Protein AF-A0A8H5LMV8-F1 (afdb_monomer_lite)

Sequence (1214 aa):
MAIDIPPGILYLIRFSPQILTPPLAVYGFNCLSALNIPSFLANVPILSEWASLGPLRQPYLALAMTASLGFALTMKVLWENIKIRIEAMRLGAVLPPRVPDWTPGGLGILVRTAKIVKNGYIAEALDDFYEKLGSYTINNRVLFENRIITADPENIKIILAQQFEHFEKGPETRWLFNPLLGTGVFAADGELWKFHRSMTRPFFSRDRISHFDIFDRHAEEALNKLAERLREGVAVDIQDLVGRFTLDSATEFLFGHDVRSLSGSLPYPDNHPSRIAVSTSDVENFSTRFAEAFSEAQRITAHRSRYGVHWPLMEFWKDQIKEPMRIVKELIEPIVEEAVKKKQLRAAAGAGFEKRDEEEGTLLENLVNETDDLEILRDEIMSLLVAGRDTTASTLTFVIYMLAEHPEVLKRLREEVIEKIGPNRRPEYDDLKEMKYLRAVINETLRLYPVVPFNIRQSKNATLWPAKEPGGKPMYIPANTRTPYTVFVMHRRKDLWGPDALEFDPDRFLDSRLHKYLTPNPFIFLPFNAGPRICLGQQFAYNEASFFLVRLLQRFDSVKVEVDAFKESARVPEAWREDTKNIRKQREKIRPKTHLTMYVQDGVWVSMKEVSRTLTNLWTTGGGTAGLTLAARLTEDTKISVLVLEAGEENLNDPLINHVGMFGHTLGKKEYDWCIATVPQVNANGTETPWSRGRVLGGSSALNFMTWNKPSREDVDAWEKLGNEGWNWDRFDKYMQRATTYTPPILSEVEHTRRGTPDAIRELWKRPIGNGPVQVSHTPTRIDADIKAHHTFQNMGIPVAPAPLNGNPNGIVIGPMTVDPKTISRSFASNAYWAPNSARPNFNVLTGAVAHRLVSTQVDGELVITGVEFSHSAAGKEVQIVRASKEVILSTGALKTPQLLELSGIGRPDVLARVGVPLKLALEGVGENVQEHINTITVFELKPDAPDATFDILRDPGVAEKHRELFAQGQGLFTTGISSFVFAHLGSLSDKADEIISDARKKIEAGIAAGKYSPLFAEQYKVVFDNLEKKVPSCEVIGFPGALGGSNPPEPGKKYYTIACVLNGSFSRGTIHATTSDPTVHAAMDPHYLEQEIDLKMLREIMKFVRKAARTAPLKDHLNETSPELSPGPECLTDEDLADYIKNNVGTTFHTIGSASMLPREKGGVVDTKLKVYGTKNLRVADLSIVPLHVGCHTQCIAYGIGEIAADIIKGIA

Radius of gyration: 45.01 Å; chains: 1; bounding box: 91×63×162 Å

Organism: NCBI:txid201217

pLDDT: mean 87.71, std 11.06, range [32.41, 98.75]

InterPro domains:
  IPR000172 Glucose-methanol-choline oxidoreductase, N-terminal [PF00732] (624-934)
  IPR000172 Glucose-methanol-choline oxidoreductase, N-terminal [PS00623] (694-717)
  IPR000172 Glucose-methanol-choline oxidoreductase, N-terminal [PS00624] (893-907)
  IPR001128 Cytochrome P450 [PF00067] (124-558)
  IPR001128 Cytochrome P450 [PR00385] (387-404)
  IPR001128 Cytochrome P450 [PR00385] (440-451)
  IPR001128 Cytochrome P450 [PR00385] (526-535)
  IPR001128 Cytochrome P450 [PR00385] (535-546)
  IPR002401 Cytochrome P450, E-class, group I [PR00463] (376-393)
  IPR002401 Cytochrome P450, E-class, group I [PR00463] (396-422)
  IPR002401 Cytochrome P450, E-class, group I [PR00463] (439-457)
  IPR002401 Cytochrome P450, E-class, group I [PR00463] (525-535)
  IPR002401 Cytochrome P450, E-class, group I [PR00463] (535-558)
  IPR007867 Glucose-methanol-choline oxidoreductase, C-terminal [PF05199] (1067-1203)
  IPR017972 Cytochrome P450, conserved site [PS00086] (528-537)
  IPR036188 FAD/NAD(P)-binding domain superfamily [G3DSA:3.50.50.60] (622-1211)
  IPR036188 FAD/NAD(P)-binding domain superfamily [SSF51905] (622-1211)
  IPR036396 Cytochrome P450 superfamily [G3DSA:1.10.630.10] (103-593)
  IPR036396 Cytochrome P450 superfamily [SSF48264] (120-562)
  IPR047146 Cytochrome P450, E-class, CYP52, fungi [PTHR24287] (64-610)

Structure (mmCIF, N/CA/C/O backbone):
data_AF-A0A8H5LMV8-F1
#
_entry.id   AF-A0A8H5LMV8-F1
#
loop_
_atom_site.group_PDB
_atom_site.id
_atom_site.type_symbol
_atom_site.label_atom_id
_atom_site.label_alt_id
_atom_site.label_comp_id
_atom_site.label_asym_id
_atom_site.label_entity_id
_atom_site.label_seq_id
_atom_site.pdbx_PDB_ins_code
_atom_site.Cartn_x
_atom_site.Cartn_y
_atom_site.Cartn_z
_atom_site.occupancy
_atom_site.B_iso_or_equiv
_atom_site.auth_seq_id
_atom_site.auth_comp_id
_atom_site.auth_asym_id
_atom_site.auth_atom_id
_atom_site.pdbx_PDB_model_num
ATOM 1 N N . MET A 1 1 ? 13.996 -10.824 59.893 1.00 32.41 1 MET A N 1
ATOM 2 C CA . MET A 1 1 ? 13.106 -11.959 59.569 1.00 32.41 1 MET A CA 1
ATOM 3 C C . MET A 1 1 ? 11.838 -11.819 60.390 1.00 32.41 1 MET A C 1
ATOM 5 O O . MET A 1 1 ? 11.876 -12.057 61.590 1.00 32.41 1 MET A O 1
ATOM 9 N N . ALA A 1 2 ? 10.751 -11.348 59.780 1.00 42.75 2 ALA A N 1
ATOM 10 C CA . ALA A 1 2 ? 9.438 -11.401 60.414 1.00 42.75 2 ALA A CA 1
ATOM 11 C C . ALA A 1 2 ? 8.987 -12.868 60.448 1.00 42.75 2 ALA A C 1
ATOM 13 O O . ALA A 1 2 ? 9.100 -13.564 59.441 1.00 42.75 2 ALA A O 1
ATOM 14 N N . ILE A 1 3 ? 8.538 -13.352 61.604 1.00 56.81 3 ILE A N 1
ATOM 15 C CA . ILE A 1 3 ? 7.966 -14.696 61.734 1.00 56.81 3 ILE A CA 1
ATOM 16 C C . ILE A 1 3 ? 6.691 -14.723 60.886 1.00 56.81 3 ILE A C 1
ATOM 18 O O . ILE A 1 3 ? 5.767 -13.953 61.147 1.00 56.81 3 ILE A O 1
ATOM 22 N N . ASP A 1 4 ? 6.651 -15.570 59.858 1.00 72.50 4 ASP A N 1
ATOM 23 C CA . ASP A 1 4 ? 5.471 -15.712 59.010 1.00 72.50 4 ASP A CA 1
ATOM 24 C C . ASP A 1 4 ? 4.410 -16.560 59.729 1.00 72.50 4 ASP A C 1
ATOM 26 O O . ASP A 1 4 ? 4.487 -17.788 59.755 1.00 72.50 4 ASP A O 1
ATOM 30 N N . ILE A 1 5 ? 3.455 -15.899 60.387 1.00 81.62 5 ILE A N 1
ATOM 31 C CA . ILE A 1 5 ? 2.382 -16.561 61.135 1.00 81.62 5 ILE A CA 1
ATOM 32 C C . ILE A 1 5 ? 1.225 -16.894 60.174 1.00 81.62 5 ILE A C 1
ATOM 34 O O . ILE A 1 5 ? 0.650 -15.974 59.585 1.00 81.62 5 ILE A O 1
ATOM 38 N N . PRO A 1 6 ? 0.808 -18.172 60.060 1.00 87.25 6 PRO A N 1
ATOM 39 C CA . PRO A 1 6 ? -0.348 -18.573 59.264 1.00 87.25 6 PRO A CA 1
ATOM 40 C C . PRO A 1 6 ? -1.633 -17.782 59.587 1.00 87.25 6 PRO A C 1
ATOM 42 O O . PRO A 1 6 ? -1.918 -17.533 60.768 1.00 87.25 6 PRO A O 1
ATOM 45 N N . PRO A 1 7 ? -2.470 -17.450 58.581 1.00 86.31 7 PRO A N 1
ATOM 46 C CA . PRO A 1 7 ? -3.695 -16.670 58.781 1.00 86.31 7 PRO A CA 1
ATOM 47 C C . PRO A 1 7 ? -4.649 -17.272 59.820 1.00 86.31 7 PRO A C 1
ATOM 49 O O . PRO A 1 7 ? -5.263 -16.541 60.602 1.00 86.31 7 PRO A O 1
ATOM 52 N N . GLY A 1 8 ? -4.757 -18.603 59.866 1.00 86.50 8 GLY A N 1
ATOM 53 C CA . GLY A 1 8 ? -5.597 -19.308 60.832 1.00 86.50 8 GLY A CA 1
ATOM 54 C C . GLY A 1 8 ? -5.162 -19.085 62.281 1.00 86.50 8 GLY A C 1
ATOM 55 O O . GLY A 1 8 ? -6.004 -18.885 63.157 1.00 86.50 8 GLY A O 1
ATOM 56 N N . ILE A 1 9 ? -3.853 -19.029 62.537 1.00 85.88 9 ILE A N 1
ATOM 57 C CA . ILE A 1 9 ? -3.302 -18.773 63.874 1.00 85.88 9 ILE A CA 1
ATOM 58 C C . ILE A 1 9 ? -3.557 -17.319 64.282 1.00 85.88 9 ILE A C 1
ATOM 60 O O . ILE A 1 9 ? -4.028 -17.075 65.392 1.00 85.88 9 ILE A O 1
ATOM 64 N N . LEU A 1 10 ? -3.340 -16.356 63.378 1.00 83.81 10 LEU A N 1
ATOM 65 C CA . LEU A 1 10 ? -3.666 -14.944 63.624 1.00 83.81 10 LEU A CA 1
ATOM 66 C C . LEU A 1 10 ? -5.154 -14.744 63.933 1.00 83.81 10 LEU A C 1
ATOM 68 O O . LEU A 1 10 ? -5.508 -13.978 64.831 1.00 83.81 10 LEU A O 1
ATOM 72 N N . TYR A 1 11 ? -6.028 -15.461 63.224 1.00 85.56 11 TYR A N 1
ATOM 73 C CA . TYR A 1 11 ? -7.459 -15.469 63.504 1.00 85.56 11 TYR A CA 1
ATOM 74 C C . TYR A 1 11 ? -7.749 -16.001 64.913 1.00 85.56 11 TYR A C 1
ATOM 76 O O . TYR A 1 11 ? -8.446 -15.338 65.683 1.00 85.56 11 TYR A O 1
ATOM 84 N N . LEU A 1 12 ? -7.177 -17.148 65.292 1.00 83.56 12 LEU A N 1
ATOM 85 C CA . LEU A 1 12 ? -7.349 -17.700 66.637 1.00 83.56 12 LEU A CA 1
ATOM 86 C C . LEU A 1 12 ? -6.829 -16.751 67.719 1.00 83.56 12 LEU A C 1
ATOM 88 O O . LEU A 1 12 ? -7.521 -16.568 68.712 1.00 83.56 12 LEU A O 1
ATOM 92 N N . ILE A 1 13 ? -5.684 -16.090 67.520 1.00 84.62 13 ILE A N 1
ATOM 93 C CA . ILE A 1 13 ? -5.147 -15.088 68.456 1.00 84.62 13 ILE A CA 1
ATOM 94 C C . ILE A 1 13 ? -6.115 -13.907 68.597 1.00 84.62 13 ILE A C 1
ATOM 96 O O . ILE A 1 13 ? -6.488 -13.553 69.716 1.00 84.62 13 ILE A O 1
ATOM 100 N N . ARG A 1 14 ? -6.579 -13.330 67.480 1.00 82.88 14 ARG A N 1
ATOM 101 C CA . ARG A 1 14 ? -7.492 -12.173 67.469 1.00 82.88 14 ARG A CA 1
ATOM 102 C C . ARG A 1 14 ? -8.818 -12.462 68.172 1.00 82.88 14 ARG A C 1
ATOM 104 O O . ARG A 1 14 ? -9.342 -11.600 68.874 1.00 82.88 14 ARG A O 1
ATOM 111 N N . PHE A 1 15 ? -9.360 -13.663 67.985 1.00 80.44 15 PHE A N 1
ATOM 112 C CA . PHE A 1 15 ? -10.623 -14.083 68.595 1.00 80.44 15 PHE A CA 1
ATOM 113 C C . PHE A 1 15 ? -10.437 -14.861 69.906 1.00 80.44 15 PHE A C 1
ATOM 115 O O . PHE A 1 15 ? -11.429 -15.192 70.557 1.00 80.44 15 PHE A O 1
ATOM 122 N N . SER A 1 16 ? -9.196 -15.091 70.351 1.00 80.25 16 SER A N 1
ATOM 123 C CA . SER A 1 16 ? -8.887 -15.842 71.572 1.00 80.25 16 SER A CA 1
ATOM 124 C C . SER A 1 16 ? -9.582 -15.296 72.820 1.00 80.25 16 SER A C 1
ATOM 126 O O . SER A 1 16 ? -10.101 -16.119 73.571 1.00 80.25 16 SER A O 1
ATOM 128 N N . PRO A 1 17 ? -9.756 -13.972 73.039 1.00 80.94 17 PRO A N 1
ATOM 129 C CA . PRO A 1 17 ? -10.496 -13.500 74.206 1.00 80.94 17 PRO A CA 1
ATOM 130 C C . PRO A 1 17 ? -11.972 -13.909 74.149 1.00 80.94 17 PRO A C 1
ATOM 132 O O . PRO A 1 17 ? -12.589 -14.154 75.174 1.00 80.94 17 PRO A O 1
ATOM 135 N N . GLN A 1 18 ? -12.564 -14.032 72.964 1.00 76.94 18 GLN A N 1
ATOM 136 C CA . GLN A 1 18 ? -13.973 -14.413 72.816 1.00 76.94 18 GLN A CA 1
ATOM 137 C C . GLN A 1 18 ? -14.159 -15.932 72.905 1.00 76.94 18 GLN A C 1
ATOM 139 O O . GLN A 1 18 ? -15.182 -16.398 73.399 1.00 76.94 18 GLN A O 1
ATOM 144 N N . ILE A 1 19 ? -13.158 -16.690 72.449 1.00 78.56 19 ILE A N 1
ATOM 145 C CA . ILE A 1 19 ? -13.167 -18.156 72.417 1.00 78.56 19 ILE A CA 1
ATOM 146 C C . ILE A 1 19 ? -12.767 -18.747 73.775 1.00 78.56 19 ILE A C 1
ATOM 148 O O . ILE A 1 19 ? -13.383 -19.705 74.228 1.00 78.56 19 ILE A O 1
ATOM 152 N N . LEU A 1 20 ? -11.752 -18.182 74.433 1.00 81.44 20 LEU A N 1
ATOM 153 C CA . LEU A 1 20 ? -11.162 -18.731 75.655 1.00 81.44 20 LEU A CA 1
ATOM 154 C C . LEU A 1 20 ? -11.802 -18.186 76.932 1.00 81.44 20 LEU A C 1
ATOM 156 O O . LEU A 1 20 ? -11.850 -18.916 77.913 1.00 81.44 20 LEU A O 1
ATOM 160 N N . THR A 1 21 ? -12.329 -16.955 76.951 1.00 83.50 21 THR A N 1
ATOM 161 C CA . THR A 1 21 ? -12.884 -16.371 78.190 1.00 83.50 21 THR A CA 1
ATOM 162 C C . THR A 1 21 ? -14.058 -17.170 78.767 1.00 83.50 21 THR A C 1
ATOM 164 O O . THR A 1 21 ? -14.030 -17.414 79.970 1.00 83.50 21 THR A O 1
ATOM 167 N N . PRO A 1 22 ? -15.067 -17.634 77.997 1.00 84.38 22 PRO A N 1
ATOM 168 C CA . PRO A 1 22 ? -16.157 -18.423 78.581 1.00 84.38 22 PRO A CA 1
ATOM 169 C C . PRO A 1 22 ? -15.689 -19.775 79.159 1.00 84.38 22 PRO A C 1
ATOM 171 O O . PRO A 1 22 ? -16.036 -20.074 80.305 1.00 84.38 22 PRO A O 1
ATOM 174 N N . PRO A 1 23 ? -14.856 -20.573 78.457 1.00 83.56 23 PRO A N 1
ATOM 175 C CA . PRO A 1 23 ? -14.236 -21.763 79.039 1.00 83.56 23 PRO A CA 1
ATOM 176 C C . PRO A 1 23 ? -13.357 -21.460 80.259 1.00 83.56 23 PRO A C 1
ATOM 178 O O . PRO A 1 23 ? -13.451 -22.162 81.262 1.00 83.56 23 PRO A O 1
ATOM 181 N N . LEU A 1 24 ? -12.533 -20.406 80.209 1.00 84.06 24 LEU A N 1
ATOM 182 C CA . LEU A 1 24 ? -11.643 -20.010 81.306 1.00 84.06 24 LEU A CA 1
ATOM 183 C C . LEU A 1 24 ? -12.406 -19.471 82.518 1.00 84.06 24 LEU A C 1
ATOM 185 O O . LEU A 1 24 ? -11.961 -19.682 83.639 1.00 84.06 24 LEU A O 1
ATOM 189 N N . ALA A 1 25 ? -13.556 -18.825 82.329 1.00 82.06 25 ALA A N 1
ATOM 190 C CA . ALA A 1 25 ? -14.428 -18.398 83.420 1.00 82.06 25 ALA A CA 1
ATOM 191 C C . ALA A 1 25 ? -15.062 -19.605 84.127 1.00 82.06 25 ALA A C 1
ATOM 193 O O . ALA A 1 25 ? -15.084 -19.649 85.355 1.00 82.06 25 ALA A O 1
ATOM 194 N N . VAL A 1 26 ? -15.507 -20.617 83.370 1.00 81.94 26 VAL A N 1
ATOM 195 C CA . VAL A 1 26 ? -15.988 -21.894 83.931 1.00 81.94 26 VAL A CA 1
ATOM 196 C C . VAL A 1 26 ? -14.862 -22.636 84.650 1.00 81.94 26 VAL A C 1
ATOM 198 O O . VAL A 1 26 ? -15.057 -23.122 85.762 1.00 81.94 26 VAL A O 1
ATOM 201 N N . TYR A 1 27 ? -13.669 -22.677 84.055 1.00 81.12 27 TYR A N 1
ATOM 202 C CA . TYR A 1 27 ? -12.487 -23.278 84.666 1.00 81.12 27 TYR A CA 1
ATOM 203 C C . TYR A 1 27 ? -12.057 -22.538 85.941 1.00 81.12 27 TYR A C 1
ATOM 205 O O . TYR A 1 27 ? -11.811 -23.168 86.964 1.00 81.12 27 TYR A O 1
ATOM 213 N N . GLY A 1 28 ? -12.041 -21.204 85.916 1.00 79.50 28 GLY A N 1
ATOM 214 C CA . GLY A 1 28 ? -11.741 -20.352 87.064 1.00 79.50 28 GLY A CA 1
ATOM 215 C C . GLY A 1 28 ? -12.760 -20.518 88.189 1.00 79.50 28 GLY A C 1
ATOM 216 O O . GLY A 1 28 ? -12.363 -20.665 89.341 1.00 79.50 28 GLY A O 1
ATOM 217 N N . PHE A 1 29 ? -14.057 -20.600 87.870 1.00 73.75 29 PHE A N 1
ATOM 218 C CA . PHE A 1 29 ? -15.109 -20.918 88.841 1.00 73.75 29 PHE A CA 1
ATOM 219 C C . PHE A 1 29 ? -14.916 -22.315 89.454 1.00 73.75 29 PHE A C 1
ATOM 221 O O . PHE A 1 29 ? -15.030 -22.484 90.664 1.00 73.75 29 PHE A O 1
ATOM 228 N N . ASN A 1 30 ? -14.530 -23.300 88.639 1.00 74.06 30 ASN A N 1
ATOM 229 C CA . ASN A 1 30 ? -14.178 -24.650 89.079 1.00 74.06 30 ASN A CA 1
ATOM 230 C C . ASN A 1 30 ? -12.913 -24.693 89.967 1.00 74.06 30 ASN A C 1
ATOM 232 O O . ASN A 1 30 ? -12.843 -25.494 90.898 1.00 74.06 30 ASN A O 1
ATOM 236 N N . CYS A 1 31 ? -11.914 -23.847 89.704 1.00 70.81 31 CYS A N 1
ATOM 237 C CA . CYS A 1 31 ? -10.730 -23.707 90.555 1.00 70.81 31 CYS A CA 1
ATOM 238 C C . CYS A 1 31 ? -11.063 -23.001 91.877 1.00 70.81 31 CYS A C 1
ATOM 240 O O . CYS A 1 31 ? -10.599 -23.430 92.930 1.00 70.81 31 CYS A O 1
ATOM 242 N N . LEU A 1 32 ? -11.914 -21.970 91.843 1.00 66.81 32 LEU A N 1
ATOM 243 C CA . LEU A 1 32 ? -12.418 -21.288 93.038 1.00 66.81 32 LEU A CA 1
ATOM 244 C C . LEU A 1 32 ? -13.268 -22.215 93.913 1.00 66.81 32 LEU A C 1
ATOM 246 O O . LEU A 1 32 ? -13.174 -22.137 95.131 1.00 66.81 32 LEU A O 1
ATOM 250 N N . SER A 1 33 ? -14.036 -23.131 93.317 1.00 62.94 33 SER A N 1
ATOM 251 C CA . SER A 1 33 ? -14.792 -24.143 94.063 1.00 62.94 33 SER A CA 1
ATOM 252 C C . SER A 1 33 ? -13.923 -25.283 94.620 1.00 62.94 33 SER A C 1
ATOM 254 O O . SER A 1 33 ? -14.418 -26.092 95.399 1.00 62.94 33 SER A O 1
ATOM 256 N N . ALA A 1 34 ? -12.654 -25.388 94.202 1.00 61.75 34 ALA A N 1
ATOM 257 C CA . ALA A 1 34 ? -11.685 -26.380 94.684 1.00 61.75 34 ALA A CA 1
ATOM 258 C C . ALA A 1 34 ? -10.725 -25.829 95.758 1.00 61.75 34 ALA A C 1
ATOM 260 O O . ALA A 1 34 ? -10.113 -26.607 96.487 1.00 61.75 34 ALA A O 1
ATOM 261 N N . LEU A 1 35 ? -10.590 -24.505 95.867 1.00 60.16 35 LEU A N 1
ATOM 262 C CA . LEU A 1 35 ? -9.924 -23.842 96.987 1.00 60.16 35 LEU A CA 1
ATOM 263 C C . LEU A 1 35 ? -10.870 -23.877 98.194 1.00 60.16 35 LEU A C 1
ATOM 265 O O . LEU A 1 35 ? -12.045 -23.565 98.036 1.00 60.16 35 LEU A O 1
ATOM 269 N N . ASN A 1 36 ? -10.376 -24.265 99.377 1.00 59.75 36 ASN A N 1
ATOM 270 C CA . ASN A 1 36 ? -11.158 -24.336 100.621 1.00 59.75 36 ASN A CA 1
ATOM 271 C C . ASN A 1 36 ? -12.012 -23.072 100.810 1.00 59.75 36 ASN A C 1
ATOM 273 O O . ASN A 1 36 ? -11.514 -22.006 101.174 1.00 59.75 36 ASN A O 1
ATOM 277 N N . ILE A 1 37 ? -13.303 -23.209 100.522 1.00 54.75 37 ILE A N 1
ATOM 278 C CA . ILE A 1 37 ? -14.259 -22.114 100.534 1.00 54.75 37 ILE A CA 1
ATOM 279 C C . ILE A 1 37 ? -14.516 -21.729 102.002 1.00 54.75 37 ILE A C 1
ATOM 281 O O . ILE A 1 37 ? -14.678 -22.626 102.834 1.00 54.75 37 ILE A O 1
ATOM 285 N N . PRO A 1 38 ? -14.584 -20.431 102.360 1.00 57.75 38 PRO A N 1
ATOM 286 C CA . PRO A 1 38 ? -15.051 -20.014 103.678 1.00 57.75 38 PRO A CA 1
ATOM 287 C C . PRO A 1 38 ? -16.396 -20.680 103.999 1.00 57.75 38 PRO A C 1
ATOM 289 O O . PRO A 1 38 ? -17.282 -20.747 103.145 1.00 57.75 38 PRO A O 1
ATOM 292 N N . SER A 1 39 ? -16.557 -21.148 105.235 1.00 55.38 39 SER A N 1
ATOM 293 C CA . SER A 1 39 ? -17.660 -21.976 105.758 1.00 55.38 39 SER A CA 1
ATOM 294 C C . SER A 1 39 ? -19.096 -21.495 105.469 1.00 55.38 39 SER A C 1
ATOM 296 O O . SER A 1 39 ? -20.040 -22.255 105.660 1.00 55.38 39 SER A O 1
ATOM 298 N N . PHE A 1 40 ? -19.289 -20.277 104.962 1.00 58.50 40 PHE A N 1
ATOM 299 C CA . PHE A 1 40 ? -20.590 -19.712 104.590 1.00 58.50 40 PHE A CA 1
ATOM 300 C C . PHE A 1 40 ? -21.180 -20.277 103.274 1.00 58.50 40 PHE A C 1
ATOM 302 O O . PHE A 1 40 ? -22.400 -20.315 103.131 1.00 58.50 40 PHE A O 1
ATOM 309 N N . LEU A 1 41 ? -20.362 -20.772 102.335 1.00 52.91 41 LEU A N 1
ATOM 310 C CA . LEU A 1 41 ? -20.838 -21.325 101.046 1.00 52.91 41 LEU A CA 1
ATOM 311 C C . LEU A 1 41 ? -21.063 -22.852 101.059 1.00 52.91 41 LEU A C 1
ATOM 313 O O . LEU A 1 41 ? -21.571 -23.404 100.084 1.00 52.91 41 LEU A O 1
ATOM 317 N N . ALA A 1 42 ? -20.742 -23.538 102.162 1.00 53.75 42 ALA A N 1
ATOM 318 C CA . ALA A 1 42 ? -20.884 -24.993 102.308 1.00 53.75 42 ALA A CA 1
ATOM 319 C C . ALA A 1 42 ? -22.348 -25.492 102.342 1.00 53.75 42 ALA A C 1
ATOM 321 O O . ALA A 1 42 ? -22.591 -26.689 102.227 1.00 53.75 42 ALA A O 1
ATOM 322 N N . ASN A 1 43 ? -23.324 -24.583 102.451 1.00 56.25 43 ASN A N 1
ATOM 323 C CA . ASN A 1 43 ? -24.755 -24.903 102.491 1.00 56.25 43 ASN A CA 1
ATOM 324 C C . ASN A 1 43 ? -25.449 -24.849 101.117 1.00 56.25 43 ASN A C 1
ATOM 326 O O . ASN A 1 43 ? -26.675 -24.909 101.056 1.00 56.25 43 ASN A O 1
ATOM 330 N N . VAL A 1 44 ? -24.702 -24.722 100.012 1.00 61.31 44 VAL A N 1
ATOM 331 C CA . VAL A 1 44 ? -25.258 -24.783 98.650 1.00 61.31 44 VAL A CA 1
ATOM 332 C C . VAL A 1 44 ? -25.195 -26.239 98.148 1.00 61.31 44 VAL A C 1
ATOM 334 O O . VAL A 1 44 ? -24.101 -26.698 97.810 1.00 61.31 44 VAL A O 1
ATOM 337 N N . PRO A 1 45 ? -26.325 -26.975 98.050 1.00 61.25 45 PRO A N 1
ATOM 338 C CA . PRO A 1 45 ? -26.339 -28.426 97.789 1.00 61.25 45 PRO A CA 1
ATOM 339 C C . PRO A 1 45 ? -25.651 -28.836 96.480 1.00 61.25 45 PRO A C 1
ATOM 341 O O . PRO A 1 45 ? -25.012 -29.877 96.392 1.00 61.25 45 PRO A O 1
ATOM 344 N N . ILE A 1 46 ? -25.727 -27.970 95.468 1.00 61.81 46 ILE A N 1
ATOM 345 C CA . ILE A 1 46 ? -25.133 -28.207 94.149 1.00 61.81 46 ILE A CA 1
ATOM 346 C C . ILE A 1 46 ? -23.600 -28.246 94.214 1.00 61.81 46 ILE A C 1
ATOM 348 O O . ILE A 1 46 ? -22.981 -28.996 93.470 1.00 61.81 46 ILE A O 1
ATOM 352 N N . LEU A 1 47 ? -22.961 -27.463 95.090 1.00 58.31 47 LEU A N 1
ATOM 353 C CA . LEU A 1 47 ? -21.495 -27.397 95.159 1.00 58.31 47 LEU A CA 1
ATOM 354 C C . LEU A 1 47 ? -20.893 -28.582 95.929 1.00 58.31 47 LEU A C 1
ATOM 356 O O . LEU A 1 47 ? -19.789 -29.015 95.599 1.00 58.31 47 LEU A O 1
ATOM 360 N N . SER A 1 48 ? -21.615 -29.136 96.910 1.00 59.31 48 SER A N 1
ATOM 361 C CA . SER A 1 48 ? -21.169 -30.309 97.673 1.00 59.31 48 SER A CA 1
ATOM 362 C C . SER A 1 48 ? -21.300 -31.612 96.875 1.00 59.31 48 SER A C 1
ATOM 364 O O . SER A 1 48 ? -20.374 -32.423 96.893 1.00 59.31 48 SER A O 1
ATOM 366 N N . GLU A 1 49 ? -22.379 -31.786 96.101 1.00 61.75 49 GLU A N 1
ATOM 367 C CA . GLU A 1 49 ? -22.530 -32.909 95.159 1.00 61.75 49 GLU A CA 1
ATOM 368 C C . GLU A 1 49 ? -21.515 -32.847 94.012 1.00 61.75 49 GLU A C 1
ATOM 370 O O . GLU A 1 49 ? -21.010 -33.866 93.551 1.00 61.75 49 GLU A O 1
ATOM 375 N N . TRP A 1 50 ? -21.156 -31.647 93.557 1.00 63.25 50 TRP A N 1
ATOM 376 C CA . TRP A 1 50 ? -20.191 -31.494 92.469 1.00 63.25 50 TRP A CA 1
ATOM 377 C C . TRP A 1 50 ? -18.743 -31.774 92.908 1.00 63.25 50 TRP A C 1
ATOM 379 O O . TRP A 1 50 ? -17.924 -32.250 92.117 1.00 63.25 50 TRP A O 1
ATOM 389 N N . ALA A 1 51 ? -18.426 -31.535 94.185 1.00 61.09 51 ALA A N 1
ATOM 390 C CA . ALA A 1 51 ? -17.138 -31.879 94.786 1.00 61.09 51 ALA A CA 1
ATOM 391 C C . ALA A 1 51 ? -16.969 -33.394 95.033 1.00 61.09 51 ALA A C 1
ATOM 393 O O . ALA A 1 51 ? -15.840 -33.888 94.984 1.00 61.09 51 ALA A O 1
ATOM 394 N N . SER A 1 52 ? -18.059 -34.144 95.245 1.00 61.16 52 SER A N 1
ATOM 395 C CA . SER A 1 52 ? -18.024 -35.591 95.529 1.00 61.16 52 SER A CA 1
ATOM 396 C C . SER A 1 52 ? -17.821 -36.481 94.289 1.00 61.16 52 SER A C 1
ATOM 398 O O . SER A 1 52 ? -17.529 -37.667 94.430 1.00 61.16 52 SER A O 1
ATOM 400 N N . LEU A 1 53 ? -17.887 -35.917 93.074 1.00 63.75 53 LEU A N 1
ATOM 401 C CA . LEU A 1 53 ? -17.730 -36.636 91.796 1.00 63.75 53 LEU A CA 1
ATOM 402 C C . LEU A 1 53 ? -16.297 -37.124 91.488 1.00 63.75 53 LEU A C 1
ATOM 404 O O . LEU A 1 53 ? -16.103 -37.891 90.542 1.00 63.75 53 LEU A O 1
ATOM 408 N N . GLY A 1 54 ? -15.280 -36.700 92.247 1.00 68.12 54 GLY A N 1
ATOM 409 C CA . GLY A 1 54 ? -13.909 -37.212 92.116 1.00 68.12 54 GLY A CA 1
ATOM 410 C C . GLY A 1 54 ? -13.357 -37.167 90.670 1.00 68.12 54 GLY A C 1
ATOM 411 O O . GLY A 1 54 ? -13.467 -36.129 90.010 1.00 68.12 54 GLY A O 1
ATOM 412 N N . PRO A 1 55 ? -12.776 -38.263 90.131 1.00 62.25 55 PRO A N 1
ATOM 413 C CA . PRO A 1 55 ? -12.223 -38.313 88.768 1.00 62.25 55 PRO A CA 1
ATOM 414 C C . PRO A 1 55 ? -13.257 -38.090 87.651 1.00 62.25 55 PRO A C 1
ATOM 416 O O . PRO A 1 55 ? -12.900 -37.640 86.562 1.00 62.25 55 PRO A O 1
ATOM 419 N N . LEU A 1 56 ? -14.543 -38.360 87.915 1.00 64.44 56 LEU A N 1
ATOM 420 C CA . LEU A 1 56 ? -15.628 -38.186 86.942 1.00 64.44 56 LEU A CA 1
ATOM 421 C C . LEU A 1 56 ? -15.958 -36.707 86.688 1.00 64.44 56 LEU A C 1
ATOM 423 O O . LEU A 1 56 ? -16.638 -36.398 85.718 1.00 64.44 56 LEU A O 1
ATOM 427 N N . ARG A 1 57 ? -15.433 -35.775 87.494 1.00 71.19 57 ARG A N 1
ATOM 428 C CA . ARG A 1 57 ? -15.600 -34.319 87.321 1.00 71.19 57 ARG A CA 1
ATOM 429 C C . ARG A 1 57 ? -14.972 -33.783 86.030 1.00 71.19 57 ARG A C 1
ATOM 431 O O . ARG A 1 57 ? -15.477 -32.818 85.464 1.00 71.19 57 ARG A O 1
ATOM 438 N N . GLN A 1 58 ? -13.894 -34.402 85.547 1.00 72.31 58 GLN A N 1
ATOM 439 C CA . GLN A 1 58 ? -13.145 -33.931 84.374 1.00 72.31 58 GLN A CA 1
ATOM 440 C C . GLN A 1 58 ? -13.955 -33.952 83.062 1.00 72.31 58 GLN A C 1
ATOM 442 O O . GLN A 1 58 ? -13.986 -32.923 82.384 1.00 72.31 58 GLN A O 1
ATOM 447 N N . PRO A 1 59 ? -14.667 -35.037 82.693 1.00 77.44 59 PRO A N 1
ATOM 448 C CA . PRO A 1 59 ? -15.516 -35.027 81.500 1.00 77.44 59 PRO A CA 1
ATOM 449 C C . PRO A 1 59 ? -16.692 -34.040 81.599 1.00 77.44 59 PRO A C 1
ATOM 451 O O . PRO A 1 59 ? -17.006 -33.383 80.608 1.00 77.44 59 PRO A O 1
ATOM 454 N N . TYR A 1 60 ? -17.299 -33.852 82.779 1.00 78.19 60 TYR A N 1
ATOM 455 C CA . TYR A 1 60 ? -18.351 -32.839 82.968 1.00 78.19 60 TYR A CA 1
ATOM 456 C C . TYR A 1 60 ? -17.813 -31.408 82.891 1.00 78.19 60 TYR A C 1
ATOM 458 O O . TYR A 1 60 ? -18.481 -30.540 82.336 1.00 78.19 60 TYR A O 1
ATOM 466 N N . LEU A 1 61 ? -16.604 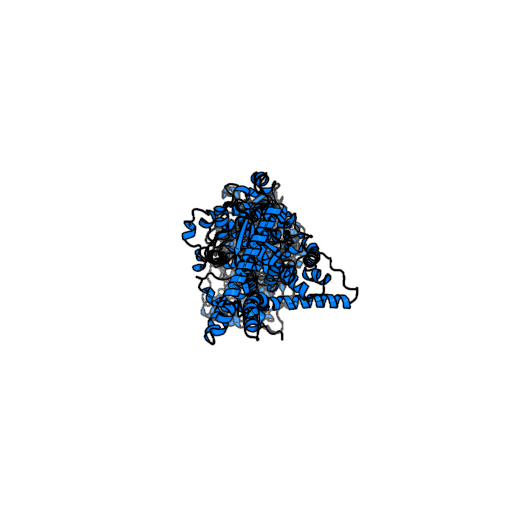-31.152 83.397 1.00 79.06 61 LEU A N 1
ATOM 467 C CA . LEU A 1 61 ? -15.934 -29.861 83.263 1.00 79.06 61 LEU A CA 1
ATOM 468 C C . LEU A 1 61 ? -15.586 -29.568 81.800 1.00 79.06 61 LEU A C 1
ATOM 470 O O . LEU A 1 61 ? -15.862 -28.472 81.324 1.00 79.06 61 LEU A O 1
ATOM 474 N N . ALA A 1 62 ? -15.053 -30.547 81.066 1.00 79.12 62 ALA A N 1
ATOM 475 C CA . ALA A 1 62 ? -14.796 -30.410 79.634 1.00 79.12 62 ALA A CA 1
ATOM 476 C C . ALA A 1 62 ? -16.093 -30.135 78.847 1.00 79.12 62 ALA A C 1
ATOM 478 O O . ALA A 1 62 ? -16.128 -29.257 77.980 1.00 79.12 62 ALA A O 1
ATOM 479 N N . LEU A 1 63 ? -17.190 -30.820 79.193 1.00 82.94 63 LEU A N 1
ATOM 480 C CA . LEU A 1 63 ? -18.511 -30.563 78.617 1.00 82.94 63 LEU A CA 1
ATOM 481 C C . LEU A 1 63 ? -19.043 -29.168 78.989 1.00 82.94 63 LEU A C 1
ATOM 483 O O . LEU A 1 63 ? -19.563 -28.462 78.133 1.00 82.94 63 LEU A O 1
ATOM 487 N N . ALA A 1 64 ? -18.878 -28.724 80.235 1.00 81.81 64 ALA A N 1
ATOM 488 C CA . ALA A 1 64 ? -19.305 -27.399 80.681 1.00 81.81 64 ALA A CA 1
ATOM 489 C C . ALA A 1 64 ? -18.483 -26.273 80.035 1.00 81.81 64 ALA A C 1
ATOM 491 O O . ALA A 1 64 ? -19.040 -25.250 79.647 1.00 81.81 64 ALA A O 1
ATOM 492 N N . MET A 1 65 ? -17.172 -26.465 79.869 1.00 81.06 65 MET A N 1
ATOM 493 C CA . MET A 1 65 ? -16.279 -25.530 79.178 1.00 81.06 65 MET A CA 1
ATOM 494 C C . MET A 1 65 ? -16.607 -25.422 77.685 1.00 81.06 65 MET A C 1
ATOM 496 O O . MET A 1 65 ? -16.569 -24.333 77.121 1.00 81.06 65 MET A O 1
ATOM 500 N N . THR A 1 66 ? -16.961 -26.530 77.031 1.00 81.12 66 THR A N 1
ATOM 501 C CA . THR A 1 66 ? -17.386 -26.510 75.621 1.00 81.12 66 THR A CA 1
ATOM 502 C C . THR A 1 66 ? -18.791 -25.923 75.458 1.00 81.12 66 THR A C 1
ATOM 504 O O . THR A 1 66 ? -19.015 -25.090 74.576 1.00 81.12 66 THR A O 1
ATOM 507 N N . ALA A 1 67 ? -19.726 -26.269 76.345 1.00 84.50 67 ALA A N 1
ATOM 508 C CA . ALA A 1 67 ? -21.080 -25.721 76.350 1.00 84.50 67 ALA A CA 1
ATOM 509 C C . ALA A 1 67 ? -21.117 -24.221 76.691 1.00 84.50 67 ALA A C 1
ATOM 511 O O . ALA A 1 67 ? -21.939 -23.494 76.131 1.00 84.50 67 ALA A O 1
ATOM 512 N N . SER A 1 68 ? -20.223 -23.726 77.557 1.00 85.50 68 SER A N 1
ATOM 513 C CA . SER A 1 68 ? -20.194 -22.311 77.956 1.00 85.50 68 SER A CA 1
ATOM 514 C C . SER A 1 68 ? -19.834 -21.380 76.808 1.00 85.50 68 SER A C 1
ATOM 516 O O . SER A 1 68 ? -20.379 -20.279 76.729 1.00 85.50 68 SER A O 1
ATOM 518 N N . LEU A 1 69 ? -18.992 -21.829 75.874 1.00 83.25 69 LEU A N 1
ATOM 519 C CA . LEU A 1 69 ? -18.709 -21.093 74.647 1.00 83.25 69 LEU A CA 1
ATOM 520 C C . LEU A 1 69 ? -19.967 -20.971 73.771 1.00 83.25 69 LEU A C 1
ATOM 522 O O . LEU A 1 69 ? -20.318 -19.869 73.345 1.00 83.25 69 LEU A O 1
ATOM 526 N N . GLY A 1 70 ? -20.678 -22.083 73.549 1.00 80.88 70 GLY A N 1
ATOM 527 C CA . GLY A 1 70 ? -21.930 -22.095 72.785 1.00 80.88 70 GLY A CA 1
ATOM 528 C C . GLY A 1 70 ? -23.026 -21.240 73.432 1.00 80.88 70 GLY A C 1
ATOM 529 O O . GLY A 1 70 ? -23.712 -20.473 72.747 1.00 80.88 70 GLY A O 1
ATOM 530 N N . PHE A 1 71 ? -23.147 -21.305 74.759 1.00 84.31 71 PHE A N 1
ATOM 531 C CA . PHE A 1 71 ? -24.088 -20.498 75.531 1.00 84.31 71 PHE A CA 1
ATOM 532 C C . PHE A 1 71 ? -23.743 -19.005 75.481 1.00 84.31 71 PHE A C 1
ATOM 534 O O . PHE A 1 71 ? -24.606 -18.193 75.152 1.00 84.31 71 PHE A O 1
ATOM 541 N N . ALA A 1 72 ? -22.485 -18.627 75.731 1.00 83.75 72 ALA A N 1
ATOM 542 C CA . ALA A 1 72 ? -22.044 -17.233 75.698 1.00 83.75 72 ALA A CA 1
ATOM 543 C C . ALA A 1 72 ? -22.241 -16.601 74.312 1.00 83.75 72 ALA A C 1
ATOM 545 O O . ALA A 1 72 ? -22.727 -15.472 74.212 1.00 83.75 72 ALA A O 1
ATOM 546 N N . LEU A 1 73 ? -21.936 -17.340 73.239 1.00 80.69 73 LEU A N 1
ATOM 547 C CA . LEU A 1 73 ? -22.177 -16.890 71.867 1.00 80.69 73 LEU A CA 1
ATOM 548 C C . LEU A 1 73 ? -23.676 -16.680 71.600 1.00 80.69 73 LEU A C 1
ATOM 550 O O . LEU A 1 73 ? -24.067 -15.653 71.044 1.00 80.69 73 LEU A O 1
ATOM 554 N N . THR A 1 74 ? -24.518 -17.618 72.042 1.00 82.75 74 THR A N 1
ATOM 555 C CA . THR A 1 74 ? -25.980 -17.532 71.895 1.00 82.75 74 THR A CA 1
ATOM 556 C C . THR A 1 74 ? -26.547 -16.336 72.658 1.00 82.75 74 THR A C 1
ATOM 558 O O . THR A 1 74 ? -27.308 -15.551 72.094 1.00 82.75 74 THR A O 1
ATOM 561 N N . MET A 1 75 ? -26.130 -16.141 73.911 1.00 84.81 75 MET A N 1
ATOM 562 C CA . MET A 1 75 ? -26.565 -15.015 74.738 1.00 84.81 75 MET A CA 1
ATOM 563 C C . MET A 1 75 ? -26.117 -13.673 74.165 1.00 84.81 75 MET A C 1
ATOM 565 O O . MET A 1 75 ? -26.925 -12.749 74.098 1.00 84.81 75 MET A O 1
ATOM 569 N N . LYS A 1 76 ? -24.874 -13.570 73.675 1.00 84.12 76 LYS A N 1
ATOM 570 C CA . LYS A 1 76 ? -24.381 -12.372 72.981 1.00 84.12 76 LYS A CA 1
ATOM 571 C C . LYS A 1 76 ? -25.251 -12.041 71.766 1.00 84.12 76 LYS A C 1
ATOM 573 O O . LYS A 1 76 ? -25.696 -10.908 71.615 1.00 84.12 76 LYS A O 1
ATOM 578 N N . VAL A 1 77 ? -25.545 -13.040 70.936 1.00 83.75 77 VAL A N 1
ATOM 579 C CA . VAL A 1 77 ? -26.388 -12.892 69.742 1.00 83.75 77 VAL A CA 1
ATOM 580 C C . VAL A 1 77 ? -27.813 -12.460 70.094 1.00 83.75 77 VAL A C 1
ATOM 582 O O . VAL A 1 77 ? -28.369 -11.580 69.432 1.00 83.75 77 VAL A O 1
ATOM 585 N N . LEU A 1 78 ? -28.422 -13.073 71.111 1.00 85.06 78 LEU A N 1
ATOM 586 C CA . LEU A 1 78 ? -29.759 -12.706 71.582 1.00 85.06 78 LEU A CA 1
ATOM 587 C C . LEU A 1 78 ? -29.777 -11.278 72.131 1.00 85.06 78 LEU A C 1
ATOM 589 O O . LEU A 1 78 ? -30.651 -10.499 71.752 1.00 85.06 78 LEU A O 1
ATOM 593 N N . TRP A 1 79 ? -28.786 -10.917 72.947 1.00 87.38 79 TRP A N 1
ATOM 594 C CA . TRP A 1 79 ? -28.629 -9.576 73.499 1.00 87.38 79 TRP A CA 1
ATOM 595 C C . TRP A 1 79 ? -28.490 -8.511 72.407 1.00 87.38 79 TRP A C 1
ATOM 597 O O . TRP A 1 79 ? -29.212 -7.515 72.421 1.00 87.38 79 TRP A O 1
ATOM 607 N N . GLU A 1 80 ? -27.629 -8.740 71.413 1.00 86.00 80 GLU A N 1
ATOM 608 C CA . GLU A 1 80 ? -27.471 -7.838 70.267 1.00 86.00 80 GLU A CA 1
ATOM 609 C C . GLU A 1 80 ? -28.782 -7.681 69.482 1.00 86.00 80 GLU A C 1
ATOM 611 O O . GLU A 1 80 ? -29.172 -6.561 69.149 1.00 86.00 80 GLU A O 1
ATOM 616 N N . ASN A 1 81 ? -29.512 -8.776 69.236 1.00 85.75 81 ASN A N 1
ATOM 617 C CA . ASN A 1 81 ? -30.804 -8.718 68.547 1.00 85.75 81 ASN A CA 1
ATOM 618 C C . ASN A 1 81 ? -31.849 -7.916 69.339 1.00 85.75 81 ASN A C 1
ATOM 620 O O . ASN A 1 81 ? -32.616 -7.157 68.743 1.00 85.75 81 ASN A O 1
ATOM 624 N N . ILE A 1 82 ? -31.905 -8.095 70.663 1.00 89.00 82 ILE A N 1
ATOM 625 C CA . ILE A 1 82 ? -32.824 -7.362 71.544 1.00 89.00 82 ILE A CA 1
ATOM 626 C C . ILE A 1 82 ? -32.470 -5.875 71.531 1.00 89.00 82 ILE A C 1
ATOM 628 O O . ILE A 1 82 ? -33.347 -5.050 71.285 1.00 89.00 82 ILE A O 1
ATOM 632 N N . LYS A 1 83 ? -31.188 -5.533 71.703 1.00 90.81 83 LYS A N 1
ATOM 633 C CA . LYS A 1 83 ? -30.699 -4.149 71.675 1.00 90.81 83 LYS A CA 1
ATOM 634 C C . LYS A 1 83 ? -31.078 -3.440 70.372 1.00 90.81 83 LYS A C 1
ATOM 636 O O . LYS A 1 83 ? -31.604 -2.334 70.409 1.00 90.81 83 LYS A O 1
ATOM 641 N N . ILE A 1 84 ? -30.868 -4.099 69.231 1.00 90.81 84 ILE A N 1
ATOM 642 C CA . ILE A 1 84 ? -31.222 -3.563 67.909 1.00 90.81 84 ILE A CA 1
ATOM 643 C C . ILE A 1 84 ? -32.736 -3.332 67.785 1.00 90.81 84 ILE A C 1
ATOM 645 O O . ILE A 1 84 ? -33.156 -2.300 67.268 1.00 90.81 84 ILE A O 1
ATOM 649 N N . ARG A 1 85 ? -33.570 -4.263 68.269 1.00 90.31 85 ARG A N 1
ATOM 650 C CA . ARG A 1 85 ? -35.036 -4.117 68.235 1.00 90.31 85 ARG A CA 1
ATOM 651 C C . ARG A 1 85 ? -35.529 -2.981 69.126 1.00 90.31 85 ARG A C 1
ATOM 653 O O . ARG A 1 85 ? -36.411 -2.242 68.702 1.00 90.31 85 ARG A O 1
ATOM 660 N N . ILE A 1 86 ? -34.976 -2.847 70.332 1.00 91.31 86 ILE A N 1
ATOM 661 C CA . ILE A 1 86 ? -35.323 -1.763 71.260 1.00 91.31 86 ILE A CA 1
ATOM 662 C C . ILE A 1 86 ? -34.995 -0.411 70.629 1.00 91.31 86 ILE A C 1
ATOM 664 O O . ILE A 1 86 ? -35.850 0.471 70.608 1.00 91.31 86 ILE A O 1
ATOM 668 N N . GLU A 1 87 ? -33.800 -0.265 70.056 1.00 91.81 87 GLU A N 1
ATOM 669 C CA . GLU A 1 87 ? -33.384 1.003 69.455 1.00 91.81 87 GLU A CA 1
ATOM 670 C C . GLU A 1 87 ? -34.197 1.340 68.194 1.00 91.81 87 GLU A C 1
ATOM 672 O O . GLU A 1 87 ? -34.611 2.483 68.015 1.00 91.81 87 GLU A O 1
ATOM 677 N N . ALA A 1 88 ? -34.525 0.341 67.364 1.00 91.50 88 ALA A N 1
ATOM 678 C CA . ALA A 1 88 ? -35.427 0.532 66.229 1.00 91.50 88 ALA A CA 1
ATOM 679 C C . ALA A 1 88 ? -36.820 1.009 66.679 1.00 91.50 88 ALA A C 1
ATOM 681 O O . ALA A 1 88 ? -37.343 1.977 66.130 1.00 91.50 88 ALA A O 1
ATOM 682 N N . MET A 1 89 ? -37.396 0.388 67.718 1.00 90.81 89 MET A N 1
ATOM 683 C CA . MET A 1 89 ? -38.688 0.805 68.280 1.00 90.81 89 MET A CA 1
ATOM 684 C C . MET A 1 89 ? -38.633 2.219 68.865 1.00 90.81 89 MET A C 1
ATOM 686 O O . MET A 1 89 ? -39.549 3.005 68.627 1.00 90.81 89 MET A O 1
ATOM 690 N N . ARG A 1 90 ? -37.549 2.565 69.572 1.00 91.62 90 ARG A N 1
ATOM 691 C CA . ARG A 1 90 ? -37.324 3.904 70.138 1.00 91.62 90 ARG A CA 1
ATOM 692 C C . ARG A 1 90 ? -37.332 4.994 69.066 1.00 91.62 90 ARG A C 1
ATOM 694 O O . ARG A 1 90 ? -37.840 6.082 69.311 1.00 91.62 90 ARG A O 1
ATOM 701 N N . LEU A 1 91 ? -36.788 4.697 67.889 1.00 90.81 91 LEU A N 1
ATOM 702 C CA . LEU A 1 91 ? -36.717 5.619 66.753 1.00 90.81 91 LEU A CA 1
ATOM 703 C C . LEU A 1 91 ? -37.941 5.540 65.824 1.00 90.81 91 LEU A C 1
ATOM 705 O O . LEU A 1 91 ? -37.930 6.135 64.749 1.00 90.81 91 LEU A O 1
ATOM 709 N N . GLY A 1 92 ? -38.990 4.796 66.200 1.00 89.81 92 GLY A N 1
ATOM 710 C CA . GLY A 1 92 ? -40.192 4.625 65.374 1.00 89.81 92 GLY A CA 1
ATOM 711 C C . GLY A 1 92 ? -39.949 3.860 64.066 1.00 89.81 92 GLY A C 1
ATOM 712 O O . GLY A 1 92 ? -40.753 3.950 63.138 1.00 89.81 92 GLY A O 1
ATOM 713 N N . ALA A 1 93 ? -38.854 3.106 63.986 1.00 92.50 93 ALA A N 1
ATOM 714 C CA . ALA A 1 93 ? -38.353 2.452 62.788 1.00 92.50 93 ALA A CA 1
ATOM 715 C C . ALA A 1 93 ? -38.616 0.935 62.788 1.00 92.50 93 ALA A C 1
ATOM 717 O O . ALA A 1 93 ? -38.881 0.314 63.820 1.00 92.50 93 ALA A O 1
ATOM 718 N N . VAL A 1 94 ? -38.530 0.319 61.610 1.00 92.62 94 VAL A N 1
ATOM 719 C CA . VAL A 1 94 ? -38.637 -1.135 61.406 1.00 92.62 94 VAL A CA 1
ATOM 720 C C . VAL A 1 94 ? -37.286 -1.731 61.021 1.00 92.62 94 VAL A C 1
ATOM 722 O O . VAL A 1 94 ? -36.406 -1.040 60.518 1.00 92.62 94 VAL A O 1
ATOM 725 N N . LEU A 1 95 ? -37.091 -3.027 61.263 1.00 91.69 95 LEU A N 1
ATOM 726 C CA . LEU A 1 95 ? -35.882 -3.720 60.811 1.00 91.69 95 LEU A CA 1
ATOM 727 C C . LEU A 1 95 ? -36.057 -4.215 59.369 1.00 91.69 95 LEU A C 1
ATOM 729 O O . LEU A 1 95 ? -37.158 -4.655 59.028 1.00 91.69 95 LEU A O 1
ATOM 733 N N . PRO A 1 96 ? -34.991 -4.222 58.546 1.00 91.56 96 PRO A N 1
ATOM 734 C CA . PRO A 1 96 ? -35.047 -4.825 57.220 1.00 91.56 96 PRO A CA 1
ATOM 735 C C . PRO A 1 96 ? -35.477 -6.303 57.282 1.00 91.56 96 PRO A C 1
ATOM 737 O O . PRO A 1 96 ? -35.040 -7.019 58.196 1.00 91.56 96 PRO A O 1
ATOM 740 N N . PRO A 1 97 ? -36.277 -6.791 56.313 1.00 92.12 97 PRO A N 1
ATOM 741 C CA . PRO A 1 97 ? -36.676 -8.193 56.226 1.00 92.12 97 PRO A CA 1
ATOM 742 C C . PRO A 1 97 ? -35.462 -9.119 56.269 1.00 92.12 97 PRO A C 1
ATOM 744 O O . PRO A 1 97 ? -34.522 -8.975 55.487 1.00 92.12 97 PRO A O 1
ATOM 747 N N . ARG A 1 98 ? -35.455 -10.063 57.212 1.00 90.94 98 ARG A N 1
ATOM 748 C CA . ARG A 1 98 ? -34.338 -10.992 57.393 1.00 90.94 98 ARG A CA 1
ATOM 749 C C . ARG A 1 98 ? -34.508 -12.211 56.496 1.00 90.94 98 ARG A C 1
ATOM 751 O O . ARG A 1 98 ? -35.567 -12.832 56.504 1.00 90.94 98 ARG A O 1
ATOM 758 N N . VAL A 1 99 ? -33.436 -12.594 55.803 1.00 90.12 99 VAL A N 1
ATOM 759 C CA . VAL A 1 99 ? -33.397 -13.842 55.031 1.00 90.12 99 VAL A CA 1
ATOM 760 C C . VAL A 1 99 ? -33.558 -15.036 55.986 1.00 90.12 99 VAL A C 1
ATOM 762 O O . VAL A 1 99 ? -32.779 -15.148 56.942 1.00 90.12 99 VAL A O 1
ATOM 765 N N . PRO A 1 100 ? -34.560 -15.909 55.779 1.00 85.94 100 PRO A N 1
ATOM 766 C CA . PRO A 1 100 ? -34.773 -17.064 56.639 1.00 85.94 100 PRO A CA 1
ATOM 767 C C . PRO A 1 100 ? -33.682 -18.120 56.410 1.00 85.94 100 PRO A C 1
ATOM 769 O O . PRO A 1 100 ? -33.395 -18.493 55.273 1.00 85.94 100 PRO A O 1
ATOM 772 N N . ASP A 1 101 ? -33.100 -18.622 57.499 1.00 84.69 101 ASP A N 1
ATOM 773 C CA . ASP A 1 101 ? -32.177 -19.761 57.510 1.00 84.69 101 ASP A CA 1
ATOM 774 C C . ASP A 1 101 ? -32.395 -20.558 58.800 1.00 84.69 101 ASP A C 1
ATOM 776 O O . ASP A 1 101 ? -32.458 -19.977 59.886 1.00 84.69 101 ASP A O 1
ATOM 780 N N . TRP A 1 102 ? -32.547 -21.876 58.667 1.00 80.94 102 TRP A N 1
ATOM 781 C CA . TRP A 1 102 ? -32.763 -22.797 59.785 1.00 80.94 102 TRP A CA 1
ATOM 782 C C . TRP A 1 102 ? -31.447 -23.229 60.443 1.00 80.94 102 TRP A C 1
ATOM 784 O O . TRP A 1 102 ? -31.451 -23.728 61.567 1.00 80.94 102 TRP A O 1
ATOM 794 N N . THR A 1 103 ? -30.315 -23.035 59.764 1.00 84.12 103 THR A N 1
ATOM 795 C CA . THR A 1 103 ? -29.002 -23.421 60.283 1.00 84.12 103 THR A CA 1
ATOM 796 C C . THR A 1 103 ? -28.451 -22.388 61.280 1.00 84.12 103 THR A C 1
ATOM 798 O O . THR A 1 103 ? -28.680 -21.179 61.130 1.00 84.12 103 THR A O 1
ATOM 801 N N . PRO A 1 104 ? -27.672 -22.817 62.293 1.00 78.88 104 PRO A N 1
ATOM 802 C CA . PRO A 1 104 ? -27.032 -21.899 63.228 1.00 78.88 104 PRO A CA 1
ATOM 803 C C . PRO A 1 104 ? -26.160 -20.866 62.509 1.00 78.88 104 PRO A C 1
ATOM 805 O O . PRO A 1 104 ? -25.327 -21.198 61.668 1.00 78.88 104 PRO A O 1
ATOM 808 N N . GLY A 1 105 ? -26.357 -19.591 62.845 1.00 75.25 105 GLY A N 1
ATOM 809 C CA . GLY A 1 105 ? -25.515 -18.498 62.364 1.00 75.25 105 GLY A CA 1
ATOM 810 C C . GLY A 1 105 ? -25.647 -18.140 60.883 1.00 75.25 105 GLY A C 1
ATOM 811 O O . GLY A 1 105 ? -24.988 -17.192 60.479 1.00 75.25 105 GLY A O 1
ATOM 812 N N . GLY A 1 106 ? -26.492 -18.799 60.085 1.00 81.94 106 GLY A N 1
ATOM 813 C CA . GLY A 1 106 ? -26.629 -18.497 58.652 1.00 81.94 106 GLY A CA 1
ATOM 814 C C . GLY A 1 106 ? -25.718 -19.329 57.732 1.00 81.94 106 GLY A C 1
ATOM 815 O O . GLY A 1 106 ? -25.290 -18.850 56.678 1.00 81.94 106 GLY A O 1
ATOM 816 N N . LEU A 1 107 ? -25.335 -20.542 58.152 1.00 82.00 107 LEU A N 1
ATOM 817 C CA . LEU A 1 107 ? -24.448 -21.434 57.390 1.00 82.00 107 LEU A CA 1
ATOM 818 C C . LEU A 1 107 ? -25.096 -21.961 56.100 1.00 82.00 107 LEU A C 1
ATOM 820 O O . LEU A 1 107 ? -24.413 -22.147 55.095 1.00 82.00 107 LEU A O 1
ATOM 824 N N . GLY A 1 108 ? -26.409 -22.164 56.097 1.00 85.56 108 GLY A N 1
ATOM 825 C CA . GLY A 1 108 ? -27.184 -22.614 54.947 1.00 85.56 108 GLY A CA 1
ATOM 826 C C . GLY A 1 108 ? -27.175 -21.574 53.833 1.00 85.56 108 GLY A C 1
ATOM 827 O O . GLY A 1 108 ? -26.951 -21.915 52.670 1.00 85.56 108 GLY A O 1
ATOM 828 N N . ILE A 1 109 ? -27.314 -20.293 54.188 1.00 84.19 109 ILE A N 1
ATOM 829 C CA . ILE A 1 109 ? -27.134 -19.174 53.256 1.00 84.19 109 ILE A CA 1
ATOM 830 C C . ILE A 1 109 ? -25.716 -19.175 52.677 1.00 84.19 109 ILE A C 1
ATOM 832 O O . ILE A 1 109 ? -25.560 -19.013 51.464 1.00 84.19 109 ILE A O 1
ATOM 836 N N . LEU A 1 110 ? -24.684 -19.371 53.507 1.00 82.00 110 LEU A N 1
ATOM 837 C CA . LEU A 1 110 ? -23.289 -19.392 53.055 1.00 82.00 110 LEU A CA 1
ATOM 838 C C . LEU A 1 110 ? -23.040 -20.525 52.047 1.00 82.00 110 LEU A C 1
ATOM 840 O O . LEU A 1 110 ? -22.510 -20.274 50.965 1.00 82.00 110 LEU A O 1
ATOM 844 N N . VAL A 1 111 ? -23.484 -21.747 52.358 1.00 83.06 111 VAL A N 1
ATOM 845 C CA . VAL A 1 111 ? -23.356 -22.921 51.476 1.00 83.06 111 VAL A CA 1
ATOM 846 C C . VAL A 1 111 ? -24.136 -22.723 50.176 1.00 83.06 111 VAL A C 1
ATOM 848 O O . VAL A 1 111 ? -23.608 -22.979 49.090 1.00 83.06 111 VAL A O 1
ATOM 851 N N . ARG A 1 112 ? -25.373 -22.214 50.254 1.00 84.06 112 ARG A N 1
ATOM 852 C CA . ARG A 1 112 ? -26.192 -21.911 49.071 1.00 84.06 112 ARG A CA 1
ATOM 853 C C . ARG A 1 112 ? -25.514 -20.871 48.182 1.00 84.06 112 ARG A C 1
ATOM 855 O O . ARG A 1 112 ? -25.421 -21.071 46.972 1.00 84.06 112 ARG A O 1
ATOM 862 N N . THR A 1 113 ? -24.999 -19.802 48.782 1.00 80.50 113 THR A N 1
ATOM 863 C CA . THR A 1 113 ? -24.274 -18.744 48.069 1.00 80.50 113 THR A CA 1
ATOM 864 C C . THR A 1 113 ? -23.015 -19.304 47.410 1.00 80.50 113 THR A C 1
ATOM 866 O O . THR A 1 113 ? -22.803 -19.068 46.226 1.00 80.50 113 THR A O 1
ATOM 869 N N . ALA A 1 114 ? -22.216 -20.110 48.116 1.00 79.56 114 ALA A N 1
ATOM 870 C CA . ALA A 1 114 ? -21.019 -20.741 47.558 1.00 79.56 114 ALA A CA 1
ATOM 871 C C . ALA A 1 114 ? -21.339 -21.657 46.358 1.00 79.56 114 ALA A C 1
ATOM 873 O O . ALA A 1 114 ? -20.641 -21.613 45.342 1.00 79.56 114 ALA A O 1
ATOM 874 N N . LYS A 1 115 ? -22.430 -22.434 46.426 1.00 83.06 115 LYS A N 1
ATOM 875 C CA . LYS A 1 115 ? -22.885 -23.302 45.326 1.00 83.06 115 LYS A CA 1
ATOM 876 C C . LYS A 1 115 ? -23.318 -22.500 44.091 1.00 83.06 115 LYS A C 1
ATOM 878 O O . LYS A 1 115 ? -22.911 -22.839 42.980 1.00 83.06 115 LYS A O 1
ATOM 883 N N . ILE A 1 116 ? -24.102 -21.434 44.279 1.00 82.69 116 ILE A N 1
ATOM 884 C CA . ILE A 1 116 ? -24.566 -20.553 43.189 1.00 82.69 116 ILE A CA 1
ATOM 885 C C . ILE A 1 116 ? -23.392 -19.796 42.570 1.00 82.69 116 ILE A C 1
ATOM 887 O O . ILE A 1 116 ? -23.285 -19.706 41.358 1.00 82.69 116 ILE A O 1
ATOM 891 N N . VAL A 1 117 ? -22.441 -19.329 43.371 1.00 78.62 117 VAL A N 1
ATOM 892 C CA . VAL A 1 117 ? -21.226 -18.684 42.856 1.00 78.62 117 VAL A CA 1
ATOM 893 C C . VAL A 1 117 ? -20.438 -19.616 41.934 1.00 78.62 117 VAL A C 1
ATOM 895 O O . VAL A 1 117 ? -19.968 -19.194 40.873 1.00 78.62 117 VAL A O 1
ATOM 898 N N . LYS A 1 118 ? -20.314 -20.891 42.318 1.00 78.06 118 LYS A N 1
ATOM 899 C CA . LYS A 1 118 ? -19.613 -21.893 41.515 1.00 78.06 118 LYS A CA 1
ATOM 900 C C . LYS A 1 118 ? -20.367 -22.184 40.213 1.00 78.06 118 LYS A C 1
ATOM 902 O O . LYS A 1 118 ? -19.784 -22.079 39.137 1.00 78.06 118 LYS A O 1
ATOM 907 N N . ASN A 1 119 ? -21.671 -22.461 40.290 1.00 79.00 119 ASN A N 1
ATOM 908 C CA . ASN A 1 119 ? -22.404 -23.069 39.172 1.00 79.00 119 ASN A CA 1
ATOM 909 C C . ASN A 1 119 ? -23.506 -22.202 38.533 1.00 79.00 119 ASN A C 1
ATOM 911 O O . ASN A 1 119 ? -23.835 -22.431 37.372 1.00 79.00 119 ASN A O 1
ATOM 915 N N . GLY A 1 120 ? -24.056 -21.228 39.252 1.00 82.94 120 GLY A N 1
ATOM 916 C CA . GLY A 1 120 ? -25.183 -20.385 38.837 1.00 82.94 120 GLY A CA 1
ATOM 917 C C . GLY A 1 120 ? -24.793 -19.070 38.157 1.00 82.94 120 GLY A C 1
ATOM 918 O O . GLY A 1 120 ? -23.619 -18.838 37.835 1.00 82.94 120 GLY A O 1
ATOM 919 N N . TYR A 1 121 ? -25.812 -18.237 37.935 1.00 87.75 121 TYR A N 1
ATOM 920 C CA . TYR A 1 121 ? -25.725 -16.907 37.328 1.00 87.75 121 TYR A CA 1
ATOM 921 C C . TYR A 1 121 ? -25.431 -15.826 38.385 1.00 87.75 121 TYR A C 1
ATOM 923 O O . TYR A 1 121 ? -25.637 -16.021 39.588 1.00 87.75 121 TYR A O 1
ATOM 931 N N . ILE A 1 122 ? -24.921 -14.666 37.960 1.00 87.62 122 ILE A N 1
ATOM 932 C CA . ILE A 1 122 ? -24.594 -13.565 38.880 1.00 87.62 122 ILE A CA 1
ATOM 933 C C . ILE A 1 122 ? -25.871 -13.060 39.563 1.00 87.62 122 ILE A C 1
ATOM 935 O O . ILE A 1 122 ? -26.898 -12.891 38.919 1.00 87.62 122 ILE A O 1
ATOM 939 N N . ALA A 1 123 ? -25.780 -12.799 40.871 1.00 87.25 123 ALA A N 1
ATOM 940 C CA . ALA A 1 123 ? -26.866 -12.294 41.720 1.00 87.25 123 ALA A CA 1
ATOM 941 C C . ALA A 1 123 ? -28.110 -13.198 41.856 1.00 87.25 123 ALA A C 1
ATOM 943 O O . ALA A 1 123 ? -29.010 -12.837 42.603 1.00 87.25 123 ALA A O 1
ATOM 944 N N . GLU A 1 124 ? -28.126 -14.401 41.273 1.00 87.12 124 GLU A N 1
ATOM 945 C CA . GLU A 1 124 ? -29.288 -15.310 41.278 1.00 87.12 124 GLU A CA 1
ATOM 946 C C . GLU A 1 124 ? -29.824 -15.598 42.693 1.00 87.12 124 GLU A C 1
ATOM 948 O O . GLU A 1 124 ? -31.026 -15.567 42.942 1.00 87.12 124 GLU A O 1
ATOM 953 N N . ALA A 1 125 ? -28.926 -15.785 43.666 1.00 84.69 125 ALA A N 1
ATOM 954 C CA . ALA A 1 125 ? -29.315 -15.971 45.064 1.00 84.69 125 ALA A CA 1
ATOM 955 C C . ALA A 1 125 ? -30.047 -14.751 45.651 1.00 84.69 125 ALA A C 1
ATOM 957 O O . ALA A 1 125 ? -30.944 -14.918 46.473 1.00 84.69 125 ALA A O 1
ATOM 958 N N . LEU A 1 126 ? -29.629 -13.538 45.275 1.00 87.69 126 LEU A N 1
ATOM 959 C CA . LEU A 1 126 ? -30.203 -12.290 45.775 1.00 87.69 126 LEU A CA 1
ATOM 960 C C . LEU A 1 126 ? -31.561 -12.017 45.141 1.00 87.69 126 LEU A C 1
ATOM 962 O O . LEU A 1 126 ? -32.475 -11.666 45.877 1.00 87.69 126 LEU A O 1
ATOM 966 N N . ASP A 1 127 ? -31.707 -12.238 43.834 1.00 86.94 127 ASP A N 1
ATOM 967 C CA . ASP A 1 127 ? -32.990 -12.082 43.138 1.00 86.94 127 ASP A CA 1
ATOM 968 C C . ASP A 1 127 ? -34.064 -12.981 43.765 1.00 86.94 127 ASP A C 1
ATOM 970 O O . ASP A 1 127 ? -35.141 -12.503 44.124 1.00 86.94 127 ASP A O 1
ATOM 974 N N . ASP A 1 128 ? -33.722 -14.245 44.043 1.00 86.00 128 ASP A N 1
ATOM 975 C CA . ASP A 1 128 ? -34.590 -15.176 44.771 1.00 86.00 128 ASP A CA 1
ATOM 976 C C . ASP A 1 128 ? -34.994 -14.657 46.162 1.00 86.00 128 ASP A C 1
ATOM 978 O O . ASP A 1 128 ? -36.109 -14.902 46.629 1.00 86.00 128 ASP A O 1
ATOM 982 N N . PHE A 1 129 ? -34.074 -14.006 46.882 1.00 89.69 129 PHE A N 1
ATOM 983 C CA . PHE A 1 129 ? -34.360 -13.462 48.211 1.00 89.69 129 PHE A CA 1
ATOM 984 C C . PHE A 1 129 ? -35.214 -12.197 48.140 1.00 89.69 129 PHE A C 1
ATOM 986 O O . PHE A 1 129 ? -36.123 -12.047 48.956 1.00 89.69 129 PHE A O 1
ATOM 993 N N . TYR A 1 130 ? -34.953 -11.318 47.174 1.00 91.31 130 TYR A N 1
ATOM 994 C CA . TYR A 1 130 ? -35.731 -10.105 46.949 1.00 91.31 130 TYR A CA 1
ATOM 995 C C . TYR A 1 130 ? -37.168 -10.426 46.540 1.00 91.31 130 TYR A C 1
ATOM 997 O O . TYR A 1 130 ? -38.095 -9.850 47.109 1.00 91.31 130 TYR A O 1
ATOM 1005 N N . GLU A 1 131 ? -37.360 -11.397 45.641 1.00 87.56 131 GLU A N 1
ATOM 1006 C CA . GLU A 1 131 ? -38.683 -11.879 45.228 1.00 87.56 131 GLU A CA 1
ATOM 1007 C C . GLU A 1 131 ? -39.452 -12.455 46.427 1.00 87.56 131 GLU A C 1
ATOM 1009 O O . GLU A 1 131 ? -40.567 -12.025 46.720 1.00 87.56 131 GLU A O 1
ATOM 1014 N N . LYS A 1 132 ? -38.835 -13.371 47.190 1.00 88.44 132 LYS A N 1
ATOM 1015 C CA . LYS A 1 132 ? -39.483 -14.026 48.344 1.00 88.44 132 LYS A CA 1
ATOM 1016 C C . LYS A 1 132 ? -39.844 -13.073 49.480 1.00 88.44 132 LYS A C 1
ATOM 1018 O O . LYS A 1 132 ? -40.812 -13.326 50.191 1.00 88.44 132 LYS A O 1
ATOM 1023 N N . LEU A 1 133 ? -39.039 -12.034 49.705 1.00 90.38 133 LEU A N 1
ATOM 1024 C CA . LEU A 1 133 ? -39.234 -11.084 50.804 1.00 90.38 133 LEU A CA 1
ATOM 1025 C C . LEU A 1 133 ? -40.007 -9.826 50.385 1.00 90.38 133 LEU A C 1
ATOM 1027 O O . LEU A 1 133 ? -40.349 -9.026 51.253 1.00 90.38 133 LEU A O 1
ATOM 1031 N N . GLY A 1 134 ? -40.259 -9.624 49.087 1.00 88.06 134 GLY A N 1
ATOM 1032 C CA . GLY A 1 134 ? -40.956 -8.445 48.562 1.00 88.06 134 GLY A CA 1
ATOM 1033 C C . GLY A 1 134 ? -40.211 -7.120 48.779 1.00 88.06 134 GLY A C 1
ATOM 1034 O O . GLY A 1 134 ? -40.824 -6.054 48.753 1.00 88.06 134 GLY A O 1
ATOM 1035 N N . SER A 1 135 ? -38.897 -7.160 49.019 1.00 90.56 135 SER A N 1
ATOM 1036 C CA . SER A 1 135 ? -38.073 -5.987 49.331 1.00 90.56 135 SER A CA 1
ATOM 1037 C C . SER A 1 135 ? -36.703 -6.105 48.679 1.00 90.56 135 SER A C 1
ATOM 1039 O O . SER A 1 135 ? -36.059 -7.139 48.807 1.00 90.56 135 SER A O 1
ATOM 1041 N N . TYR A 1 136 ? -36.223 -5.022 48.062 1.00 93.00 136 TYR A N 1
ATOM 1042 C CA . TYR A 1 136 ? -34.857 -4.914 47.534 1.00 93.00 136 TYR A CA 1
ATOM 1043 C C . TYR A 1 136 ? -33.830 -4.510 48.599 1.00 93.00 136 TYR A C 1
ATOM 1045 O O . TYR A 1 136 ? -32.636 -4.432 48.312 1.00 93.00 136 TYR A O 1
ATOM 1053 N N . THR A 1 137 ? -34.280 -4.295 49.837 1.00 94.19 137 THR A N 1
ATOM 1054 C CA . THR A 1 137 ? -33.442 -4.072 51.015 1.00 94.19 137 THR A CA 1
ATOM 1055 C C . THR A 1 137 ? -33.695 -5.185 52.031 1.00 94.19 137 THR A C 1
ATOM 1057 O O . THR A 1 137 ? -34.802 -5.303 52.558 1.00 94.19 137 THR A O 1
ATOM 1060 N N . ILE A 1 138 ? -32.687 -6.016 52.304 1.00 94.31 138 ILE A N 1
ATOM 1061 C CA . ILE A 1 138 ? -32.813 -7.225 53.137 1.00 94.31 138 ILE A CA 1
ATOM 1062 C C . ILE A 1 138 ? -31.661 -7.342 54.137 1.00 94.31 138 ILE A C 1
ATOM 1064 O O . ILE A 1 138 ? -30.541 -6.911 53.872 1.00 94.31 138 ILE A O 1
ATOM 1068 N N . ASN A 1 139 ? -31.908 -7.979 55.280 1.00 92.44 139 ASN A N 1
ATOM 1069 C CA . ASN A 1 139 ? -30.862 -8.382 56.215 1.00 92.44 139 ASN A CA 1
ATOM 1070 C C . ASN A 1 139 ? -30.425 -9.822 55.922 1.00 92.44 139 ASN A C 1
ATOM 1072 O O . ASN A 1 139 ? -31.119 -10.789 56.256 1.00 92.44 139 ASN A O 1
ATOM 1076 N N . ASN A 1 140 ? -29.250 -9.950 55.315 1.00 88.56 140 ASN A N 1
ATOM 1077 C CA . ASN A 1 140 ? -28.597 -11.215 55.047 1.00 88.56 140 ASN A CA 1
ATOM 1078 C C . ASN A 1 140 ? -27.626 -11.558 56.188 1.00 88.56 140 ASN A C 1
ATOM 1080 O O . ASN A 1 140 ? -26.501 -11.056 56.238 1.00 88.56 140 ASN A O 1
ATOM 1084 N N . ARG A 1 141 ? -28.066 -12.395 57.133 1.00 86.00 141 ARG A N 1
ATOM 1085 C CA . ARG A 1 141 ? -27.265 -12.744 58.311 1.00 86.00 141 ARG A CA 1
ATOM 1086 C C . ARG A 1 141 ? -26.403 -13.972 58.045 1.00 86.00 141 ARG A C 1
ATOM 1088 O O . ARG A 1 141 ? -26.938 -15.065 57.896 1.00 86.00 141 ARG A O 1
ATOM 1095 N N . VAL A 1 142 ? -25.085 -13.791 58.055 1.00 81.56 142 VAL A N 1
ATOM 1096 C CA . VAL A 1 142 ? -24.098 -14.844 57.770 1.00 81.56 142 VAL A CA 1
ATOM 1097 C C . VAL A 1 142 ? -23.054 -14.868 58.880 1.00 81.56 142 VAL A C 1
ATOM 1099 O O . VAL A 1 142 ? -22.521 -13.827 59.243 1.00 81.56 142 VAL A O 1
ATOM 1102 N N . LEU A 1 143 ? -22.771 -16.052 59.426 1.00 78.44 143 LEU A N 1
ATOM 1103 C CA . LEU A 1 143 ? -21.892 -16.266 60.584 1.00 78.44 143 LEU A CA 1
ATOM 1104 C C . LEU A 1 143 ? -22.211 -15.323 61.760 1.00 78.44 143 LEU A C 1
ATOM 1106 O O . LEU A 1 143 ? -21.337 -14.700 62.349 1.00 78.44 143 LEU A O 1
ATOM 1110 N N . PHE A 1 144 ? -23.501 -15.220 62.095 1.00 79.19 144 PHE A N 1
ATOM 1111 C CA . PHE A 1 144 ? -24.067 -14.354 63.142 1.00 79.19 144 PHE A CA 1
ATOM 1112 C C . PHE A 1 144 ? -23.955 -12.836 62.908 1.00 79.19 144 PHE A C 1
ATOM 1114 O O . PHE A 1 144 ? -24.614 -12.092 63.639 1.00 79.19 144 PHE A O 1
ATOM 1121 N N . GLU A 1 145 ? -23.259 -12.386 61.865 1.00 81.44 145 GLU A N 1
ATOM 1122 C CA . GLU A 1 145 ? -23.100 -10.985 61.458 1.00 81.44 145 GLU A CA 1
ATOM 1123 C C . GLU A 1 145 ? -24.300 -10.513 60.616 1.00 81.44 145 GLU A C 1
ATOM 1125 O O . GLU A 1 145 ? -24.675 -11.166 59.640 1.00 81.44 145 GLU A O 1
ATOM 1130 N N . ASN A 1 146 ? -24.908 -9.372 60.964 1.00 86.25 146 ASN A N 1
ATOM 1131 C CA . ASN A 1 146 ? -25.943 -8.746 60.131 1.00 86.25 146 ASN A CA 1
ATOM 1132 C C . ASN A 1 146 ? -25.293 -8.020 58.943 1.00 86.25 146 ASN A C 1
ATOM 1134 O O . ASN A 1 146 ? -24.412 -7.181 59.138 1.00 86.25 146 ASN A O 1
ATOM 1138 N N . ARG A 1 147 ? -25.754 -8.299 57.719 1.00 89.19 147 ARG A N 1
ATOM 1139 C CA . ARG A 1 147 ? -25.345 -7.580 56.502 1.00 89.19 147 ARG A CA 1
ATOM 1140 C C . ARG A 1 147 ? -26.596 -7.061 55.807 1.00 89.19 147 ARG A C 1
ATOM 1142 O O . ARG A 1 147 ? -27.397 -7.853 55.315 1.00 89.19 147 ARG A O 1
ATOM 1149 N N . ILE A 1 148 ? -26.787 -5.746 55.786 1.00 93.69 148 ILE A N 1
ATOM 1150 C CA . ILE A 1 148 ? -27.996 -5.137 55.219 1.00 93.69 148 ILE A CA 1
ATOM 1151 C C . ILE A 1 148 ? -27.733 -4.809 53.752 1.00 93.69 148 ILE A C 1
ATOM 1153 O O . ILE A 1 148 ? -27.061 -3.833 53.440 1.00 93.69 148 ILE A O 1
ATOM 1157 N N . ILE A 1 149 ? -28.225 -5.662 52.856 1.00 93.75 149 ILE A N 1
ATOM 1158 C CA . ILE A 1 149 ? -27.981 -5.571 51.415 1.00 93.75 149 ILE A CA 1
ATOM 1159 C C . ILE A 1 149 ? -29.115 -4.793 50.754 1.00 93.75 149 ILE A C 1
ATOM 1161 O O . ILE A 1 149 ? -30.277 -5.129 50.978 1.00 93.75 149 ILE A O 1
ATOM 1165 N N . THR A 1 150 ? -28.794 -3.809 49.912 1.00 94.69 150 THR A N 1
ATOM 1166 C CA . THR A 1 150 ? -29.790 -3.004 49.183 1.00 94.69 150 THR A CA 1
ATOM 1167 C C . THR A 1 150 ? -29.547 -2.943 47.670 1.00 94.69 150 THR A C 1
ATOM 1169 O O . THR A 1 150 ? -28.410 -2.838 47.209 1.00 94.69 150 THR A O 1
ATOM 1172 N N . ALA A 1 151 ? -30.626 -2.984 46.891 1.00 95.12 151 ALA A N 1
ATOM 1173 C CA . ALA A 1 151 ? -30.662 -2.628 45.470 1.00 95.12 151 ALA A CA 1
ATOM 1174 C C . ALA A 1 151 ? -31.562 -1.401 45.208 1.00 95.12 151 ALA A C 1
ATOM 1176 O O . ALA A 1 151 ? -31.973 -1.169 44.070 1.00 95.12 151 ALA A O 1
ATOM 1177 N N . ASP A 1 152 ? -31.924 -0.650 46.258 1.00 93.75 152 ASP A N 1
ATOM 1178 C CA . ASP A 1 152 ? -32.763 0.549 46.169 1.00 93.75 152 ASP A CA 1
ATOM 1179 C C . ASP A 1 152 ? -31.920 1.819 45.953 1.00 93.75 152 ASP A C 1
ATOM 1181 O O . ASP A 1 152 ? -31.039 2.107 46.774 1.00 93.75 152 ASP A O 1
ATOM 1185 N N . PRO A 1 153 ? -32.203 2.619 44.903 1.00 94.38 153 PRO A N 1
ATOM 1186 C CA . PRO A 1 153 ? -31.387 3.779 44.539 1.00 94.38 153 PRO A CA 1
ATOM 1187 C C . PRO A 1 153 ? -31.349 4.857 45.631 1.00 94.38 153 PRO A C 1
ATOM 1189 O O . PRO A 1 153 ? -30.294 5.440 45.862 1.00 94.38 153 PRO A O 1
ATOM 1192 N N . GLU A 1 154 ? -32.443 5.077 46.368 1.00 92.88 154 GLU A N 1
ATOM 1193 C CA . GLU A 1 154 ? -32.478 6.053 47.472 1.00 92.88 154 GLU A CA 1
ATOM 1194 C C . GLU A 1 154 ? -31.581 5.640 48.648 1.00 92.88 154 GLU A C 1
ATOM 1196 O O . GLU A 1 154 ? -30.837 6.455 49.191 1.00 92.88 154 GLU A O 1
ATOM 1201 N N . ASN A 1 155 ? -31.561 4.349 48.995 1.00 94.50 155 ASN A N 1
ATOM 1202 C CA . ASN A 1 155 ? -30.672 3.835 50.041 1.00 94.50 155 ASN A CA 1
ATOM 1203 C C . ASN A 1 155 ? -29.206 3.935 49.600 1.00 94.50 155 ASN A C 1
ATOM 1205 O O . ASN A 1 155 ? -28.334 4.314 50.381 1.00 94.50 155 ASN A O 1
ATOM 1209 N N . ILE A 1 156 ? -28.932 3.659 48.323 1.00 95.12 156 ILE A N 1
ATOM 1210 C CA . ILE A 1 156 ? -27.599 3.810 47.732 1.00 95.12 156 ILE A CA 1
ATOM 1211 C C . ILE A 1 156 ? -27.167 5.286 47.725 1.00 95.12 156 ILE A C 1
ATOM 1213 O O . ILE A 1 156 ? -26.022 5.591 48.057 1.00 95.12 156 ILE A O 1
ATOM 1217 N N . LYS A 1 157 ? -28.081 6.217 47.438 1.00 94.69 157 LYS A N 1
ATOM 1218 C CA . LYS A 1 157 ? -27.856 7.669 47.504 1.00 94.69 157 LYS A CA 1
ATOM 1219 C C . LYS A 1 157 ? -27.534 8.155 48.913 1.00 94.69 157 LYS A C 1
ATOM 1221 O O . LYS A 1 157 ? -26.664 9.014 49.069 1.00 94.69 157 LYS A O 1
ATOM 1226 N N . ILE A 1 158 ? -28.157 7.573 49.936 1.00 94.25 158 ILE A N 1
ATOM 1227 C CA . ILE A 1 158 ? -27.811 7.839 51.337 1.00 94.25 158 ILE A CA 1
ATOM 1228 C C . ILE A 1 158 ? -26.380 7.400 51.637 1.00 94.25 158 ILE A C 1
ATOM 1230 O O . ILE A 1 158 ? -25.600 8.196 52.160 1.00 94.25 158 ILE A O 1
ATOM 1234 N N . ILE A 1 159 ? -26.033 6.165 51.262 1.00 94.12 159 ILE A N 1
ATOM 1235 C CA . ILE A 1 159 ? -24.707 5.580 51.503 1.00 94.12 159 ILE A CA 1
ATOM 1236 C C . ILE A 1 159 ? -23.608 6.378 50.791 1.00 94.12 159 ILE A C 1
ATOM 1238 O O . ILE A 1 159 ? -22.530 6.582 51.345 1.00 94.12 159 ILE A O 1
ATOM 1242 N N . LEU A 1 160 ? -23.855 6.792 49.548 1.00 94.25 160 LEU A N 1
ATOM 1243 C CA . LEU A 1 160 ? -22.820 7.350 48.679 1.00 94.25 160 LEU A CA 1
ATOM 1244 C C . LEU A 1 160 ? -22.716 8.868 48.704 1.00 94.25 160 LEU A C 1
ATOM 1246 O O . LEU A 1 160 ? -21.629 9.380 48.454 1.00 94.25 160 LEU A O 1
ATOM 1250 N N . ALA A 1 161 ? -23.810 9.585 48.964 1.00 93.12 161 ALA A N 1
ATOM 1251 C CA . ALA A 1 161 ? -23.849 11.037 48.816 1.00 93.12 161 ALA A CA 1
ATOM 1252 C C . ALA A 1 161 ? -24.431 11.759 50.038 1.00 93.12 161 ALA A C 1
ATOM 1254 O O . ALA A 1 161 ? -23.758 12.623 50.589 1.00 93.12 161 ALA A O 1
ATOM 1255 N N . GLN A 1 162 ? -25.648 11.430 50.484 1.00 93.06 162 GLN A N 1
ATOM 1256 C CA . GLN A 1 162 ? -26.335 12.252 51.498 1.00 93.06 162 GLN A CA 1
ATOM 1257 C C . GLN A 1 162 ? -25.726 12.125 52.900 1.00 93.06 162 GLN A C 1
ATOM 1259 O O . GLN A 1 162 ? -25.658 13.113 53.622 1.00 93.06 162 GLN A O 1
ATOM 1264 N N . GLN A 1 163 ? -25.287 10.925 53.294 1.00 92.94 163 GLN A N 1
ATOM 1265 C CA . GLN A 1 163 ? -24.674 10.665 54.603 1.00 92.94 163 GLN A CA 1
ATOM 1266 C C . GLN A 1 163 ? -23.260 10.094 54.458 1.00 92.94 163 GLN A C 1
ATOM 1268 O O . GLN A 1 163 ? -22.864 9.204 55.207 1.00 92.94 163 GLN A O 1
ATOM 1273 N N . PHE A 1 164 ? -22.493 10.595 53.490 1.00 90.00 164 PHE A N 1
ATOM 1274 C CA . PHE A 1 164 ? -21.175 10.064 53.136 1.00 90.00 164 PHE A CA 1
ATOM 1275 C C . PHE A 1 164 ? -20.235 9.866 54.344 1.00 90.00 164 PHE A C 1
ATOM 1277 O O . PHE A 1 164 ? -19.670 8.790 54.508 1.00 90.00 164 PHE A O 1
ATOM 1284 N N . GLU A 1 165 ? -20.138 10.847 55.246 1.00 89.94 165 GLU A N 1
ATOM 1285 C CA . GLU A 1 165 ? -19.275 10.789 56.444 1.00 89.94 165 GLU A CA 1
ATOM 1286 C C . GLU A 1 165 ? -19.695 9.712 57.468 1.00 89.94 165 GLU A C 1
ATOM 1288 O O . GLU A 1 165 ? -18.934 9.361 58.373 1.00 89.94 165 GLU A O 1
ATOM 1293 N N . HIS A 1 166 ? -20.915 9.175 57.355 1.00 91.81 166 HIS A N 1
ATOM 1294 C CA . HIS A 1 166 ? -21.419 8.101 58.214 1.00 91.81 166 HIS A CA 1
ATOM 1295 C C . HIS A 1 166 ? -21.150 6.704 57.642 1.00 91.81 166 HIS A C 1
ATOM 1297 O O . HIS A 1 166 ? -21.444 5.720 58.324 1.00 91.81 166 HIS A O 1
ATOM 1303 N N . PHE A 1 167 ? -20.611 6.597 56.424 1.00 93.00 167 PHE A N 1
ATOM 1304 C CA . PHE A 1 167 ? -20.352 5.328 55.751 1.00 93.00 167 PHE A CA 1
ATOM 1305 C C . PHE A 1 167 ? -18.898 5.225 55.279 1.00 93.00 167 PHE A C 1
ATOM 1307 O O . PHE A 1 167 ? -18.462 5.912 54.359 1.00 93.00 167 PHE A O 1
ATOM 1314 N N . GLU A 1 168 ? -18.159 4.283 55.854 1.00 92.00 168 GLU A N 1
ATOM 1315 C CA . GLU A 1 168 ? -16.749 4.023 55.538 1.00 92.00 168 GLU A CA 1
ATOM 1316 C C . GLU A 1 168 ? -16.556 2.623 54.933 1.00 92.00 168 GLU A C 1
ATOM 1318 O O . GLU A 1 168 ? -17.516 1.861 54.782 1.00 92.00 168 GLU A O 1
ATOM 1323 N N . LYS A 1 169 ? -15.339 2.255 54.520 1.00 88.62 169 LYS A N 1
ATOM 1324 C CA . LYS A 1 169 ? -15.030 0.853 54.181 1.00 88.62 169 LYS A CA 1
ATOM 1325 C C . LYS A 1 169 ? -14.979 -0.008 55.442 1.00 88.62 169 LYS A C 1
ATOM 1327 O O . LYS A 1 169 ? -15.452 -1.149 55.406 1.00 88.62 169 LYS A O 1
ATOM 1332 N N . GLY A 1 170 ? -14.446 0.549 56.526 1.00 88.06 170 GLY A N 1
ATOM 1333 C CA . GLY A 1 170 ? -14.370 -0.084 57.838 1.00 88.06 170 GLY A CA 1
ATOM 1334 C C . GLY A 1 170 ? -13.121 -0.961 58.014 1.00 88.06 170 GLY A C 1
ATOM 1335 O O . GLY A 1 170 ? -12.524 -1.417 57.030 1.00 88.06 170 GLY A O 1
ATOM 1336 N N . PRO A 1 171 ? -12.684 -1.202 59.263 1.00 85.25 171 PRO A N 1
ATOM 1337 C CA . PRO A 1 171 ? -11.397 -1.838 59.562 1.00 85.25 171 PRO A CA 1
ATOM 1338 C C . PRO A 1 171 ? -11.270 -3.270 59.023 1.00 85.25 171 PRO A C 1
ATOM 1340 O O . PRO A 1 171 ? -10.194 -3.703 58.616 1.00 85.25 171 PRO A O 1
ATOM 1343 N N . GLU A 1 172 ? -12.367 -4.009 58.967 1.00 82.00 172 GLU A N 1
ATOM 1344 C CA . GLU A 1 172 ? -12.409 -5.393 58.512 1.00 82.00 172 GLU A CA 1
ATOM 1345 C C . GLU A 1 172 ? -12.259 -5.497 56.997 1.00 82.00 172 GLU A C 1
ATOM 1347 O O . GLU A 1 172 ? -11.578 -6.394 56.501 1.00 82.00 172 GLU A O 1
ATOM 1352 N N . THR A 1 173 ? -12.895 -4.581 56.263 1.00 82.88 173 THR A N 1
ATOM 1353 C CA . THR A 1 173 ? -12.728 -4.483 54.813 1.00 82.88 173 THR A CA 1
ATOM 1354 C C . THR A 1 173 ? -11.293 -4.067 54.505 1.00 82.88 173 THR A C 1
ATOM 1356 O O . THR A 1 173 ? -10.648 -4.697 53.678 1.00 82.88 173 THR A O 1
ATOM 1359 N N . ARG A 1 174 ? -10.737 -3.086 55.228 1.00 86.00 174 ARG A N 1
ATOM 1360 C CA . ARG A 1 174 ? -9.332 -2.683 55.055 1.00 86.00 174 ARG A CA 1
ATOM 1361 C C . ARG A 1 174 ? -8.366 -3.843 55.261 1.00 86.00 174 ARG A C 1
ATOM 1363 O O . ARG A 1 174 ? -7.517 -4.069 54.411 1.00 86.00 174 ARG A O 1
ATOM 1370 N N . TRP A 1 175 ? -8.549 -4.637 56.314 1.00 84.75 175 TRP A N 1
ATOM 1371 C CA . TRP A 1 175 ? -7.723 -5.823 56.561 1.00 84.75 175 TRP A CA 1
ATOM 1372 C C . TRP A 1 175 ? -7.763 -6.842 55.413 1.00 84.75 175 TRP A C 1
ATOM 1374 O O . TRP A 1 175 ? -6.745 -7.434 55.070 1.00 84.75 175 TRP A O 1
ATOM 1384 N N . LEU A 1 176 ? -8.929 -7.026 54.797 1.00 83.31 176 LEU A N 1
ATOM 1385 C CA . LEU A 1 176 ? -9.115 -7.960 53.691 1.00 83.31 176 LEU A CA 1
ATOM 1386 C C . LEU A 1 176 ? -8.437 -7.504 52.394 1.00 83.31 176 LEU A C 1
ATOM 1388 O O . LEU A 1 176 ? -7.906 -8.328 51.654 1.00 83.31 176 LEU A O 1
ATOM 1392 N N . PHE A 1 177 ? -8.492 -6.203 52.120 1.00 84.75 177 PHE A N 1
ATOM 1393 C CA . PHE A 1 177 ? -7.970 -5.599 50.897 1.00 84.75 177 PHE A CA 1
ATOM 1394 C C . PHE A 1 177 ? -6.490 -5.212 50.992 1.00 84.75 177 PHE A C 1
ATOM 1396 O O . PHE A 1 177 ? -5.844 -5.083 49.955 1.00 84.75 177 PHE A O 1
ATOM 1403 N N . ASN A 1 178 ? -5.948 -5.062 52.205 1.00 86.88 178 ASN A N 1
ATOM 1404 C CA . ASN A 1 178 ? -4.589 -4.583 52.450 1.00 86.88 178 ASN A CA 1
ATOM 1405 C C . ASN A 1 178 ? -3.489 -5.348 51.683 1.00 86.88 178 ASN A C 1
ATOM 1407 O O . ASN A 1 178 ? -2.623 -4.682 51.131 1.00 86.88 178 ASN A O 1
ATOM 1411 N N . PRO A 1 179 ? -3.519 -6.687 51.529 1.00 85.88 179 PRO A N 1
ATOM 1412 C CA . PRO A 1 179 ? -2.465 -7.370 50.777 1.00 85.88 179 PRO A CA 1
ATOM 1413 C C . PRO A 1 179 ? -2.381 -6.994 49.288 1.00 85.88 179 PRO A C 1
ATOM 1415 O O . PRO A 1 179 ? -1.318 -7.157 48.701 1.00 85.88 179 PRO A O 1
ATOM 1418 N N . LEU A 1 180 ? -3.480 -6.522 48.683 1.00 86.25 180 LEU A N 1
ATOM 1419 C CA . LEU A 1 180 ? -3.554 -6.157 47.262 1.00 86.25 180 LEU A CA 1
ATOM 1420 C C . LEU A 1 180 ? -3.551 -4.636 47.039 1.00 86.25 180 LEU A C 1
ATOM 1422 O O . LEU A 1 180 ? -2.852 -4.151 46.161 1.00 86.25 180 LEU A O 1
ATOM 1426 N N . LEU A 1 181 ? -4.360 -3.898 47.805 1.00 86.19 181 LEU A N 1
ATOM 1427 C CA . LEU A 1 181 ? -4.577 -2.453 47.634 1.00 86.19 181 LEU A CA 1
ATOM 1428 C C . LEU A 1 181 ? -3.886 -1.607 48.713 1.00 86.19 181 LEU A C 1
ATOM 1430 O O . LEU A 1 181 ? -3.954 -0.381 48.664 1.00 86.19 181 LEU A O 1
ATOM 1434 N N . GLY A 1 182 ? -3.280 -2.250 49.714 1.00 87.25 182 GLY A N 1
ATOM 1435 C CA . GLY A 1 182 ? -2.561 -1.575 50.787 1.00 87.25 182 GLY A CA 1
ATOM 1436 C C . GLY A 1 182 ? -3.399 -0.507 51.483 1.00 87.25 182 GLY A C 1
ATOM 1437 O O . GLY A 1 182 ? -4.510 -0.770 51.962 1.00 87.25 182 GLY A O 1
ATOM 1438 N N . THR A 1 183 ? -2.839 0.693 51.548 1.00 87.19 183 THR A N 1
ATOM 1439 C CA . THR A 1 183 ? -3.454 1.913 52.071 1.00 87.19 183 THR A CA 1
ATOM 1440 C C . THR A 1 183 ? -3.981 2.859 50.989 1.00 87.19 183 THR A C 1
ATOM 1442 O O . THR A 1 183 ? -4.522 3.900 51.344 1.00 87.19 183 THR A O 1
ATOM 1445 N N . GLY A 1 184 ? -3.916 2.485 49.706 1.00 86.25 184 GLY A N 1
ATOM 1446 C CA . GLY A 1 184 ? -4.275 3.346 48.576 1.00 86.25 184 GLY A CA 1
ATOM 1447 C C . GLY A 1 184 ? -5.747 3.777 48.524 1.00 86.25 184 GLY A C 1
ATOM 1448 O O . GLY A 1 184 ? -6.606 3.318 49.292 1.00 86.25 184 GLY A O 1
ATOM 1449 N N . VAL A 1 185 ? -6.072 4.653 47.568 1.00 87.69 185 VAL A N 1
ATOM 1450 C CA . VAL A 1 185 ? -7.351 5.390 47.465 1.00 87.69 185 VAL A CA 1
ATOM 1451 C C . VAL A 1 185 ? -8.629 4.539 47.563 1.00 87.69 185 VAL A C 1
ATOM 1453 O O . VAL A 1 185 ? -9.679 5.025 48.002 1.00 87.69 185 VAL A O 1
ATOM 1456 N N . PHE A 1 186 ? -8.586 3.258 47.190 1.00 84.31 186 PHE A N 1
ATOM 1457 C CA . PHE A 1 186 ? -9.741 2.353 47.262 1.00 84.31 186 PHE A CA 1
ATOM 1458 C C . PHE A 1 186 ? -9.949 1.682 48.621 1.00 84.31 186 PHE A C 1
ATOM 1460 O O . PHE A 1 186 ? -11.086 1.305 48.943 1.00 84.31 186 PHE A O 1
ATOM 1467 N N . ALA A 1 187 ? -8.880 1.535 49.404 1.00 85.38 187 ALA A N 1
ATOM 1468 C CA . ALA A 1 187 ? -8.897 0.937 50.733 1.00 85.38 187 ALA A CA 1
ATOM 1469 C C . ALA A 1 187 ? -8.941 1.996 51.848 1.00 85.38 187 ALA A C 1
ATOM 1471 O O . ALA A 1 187 ? -9.452 1.709 52.930 1.00 85.38 187 ALA A O 1
ATOM 1472 N N . ALA A 1 188 ? -8.468 3.217 51.594 1.00 88.94 188 ALA A N 1
ATOM 1473 C CA . ALA A 1 188 ? -8.441 4.293 52.579 1.00 88.94 188 ALA A CA 1
ATOM 1474 C C . ALA A 1 188 ? -9.838 4.790 53.016 1.00 88.94 188 ALA A C 1
ATOM 1476 O O . ALA A 1 188 ? -10.822 4.747 52.263 1.00 88.94 188 ALA A O 1
ATOM 1477 N N . ASP A 1 189 ? -9.887 5.338 54.235 1.00 89.50 189 ASP A N 1
ATOM 1478 C CA . ASP A 1 189 ? -11.026 6.031 54.849 1.00 89.50 189 ASP A CA 1
ATOM 1479 C C . ASP A 1 189 ? -10.569 7.368 55.471 1.00 89.50 189 ASP A C 1
ATOM 1481 O O . ASP A 1 189 ? -9.379 7.571 55.721 1.00 89.50 189 ASP A O 1
ATOM 1485 N N . GLY A 1 190 ? -11.511 8.284 55.723 1.00 89.12 190 GLY A N 1
ATOM 1486 C CA . GLY A 1 190 ? -11.254 9.551 56.420 1.00 89.12 190 GLY A CA 1
ATOM 1487 C C . GLY A 1 190 ? -10.217 10.451 55.736 1.00 89.12 190 GLY A C 1
ATOM 1488 O O . GLY A 1 190 ? -10.231 10.615 54.516 1.00 89.12 190 GLY A O 1
ATOM 1489 N N . GLU A 1 191 ? -9.320 11.037 56.532 1.00 89.69 191 GLU A N 1
ATOM 1490 C CA . GLU A 1 191 ? -8.290 11.972 56.054 1.00 89.69 191 GLU A CA 1
ATOM 1491 C C . GLU A 1 191 ? -7.276 11.317 55.110 1.00 89.69 191 GLU A C 1
ATOM 1493 O O . GLU A 1 191 ? -6.882 11.937 54.128 1.00 89.69 191 GLU A O 1
ATOM 1498 N N . LEU A 1 192 ? -6.929 10.042 55.324 1.00 87.94 192 LEU A N 1
ATOM 1499 C CA . LEU A 1 192 ? -6.027 9.320 54.422 1.00 87.94 192 LEU A CA 1
ATOM 1500 C C . LEU A 1 192 ? -6.640 9.195 53.019 1.00 87.94 192 LEU A C 1
ATOM 1502 O O . LEU A 1 192 ? -5.979 9.447 52.018 1.00 87.94 192 LEU A O 1
ATOM 1506 N N . TRP A 1 193 ? -7.939 8.893 52.930 1.00 91.31 193 TRP A N 1
ATOM 1507 C CA . TRP A 1 193 ? -8.638 8.866 51.643 1.00 91.31 193 TRP A CA 1
ATOM 1508 C C . TRP A 1 193 ? -8.666 10.242 50.965 1.00 91.31 193 TRP A C 1
ATOM 1510 O O . TRP A 1 193 ? -8.468 10.328 49.751 1.00 91.31 193 TRP A O 1
ATOM 1520 N N . LYS A 1 194 ? -8.897 11.316 51.736 1.00 90.38 194 LYS A N 1
ATOM 1521 C CA . LYS A 1 194 ? -8.857 12.688 51.210 1.00 90.38 194 LYS A CA 1
ATOM 1522 C C . LYS A 1 194 ? -7.471 13.028 50.667 1.00 90.38 194 LYS A C 1
ATOM 1524 O O . LYS A 1 194 ? -7.404 13.583 49.577 1.00 90.38 194 LYS A O 1
ATOM 1529 N N . PHE A 1 195 ? -6.413 12.629 51.374 1.00 89.00 195 PHE A N 1
ATOM 1530 C CA . PHE A 1 195 ? -5.021 12.797 50.959 1.00 89.00 195 PHE A CA 1
ATOM 1531 C C . PHE A 1 195 ? -4.716 12.079 49.633 1.00 89.00 195 PHE A C 1
ATOM 1533 O O . PHE A 1 195 ? -4.296 12.721 48.672 1.00 89.00 195 PHE A O 1
ATOM 1540 N N . HIS A 1 196 ? -5.031 10.783 49.515 1.00 88.56 196 HIS A N 1
ATOM 1541 C CA . HIS A 1 196 ? -4.847 10.053 48.250 1.00 88.56 196 HIS A CA 1
ATOM 1542 C C . HIS A 1 196 ? -5.624 10.698 47.091 1.00 88.56 196 HIS A C 1
ATOM 1544 O O . HIS A 1 196 ? -5.128 10.823 45.970 1.00 88.56 196 HIS A O 1
ATOM 1550 N N . ARG A 1 197 ? -6.849 11.165 47.363 1.00 88.69 197 ARG A N 1
ATOM 1551 C CA . ARG A 1 197 ? -7.703 11.794 46.352 1.00 88.69 197 ARG A CA 1
ATOM 1552 C C . ARG A 1 197 ? -7.228 13.193 45.957 1.00 88.69 197 ARG A C 1
ATOM 1554 O O . ARG A 1 197 ? -7.374 13.549 44.791 1.00 88.69 197 ARG A O 1
ATOM 1561 N N . SER A 1 198 ? -6.685 13.991 46.878 1.00 87.94 198 SER A N 1
ATOM 1562 C CA . SER A 1 198 ? -6.114 15.302 46.543 1.00 87.94 198 SER A CA 1
ATOM 1563 C C . SER A 1 198 ? -4.864 15.169 45.679 1.00 87.94 198 SER A C 1
ATOM 1565 O O . SER A 1 198 ? -4.699 15.970 44.766 1.00 87.94 198 SER A O 1
ATOM 1567 N N . MET A 1 199 ? -4.062 14.126 45.914 1.00 85.06 199 MET A N 1
ATOM 1568 C CA . MET A 1 199 ? -2.843 13.819 45.159 1.00 85.06 199 MET A CA 1
ATOM 1569 C C . MET A 1 199 ? -3.135 13.437 43.698 1.00 85.06 199 MET A C 1
ATOM 1571 O O . MET A 1 199 ? -2.490 13.907 42.765 1.00 85.06 199 MET A O 1
ATOM 1575 N N . THR A 1 200 ? -4.150 12.597 43.480 1.00 84.94 200 THR A N 1
ATOM 1576 C CA . THR A 1 200 ? -4.445 12.014 42.158 1.00 84.94 200 THR A CA 1
ATOM 1577 C C . THR A 1 200 ? -5.407 12.836 41.309 1.00 84.94 200 THR A C 1
ATOM 1579 O O . THR A 1 200 ? -5.294 12.846 40.083 1.00 84.94 200 THR A O 1
ATOM 1582 N N . ARG A 1 201 ? -6.367 13.544 41.922 1.00 84.44 201 ARG A N 1
ATOM 1583 C CA . ARG A 1 201 ? -7.434 14.257 41.195 1.00 84.44 201 ARG A CA 1
ATOM 1584 C C . ARG A 1 201 ? -6.930 15.235 40.120 1.00 84.44 201 ARG A C 1
ATOM 1586 O O . ARG A 1 201 ? -7.525 15.216 39.043 1.00 84.44 201 ARG A O 1
ATOM 1593 N N . PRO A 1 202 ? -5.894 16.070 40.350 1.00 80.75 202 PRO A N 1
ATOM 1594 C CA . PRO A 1 202 ? -5.414 17.008 39.333 1.00 80.75 202 PRO A CA 1
ATOM 1595 C C . PRO A 1 202 ? -5.030 16.310 38.026 1.00 80.75 202 PRO A C 1
ATOM 1597 O O . PRO A 1 202 ? -5.349 16.808 36.946 1.00 80.75 202 PRO A O 1
ATOM 1600 N N . PHE A 1 203 ? -4.445 15.113 38.122 1.00 78.56 203 PHE A N 1
ATOM 1601 C CA . PHE A 1 203 ? -3.953 14.373 36.967 1.00 78.56 203 PHE A CA 1
ATOM 1602 C C . PHE A 1 203 ? -5.073 13.868 36.046 1.00 78.56 203 PHE A C 1
ATOM 1604 O O . PHE A 1 203 ? -4.889 13.854 34.834 1.00 78.56 203 PHE A O 1
ATOM 1611 N N . PHE A 1 204 ? -6.237 13.527 36.614 1.00 79.69 204 PHE A N 1
ATOM 1612 C CA . PHE A 1 204 ? -7.417 13.028 35.889 1.00 79.69 204 PHE A CA 1
ATOM 1613 C C . PHE A 1 204 ? -8.433 14.118 35.510 1.00 79.69 204 PHE A C 1
ATOM 1615 O O . PHE A 1 204 ? -9.427 13.829 34.851 1.00 79.69 204 PHE A O 1
ATOM 1622 N N . SER A 1 205 ? -8.223 15.362 35.951 1.00 69.75 205 SER A N 1
ATOM 1623 C CA . SER A 1 205 ? -9.119 16.488 35.643 1.00 69.75 205 SER A CA 1
ATOM 1624 C C . SER A 1 205 ? -8.815 17.206 34.325 1.00 69.75 205 SER A C 1
ATOM 1626 O O . SER A 1 205 ? -9.641 18.000 33.880 1.00 69.75 205 SER A O 1
ATOM 1628 N N . ARG A 1 206 ? -7.650 16.947 33.714 1.00 66.12 206 ARG A N 1
ATOM 1629 C CA . ARG A 1 206 ? -7.235 17.525 32.429 1.00 66.12 206 ARG A CA 1
ATOM 1630 C C . ARG A 1 206 ? -7.327 16.472 31.328 1.00 66.12 206 ARG A C 1
ATOM 1632 O O . ARG A 1 206 ? -6.859 15.348 31.509 1.00 66.12 206 ARG A O 1
ATOM 1639 N N . ASP A 1 207 ? -7.879 16.858 30.185 1.00 63.88 207 ASP A N 1
ATOM 1640 C CA . ASP A 1 207 ? -7.816 16.058 28.966 1.00 63.88 207 ASP A CA 1
ATOM 1641 C C . ASP A 1 207 ? -6.415 16.214 28.364 1.00 63.88 207 ASP A C 1
ATOM 1643 O O . ASP A 1 207 ? -6.029 17.318 27.986 1.00 63.88 207 ASP A O 1
ATOM 1647 N N . ARG A 1 208 ? -5.624 15.134 28.323 1.00 67.69 208 ARG A N 1
ATOM 1648 C CA . ARG A 1 208 ? -4.257 15.162 27.780 1.00 67.69 208 ARG A CA 1
ATOM 1649 C C . ARG A 1 208 ? -4.209 14.502 26.411 1.00 67.69 208 ARG A C 1
ATOM 1651 O O . ARG A 1 208 ? -4.747 13.410 26.227 1.00 67.69 208 ARG A O 1
ATOM 1658 N N . ILE A 1 209 ? -3.496 15.137 25.484 1.00 60.03 209 ILE A N 1
ATOM 1659 C CA . ILE A 1 209 ? -3.252 14.610 24.132 1.00 60.03 209 ILE A CA 1
ATOM 1660 C C . ILE A 1 209 ? -2.488 13.278 24.203 1.00 60.03 209 ILE A C 1
ATOM 1662 O O . ILE A 1 209 ? -2.835 12.334 23.494 1.00 60.03 209 ILE A O 1
ATOM 1666 N N . SER A 1 210 ? -1.539 13.158 25.139 1.00 66.69 210 SER A N 1
ATOM 1667 C CA . SER A 1 210 ? -0.716 11.956 25.330 1.00 66.69 210 SER A CA 1
ATOM 1668 C C . SER A 1 210 ? -1.522 10.674 25.568 1.00 66.69 210 SER A C 1
ATOM 1670 O O . SER A 1 210 ? -1.063 9.597 25.198 1.00 66.69 210 SER A O 1
ATOM 1672 N N . HIS A 1 211 ? -2.742 10.758 26.118 1.00 79.00 211 HIS A N 1
ATOM 1673 C CA . HIS A 1 211 ? -3.603 9.582 26.296 1.00 79.00 211 HIS A CA 1
ATOM 1674 C C . HIS A 1 211 ? -3.936 8.923 24.953 1.00 79.00 211 HIS A C 1
ATOM 1676 O O . HIS A 1 211 ? -3.858 7.707 24.821 1.00 79.00 211 HIS A O 1
ATOM 1682 N N . PHE A 1 212 ? -4.288 9.731 23.950 1.00 86.38 212 PHE A N 1
ATOM 1683 C CA . PHE A 1 212 ? -4.721 9.238 22.644 1.00 86.38 212 PHE A CA 1
ATOM 1684 C C . PHE A 1 212 ? -3.552 8.646 21.851 1.00 86.38 212 PHE A C 1
ATOM 1686 O O . PHE A 1 212 ? -3.748 7.664 21.142 1.00 86.38 212 PHE A O 1
ATOM 1693 N N . ASP A 1 213 ? -2.333 9.169 22.021 1.00 85.56 213 ASP A N 1
ATOM 1694 C CA . ASP A 1 213 ? -1.127 8.590 21.413 1.00 85.56 213 ASP A CA 1
ATOM 1695 C C . ASP A 1 213 ? -0.743 7.237 22.044 1.00 85.56 213 ASP A C 1
ATOM 1697 O O . ASP A 1 213 ? -0.297 6.328 21.340 1.00 85.56 213 ASP A O 1
ATOM 1701 N N . ILE A 1 214 ? -0.934 7.081 23.362 1.00 89.38 214 ILE A N 1
ATOM 1702 C CA . ILE A 1 214 ? -0.771 5.794 24.062 1.00 89.38 214 ILE A CA 1
ATOM 1703 C C . ILE A 1 214 ? -1.833 4.798 23.575 1.00 89.38 214 ILE A C 1
ATOM 1705 O O . ILE A 1 214 ? -1.500 3.670 23.211 1.00 89.38 214 ILE A O 1
ATOM 1709 N N . PHE A 1 215 ? -3.104 5.212 23.509 1.00 92.75 215 PHE A N 1
ATOM 1710 C CA . PHE A 1 215 ? -4.190 4.345 23.044 1.00 92.75 215 PHE A CA 1
ATOM 1711 C C . PHE A 1 215 ? -3.990 3.887 21.600 1.00 92.75 215 PHE A C 1
ATOM 1713 O O . PHE A 1 215 ? -4.220 2.716 21.319 1.00 92.75 215 PHE A O 1
ATOM 1720 N N . ASP A 1 216 ? -3.545 4.767 20.698 1.00 91.69 216 ASP A N 1
ATOM 1721 C CA . ASP A 1 216 ? -3.359 4.429 19.283 1.00 91.69 216 ASP A CA 1
ATOM 1722 C C . ASP A 1 216 ? -2.296 3.352 19.081 1.00 91.69 216 ASP A C 1
ATOM 1724 O O . ASP A 1 216 ? -2.574 2.343 18.432 1.00 91.69 216 ASP A O 1
ATOM 1728 N N . ARG A 1 217 ? -1.117 3.508 19.703 1.00 90.12 217 ARG A N 1
ATOM 1729 C CA . ARG A 1 217 ? -0.027 2.525 19.596 1.00 90.12 217 ARG A CA 1
ATOM 1730 C C . ARG A 1 217 ? -0.448 1.145 20.094 1.00 90.12 217 ARG A C 1
ATOM 1732 O O . ARG A 1 217 ? -0.324 0.166 19.359 1.00 90.12 217 ARG A O 1
ATOM 1739 N N . HIS A 1 218 ? -0.988 1.072 21.312 1.00 93.75 218 HIS A N 1
ATOM 1740 C CA . HIS A 1 218 ? -1.366 -0.211 21.914 1.00 93.75 218 HIS A CA 1
ATOM 1741 C C . HIS A 1 218 ? -2.595 -0.825 21.239 1.00 93.75 218 HIS A C 1
ATOM 1743 O O . HIS A 1 218 ? -2.672 -2.046 21.094 1.00 93.75 218 HIS A O 1
ATOM 1749 N N . ALA A 1 219 ? -3.552 -0.010 20.777 1.00 94.88 219 ALA A N 1
ATOM 1750 C CA . ALA A 1 219 ? -4.692 -0.511 20.012 1.00 94.88 219 ALA A CA 1
ATOM 1751 C C . ALA A 1 219 ? -4.233 -1.062 18.658 1.00 94.88 219 ALA A C 1
ATOM 1753 O O . ALA A 1 219 ? -4.699 -2.120 18.245 1.00 94.88 219 ALA A O 1
ATOM 1754 N N . GLU A 1 220 ? -3.309 -0.394 17.966 1.00 91.44 220 GLU A N 1
ATOM 1755 C CA . GLU A 1 220 ? -2.766 -0.888 16.704 1.00 91.44 220 GLU A CA 1
ATOM 1756 C C . GLU A 1 220 ? -2.015 -2.214 16.880 1.00 91.44 220 GLU A C 1
ATOM 1758 O O . GLU A 1 220 ? -2.265 -3.151 16.115 1.00 91.44 220 GLU A O 1
ATOM 1763 N N . GLU A 1 221 ? -1.174 -2.342 17.910 1.00 91.56 221 GLU A N 1
ATOM 1764 C CA . GLU A 1 221 ? -0.479 -3.594 18.229 1.00 91.56 221 GLU A CA 1
ATOM 1765 C C . GLU A 1 221 ? -1.466 -4.733 18.538 1.00 91.56 221 GLU A C 1
ATOM 1767 O O . GLU A 1 221 ? -1.390 -5.808 17.931 1.00 91.56 221 GLU A O 1
ATOM 1772 N N . ALA A 1 222 ? -2.452 -4.483 19.404 1.00 94.56 222 ALA A N 1
ATOM 1773 C CA . ALA A 1 222 ? -3.483 -5.461 19.741 1.00 94.56 222 ALA A CA 1
ATOM 1774 C C . ALA A 1 222 ? -4.302 -5.885 18.509 1.00 94.56 222 ALA A C 1
ATOM 1776 O O . ALA A 1 222 ? -4.528 -7.074 18.276 1.00 94.56 222 ALA A O 1
ATOM 1777 N N . LEU A 1 223 ? -4.717 -4.929 17.673 1.00 95.19 223 LEU A N 1
ATOM 1778 C CA . LEU A 1 223 ? -5.491 -5.212 16.465 1.00 95.19 223 LEU A CA 1
ATOM 1779 C C . LEU A 1 223 ? -4.661 -5.935 15.396 1.00 95.19 223 LEU A C 1
ATOM 1781 O O . LEU A 1 223 ? -5.223 -6.711 14.625 1.00 95.19 223 LEU A O 1
ATOM 1785 N N . ASN A 1 224 ? -3.348 -5.693 15.321 1.00 91.25 224 ASN A N 1
ATOM 1786 C CA . ASN A 1 224 ? -2.450 -6.429 14.429 1.00 91.25 224 ASN A CA 1
ATOM 1787 C C . ASN A 1 224 ? -2.349 -7.899 14.843 1.00 91.25 224 ASN A C 1
ATOM 1789 O O . ASN A 1 224 ? -2.526 -8.765 13.987 1.00 91.25 224 ASN A O 1
ATOM 1793 N N . LYS A 1 225 ? -2.177 -8.174 16.142 1.00 90.06 225 LYS A N 1
ATOM 1794 C CA . LYS A 1 225 ? -2.158 -9.541 16.689 1.00 90.06 225 LYS A CA 1
ATOM 1795 C C . LYS A 1 225 ? -3.486 -10.266 16.502 1.00 90.06 225 LYS A C 1
ATOM 1797 O O . LYS A 1 225 ? -3.509 -11.434 16.123 1.00 90.06 225 LYS A O 1
ATOM 1802 N N . LEU A 1 226 ? -4.596 -9.557 16.706 1.00 94.25 226 LEU A N 1
ATOM 1803 C CA . LEU A 1 226 ? -5.932 -10.067 16.407 1.00 94.25 226 LEU A CA 1
ATOM 1804 C C . LEU A 1 226 ? -6.058 -10.466 14.931 1.00 94.25 226 LEU A C 1
ATOM 1806 O O . LEU A 1 226 ? -6.464 -11.584 14.631 1.00 94.25 226 LEU A O 1
ATOM 1810 N N . ALA A 1 227 ? -5.687 -9.576 14.008 1.00 88.94 227 ALA A N 1
ATOM 1811 C CA . ALA A 1 227 ? -5.792 -9.837 12.575 1.00 88.94 227 ALA A CA 1
ATOM 1812 C C . ALA A 1 227 ? -4.889 -10.989 12.112 1.00 88.94 227 ALA A C 1
ATOM 1814 O O . ALA A 1 227 ? -5.307 -11.799 11.291 1.00 88.94 227 ALA A O 1
ATOM 1815 N N . GLU A 1 228 ? -3.667 -11.080 12.641 1.00 88.25 228 GLU A N 1
ATOM 1816 C CA . GLU A 1 228 ? -2.743 -12.183 12.369 1.00 88.25 228 GLU A CA 1
ATOM 1817 C C . GLU A 1 228 ? -3.357 -13.532 12.757 1.00 88.25 228 GLU A C 1
ATOM 1819 O O . GLU A 1 228 ? -3.499 -14.403 11.899 1.00 88.25 228 GLU A O 1
ATOM 1824 N N . ARG A 1 229 ? -3.843 -13.664 13.998 1.00 88.38 229 ARG A N 1
ATOM 1825 C CA . ARG A 1 229 ? -4.463 -14.906 14.479 1.00 88.38 229 ARG A CA 1
ATOM 1826 C C . ARG A 1 229 ? -5.746 -15.267 13.724 1.00 88.38 229 ARG A C 1
ATOM 1828 O O . ARG A 1 229 ? -6.004 -16.439 13.462 1.00 88.38 229 ARG A O 1
ATOM 1835 N N . LEU A 1 230 ? -6.542 -14.274 13.334 1.00 89.38 230 LEU A N 1
ATOM 1836 C CA . LEU A 1 230 ? -7.749 -14.512 12.541 1.00 89.38 230 LEU A CA 1
ATOM 1837 C C . LEU A 1 230 ? -7.433 -14.976 11.112 1.00 89.38 230 LEU A C 1
ATOM 1839 O O . LEU A 1 230 ? -8.173 -15.801 10.577 1.00 89.38 230 LEU A O 1
ATOM 1843 N N . ARG A 1 231 ? -6.333 -14.509 10.502 1.00 85.06 231 ARG A N 1
ATOM 1844 C CA . ARG A 1 231 ? -5.878 -14.992 9.183 1.00 85.06 231 ARG A CA 1
ATOM 1845 C C . ARG A 1 231 ? -5.410 -16.446 9.210 1.00 85.06 231 ARG A C 1
ATOM 1847 O O . ARG A 1 231 ? -5.525 -17.124 8.195 1.00 85.06 231 ARG A O 1
ATOM 1854 N N . GLU A 1 232 ? -4.960 -16.943 10.361 1.00 85.94 232 GLU A N 1
ATOM 1855 C CA . GLU A 1 232 ? -4.681 -18.372 10.578 1.00 85.94 232 GLU A CA 1
ATOM 1856 C C . GLU A 1 232 ? -5.964 -19.225 10.656 1.00 85.94 232 GLU A C 1
ATOM 1858 O O . GLU A 1 232 ? -5.891 -20.452 10.679 1.00 85.94 232 GLU A O 1
ATOM 1863 N N . GLY A 1 233 ? -7.149 -18.601 10.704 1.00 86.62 233 GLY A N 1
ATOM 1864 C CA . GLY A 1 233 ? -8.430 -19.292 10.860 1.00 86.62 233 GLY A CA 1
ATOM 1865 C C . GLY A 1 233 ? -8.727 -19.729 12.299 1.00 86.62 233 GLY A C 1
ATOM 1866 O O . GLY A 1 233 ? -9.579 -20.592 12.512 1.00 86.62 233 GLY A O 1
ATOM 1867 N N . VAL A 1 234 ? -8.040 -19.152 13.290 1.00 90.88 234 VAL A N 1
ATOM 1868 C CA . VAL A 1 234 ? -8.165 -19.519 14.707 1.00 90.88 234 VAL A CA 1
ATOM 1869 C C . VAL A 1 234 ? -8.925 -18.433 15.475 1.00 90.88 234 VAL A C 1
ATOM 1871 O O . VAL A 1 234 ? -8.646 -17.242 15.343 1.00 90.88 234 VAL A O 1
ATOM 1874 N N . ALA A 1 235 ? -9.888 -18.844 16.306 1.00 92.94 235 ALA A N 1
ATOM 1875 C CA . ALA A 1 235 ? -10.635 -17.930 17.171 1.00 92.94 235 ALA A CA 1
ATOM 1876 C C . ALA A 1 235 ? -9.726 -17.272 18.223 1.00 92.94 235 ALA A C 1
ATOM 1878 O O . ALA A 1 235 ? -8.793 -17.895 18.734 1.00 92.94 235 ALA A O 1
ATOM 1879 N N . VAL A 1 236 ? -10.033 -16.027 18.585 1.00 94.56 236 VAL A N 1
ATOM 1880 C CA . VAL A 1 236 ? -9.248 -15.231 19.540 1.00 94.56 236 VAL A CA 1
ATOM 1881 C C . VAL A 1 236 ? -10.032 -15.008 20.822 1.00 94.56 236 VAL A C 1
ATOM 1883 O O . VAL A 1 236 ? -11.187 -14.598 20.757 1.00 94.56 236 VAL A O 1
ATOM 1886 N N . ASP A 1 237 ? -9.408 -15.222 21.983 1.00 94.69 237 ASP A N 1
ATOM 1887 C CA . ASP A 1 237 ? -9.962 -14.762 23.257 1.00 94.69 237 ASP A CA 1
ATOM 1888 C C . ASP A 1 237 ? -9.831 -13.238 23.357 1.00 94.69 237 ASP A C 1
ATOM 1890 O O . ASP A 1 237 ? -8.760 -12.696 23.647 1.00 94.69 237 ASP A O 1
ATOM 1894 N N . ILE A 1 238 ? -10.933 -12.530 23.107 1.00 95.19 238 ILE A N 1
ATOM 1895 C CA . ILE A 1 238 ? -10.935 -11.070 23.144 1.00 95.19 238 ILE A CA 1
ATOM 1896 C C . ILE A 1 238 ? -10.710 -10.538 24.562 1.00 95.19 238 ILE A C 1
ATOM 1898 O O . ILE A 1 238 ? -10.176 -9.443 24.697 1.00 95.19 238 ILE A O 1
ATOM 1902 N N . GLN A 1 239 ? -11.068 -11.300 25.606 1.00 93.50 239 GLN A N 1
ATOM 1903 C CA . GLN A 1 239 ? -10.869 -10.890 26.997 1.00 93.50 239 GLN A CA 1
ATOM 1904 C C . GLN A 1 239 ? -9.377 -10.812 27.339 1.00 93.50 239 GLN A C 1
ATOM 1906 O O . GLN A 1 239 ? -8.949 -9.844 27.969 1.00 93.50 239 GLN A O 1
ATOM 1911 N N . ASP A 1 240 ? -8.586 -11.797 26.903 1.00 90.50 240 ASP A N 1
ATOM 1912 C CA . ASP A 1 240 ? -7.127 -11.774 27.050 1.00 90.50 240 ASP A CA 1
ATOM 1913 C C . ASP A 1 240 ? -6.513 -10.612 26.255 1.00 90.50 240 ASP A C 1
ATOM 1915 O O . ASP A 1 240 ? -5.760 -9.814 26.814 1.00 90.50 240 ASP A O 1
ATOM 1919 N N . LEU A 1 241 ? -6.910 -10.443 24.986 1.00 93.44 241 LEU A N 1
ATOM 1920 C CA . LEU A 1 241 ? -6.387 -9.381 24.122 1.00 93.44 241 LEU A CA 1
ATOM 1921 C C . LEU A 1 241 ? -6.611 -7.981 24.714 1.00 93.44 241 LEU A C 1
ATOM 1923 O O . LEU A 1 241 ? -5.664 -7.201 24.834 1.00 93.44 241 LEU A O 1
ATOM 1927 N N . VAL A 1 242 ? -7.851 -7.648 25.097 1.00 94.88 242 VAL A N 1
ATOM 1928 C CA . VAL A 1 242 ? -8.156 -6.324 25.669 1.00 94.88 242 VAL A CA 1
ATOM 1929 C C . VAL A 1 242 ? -7.571 -6.167 27.075 1.00 94.88 242 VAL A C 1
ATOM 1931 O O . VAL A 1 242 ? -7.248 -5.054 27.488 1.00 94.88 242 VAL A O 1
ATOM 1934 N N . GLY A 1 243 ? -7.380 -7.272 27.802 1.00 91.00 243 GLY A N 1
ATOM 1935 C CA . GLY A 1 243 ? -6.681 -7.300 29.085 1.00 91.00 243 GLY A CA 1
ATOM 1936 C C . GLY A 1 243 ? -5.185 -6.990 28.978 1.00 91.00 243 GLY A C 1
ATOM 1937 O O . GLY A 1 243 ? -4.639 -6.384 29.899 1.00 91.00 243 GLY A O 1
ATOM 1938 N N . ARG A 1 244 ? -4.533 -7.369 27.869 1.00 90.12 244 ARG A N 1
ATOM 1939 C CA . ARG A 1 244 ? -3.145 -6.987 27.540 1.00 90.12 244 ARG A CA 1
ATOM 1940 C C . ARG A 1 244 ? -3.059 -5.545 27.047 1.00 90.12 244 ARG A C 1
ATOM 1942 O O . ARG A 1 244 ? -2.273 -4.773 27.580 1.00 90.12 244 ARG A O 1
ATOM 1949 N N . PHE A 1 245 ? -3.944 -5.152 26.126 1.00 94.31 245 PHE A N 1
ATOM 1950 C CA . PHE A 1 245 ? -4.056 -3.766 25.647 1.00 94.31 245 PHE A CA 1
ATOM 1951 C C . PHE A 1 245 ? -4.176 -2.762 26.801 1.00 94.31 245 PHE A C 1
ATOM 1953 O O . PHE A 1 245 ? -3.369 -1.845 26.900 1.00 94.31 245 PHE A O 1
ATOM 1960 N N . THR A 1 246 ? -5.140 -2.975 27.702 1.00 93.00 246 THR A N 1
ATOM 1961 C CA . THR A 1 246 ? -5.370 -2.084 28.853 1.00 93.00 246 THR A CA 1
ATOM 1962 C C . THR A 1 246 ? -4.271 -2.154 29.907 1.00 93.00 246 THR A C 1
ATOM 1964 O O . THR A 1 246 ? -4.103 -1.218 30.682 1.00 93.00 246 THR A O 1
ATOM 1967 N N . LEU A 1 247 ? -3.525 -3.259 29.981 1.00 89.06 247 LEU A N 1
ATOM 1968 C CA . LEU A 1 247 ? -2.383 -3.361 30.881 1.00 89.06 247 LEU A CA 1
ATOM 1969 C C . LEU A 1 247 ? -1.213 -2.524 30.356 1.00 89.06 247 LEU A C 1
ATOM 1971 O O . LEU A 1 247 ? -0.622 -1.763 31.120 1.00 89.06 247 LEU A O 1
ATOM 1975 N N . ASP A 1 248 ? -0.907 -2.631 29.066 1.00 89.81 248 ASP A N 1
ATOM 1976 C CA . ASP A 1 248 ? 0.193 -1.893 28.443 1.00 89.81 248 ASP A CA 1
ATOM 1977 C C . ASP A 1 248 ? -0.114 -0.388 28.397 1.00 89.81 248 ASP A C 1
ATOM 1979 O O . ASP A 1 248 ? 0.705 0.414 28.851 1.00 89.81 248 ASP A O 1
ATOM 1983 N N . SER A 1 249 ? -1.334 0.004 28.006 1.00 91.19 249 SER A N 1
ATOM 1984 C CA . SER A 1 249 ? -1.762 1.410 28.040 1.00 91.19 249 SER A CA 1
ATOM 1985 C C . SER A 1 249 ? -1.773 1.989 29.458 1.00 91.19 249 SER A C 1
ATOM 1987 O O . SER A 1 249 ? -1.286 3.103 29.666 1.00 91.19 249 SER A O 1
ATOM 1989 N N . ALA A 1 250 ? -2.282 1.253 30.456 1.00 87.25 250 ALA A N 1
ATOM 1990 C CA . ALA A 1 250 ? -2.327 1.732 31.836 1.00 87.25 250 ALA A CA 1
ATOM 1991 C C . ALA A 1 250 ? -0.929 1.831 32.453 1.00 87.25 250 ALA A C 1
ATOM 1993 O O . ALA A 1 250 ? -0.644 2.802 33.147 1.00 87.25 250 ALA A O 1
ATOM 1994 N N . THR A 1 251 ? -0.045 0.861 32.222 1.00 86.38 251 THR A N 1
ATOM 1995 C CA . THR A 1 251 ? 1.319 0.899 32.779 1.00 86.38 251 THR A CA 1
ATOM 1996 C C . THR A 1 251 ? 2.154 2.008 32.151 1.00 86.38 251 THR A C 1
ATOM 1998 O O . THR A 1 251 ? 2.812 2.745 32.885 1.00 86.38 251 THR A O 1
ATOM 2001 N N . GLU A 1 252 ? 2.034 2.243 30.843 1.00 87.38 252 GLU A N 1
ATOM 2002 C CA . GLU A 1 252 ? 2.686 3.388 30.209 1.00 87.38 252 GLU A CA 1
ATOM 2003 C C . GLU A 1 252 ? 2.126 4.721 30.712 1.00 87.38 252 GLU A C 1
ATOM 2005 O O . GLU A 1 252 ? 2.882 5.636 31.030 1.00 87.38 252 GLU A O 1
ATOM 2010 N N . PHE A 1 253 ? 0.808 4.819 30.870 1.00 84.94 253 PHE A N 1
ATOM 2011 C CA . PHE A 1 253 ? 0.171 6.011 31.421 1.00 84.94 253 PHE A CA 1
ATOM 2012 C C . PHE A 1 253 ? 0.594 6.296 32.874 1.00 84.94 253 PHE A C 1
ATOM 2014 O O . PHE A 1 253 ? 0.849 7.444 33.252 1.00 84.94 253 PHE A O 1
ATOM 2021 N N . LEU A 1 254 ? 0.675 5.256 33.707 1.00 82.62 254 LEU A N 1
ATOM 2022 C CA . LEU A 1 254 ? 1.002 5.384 35.124 1.00 82.62 254 LEU A CA 1
ATOM 2023 C C . LEU A 1 254 ? 2.504 5.608 35.354 1.00 82.62 254 LEU A C 1
ATOM 2025 O O . LEU A 1 254 ? 2.868 6.440 36.188 1.00 82.62 254 LEU A O 1
ATOM 2029 N N . PHE A 1 255 ? 3.362 4.876 34.635 1.00 81.94 255 PHE A N 1
ATOM 2030 C CA . PHE A 1 255 ? 4.801 4.756 34.916 1.00 81.94 255 PHE A CA 1
ATOM 2031 C C . PHE A 1 255 ? 5.706 5.359 33.839 1.00 81.94 255 PHE A C 1
ATOM 2033 O O . PHE A 1 255 ? 6.903 5.500 34.076 1.00 81.94 255 PHE A O 1
ATOM 2040 N N . GLY A 1 256 ? 5.174 5.686 32.659 1.00 77.25 256 GLY A N 1
ATOM 2041 C CA . GLY A 1 256 ? 5.964 6.056 31.477 1.00 77.25 256 GLY A CA 1
ATOM 2042 C C . GLY A 1 256 ? 6.623 4.869 30.770 1.00 77.25 256 GLY A C 1
ATOM 2043 O O . GLY A 1 256 ? 7.393 5.070 29.834 1.00 77.25 256 GLY A O 1
ATOM 2044 N N . HIS A 1 257 ? 6.341 3.642 31.215 1.00 76.38 257 HIS A N 1
ATOM 2045 C CA . HIS A 1 257 ? 6.869 2.402 30.656 1.00 76.38 257 HIS A CA 1
ATOM 2046 C C . HIS A 1 257 ? 5.755 1.355 30.586 1.00 76.38 257 HIS A C 1
ATOM 2048 O O . HIS A 1 257 ? 5.128 1.067 31.606 1.00 76.38 257 HIS A O 1
ATOM 2054 N N . ASP A 1 258 ? 5.517 0.785 29.403 1.00 78.69 258 ASP A N 1
ATOM 2055 C CA . ASP A 1 258 ? 4.643 -0.381 29.263 1.00 78.69 258 ASP A CA 1
ATOM 2056 C C . ASP A 1 258 ? 5.353 -1.672 29.716 1.00 78.69 258 ASP A C 1
ATOM 2058 O O . ASP A 1 258 ? 6.585 -1.760 29.772 1.00 78.69 258 ASP A O 1
ATOM 2062 N N . VAL A 1 259 ? 4.566 -2.694 30.051 1.00 77.69 259 VAL A N 1
ATOM 2063 C CA . VAL A 1 259 ? 5.073 -4.017 30.459 1.00 77.69 259 VAL A CA 1
ATOM 2064 C C . VAL A 1 259 ? 5.205 -4.996 29.291 1.00 77.69 259 VAL A C 1
ATOM 2066 O O . VAL A 1 259 ? 5.526 -6.165 29.515 1.00 77.69 259 VAL A O 1
ATOM 2069 N N . ARG A 1 260 ? 4.963 -4.544 28.052 1.00 82.88 260 ARG A N 1
ATOM 2070 C CA . ARG A 1 260 ? 4.973 -5.347 26.818 1.00 82.88 260 ARG A CA 1
ATOM 2071 C C . ARG A 1 260 ? 4.186 -6.649 26.937 1.00 82.88 260 ARG A C 1
ATOM 2073 O O . ARG A 1 260 ? 4.649 -7.701 26.481 1.00 82.88 260 ARG A O 1
ATOM 2080 N N . SER A 1 261 ? 3.015 -6.628 27.565 1.00 82.62 261 SER A N 1
ATOM 2081 C CA . SER A 1 261 ? 2.167 -7.819 27.674 1.00 82.62 261 SER A CA 1
ATOM 2082 C C . SER A 1 261 ? 1.609 -8.255 26.319 1.00 82.62 261 SER A C 1
ATOM 2084 O O . SER A 1 261 ? 1.428 -9.457 26.100 1.00 82.62 261 SER A O 1
ATOM 2086 N N . LEU A 1 262 ? 1.427 -7.322 25.378 1.00 85.12 262 LEU A N 1
ATOM 2087 C CA . LEU A 1 262 ? 1.066 -7.626 23.999 1.00 85.12 262 LEU A CA 1
ATOM 2088 C C . LEU A 1 262 ? 2.173 -8.370 23.252 1.00 85.12 262 LEU A C 1
ATOM 2090 O O . LEU A 1 262 ? 1.832 -9.191 22.413 1.00 85.12 262 LEU A O 1
ATOM 2094 N N . SER A 1 263 ? 3.458 -8.212 23.593 1.00 80.56 263 SER A N 1
ATOM 2095 C CA . SER A 1 263 ? 4.565 -8.865 22.867 1.00 80.56 263 SER A CA 1
ATOM 2096 C C . SER A 1 263 ? 4.484 -10.401 22.828 1.00 80.56 263 SER A C 1
ATOM 2098 O O . SER A 1 263 ? 4.897 -11.000 21.834 1.00 80.56 263 SER A O 1
ATOM 2100 N N . GLY A 1 264 ? 3.891 -11.033 23.849 1.00 73.94 264 GLY A N 1
ATOM 2101 C CA . GLY A 1 264 ? 3.656 -12.482 23.898 1.00 73.94 264 GLY A CA 1
ATOM 2102 C C . GLY A 1 264 ? 2.659 -12.982 22.843 1.00 73.94 264 GLY A C 1
ATOM 2103 O O . GLY A 1 264 ? 1.968 -12.195 22.185 1.00 73.94 264 GLY A O 1
ATOM 2104 N N . SER A 1 265 ? 2.571 -14.303 22.657 1.00 80.38 265 SER A N 1
ATOM 2105 C CA . SER A 1 265 ? 1.566 -14.876 21.759 1.00 80.38 265 SER A CA 1
ATOM 2106 C C . SER A 1 265 ? 0.179 -14.921 22.420 1.00 80.38 265 SER A C 1
ATOM 2108 O O . SER A 1 265 ? 0.049 -15.014 23.644 1.00 80.38 265 SER A O 1
ATOM 2110 N N . LEU A 1 266 ? -0.880 -14.828 21.607 1.00 85.94 266 LEU A N 1
ATOM 2111 C CA . LEU A 1 266 ? -2.258 -14.963 22.091 1.00 85.94 266 LEU A CA 1
ATOM 2112 C C . LEU A 1 266 ? -2.575 -16.435 22.404 1.00 85.94 266 LEU A C 1
ATOM 2114 O O . LEU A 1 266 ? -2.148 -17.314 21.641 1.00 85.94 266 LEU A O 1
ATOM 2118 N N . PRO A 1 267 ? -3.375 -16.729 23.446 1.00 84.69 267 PRO A N 1
ATOM 2119 C CA . PRO A 1 267 ? -3.719 -18.097 23.818 1.00 84.69 267 PRO A CA 1
ATOM 2120 C C . PRO A 1 267 ? -4.442 -18.831 22.682 1.00 84.69 267 PRO A C 1
ATOM 2122 O O . PRO A 1 267 ? -5.175 -18.235 21.891 1.00 84.69 267 PRO A O 1
ATOM 2125 N N . TYR A 1 268 ? -4.226 -20.144 22.601 1.00 86.19 268 TYR A N 1
ATOM 2126 C CA . TYR A 1 268 ? -4.933 -21.026 21.671 1.00 86.19 268 TYR A CA 1
ATOM 2127 C C . TYR A 1 268 ? -6.134 -21.701 22.355 1.00 86.19 268 TYR A C 1
ATOM 2129 O O . TYR A 1 268 ? -6.018 -22.079 23.531 1.00 86.19 268 TYR A O 1
ATOM 2137 N N . PRO A 1 269 ? -7.243 -21.930 21.621 1.00 86.19 269 PRO A N 1
ATOM 2138 C CA . PRO A 1 269 ? -8.366 -22.734 22.100 1.00 86.19 269 PRO A CA 1
ATOM 2139 C C . PRO A 1 269 ? -7.930 -24.117 22.608 1.00 86.19 269 PRO A C 1
ATOM 2141 O O . PRO A 1 269 ? -6.961 -24.698 22.113 1.00 86.19 269 PRO A O 1
ATOM 2144 N N . ASP A 1 270 ? -8.654 -24.676 23.583 1.00 75.38 270 ASP A N 1
ATOM 2145 C CA . ASP A 1 270 ? -8.322 -25.970 24.212 1.00 75.38 270 ASP A CA 1
ATOM 2146 C C . ASP A 1 270 ? -8.236 -27.139 23.219 1.00 75.38 270 ASP A C 1
ATOM 2148 O O . ASP A 1 270 ? -7.471 -28.077 23.430 1.00 75.38 270 ASP A O 1
ATOM 2152 N N . ASN A 1 271 ? -8.998 -27.071 22.131 1.00 72.81 271 ASN A N 1
ATOM 2153 C CA . ASN A 1 271 ? -9.056 -28.078 21.076 1.00 72.81 271 ASN A CA 1
ATOM 2154 C C . ASN A 1 271 ? -7.984 -27.903 19.979 1.00 72.81 271 ASN A C 1
ATOM 2156 O O . ASN A 1 271 ? -7.963 -28.695 19.037 1.00 72.81 271 ASN A O 1
ATOM 2160 N N . HIS A 1 272 ? -7.106 -26.897 20.069 1.00 79.50 272 HIS A N 1
ATOM 2161 C CA . HIS A 1 272 ? -6.129 -26.599 19.021 1.00 79.50 272 HIS A CA 1
ATOM 2162 C C . HIS A 1 272 ? -4.768 -27.298 19.257 1.00 79.50 272 HIS A C 1
ATOM 2164 O O . HIS A 1 272 ? -4.205 -27.175 20.351 1.00 79.50 272 HIS A O 1
ATOM 2170 N N . PRO A 1 273 ? -4.164 -27.961 18.243 1.00 71.56 273 PRO A N 1
ATOM 2171 C CA . PRO A 1 273 ? -2.905 -28.708 18.395 1.00 71.56 273 PRO A CA 1
ATOM 2172 C C . PRO A 1 273 ? -1.730 -27.867 18.921 1.00 71.56 273 PRO A C 1
ATOM 2174 O O . PRO A 1 273 ? -0.932 -28.338 19.732 1.00 71.56 273 PRO A O 1
ATOM 2177 N N . SER A 1 274 ? -1.642 -26.600 18.503 1.00 68.94 274 SER A N 1
ATOM 2178 C CA . SER A 1 274 ? -0.524 -25.703 18.842 1.00 68.94 274 SER A CA 1
ATOM 2179 C C . SER A 1 274 ? -0.492 -25.234 20.301 1.00 68.94 274 SER A C 1
ATOM 2181 O O . SER A 1 274 ? 0.504 -24.652 20.724 1.00 68.94 274 SER A O 1
ATOM 2183 N N . ARG A 1 275 ? -1.527 -25.514 21.108 1.00 67.19 275 ARG A N 1
ATOM 2184 C CA . ARG A 1 275 ? -1.549 -25.152 22.535 1.00 67.19 275 ARG A CA 1
ATOM 2185 C C . ARG A 1 275 ? -0.371 -25.755 23.313 1.00 67.19 275 ARG A C 1
ATOM 2187 O O . ARG A 1 275 ? 0.175 -25.107 24.202 1.00 67.19 275 ARG A O 1
ATOM 2194 N N . ILE A 1 276 ? 0.022 -26.986 22.975 1.00 57.34 276 ILE A N 1
ATOM 2195 C CA . ILE A 1 276 ? 1.076 -27.728 23.686 1.00 57.34 276 ILE A CA 1
ATOM 2196 C C . ILE A 1 276 ? 2.458 -27.110 23.425 1.00 57.34 276 ILE A C 1
ATOM 2198 O O . ILE A 1 276 ? 3.249 -26.988 24.354 1.00 57.34 276 ILE A O 1
ATOM 2202 N N . ALA A 1 277 ? 2.722 -26.672 22.189 1.00 53.12 277 ALA A N 1
ATOM 2203 C CA . ALA A 1 277 ? 4.017 -26.129 21.774 1.00 53.12 277 ALA A CA 1
ATOM 2204 C C . ALA A 1 277 ? 4.315 -24.730 22.347 1.00 53.12 277 ALA A C 1
ATOM 2206 O O . ALA A 1 277 ? 5.474 -24.387 22.554 1.00 53.12 277 ALA A O 1
ATOM 2207 N N . VAL A 1 278 ? 3.276 -23.936 22.625 1.00 52.41 278 VAL A N 1
ATOM 2208 C CA . VAL A 1 278 ? 3.403 -22.538 23.079 1.00 52.41 278 VAL A CA 1
ATOM 2209 C C . VAL A 1 278 ? 3.480 -22.418 24.606 1.00 52.41 278 VAL A C 1
ATOM 2211 O O . VAL A 1 278 ? 4.142 -21.520 25.124 1.00 52.41 278 VAL A O 1
ATOM 2214 N N . SER A 1 279 ? 2.857 -23.343 25.354 1.00 51.00 279 SER A N 1
ATOM 2215 C CA . SER A 1 279 ? 2.757 -23.227 26.822 1.00 51.00 279 SER A CA 1
ATOM 2216 C C . SER A 1 279 ? 4.099 -23.279 27.564 1.00 51.00 279 SER A C 1
ATOM 2218 O O . SER A 1 279 ? 4.172 -22.842 28.707 1.00 51.00 279 SER A O 1
ATOM 2220 N N . THR A 1 280 ? 5.168 -23.777 26.937 1.00 49.62 280 THR A N 1
ATOM 2221 C CA . THR A 1 280 ? 6.501 -23.842 27.554 1.00 49.62 280 THR A CA 1
ATOM 2222 C C . THR A 1 280 ? 7.363 -22.609 27.292 1.00 49.62 280 THR A C 1
ATOM 2224 O O . THR A 1 280 ? 8.156 -22.266 28.157 1.00 49.62 280 THR A O 1
ATOM 2227 N N . SER A 1 281 ? 7.218 -21.923 26.152 1.00 50.53 281 SER A N 1
ATOM 2228 C CA . SER A 1 281 ? 8.066 -20.768 25.805 1.00 50.53 281 SER A CA 1
ATOM 2229 C C . SER A 1 281 ? 7.525 -19.434 26.331 1.00 50.53 281 SER A C 1
ATOM 2231 O O . SER A 1 281 ? 8.301 -18.579 26.743 1.00 50.53 281 SER A O 1
ATOM 2233 N N . ASP A 1 282 ? 6.201 -19.247 26.356 1.00 52.53 282 ASP A N 1
ATOM 2234 C CA . ASP A 1 282 ? 5.593 -17.962 26.745 1.00 52.53 282 ASP A CA 1
ATOM 2235 C C . ASP A 1 282 ? 5.409 -17.793 28.257 1.00 52.53 282 ASP A C 1
ATOM 2237 O O . ASP A 1 282 ? 5.364 -16.664 28.747 1.00 52.53 282 ASP A O 1
ATOM 2241 N N . VAL A 1 283 ? 5.342 -18.896 29.012 1.00 51.69 283 VAL A N 1
ATOM 2242 C CA . VAL A 1 283 ? 5.314 -18.873 30.488 1.00 51.69 283 VAL A CA 1
ATOM 2243 C C . VAL A 1 283 ? 6.656 -18.394 31.056 1.00 51.69 283 VAL A C 1
ATOM 2245 O O . VAL A 1 283 ? 6.704 -17.863 32.165 1.00 51.69 283 VAL A O 1
ATOM 2248 N N . GLU A 1 284 ? 7.748 -18.511 30.295 1.00 54.56 284 GLU A N 1
ATOM 2249 C CA . GLU A 1 284 ? 9.044 -17.933 30.669 1.00 54.56 284 GLU A CA 1
ATOM 2250 C C . GLU A 1 284 ? 9.086 -16.406 30.480 1.00 54.56 284 GLU A C 1
ATOM 2252 O O . GLU A 1 284 ? 9.889 -15.733 31.134 1.00 54.56 284 GLU A O 1
ATOM 2257 N N . ASN A 1 285 ? 8.190 -15.830 29.664 1.00 68.69 285 ASN A N 1
ATOM 2258 C CA . ASN A 1 285 ? 8.115 -14.386 29.458 1.00 68.69 285 ASN A CA 1
ATOM 2259 C C . ASN A 1 285 ? 7.576 -13.683 30.718 1.00 68.69 285 ASN A C 1
ATOM 2261 O O . ASN A 1 285 ? 6.484 -13.964 31.223 1.00 68.69 285 ASN A O 1
ATOM 2265 N N . PHE A 1 286 ? 8.362 -12.739 31.233 1.00 72.81 286 PHE A N 1
ATOM 2266 C CA . PHE A 1 286 ? 8.072 -11.993 32.454 1.00 72.81 286 PHE A CA 1
ATOM 2267 C C . PHE A 1 286 ? 6.711 -11.275 32.416 1.00 72.81 286 PHE A C 1
ATOM 2269 O O . PHE A 1 286 ? 5.990 -11.283 33.416 1.00 72.81 286 PHE A O 1
ATOM 2276 N N . SER A 1 287 ? 6.329 -10.697 31.272 1.00 69.94 287 SER A N 1
ATOM 2277 C CA . SER A 1 287 ? 5.084 -9.928 31.138 1.00 69.94 287 SER A CA 1
ATOM 2278 C C . SER A 1 287 ? 3.833 -10.803 31.294 1.00 69.94 287 SER A C 1
ATOM 2280 O O . SER A 1 287 ? 2.886 -10.422 31.987 1.00 69.94 287 SER A O 1
ATOM 2282 N N . THR A 1 288 ? 3.862 -12.020 30.742 1.00 72.50 288 THR A N 1
ATOM 2283 C CA . THR A 1 288 ? 2.801 -13.026 30.900 1.00 72.50 288 THR A CA 1
ATOM 2284 C C . THR A 1 288 ? 2.666 -13.453 32.363 1.00 72.50 288 THR A C 1
ATOM 2286 O O . THR A 1 288 ? 1.566 -13.428 32.920 1.00 72.50 288 THR A O 1
ATOM 2289 N N . ARG A 1 289 ? 3.792 -13.747 33.033 1.00 79.12 289 ARG A N 1
ATOM 2290 C CA . ARG A 1 289 ? 3.812 -14.114 34.462 1.00 79.12 289 ARG A CA 1
ATOM 2291 C C . ARG A 1 289 ? 3.228 -13.020 35.353 1.00 79.12 289 ARG A C 1
ATOM 2293 O O . ARG A 1 289 ? 2.509 -13.324 36.306 1.00 79.12 289 ARG A O 1
ATOM 2300 N N . PHE A 1 290 ? 3.526 -11.755 35.055 1.00 81.25 290 PHE A N 1
ATOM 2301 C CA . PHE A 1 290 ? 2.968 -10.620 35.786 1.00 81.25 290 PHE A CA 1
ATOM 2302 C C . PHE A 1 290 ? 1.441 -10.546 35.635 1.00 81.25 290 PHE A C 1
ATOM 2304 O O . PHE A 1 290 ? 0.731 -10.466 36.640 1.00 81.25 290 PHE A O 1
ATOM 2311 N N . ALA A 1 291 ? 0.922 -10.622 34.404 1.00 76.38 291 ALA A N 1
ATOM 2312 C CA . ALA A 1 291 ? -0.514 -10.529 34.134 1.00 76.38 291 ALA A CA 1
ATOM 2313 C C . ALA A 1 291 ? -1.325 -11.652 34.814 1.00 76.38 291 ALA A C 1
ATOM 2315 O O . ALA A 1 291 ? -2.407 -11.400 35.364 1.00 76.38 291 ALA A O 1
ATOM 2316 N N . GLU A 1 292 ? -0.795 -12.877 34.828 1.00 78.88 292 GLU A N 1
ATOM 2317 C CA . GLU A 1 292 ? -1.396 -14.026 35.515 1.00 78.88 292 GLU A CA 1
ATOM 2318 C C . GLU A 1 292 ? -1.394 -13.849 37.038 1.00 78.88 292 GLU A C 1
ATOM 2320 O O . GLU A 1 292 ? -2.442 -13.971 37.682 1.00 78.88 292 GLU A O 1
ATOM 2325 N N . ALA A 1 293 ? -0.241 -13.500 37.621 1.00 84.38 293 ALA A N 1
ATOM 2326 C CA . ALA A 1 293 ? -0.104 -13.283 39.059 1.00 84.38 293 ALA A CA 1
ATOM 2327 C C . ALA A 1 293 ? -1.014 -12.148 39.555 1.00 84.38 293 ALA A C 1
ATOM 2329 O O . ALA A 1 293 ? -1.704 -12.283 40.569 1.00 84.38 293 ALA A O 1
ATOM 2330 N N . PHE A 1 294 ? -1.079 -11.044 38.812 1.00 82.56 294 PHE A N 1
ATOM 2331 C CA . PHE A 1 294 ? -1.940 -9.912 39.137 1.00 82.56 294 PHE A CA 1
ATOM 2332 C C . PHE A 1 294 ? -3.430 -10.293 39.124 1.00 82.56 294 PHE A C 1
ATOM 2334 O O . PHE A 1 294 ? -4.178 -9.938 40.040 1.00 82.56 294 PHE A O 1
ATOM 2341 N N . SER A 1 295 ? -3.863 -11.080 38.135 1.00 79.62 295 SER A N 1
ATOM 2342 C CA . SER A 1 295 ? -5.248 -11.564 38.036 1.00 79.62 295 SER A CA 1
ATOM 2343 C C . SER A 1 295 ? -5.593 -12.550 39.166 1.00 79.62 295 SER A C 1
ATOM 2345 O O . SER A 1 295 ? -6.674 -12.481 39.762 1.00 79.62 295 SER A O 1
ATOM 2347 N N . GLU A 1 296 ? -4.656 -13.429 39.535 1.00 84.25 296 GLU A N 1
ATOM 2348 C CA . GLU A 1 296 ? -4.832 -14.382 40.635 1.00 84.25 296 GLU A CA 1
ATOM 2349 C C . GLU A 1 296 ? -4.928 -13.685 42.002 1.00 84.25 296 GLU A C 1
ATOM 2351 O O . GLU A 1 296 ? -5.793 -14.027 42.816 1.00 84.25 296 GLU A O 1
ATOM 2356 N N . ALA A 1 297 ? -4.120 -12.647 42.244 1.00 87.06 297 ALA A N 1
ATOM 2357 C CA . ALA A 1 297 ? -4.196 -11.851 43.470 1.00 87.06 297 ALA A CA 1
ATOM 2358 C C . ALA A 1 297 ? -5.594 -11.230 43.664 1.00 87.06 297 ALA A C 1
ATOM 2360 O O . ALA A 1 297 ? -6.169 -11.272 44.759 1.00 87.06 297 ALA A O 1
ATOM 2361 N N . GLN A 1 298 ? -6.198 -10.720 42.587 1.00 84.56 298 GLN A N 1
ATOM 2362 C CA . GLN A 1 298 ? -7.568 -10.204 42.611 1.00 84.56 298 GLN A CA 1
ATOM 2363 C C . GLN A 1 298 ? -8.607 -11.293 42.871 1.00 84.56 298 GLN A C 1
ATOM 2365 O O . GLN A 1 298 ? -9.548 -11.076 43.644 1.00 84.56 298 GLN A O 1
ATOM 2370 N N . ARG A 1 299 ? -8.447 -12.472 42.257 1.00 82.56 299 ARG A N 1
ATOM 2371 C CA . ARG A 1 299 ? -9.339 -13.620 42.466 1.00 82.56 299 ARG A CA 1
ATOM 2372 C C . ARG A 1 299 ? -9.341 -14.056 43.932 1.00 82.56 299 ARG A C 1
ATOM 2374 O O . ARG A 1 299 ? -10.416 -14.280 44.497 1.00 82.56 299 ARG A O 1
ATOM 2381 N N . ILE A 1 300 ? -8.166 -14.124 44.559 1.00 86.88 300 ILE A N 1
ATOM 2382 C CA . ILE A 1 300 ? -8.009 -14.475 45.976 1.00 86.88 300 ILE A CA 1
ATOM 2383 C C . ILE A 1 300 ? -8.676 -13.421 46.868 1.00 86.88 300 ILE A C 1
ATOM 2385 O O . ILE A 1 300 ? -9.532 -13.775 47.684 1.00 86.88 300 ILE A O 1
ATOM 2389 N N . THR A 1 301 ? -8.391 -12.128 46.674 1.00 86.19 301 THR A N 1
ATOM 2390 C CA . THR A 1 301 ? -9.045 -11.044 47.436 1.00 86.19 301 THR A CA 1
ATOM 2391 C C . THR A 1 301 ? -10.568 -11.084 47.291 1.00 86.19 301 THR A C 1
ATOM 2393 O O . THR A 1 301 ? -11.306 -10.995 48.279 1.00 86.19 301 THR A O 1
ATOM 2396 N N . ALA A 1 302 ? -11.072 -11.301 46.074 1.00 80.88 302 ALA A N 1
ATOM 2397 C CA . ALA A 1 302 ? -12.504 -11.420 45.828 1.00 80.88 302 ALA A CA 1
ATOM 2398 C C . ALA A 1 302 ? -13.109 -12.647 46.533 1.00 80.88 302 ALA A C 1
ATOM 2400 O O . ALA A 1 302 ? -14.203 -12.559 47.095 1.00 80.88 302 ALA A O 1
ATOM 2401 N N . HIS A 1 303 ? -12.409 -13.784 46.561 1.00 79.19 303 HIS A N 1
ATOM 2402 C CA . HIS A 1 303 ? -12.845 -14.973 47.294 1.00 79.19 303 HIS A CA 1
ATOM 2403 C C . HIS A 1 303 ? -12.915 -14.705 48.802 1.00 79.19 303 HIS A C 1
ATOM 2405 O O . HIS A 1 303 ? -13.946 -14.992 49.416 1.00 79.19 303 HIS A O 1
ATOM 2411 N N . ARG A 1 304 ? -11.890 -14.065 49.382 1.00 84.88 304 ARG A N 1
ATOM 2412 C CA . ARG A 1 304 ? -11.877 -13.667 50.800 1.00 84.88 304 ARG A CA 1
ATOM 2413 C C . ARG A 1 304 ? -13.088 -12.812 51.155 1.00 84.88 304 ARG A C 1
ATOM 2415 O O . ARG A 1 304 ? -13.723 -13.052 52.184 1.00 84.88 304 ARG A O 1
ATOM 2422 N N . SER A 1 305 ? -13.457 -11.853 50.298 1.00 78.88 305 SER A N 1
ATOM 2423 C CA . SER A 1 305 ? -14.557 -10.912 50.578 1.00 78.88 305 SER A CA 1
ATOM 2424 C C . SER A 1 305 ? -15.903 -11.603 50.849 1.00 78.88 305 SER A C 1
ATOM 2426 O O . SER A 1 305 ? -16.712 -11.103 51.632 1.00 78.88 305 SER A O 1
ATOM 2428 N N . ARG A 1 306 ? -16.116 -12.802 50.287 1.00 74.81 306 ARG A N 1
ATOM 2429 C CA . ARG A 1 306 ? -17.335 -13.610 50.466 1.00 74.81 306 ARG A CA 1
ATOM 2430 C C . ARG A 1 306 ? -17.458 -14.160 51.892 1.00 74.81 306 ARG A C 1
ATOM 2432 O O . ARG A 1 306 ? -18.552 -14.154 52.460 1.00 74.81 306 ARG A O 1
ATOM 2439 N N . TYR A 1 307 ? -16.339 -14.569 52.491 1.00 75.62 307 TYR A N 1
ATOM 2440 C CA . TYR A 1 307 ? -16.279 -15.092 53.864 1.00 75.62 307 TYR A CA 1
ATOM 2441 C C . TYR A 1 307 ? -16.156 -13.981 54.920 1.00 75.62 307 TYR A C 1
ATOM 2443 O O . TYR A 1 307 ? -16.389 -14.220 56.106 1.00 75.62 307 TYR A O 1
ATOM 2451 N N . GLY A 1 308 ? -15.864 -12.744 54.507 1.00 77.62 308 GLY A N 1
ATOM 2452 C CA . GLY A 1 308 ? -15.771 -11.590 55.402 1.00 77.62 308 GLY A CA 1
ATOM 2453 C C . GLY A 1 308 ? -14.634 -11.747 56.411 1.00 77.62 308 GLY A C 1
ATOM 2454 O O . GLY A 1 308 ? -13.548 -12.191 56.059 1.00 77.62 308 GLY A O 1
ATOM 2455 N N . VAL A 1 309 ? -14.876 -11.422 57.685 1.00 77.69 309 VAL A N 1
ATOM 2456 C CA . VAL A 1 309 ? -13.852 -11.514 58.751 1.00 77.69 309 VAL A CA 1
ATOM 2457 C C . VAL A 1 309 ? -13.343 -12.934 59.018 1.00 77.69 309 VAL A C 1
ATOM 2459 O O . VAL A 1 309 ? -12.326 -13.108 59.683 1.00 77.69 309 VAL A O 1
ATOM 2462 N N . HIS A 1 310 ? -14.039 -13.945 58.501 1.00 82.00 310 HIS A N 1
ATOM 2463 C CA . HIS A 1 310 ? -13.748 -15.355 58.739 1.00 82.00 310 HIS A CA 1
ATOM 2464 C C . HIS A 1 310 ? -12.915 -16.003 57.627 1.00 82.00 310 HIS A C 1
ATOM 2466 O O . HIS A 1 310 ? -12.639 -17.197 57.699 1.00 82.00 310 HIS A O 1
ATOM 2472 N N . TRP A 1 311 ? -12.487 -15.239 56.613 1.00 84.19 311 TRP A N 1
ATOM 2473 C CA . TRP A 1 311 ? -11.676 -15.752 55.505 1.00 84.19 311 TRP A CA 1
ATOM 2474 C C . TRP A 1 311 ? -10.426 -16.556 55.922 1.00 84.19 311 TRP A C 1
ATOM 2476 O O . TRP A 1 311 ? -10.149 -17.539 55.232 1.00 84.19 311 TRP A O 1
ATOM 2486 N N . PRO A 1 312 ? -9.709 -16.262 57.036 1.00 88.25 312 PRO A N 1
ATOM 2487 C CA . PRO A 1 312 ? -8.517 -17.035 57.382 1.00 88.25 312 PRO A CA 1
ATOM 2488 C C . PRO A 1 312 ? -8.808 -18.489 57.742 1.00 88.25 312 PRO A C 1
ATOM 2490 O O . PRO A 1 312 ? -7.908 -19.317 57.691 1.00 88.25 312 PRO A O 1
ATOM 2493 N N . LEU A 1 313 ? -10.055 -18.828 58.084 1.00 83.38 313 LEU A N 1
ATOM 2494 C CA . LEU A 1 313 ? -10.451 -20.217 58.318 1.00 83.38 313 LEU A CA 1
ATOM 2495 C C . LEU A 1 313 ? -10.377 -21.057 57.035 1.00 83.38 313 LEU A C 1
ATOM 2497 O O . LEU A 1 313 ? -10.140 -22.258 57.109 1.00 83.38 313 LEU A O 1
ATOM 2501 N N . MET A 1 314 ? -10.541 -20.428 55.867 1.00 83.62 314 MET A N 1
ATOM 2502 C CA . MET A 1 314 ? -10.432 -21.089 54.562 1.00 83.62 314 MET A CA 1
ATOM 2503 C C . MET A 1 314 ? -8.978 -21.199 54.077 1.00 83.62 314 MET A C 1
ATOM 2505 O O . MET A 1 314 ? -8.683 -22.006 53.202 1.00 83.62 314 MET A O 1
ATOM 2509 N N . GLU A 1 315 ? -8.073 -20.405 54.653 1.00 87.94 315 GLU A N 1
ATOM 2510 C CA . GLU A 1 315 ? -6.641 -20.327 54.330 1.00 87.94 315 GLU A CA 1
ATOM 2511 C C . GLU A 1 315 ? -5.789 -20.568 55.590 1.00 87.94 315 GLU A C 1
ATOM 2513 O O . GLU A 1 315 ? -4.819 -19.863 55.865 1.00 87.94 315 GLU A O 1
ATOM 2518 N N . PHE A 1 316 ? -6.184 -21.557 56.399 1.00 88.00 316 PHE A N 1
ATOM 2519 C CA . PHE A 1 316 ? -5.698 -21.702 57.774 1.00 88.00 316 PHE A CA 1
ATOM 2520 C C . PHE A 1 316 ? -4.166 -21.787 57.879 1.00 88.00 316 PHE A C 1
ATOM 2522 O O . PHE A 1 316 ? -3.570 -21.111 58.719 1.00 88.00 316 PHE A O 1
ATOM 2529 N N . TRP A 1 317 ? -3.537 -22.592 57.015 1.00 88.62 317 TRP A N 1
ATOM 2530 C CA . TRP A 1 317 ? -2.102 -22.905 57.068 1.00 88.62 317 TRP A CA 1
ATOM 2531 C C . TRP A 1 317 ? -1.221 -22.043 56.163 1.00 88.62 317 TRP A C 1
ATOM 2533 O O . TRP A 1 317 ? -0.040 -21.881 56.453 1.00 88.62 317 TRP A O 1
ATOM 2543 N N . LYS A 1 318 ? -1.762 -21.515 55.060 1.00 88.75 318 LYS A N 1
ATOM 2544 C CA . LYS A 1 318 ? -0.987 -20.787 54.049 1.00 88.75 318 LYS A CA 1
ATOM 2545 C C . LYS A 1 318 ? -1.794 -19.618 53.510 1.00 88.75 318 LYS A C 1
ATOM 2547 O O . LYS A 1 318 ? -2.893 -19.817 53.000 1.00 88.75 318 LYS A O 1
ATOM 2552 N N . ASP A 1 319 ? -1.193 -18.435 53.578 1.00 88.38 319 ASP A N 1
ATOM 2553 C CA . ASP A 1 319 ? -1.697 -17.228 52.933 1.00 88.38 319 ASP A CA 1
ATOM 2554 C C . ASP A 1 319 ? -1.490 -17.333 51.414 1.00 88.38 319 ASP A C 1
ATOM 2556 O O . ASP A 1 319 ? -0.362 -17.259 50.919 1.00 88.38 319 ASP A O 1
ATOM 2560 N N . GLN A 1 320 ? -2.578 -17.554 50.675 1.00 89.75 320 GLN A N 1
ATOM 2561 C CA . GLN A 1 320 ? -2.517 -17.841 49.240 1.00 89.75 320 GLN A CA 1
ATOM 2562 C C . GLN A 1 320 ? -2.112 -16.616 48.411 1.00 89.75 320 GLN A C 1
ATOM 2564 O O . GLN A 1 320 ? -1.568 -16.778 47.322 1.00 89.75 320 GLN A O 1
ATOM 2569 N N . ILE A 1 321 ? -2.345 -15.392 48.906 1.00 90.25 321 ILE A N 1
ATOM 2570 C CA . ILE A 1 321 ? -2.112 -14.168 48.120 1.00 90.25 321 ILE A CA 1
ATOM 2571 C C . ILE A 1 321 ? -0.639 -13.756 48.065 1.00 90.25 321 ILE A C 1
ATOM 2573 O O . ILE A 1 321 ? -0.254 -12.965 47.207 1.00 90.25 321 ILE A O 1
ATOM 2577 N N . LYS A 1 322 ? 0.195 -14.282 48.969 1.00 89.12 322 LYS A N 1
ATOM 2578 C CA . LYS A 1 322 ? 1.596 -13.863 49.098 1.00 89.12 322 LYS A CA 1
ATOM 2579 C C . LYS A 1 322 ? 2.422 -14.133 47.851 1.00 89.12 322 LYS A C 1
ATOM 2581 O O . LYS A 1 322 ? 3.185 -13.263 47.449 1.00 89.12 322 LYS A O 1
ATOM 2586 N N . GLU A 1 323 ? 2.266 -15.310 47.251 1.00 89.12 323 GLU A N 1
ATOM 2587 C CA . GLU A 1 323 ? 3.065 -15.701 46.087 1.00 89.12 323 GLU A CA 1
ATOM 2588 C C . GLU A 1 323 ? 2.721 -14.860 44.844 1.00 89.12 323 GLU A C 1
ATOM 2590 O O . GLU A 1 323 ? 3.634 -14.254 44.286 1.00 89.12 323 GLU A O 1
ATOM 2595 N N . PRO A 1 324 ? 1.437 -14.693 44.459 1.00 89.69 324 PRO A N 1
ATOM 2596 C CA . PRO A 1 324 ? 1.077 -13.756 43.396 1.00 89.69 324 PRO A CA 1
ATOM 2597 C C . PRO A 1 324 ? 1.556 -12.322 43.665 1.00 89.69 324 PRO A C 1
ATOM 2599 O O . PRO A 1 324 ? 2.105 -11.672 42.778 1.00 89.69 324 PRO A O 1
ATOM 2602 N N . MET A 1 325 ? 1.423 -11.834 44.904 1.00 89.31 325 MET A N 1
ATOM 2603 C CA . MET A 1 325 ? 1.869 -10.482 45.257 1.00 89.31 325 MET A CA 1
ATOM 2604 C C . MET A 1 325 ? 3.391 -10.317 45.262 1.00 89.31 325 MET A C 1
ATOM 2606 O O . MET A 1 325 ? 3.858 -9.197 45.079 1.00 89.31 325 MET A O 1
ATOM 2610 N N . ARG A 1 326 ? 4.174 -11.389 45.444 1.00 89.50 326 ARG A N 1
ATOM 2611 C CA . ARG A 1 326 ? 5.636 -11.346 45.297 1.00 89.50 326 ARG A CA 1
ATOM 2612 C C . ARG A 1 326 ? 6.018 -10.980 43.862 1.00 89.50 326 ARG A C 1
ATOM 2614 O O . ARG A 1 326 ? 6.774 -10.038 43.671 1.00 89.50 326 ARG A O 1
ATOM 2621 N N . ILE A 1 327 ? 5.426 -11.661 42.878 1.00 87.12 327 ILE A N 1
ATOM 2622 C CA . ILE A 1 327 ? 5.663 -11.412 41.444 1.00 87.12 327 ILE A CA 1
ATOM 2623 C C . ILE A 1 327 ? 5.217 -9.997 41.056 1.00 87.12 327 ILE A C 1
ATOM 2625 O O . ILE A 1 327 ? 5.916 -9.294 40.336 1.00 87.12 327 ILE A O 1
ATOM 2629 N N . VAL A 1 328 ? 4.067 -9.551 41.566 1.00 85.62 328 VAL A N 1
ATOM 2630 C CA . VAL A 1 328 ? 3.573 -8.191 41.305 1.00 85.62 328 VAL A CA 1
ATOM 2631 C C . VAL A 1 328 ? 4.525 -7.128 41.871 1.00 85.62 328 VAL A C 1
ATOM 2633 O O . VAL A 1 328 ? 4.797 -6.128 41.209 1.00 85.62 328 VAL A O 1
ATOM 2636 N N . LYS A 1 329 ? 5.064 -7.344 43.077 1.00 85.69 329 LYS A N 1
ATOM 2637 C CA . LYS A 1 329 ? 6.013 -6.416 43.712 1.00 85.69 329 LYS A CA 1
ATOM 2638 C C . LYS A 1 329 ? 7.360 -6.357 42.997 1.00 85.69 329 LYS A C 1
ATOM 2640 O O . LYS A 1 329 ? 7.900 -5.264 42.884 1.00 85.69 329 LYS A O 1
ATOM 2645 N N . GLU A 1 330 ? 7.848 -7.474 42.453 1.00 85.62 330 GLU A N 1
ATOM 2646 C CA . GLU A 1 330 ? 9.099 -7.519 41.672 1.00 85.62 330 GLU A CA 1
ATOM 2647 C C . GLU A 1 330 ? 9.117 -6.529 40.499 1.00 85.62 330 GLU A C 1
ATOM 2649 O O . GLU A 1 330 ? 10.187 -6.055 40.127 1.00 85.62 330 GLU A O 1
ATOM 2654 N N . LEU A 1 331 ? 7.949 -6.186 39.945 1.00 78.88 331 LEU A N 1
ATOM 2655 C CA . LEU A 1 331 ? 7.831 -5.163 38.909 1.00 78.88 331 LEU A CA 1
ATOM 2656 C C . LEU A 1 331 ? 7.714 -3.743 39.476 1.00 78.88 331 LEU A C 1
ATOM 2658 O O . LEU A 1 331 ? 8.376 -2.826 39.000 1.00 78.88 331 LEU A O 1
ATOM 2662 N N . ILE A 1 332 ? 6.819 -3.541 40.445 1.00 82.50 332 ILE A N 1
ATOM 2663 C CA . ILE A 1 332 ? 6.431 -2.195 40.890 1.00 82.50 332 ILE A CA 1
ATOM 2664 C C . ILE A 1 332 ? 7.507 -1.558 41.772 1.00 82.50 332 ILE A C 1
ATOM 2666 O O . ILE A 1 332 ? 7.733 -0.354 41.690 1.00 82.50 332 ILE A O 1
ATOM 2670 N N . GLU A 1 333 ? 8.178 -2.347 42.610 1.00 85.25 333 GLU A N 1
ATOM 2671 C CA . GLU A 1 333 ? 9.119 -1.841 43.614 1.00 85.25 333 GLU A CA 1
ATOM 2672 C C . GLU A 1 333 ? 10.325 -1.117 42.976 1.00 85.25 333 GLU A C 1
ATOM 2674 O O . GLU A 1 333 ? 10.544 0.047 43.324 1.00 85.25 333 GLU A O 1
ATOM 2679 N N . PRO A 1 334 ? 11.006 -1.670 41.946 1.00 85.25 334 PRO A N 1
ATOM 2680 C CA . PRO A 1 334 ? 12.092 -0.961 41.262 1.00 85.25 334 PRO A CA 1
ATOM 2681 C C . PRO A 1 334 ? 11.652 0.345 40.583 1.00 85.25 334 PRO A C 1
ATOM 2683 O O . PRO A 1 334 ? 12.390 1.329 40.599 1.00 85.25 334 PRO A O 1
ATOM 2686 N N . ILE A 1 335 ? 10.444 0.373 40.005 1.00 82.50 335 ILE A N 1
ATOM 2687 C CA . ILE A 1 335 ? 9.905 1.544 39.294 1.00 82.50 335 ILE A CA 1
ATOM 2688 C C . ILE A 1 335 ? 9.693 2.710 40.269 1.00 82.50 335 ILE A C 1
ATOM 2690 O O . ILE A 1 335 ? 10.064 3.852 39.982 1.00 82.50 335 ILE A O 1
ATOM 2694 N N . VAL A 1 336 ? 9.120 2.426 41.442 1.00 84.06 336 VAL A N 1
ATOM 2695 C CA . VAL A 1 336 ? 8.878 3.436 42.482 1.00 84.06 336 VAL A CA 1
ATOM 2696 C C . VAL A 1 336 ? 10.193 3.942 43.070 1.00 84.06 336 VAL A C 1
ATOM 2698 O O . VAL A 1 336 ? 10.377 5.154 43.208 1.00 84.06 336 VAL A O 1
ATOM 2701 N N . GLU A 1 337 ? 11.129 3.039 43.369 1.00 86.94 337 GLU A N 1
ATOM 2702 C CA . GLU A 1 337 ? 12.452 3.398 43.890 1.00 86.94 337 GLU A CA 1
ATOM 2703 C C . GLU A 1 337 ? 13.230 4.292 42.915 1.00 86.94 337 GLU A C 1
ATOM 2705 O O . GLU A 1 337 ? 13.822 5.298 43.320 1.00 86.94 337 GLU A O 1
ATOM 2710 N N . GLU A 1 338 ? 13.199 3.974 41.618 1.00 83.94 338 GLU A N 1
ATOM 2711 C CA . GLU A 1 338 ? 13.851 4.780 40.588 1.00 83.94 338 GLU A CA 1
ATOM 2712 C C . GLU A 1 338 ? 13.224 6.176 40.474 1.00 83.94 338 GLU A C 1
ATOM 2714 O O . GLU A 1 338 ? 13.952 7.169 40.365 1.00 83.94 338 GLU A O 1
ATOM 2719 N N . ALA A 1 339 ? 11.894 6.281 40.536 1.00 81.38 339 ALA A N 1
ATOM 2720 C CA . ALA A 1 339 ? 11.194 7.561 40.456 1.00 81.38 339 ALA A CA 1
ATOM 2721 C C . ALA A 1 339 ? 11.547 8.488 41.633 1.00 81.38 339 ALA A C 1
ATOM 2723 O O . ALA A 1 339 ? 11.878 9.661 41.423 1.00 81.38 339 ALA A O 1
ATOM 2724 N N . VAL A 1 340 ? 11.581 7.957 42.860 1.00 84.38 340 VAL A N 1
ATOM 2725 C CA . VAL A 1 340 ? 12.009 8.716 44.048 1.00 84.38 340 VAL A CA 1
ATOM 2726 C C . VAL A 1 340 ? 13.486 9.107 43.944 1.00 84.38 340 VAL A C 1
ATOM 2728 O O . VAL A 1 340 ? 13.843 10.262 44.195 1.00 84.38 340 VAL A O 1
ATOM 2731 N N . LYS A 1 341 ? 14.357 8.199 43.482 1.00 84.25 341 LYS A N 1
ATOM 2732 C CA . LYS A 1 341 ? 15.780 8.501 43.259 1.00 84.25 341 LYS A CA 1
ATOM 2733 C C . LYS A 1 341 ? 15.972 9.610 42.221 1.00 84.25 341 LYS A C 1
ATOM 2735 O O . LYS A 1 341 ? 16.790 10.505 42.430 1.00 84.25 341 LYS A O 1
ATOM 2740 N N . LYS A 1 342 ? 15.201 9.609 41.126 1.00 80.94 342 LYS A N 1
ATOM 2741 C CA . LYS A 1 342 ? 15.211 10.680 40.113 1.00 80.94 342 LYS A CA 1
ATOM 2742 C C . LYS A 1 342 ? 14.810 12.029 40.710 1.00 80.94 342 LYS A C 1
ATOM 2744 O O . LYS A 1 342 ? 15.480 13.020 40.420 1.00 80.94 342 LYS A O 1
ATOM 2749 N N . LYS A 1 343 ? 13.787 12.086 41.573 1.00 81.81 343 LYS A N 1
ATOM 2750 C CA . LYS A 1 343 ? 13.413 13.318 42.298 1.00 81.81 343 LYS A CA 1
ATOM 2751 C C . LYS A 1 343 ? 14.560 13.818 43.178 1.00 81.81 343 LYS A C 1
ATOM 2753 O O . LYS A 1 343 ? 14.913 14.992 43.102 1.00 81.81 343 LYS A O 1
ATOM 2758 N N . GLN A 1 344 ? 15.177 12.933 43.960 1.00 81.12 344 GLN A N 1
ATOM 2759 C CA . GLN A 1 344 ? 16.302 13.284 44.835 1.00 81.12 344 GLN A CA 1
ATOM 2760 C C . GLN A 1 344 ? 17.507 13.813 44.040 1.00 81.12 344 GLN A C 1
ATOM 2762 O O . GLN A 1 344 ? 18.105 14.816 44.422 1.00 81.12 344 GLN A O 1
ATOM 2767 N N . LEU A 1 345 ? 17.824 13.195 42.897 1.00 79.38 345 LEU A N 1
ATOM 2768 C CA . LEU A 1 345 ? 18.882 13.659 41.994 1.00 79.38 345 LEU A CA 1
ATOM 2769 C C . LEU A 1 345 ? 18.550 15.019 41.357 1.00 79.38 345 LEU A C 1
ATOM 2771 O O . LEU A 1 345 ? 19.422 15.884 41.303 1.00 79.38 345 LEU A O 1
ATOM 2775 N N . ARG A 1 346 ? 17.297 15.244 40.927 1.00 74.06 346 ARG A N 1
ATOM 2776 C CA . ARG A 1 346 ? 16.829 16.551 40.420 1.00 74.06 346 ARG A CA 1
ATOM 2777 C C . ARG A 1 346 ? 16.938 17.639 41.496 1.00 74.06 346 ARG A C 1
ATOM 2779 O O . ARG A 1 346 ? 17.387 18.740 41.196 1.00 74.06 346 ARG A O 1
ATOM 2786 N N . ALA A 1 347 ? 16.590 17.325 42.745 1.00 69.81 347 ALA A N 1
ATOM 2787 C CA . ALA A 1 347 ? 16.728 18.246 43.873 1.00 69.81 347 ALA A CA 1
ATOM 2788 C C . ALA A 1 347 ? 18.201 18.562 44.203 1.00 69.81 347 ALA A C 1
ATOM 2790 O O . ALA A 1 347 ? 18.520 19.694 44.561 1.00 69.81 347 ALA A O 1
ATOM 2791 N N . ALA A 1 348 ? 19.106 17.590 44.038 1.00 71.75 348 ALA A N 1
ATOM 2792 C CA . ALA A 1 348 ? 20.540 17.765 44.269 1.00 71.75 348 ALA A CA 1
ATOM 2793 C C . ALA A 1 348 ? 21.266 18.551 43.155 1.00 71.75 348 ALA A C 1
ATOM 2795 O O . ALA A 1 348 ? 22.310 19.144 43.418 1.00 71.75 348 ALA A O 1
ATOM 2796 N N . ALA A 1 349 ? 20.734 18.575 41.927 1.00 66.06 349 ALA A N 1
ATOM 2797 C CA . ALA A 1 349 ? 21.392 19.172 40.758 1.00 66.06 349 ALA A CA 1
ATOM 2798 C C . ALA A 1 349 ? 21.267 20.710 40.639 1.00 66.06 349 ALA A C 1
ATOM 2800 O O . ALA A 1 349 ? 21.926 21.303 39.787 1.00 66.06 349 ALA A O 1
ATOM 2801 N N . GLY A 1 350 ? 20.477 21.376 41.491 1.00 46.50 350 GLY A N 1
ATOM 2802 C CA . GLY A 1 350 ? 20.278 22.832 41.444 1.00 46.50 350 GLY A CA 1
ATOM 2803 C C . GLY A 1 350 ? 19.455 23.314 40.235 1.00 46.50 350 GLY A C 1
ATOM 2804 O O . GLY A 1 350 ? 19.306 22.618 39.236 1.00 46.50 350 GLY A O 1
ATOM 2805 N N . ALA A 1 351 ? 18.874 24.513 40.348 1.00 47.56 351 ALA A N 1
ATOM 2806 C CA . ALA A 1 351 ? 17.820 25.078 39.491 1.00 47.56 351 ALA A CA 1
ATOM 2807 C C . ALA A 1 351 ? 18.241 25.445 38.042 1.00 47.56 351 ALA A C 1
ATOM 2809 O O . ALA A 1 351 ? 18.076 26.586 37.618 1.00 47.56 351 ALA A O 1
ATOM 2810 N N . GLY A 1 352 ? 18.788 24.487 37.286 1.00 43.16 352 GLY A N 1
ATOM 2811 C CA . GLY A 1 352 ? 19.179 24.637 35.878 1.00 43.16 352 GLY A CA 1
ATOM 2812 C C . GLY A 1 352 ? 18.536 23.638 34.908 1.00 43.16 352 GLY A C 1
ATOM 2813 O O . GLY A 1 352 ? 18.808 23.711 33.715 1.00 43.16 352 GLY A O 1
ATOM 2814 N N . PHE A 1 353 ? 17.690 22.714 35.377 1.00 43.22 353 PHE A N 1
ATOM 2815 C CA . PHE A 1 353 ? 16.908 21.853 34.484 1.00 43.22 353 PHE A CA 1
ATOM 2816 C C . PHE A 1 353 ? 15.622 22.571 34.073 1.00 43.22 353 PHE A C 1
ATOM 2818 O O . PHE A 1 353 ? 14.809 22.923 34.929 1.00 43.22 353 PHE A O 1
ATOM 2825 N N . GLU A 1 354 ? 15.468 22.800 32.767 1.00 40.81 354 GLU A N 1
ATOM 2826 C CA . GLU A 1 354 ? 14.261 23.342 32.145 1.00 40.81 354 GLU A CA 1
ATOM 2827 C C . GLU A 1 354 ? 13.008 22.680 32.733 1.00 40.81 354 GLU A C 1
ATOM 2829 O O . GLU A 1 354 ? 12.905 21.450 32.798 1.00 40.81 354 GLU A O 1
ATOM 2834 N N . LYS A 1 355 ? 12.048 23.503 33.173 1.00 40.97 355 LYS A N 1
ATOM 2835 C CA . LYS A 1 355 ? 10.685 23.043 33.444 1.00 40.97 355 LYS A CA 1
ATOM 2836 C C . LYS A 1 355 ? 10.160 22.433 32.144 1.00 40.97 355 LYS A C 1
ATOM 2838 O O . LYS A 1 355 ? 9.806 23.179 31.239 1.00 40.97 355 LYS A O 1
ATOM 2843 N N . ARG A 1 356 ? 10.115 21.102 32.047 1.00 44.50 356 ARG A N 1
ATOM 2844 C CA . ARG A 1 356 ? 9.231 20.454 31.071 1.00 44.50 356 ARG A CA 1
ATOM 2845 C C . ARG A 1 356 ? 7.806 20.884 31.386 1.00 44.50 356 ARG A C 1
ATOM 2847 O O . ARG A 1 356 ? 7.463 21.009 32.566 1.00 44.50 356 ARG A O 1
ATOM 2854 N N . ASP A 1 357 ? 7.018 21.127 30.347 1.00 41.41 357 ASP A N 1
ATOM 2855 C CA . ASP A 1 357 ? 5.611 21.473 30.486 1.00 41.41 357 ASP A CA 1
ATOM 2856 C C . ASP A 1 357 ? 4.910 20.475 31.420 1.00 41.41 357 ASP A C 1
ATOM 2858 O O . ASP A 1 357 ? 5.057 19.258 31.290 1.00 41.41 357 ASP A O 1
ATOM 2862 N N . GLU A 1 358 ? 4.131 20.990 32.379 1.00 45.28 358 GLU A N 1
ATOM 2863 C CA . GLU A 1 358 ? 3.354 20.196 33.352 1.00 45.28 358 GLU A CA 1
ATOM 2864 C C . GLU A 1 358 ? 2.369 19.209 32.679 1.00 45.28 358 GLU A C 1
ATOM 2866 O O . GLU A 1 358 ? 1.777 18.344 33.335 1.00 45.28 358 GLU A O 1
ATOM 2871 N N . GLU A 1 359 ? 2.175 19.333 31.365 1.00 48.19 359 GLU A N 1
ATOM 2872 C CA . GLU A 1 359 ? 1.286 18.507 30.555 1.00 48.19 359 GLU A CA 1
ATOM 2873 C C . GLU A 1 359 ? 1.889 17.140 30.166 1.00 48.19 359 GLU A C 1
ATOM 2875 O O . GLU A 1 359 ? 1.117 16.194 29.989 1.00 48.19 359 GLU A O 1
ATOM 2880 N N . GLU A 1 360 ? 3.223 16.975 30.156 1.00 52.00 360 GLU A N 1
ATOM 2881 C CA . GLU A 1 360 ? 3.915 15.762 29.658 1.00 52.00 360 GLU A CA 1
ATOM 2882 C C . GLU A 1 360 ? 4.401 14.760 30.734 1.00 52.00 360 GLU A C 1
ATOM 2884 O O . GLU A 1 360 ? 4.891 13.685 30.394 1.00 52.00 360 GLU A O 1
ATOM 2889 N N . GLY A 1 361 ? 4.291 15.072 32.031 1.00 64.25 361 GLY A N 1
ATOM 2890 C CA . GLY A 1 361 ? 4.762 14.181 33.110 1.00 64.25 361 GLY A CA 1
ATOM 2891 C C . GLY A 1 361 ? 3.875 12.947 33.351 1.00 64.25 361 GLY A C 1
ATOM 2892 O O . GLY A 1 361 ? 2.656 13.007 33.179 1.00 64.25 361 GLY A O 1
ATOM 2893 N N . THR A 1 362 ? 4.471 11.836 33.804 1.00 77.50 362 THR A N 1
ATOM 2894 C CA . THR A 1 362 ? 3.733 10.604 34.185 1.00 77.50 362 THR A CA 1
ATOM 2895 C C . THR A 1 362 ? 2.944 10.788 35.486 1.00 77.50 362 THR A C 1
ATOM 2897 O O . THR A 1 362 ? 3.235 11.687 36.284 1.00 77.50 362 THR A O 1
ATOM 2900 N N . LEU A 1 363 ? 1.960 9.916 35.759 1.00 78.25 363 LEU A N 1
ATOM 2901 C CA . LEU A 1 363 ? 1.235 9.988 37.033 1.00 78.25 363 LEU A CA 1
ATOM 2902 C C . LEU A 1 363 ? 2.166 9.731 38.220 1.00 78.25 363 LEU A C 1
ATOM 2904 O O . LEU A 1 363 ? 2.055 10.412 39.236 1.00 78.25 363 LEU A O 1
ATOM 2908 N N . LEU A 1 364 ? 3.102 8.790 38.085 1.00 82.00 364 LEU A N 1
ATOM 2909 C CA . LEU A 1 364 ? 4.087 8.500 39.120 1.00 82.00 364 LEU A CA 1
ATOM 2910 C C . LEU A 1 364 ? 4.963 9.713 39.450 1.00 82.00 364 LEU A C 1
ATOM 2912 O O . LEU A 1 364 ? 5.161 10.011 40.625 1.00 82.00 364 LEU A O 1
ATOM 2916 N N . GLU A 1 365 ? 5.440 10.451 38.447 1.00 78.81 365 GLU A N 1
ATOM 2917 C CA . GLU A 1 365 ? 6.195 11.689 38.684 1.00 78.81 365 GLU A CA 1
ATOM 2918 C C . GLU A 1 365 ? 5.367 12.720 39.461 1.00 78.81 365 GLU A C 1
ATOM 2920 O O . GLU A 1 365 ? 5.892 13.382 40.355 1.00 78.81 365 GLU A O 1
ATOM 2925 N N . ASN A 1 366 ? 4.065 12.817 39.176 1.00 80.62 366 ASN A N 1
ATOM 2926 C CA . ASN A 1 366 ? 3.167 13.698 39.916 1.00 80.62 366 ASN A CA 1
ATOM 2927 C C . ASN A 1 366 ? 2.961 13.236 41.372 1.00 80.62 366 ASN A C 1
ATOM 2929 O O . ASN A 1 366 ? 2.996 14.056 42.282 1.00 80.62 366 ASN A O 1
ATOM 2933 N N . LEU A 1 367 ? 2.800 11.930 41.613 1.00 83.25 367 LEU A N 1
ATOM 2934 C CA . LEU A 1 367 ? 2.668 11.370 42.967 1.00 83.25 367 LEU A CA 1
ATOM 2935 C C . LEU A 1 367 ? 3.942 11.580 43.799 1.00 83.25 367 LEU A C 1
ATOM 2937 O O . LEU A 1 367 ? 3.877 11.970 44.963 1.00 83.25 367 LEU A O 1
ATOM 2941 N N . VAL A 1 368 ? 5.107 11.368 43.184 1.00 85.06 368 VAL A N 1
ATOM 2942 C CA . VAL A 1 368 ? 6.423 11.529 43.817 1.00 85.06 368 VAL A CA 1
ATOM 2943 C C . VAL A 1 368 ? 6.692 12.988 44.202 1.00 85.06 368 VAL A C 1
ATOM 2945 O O . VAL A 1 368 ? 7.420 13.245 45.157 1.00 85.06 368 VAL A O 1
ATOM 2948 N N . ASN A 1 369 ? 6.080 13.970 43.536 1.00 82.19 369 ASN A N 1
ATOM 2949 C CA . ASN A 1 369 ? 6.174 15.371 43.959 1.00 82.19 369 ASN A CA 1
ATOM 2950 C C . ASN A 1 369 ? 5.439 15.649 45.283 1.00 82.19 369 ASN A C 1
ATOM 2952 O O . ASN A 1 369 ? 5.858 16.538 46.023 1.00 82.19 369 ASN A O 1
ATOM 2956 N N . GLU A 1 370 ? 4.410 14.866 45.608 1.00 83.75 370 GLU A N 1
ATOM 2957 C CA . GLU A 1 370 ? 3.549 15.063 46.780 1.00 83.75 370 GLU A CA 1
ATOM 2958 C C . GLU A 1 370 ? 4.020 14.271 48.014 1.00 83.75 370 GLU A C 1
ATOM 2960 O O . GLU A 1 370 ? 3.819 14.710 49.146 1.00 83.75 370 GLU A O 1
ATOM 2965 N N . THR A 1 371 ? 4.664 13.112 47.827 1.00 85.25 371 THR A N 1
ATOM 2966 C CA . THR A 1 371 ? 5.199 12.290 48.926 1.00 85.25 371 THR A CA 1
ATOM 2967 C C . THR A 1 371 ? 6.438 11.490 48.513 1.00 85.25 371 THR A C 1
ATOM 2969 O O . THR A 1 371 ? 6.545 11.046 47.374 1.00 85.25 371 THR A O 1
ATOM 2972 N N . ASP A 1 372 ? 7.358 11.281 49.461 1.00 83.75 372 ASP A N 1
ATOM 2973 C CA . ASP A 1 372 ? 8.543 10.414 49.315 1.00 83.75 372 ASP A CA 1
ATOM 2974 C C . ASP A 1 372 ? 8.368 9.054 50.027 1.00 83.75 372 ASP A C 1
ATOM 2976 O O . ASP A 1 372 ? 9.299 8.250 50.093 1.00 83.75 372 ASP A O 1
ATOM 2980 N N . ASP A 1 373 ? 7.183 8.793 50.589 1.00 87.69 373 ASP A N 1
ATOM 2981 C CA . ASP A 1 373 ? 6.868 7.531 51.259 1.00 87.69 373 ASP A CA 1
ATOM 2982 C C . ASP A 1 373 ? 6.630 6.416 50.226 1.00 87.69 373 ASP A C 1
ATOM 2984 O O . ASP A 1 373 ? 5.598 6.369 49.549 1.00 87.69 373 ASP A O 1
ATOM 2988 N N . LEU A 1 374 ? 7.600 5.504 50.122 1.00 85.94 374 LEU A N 1
ATOM 2989 C CA . LEU A 1 374 ? 7.582 4.378 49.184 1.00 85.94 374 LEU A CA 1
ATOM 2990 C C . LEU A 1 374 ? 6.371 3.455 49.376 1.00 85.94 374 LEU A C 1
ATOM 2992 O O . LEU A 1 374 ? 5.870 2.904 48.396 1.00 85.94 374 LEU A O 1
ATOM 2996 N N . GLU A 1 375 ? 5.884 3.279 50.608 1.00 86.19 375 GLU A N 1
ATOM 2997 C CA . GLU A 1 375 ? 4.733 2.418 50.881 1.00 86.19 375 GLU A CA 1
ATOM 2998 C C . GLU A 1 375 ? 3.442 3.063 50.370 1.00 86.19 375 GLU A C 1
ATOM 3000 O O . GLU A 1 375 ? 2.673 2.412 49.660 1.00 86.19 375 GLU A O 1
ATOM 3005 N N . ILE A 1 376 ? 3.253 4.360 50.631 1.00 87.56 376 ILE A N 1
ATOM 3006 C CA . ILE A 1 376 ? 2.107 5.126 50.119 1.00 87.56 376 ILE A CA 1
ATOM 3007 C C . ILE A 1 376 ? 2.111 5.157 48.585 1.00 87.56 376 ILE A C 1
ATOM 3009 O O . ILE A 1 376 ? 1.069 4.924 47.968 1.00 87.56 376 ILE A O 1
ATOM 3013 N N . LEU A 1 377 ? 3.267 5.418 47.962 1.00 87.31 377 LEU A N 1
ATOM 3014 C CA . LEU A 1 377 ? 3.404 5.462 46.502 1.00 87.31 377 LEU A CA 1
ATOM 3015 C C . LEU A 1 377 ? 3.076 4.108 45.866 1.00 87.31 377 LEU A C 1
ATOM 3017 O O . LEU A 1 377 ? 2.280 4.044 44.928 1.00 87.31 377 LEU A O 1
ATOM 3021 N N . ARG A 1 378 ? 3.644 3.021 46.401 1.00 87.12 378 ARG A N 1
ATOM 3022 C CA . ARG A 1 378 ? 3.391 1.654 45.928 1.00 87.12 378 ARG A CA 1
ATOM 3023 C C . ARG A 1 378 ? 1.914 1.292 46.041 1.00 87.12 378 ARG A C 1
ATOM 3025 O O . ARG A 1 378 ? 1.336 0.768 45.092 1.00 87.12 378 ARG A O 1
ATOM 3032 N N . ASP A 1 379 ? 1.305 1.556 47.191 1.00 87.56 379 ASP A N 1
ATOM 3033 C CA . ASP A 1 379 ? -0.086 1.195 47.462 1.00 87.56 379 ASP A CA 1
ATOM 3034 C C . ASP A 1 379 ? -1.072 2.002 46.589 1.00 87.56 379 ASP A C 1
ATOM 3036 O O . ASP A 1 379 ? -2.093 1.468 46.133 1.00 87.56 379 ASP A O 1
ATOM 3040 N N . GLU A 1 380 ? -0.760 3.272 46.308 1.00 87.25 380 GLU A N 1
ATOM 3041 C CA . GLU A 1 380 ? -1.553 4.116 45.410 1.00 87.25 380 GLU A CA 1
ATOM 3042 C C . GLU A 1 380 ? -1.435 3.658 43.954 1.00 87.25 380 GLU A C 1
ATOM 3044 O O . GLU A 1 380 ? -2.450 3.442 43.292 1.00 87.25 380 GLU A O 1
ATOM 3049 N N . ILE A 1 381 ? -0.216 3.415 43.472 1.00 85.88 381 ILE A N 1
ATOM 3050 C CA . ILE A 1 381 ? 0.044 2.866 42.135 1.00 85.88 381 ILE A CA 1
ATOM 3051 C C . ILE A 1 381 ? -0.689 1.546 41.920 1.00 85.88 381 ILE A C 1
ATOM 3053 O O . ILE A 1 381 ? -1.363 1.369 40.906 1.00 85.88 381 ILE A O 1
ATOM 3057 N N . MET A 1 382 ? -0.587 0.628 42.882 1.00 84.94 382 MET A N 1
ATOM 3058 C CA . MET A 1 382 ? -1.266 -0.663 42.828 1.00 84.94 382 MET A CA 1
ATOM 3059 C C . MET A 1 382 ? -2.781 -0.493 42.728 1.00 84.94 382 MET A C 1
ATOM 3061 O O . MET A 1 382 ? -3.437 -1.171 41.935 1.00 84.94 382 MET A O 1
ATOM 3065 N N . SER A 1 383 ? -3.338 0.446 43.496 1.00 86.44 383 SER A N 1
ATOM 3066 C CA . SER A 1 383 ? -4.762 0.772 43.431 1.00 86.44 383 SER A CA 1
ATOM 3067 C C . SER A 1 383 ? -5.158 1.306 42.053 1.00 86.44 383 SER A C 1
ATOM 3069 O O . SER A 1 383 ? -6.159 0.864 41.490 1.00 86.44 383 SER A O 1
ATOM 3071 N N . LEU A 1 384 ? -4.369 2.211 41.477 1.00 87.00 384 LEU A N 1
ATOM 3072 C CA . LEU A 1 384 ? -4.651 2.818 40.176 1.00 87.00 384 LEU A CA 1
ATOM 3073 C C . LEU A 1 384 ? -4.455 1.846 39.007 1.00 87.00 384 LEU A C 1
ATOM 3075 O O . LEU A 1 384 ? -5.220 1.907 38.047 1.00 87.00 384 LEU A O 1
ATOM 3079 N N . LEU A 1 385 ? -3.518 0.903 39.113 1.00 85.69 385 LEU A N 1
ATOM 3080 C CA . LEU A 1 385 ? -3.313 -0.145 38.113 1.00 85.69 385 LEU A CA 1
ATOM 3081 C C . LEU A 1 385 ? -4.521 -1.089 38.023 1.00 85.69 385 LEU A C 1
ATOM 3083 O O . LEU A 1 385 ? -4.999 -1.366 36.924 1.00 85.69 385 LEU A O 1
ATOM 3087 N N . VAL A 1 386 ? -5.076 -1.519 39.168 1.00 82.94 386 VAL A N 1
ATOM 3088 C CA . VAL A 1 386 ? -6.332 -2.302 39.202 1.00 82.94 386 VAL A CA 1
ATOM 3089 C C . VAL A 1 386 ? -7.488 -1.497 38.594 1.00 82.94 386 VAL A C 1
ATOM 3091 O O . VAL A 1 386 ? -8.353 -2.055 37.920 1.00 82.94 386 VAL A O 1
ATOM 3094 N N . ALA A 1 387 ? -7.516 -0.179 38.822 1.00 84.88 387 ALA A N 1
ATOM 3095 C CA . ALA A 1 387 ? -8.539 0.693 38.255 1.00 84.88 387 ALA A CA 1
ATOM 3096 C C . ALA A 1 387 ? -8.447 0.775 36.727 1.00 84.88 387 ALA A C 1
ATOM 3098 O O . ALA A 1 387 ? -9.457 0.580 36.057 1.00 84.88 387 ALA A O 1
ATOM 3099 N N . GLY A 1 388 ? -7.259 1.081 36.197 1.00 82.69 388 GLY A N 1
ATOM 3100 C CA . GLY A 1 388 ? -7.038 1.350 34.776 1.00 82.69 388 GLY A CA 1
ATOM 3101 C C . GLY A 1 388 ? -7.147 0.103 33.904 1.00 82.69 388 GLY A C 1
ATOM 3102 O O . GLY A 1 388 ? -7.774 0.153 32.854 1.00 82.69 388 GLY A O 1
ATOM 3103 N N . ARG A 1 389 ? -6.623 -1.037 34.371 1.00 86.38 389 ARG A N 1
ATOM 3104 C CA . ARG A 1 389 ? -6.609 -2.282 33.594 1.00 86.38 389 ARG A CA 1
ATOM 3105 C C . ARG A 1 389 ? -7.974 -2.973 33.560 1.00 86.38 389 ARG A C 1
ATOM 3107 O O . ARG A 1 389 ? -8.658 -3.006 32.539 1.00 86.38 389 ARG A O 1
ATOM 3114 N N . ASP A 1 390 ? -8.380 -3.574 34.682 1.00 84.12 390 ASP A N 1
ATOM 3115 C CA . ASP A 1 390 ? -9.453 -4.577 34.667 1.00 84.12 390 ASP A CA 1
ATOM 3116 C C . ASP A 1 390 ? -10.830 -3.964 34.416 1.00 84.12 390 ASP A C 1
ATOM 3118 O O . ASP A 1 390 ? -11.731 -4.650 33.925 1.00 84.12 390 ASP A O 1
ATOM 3122 N N . THR A 1 391 ? -11.024 -2.682 34.746 1.00 90.75 391 THR A N 1
ATOM 3123 C CA . THR A 1 391 ? -12.332 -2.054 34.545 1.00 90.75 391 THR A CA 1
ATOM 3124 C C . THR A 1 391 ? -12.607 -1.744 33.075 1.00 90.75 391 THR A C 1
ATOM 3126 O O . THR A 1 391 ? -13.698 -2.059 32.581 1.00 90.75 391 THR A O 1
ATOM 3129 N N . THR A 1 392 ? -11.617 -1.214 32.351 1.00 93.69 392 THR A N 1
ATOM 3130 C CA . THR A 1 392 ? -11.729 -0.986 30.908 1.00 93.69 392 THR A CA 1
ATOM 3131 C C . THR A 1 392 ? -11.730 -2.310 30.143 1.00 93.69 392 THR A C 1
ATOM 3133 O O . THR A 1 392 ? -12.588 -2.502 29.279 1.00 93.69 392 THR A O 1
ATOM 3136 N N . ALA A 1 393 ? -10.870 -3.271 30.511 1.00 93.38 393 ALA A N 1
ATOM 3137 C CA . ALA A 1 393 ? -10.821 -4.593 29.875 1.00 93.38 393 ALA A CA 1
ATOM 3138 C C . ALA A 1 393 ? -12.167 -5.325 29.961 1.00 93.38 393 ALA A C 1
ATOM 3140 O O . ALA A 1 393 ? -12.676 -5.846 28.966 1.00 93.38 393 ALA A O 1
ATOM 3141 N N . SER A 1 394 ? -12.780 -5.319 31.148 1.00 93.69 394 SER A N 1
ATOM 3142 C CA . SER A 1 394 ? -14.106 -5.894 31.378 1.00 93.69 394 SER A CA 1
ATOM 3143 C C . SER A 1 394 ? -15.171 -5.199 30.526 1.00 93.69 394 SER A C 1
ATOM 3145 O O . SER A 1 394 ? -15.962 -5.867 29.862 1.00 93.69 394 SER A O 1
ATOM 3147 N N . THR A 1 395 ? -15.147 -3.861 30.467 1.00 96.62 395 THR A N 1
ATOM 3148 C CA . THR A 1 395 ? -16.072 -3.083 29.629 1.00 96.62 395 THR A CA 1
ATOM 3149 C C . THR A 1 395 ? -15.953 -3.487 28.161 1.00 96.62 395 THR A C 1
ATOM 3151 O O . THR A 1 395 ? -16.958 -3.842 27.549 1.00 96.62 395 THR A O 1
ATOM 3154 N N . LEU A 1 396 ? -14.737 -3.501 27.607 1.00 98.00 396 LEU A N 1
ATOM 3155 C CA . LEU A 1 396 ? -14.483 -3.897 26.220 1.00 98.00 396 LEU A CA 1
ATOM 3156 C C . LEU A 1 396 ? -14.917 -5.339 25.941 1.00 98.00 396 LEU A C 1
ATOM 3158 O O . LEU A 1 396 ? -15.566 -5.594 24.929 1.00 98.00 396 LEU A O 1
ATOM 3162 N N . THR A 1 397 ? -14.636 -6.261 26.865 1.00 97.12 397 THR A N 1
ATOM 3163 C CA . THR A 1 397 ? -15.039 -7.672 26.759 1.00 97.12 397 THR A CA 1
ATOM 3164 C C . THR A 1 397 ? -16.552 -7.803 26.599 1.00 97.12 397 THR A C 1
ATOM 3166 O O . THR A 1 397 ? -17.027 -8.444 25.659 1.00 97.12 397 THR A O 1
ATOM 3169 N N . PHE A 1 398 ? -17.329 -7.171 27.485 1.00 97.44 398 PHE A N 1
ATOM 3170 C CA . PHE A 1 398 ? -18.787 -7.246 27.413 1.00 97.44 398 PHE A CA 1
ATOM 3171 C C . PHE A 1 398 ? -19.357 -6.449 26.237 1.00 97.44 398 PHE A C 1
ATOM 3173 O O . PHE A 1 398 ? -20.329 -6.907 25.647 1.00 97.44 398 PHE A O 1
ATOM 3180 N N . VAL A 1 399 ? -18.767 -5.311 25.846 1.00 98.19 399 VAL A N 1
ATOM 3181 C CA . VAL A 1 399 ? -19.249 -4.555 24.674 1.00 98.19 399 VAL A CA 1
ATOM 3182 C C . VAL A 1 399 ? -19.068 -5.389 23.410 1.00 98.19 399 VAL A C 1
ATOM 3184 O O . VAL A 1 399 ? -20.013 -5.530 22.643 1.00 98.19 399 VAL A O 1
ATOM 3187 N N . ILE A 1 400 ? -17.896 -5.994 23.205 1.00 98.12 400 ILE A N 1
ATOM 3188 C CA . ILE A 1 400 ? -17.632 -6.814 22.015 1.00 98.12 400 ILE A CA 1
ATOM 3189 C C . ILE A 1 400 ? -18.528 -8.059 22.003 1.00 98.12 400 ILE A C 1
ATOM 3191 O O . ILE A 1 400 ? -19.065 -8.403 20.952 1.00 98.12 400 ILE A O 1
ATOM 3195 N N . TYR A 1 401 ? -18.772 -8.682 23.162 1.00 97.31 401 TYR A N 1
ATOM 3196 C CA . TYR A 1 401 ? -19.771 -9.748 23.286 1.00 97.31 401 TYR A CA 1
ATOM 3197 C C . TYR A 1 401 ? -21.170 -9.275 22.863 1.00 97.31 401 TYR A C 1
ATOM 3199 O O . TYR A 1 401 ? -21.827 -9.935 22.062 1.00 97.31 401 TYR A O 1
ATOM 3207 N N . MET A 1 402 ? -21.611 -8.104 23.332 1.00 96.75 402 MET A N 1
ATOM 3208 C CA . MET A 1 402 ? -22.911 -7.551 22.949 1.00 96.75 402 MET A CA 1
ATOM 3209 C C . MET A 1 402 ? -23.001 -7.208 21.466 1.00 96.75 402 MET A C 1
ATOM 3211 O O . MET A 1 402 ? -24.032 -7.463 20.855 1.00 96.75 402 MET A O 1
ATOM 3215 N N . LEU A 1 403 ? -21.932 -6.690 20.866 1.00 97.81 403 LEU A N 1
ATOM 3216 C CA . LEU A 1 403 ? -21.878 -6.426 19.428 1.00 97.81 403 LEU A CA 1
ATOM 3217 C C . LEU A 1 403 ? -21.925 -7.718 18.598 1.00 97.81 403 LEU A C 1
ATOM 3219 O O . LEU A 1 403 ? -22.509 -7.721 17.518 1.00 97.81 403 LEU A O 1
ATOM 3223 N N . ALA A 1 404 ? -21.358 -8.816 19.104 1.00 96.69 404 ALA A N 1
ATOM 3224 C CA . ALA A 1 404 ? -21.432 -10.124 18.459 1.00 96.69 404 ALA A CA 1
ATOM 3225 C C . ALA A 1 404 ? -22.843 -10.740 18.527 1.00 96.69 404 ALA A C 1
ATOM 3227 O O . ALA A 1 404 ? -23.288 -11.377 17.573 1.00 96.69 404 ALA A O 1
ATOM 3228 N N . GLU A 1 405 ? -23.561 -10.535 19.637 1.00 95.00 405 GLU A N 1
ATOM 3229 C CA . GLU A 1 405 ? -24.947 -11.000 19.796 1.00 95.00 405 GLU A CA 1
ATOM 3230 C C . GLU A 1 405 ? -25.978 -10.100 19.094 1.00 95.00 405 GLU A C 1
ATOM 3232 O O . GLU A 1 405 ? -27.093 -10.549 18.834 1.00 95.00 405 GLU A O 1
ATOM 3237 N N . HIS A 1 406 ? -25.598 -8.864 18.750 1.00 96.81 406 HIS A N 1
ATOM 3238 C CA . HIS A 1 406 ? -26.451 -7.862 18.104 1.00 96.81 406 HIS A CA 1
ATOM 3239 C C . HIS A 1 406 ? -25.796 -7.272 16.839 1.00 96.81 406 HIS A C 1
ATOM 3241 O O . HIS A 1 406 ? -25.369 -6.107 16.841 1.00 96.81 406 HIS A O 1
ATOM 3247 N N . PRO A 1 407 ? -25.710 -8.039 15.731 1.00 95.19 407 PRO A N 1
ATOM 3248 C CA . PRO A 1 407 ? -25.090 -7.581 14.485 1.00 95.19 407 PRO A CA 1
ATOM 3249 C C . PRO A 1 407 ? -25.710 -6.294 13.916 1.00 95.19 407 PRO A C 1
ATOM 3251 O O . PRO A 1 407 ? -25.024 -5.510 13.262 1.00 95.19 407 PRO A O 1
ATOM 3254 N N . GLU A 1 408 ? -26.996 -6.048 14.173 1.00 96.81 408 GLU A N 1
ATOM 3255 C CA . GLU A 1 408 ? -27.701 -4.820 13.802 1.00 96.81 408 GLU A CA 1
ATOM 3256 C C . GLU A 1 408 ? -27.154 -3.583 14.528 1.00 96.81 408 GLU A C 1
ATOM 3258 O O . GLU A 1 408 ? -26.970 -2.532 13.908 1.00 96.81 408 GLU A O 1
ATOM 3263 N N . VAL A 1 409 ? -26.822 -3.722 15.815 1.00 98.00 409 VAL A N 1
ATOM 3264 C CA . VAL A 1 409 ? -26.194 -2.663 16.615 1.00 98.00 409 VAL A CA 1
ATOM 3265 C C . VAL A 1 409 ? -24.753 -2.455 16.162 1.00 98.00 409 VAL A C 1
ATOM 3267 O O . VAL A 1 409 ? -24.333 -1.311 16.001 1.00 98.00 409 VAL A O 1
ATOM 3270 N N . LEU A 1 410 ? -24.012 -3.538 15.890 1.00 97.62 410 LEU A N 1
ATOM 3271 C CA . LEU A 1 410 ? -22.656 -3.470 15.335 1.00 97.62 410 LEU A CA 1
ATOM 3272 C C . LEU A 1 410 ? -22.638 -2.699 14.020 1.00 97.62 410 LEU A C 1
ATOM 3274 O O . LEU A 1 410 ? -21.836 -1.780 13.867 1.00 97.62 410 LEU A O 1
ATOM 3278 N N . LYS A 1 411 ? -23.539 -3.036 13.094 1.00 96.25 411 LYS A N 1
ATOM 3279 C CA . LYS A 1 411 ? -23.628 -2.371 11.795 1.00 96.25 411 LYS A CA 1
ATOM 3280 C C . LYS A 1 411 ? -23.893 -0.873 11.952 1.00 96.25 411 LYS A C 1
ATOM 3282 O O . LYS A 1 411 ? -23.140 -0.079 11.398 1.00 96.25 411 LYS A O 1
ATOM 3287 N N . ARG A 1 412 ? -24.895 -0.485 12.750 1.00 97.62 412 ARG A N 1
ATOM 3288 C CA . ARG A 1 412 ? -25.225 0.931 12.992 1.00 97.62 412 ARG A CA 1
ATOM 3289 C C . ARG A 1 412 ? -24.099 1.681 13.707 1.00 97.62 412 ARG A C 1
ATOM 3291 O O . ARG A 1 412 ? -23.812 2.827 13.373 1.00 97.62 412 ARG A O 1
ATOM 3298 N N . LEU A 1 413 ? -23.436 1.045 14.672 1.00 97.94 413 LEU A N 1
ATOM 3299 C CA . LEU A 1 413 ? -22.296 1.644 15.360 1.00 97.94 413 LEU A CA 1
ATOM 3300 C C . LEU A 1 413 ? -21.113 1.841 14.410 1.00 97.94 413 LEU A C 1
ATOM 3302 O O . LEU A 1 413 ? -20.482 2.894 14.415 1.00 97.94 413 LEU A O 1
ATOM 3306 N N . ARG A 1 414 ? -20.838 0.852 13.557 1.00 95.94 414 ARG A N 1
ATOM 3307 C CA . ARG A 1 414 ? -19.819 0.968 12.517 1.00 95.94 414 ARG A CA 1
ATOM 3308 C C . ARG A 1 414 ? -20.169 2.074 11.518 1.00 95.94 414 ARG A C 1
ATOM 3310 O O . ARG A 1 414 ? -19.274 2.807 11.122 1.00 95.94 414 ARG A O 1
ATOM 3317 N N . GLU A 1 415 ? -21.432 2.234 11.133 1.00 95.25 415 GLU A N 1
ATOM 3318 C CA . GLU A 1 415 ? -21.872 3.352 10.284 1.00 95.25 415 GLU A CA 1
ATOM 3319 C C . GLU A 1 415 ? -21.553 4.712 10.930 1.00 95.25 415 GLU A C 1
ATOM 3321 O O . GLU A 1 415 ? -20.920 5.537 10.275 1.00 95.25 415 GLU A O 1
ATOM 3326 N N . GLU A 1 416 ? -21.853 4.912 12.223 1.00 96.94 416 GLU A N 1
ATOM 3327 C CA . GLU A 1 416 ? -21.475 6.141 12.950 1.00 96.94 416 GLU A CA 1
ATOM 3328 C C . GLU A 1 416 ? -19.948 6.351 12.970 1.00 96.94 416 GLU A C 1
ATOM 3330 O O . GLU A 1 416 ? -19.473 7.458 12.711 1.00 96.94 416 GLU A O 1
ATOM 3335 N N . VAL A 1 417 ? -19.166 5.294 13.230 1.00 95.56 417 VAL A N 1
ATOM 3336 C CA . VAL A 1 417 ? -17.689 5.338 13.212 1.00 95.56 417 VAL A CA 1
ATOM 3337 C C . VAL A 1 417 ? -17.169 5.805 11.850 1.00 95.56 417 VAL A C 1
ATOM 3339 O O . VAL A 1 417 ? -16.341 6.715 11.772 1.00 95.56 417 VAL A O 1
ATOM 3342 N N . ILE A 1 418 ? -17.650 5.191 10.768 1.00 91.56 418 ILE A N 1
ATOM 3343 C CA . ILE A 1 418 ? -17.188 5.490 9.411 1.00 91.56 418 ILE A CA 1
ATOM 3344 C C . ILE A 1 418 ? -17.654 6.879 8.962 1.00 91.56 418 ILE A C 1
ATOM 3346 O O . ILE A 1 418 ? -16.881 7.577 8.312 1.00 91.56 418 ILE A O 1
ATOM 3350 N N . GLU A 1 419 ? -18.864 7.304 9.326 1.00 89.25 419 GLU A N 1
ATOM 3351 C CA . GLU A 1 419 ? -19.393 8.629 8.988 1.00 89.25 419 GLU A CA 1
ATOM 3352 C C . GLU A 1 419 ? -18.638 9.754 9.709 1.00 89.25 419 GLU A C 1
ATOM 3354 O O . GLU A 1 419 ? -18.275 10.751 9.086 1.00 89.25 419 GLU A O 1
ATOM 3359 N N . LYS A 1 420 ? -18.386 9.607 11.017 1.00 90.25 420 LYS A N 1
ATOM 3360 C CA . LYS A 1 420 ? -17.787 10.671 11.840 1.00 90.25 420 LYS A CA 1
ATOM 3361 C C . LYS A 1 420 ? -16.272 10.746 11.720 1.00 90.25 420 LYS A C 1
ATOM 3363 O O . LYS A 1 420 ? -15.709 11.837 11.672 1.00 90.25 420 LYS A O 1
ATOM 3368 N N . ILE A 1 421 ? -15.601 9.598 11.689 1.00 89.81 421 ILE A N 1
ATOM 3369 C CA . ILE A 1 421 ? -14.136 9.540 11.779 1.00 89.81 421 ILE A CA 1
ATOM 3370 C C . ILE A 1 421 ? -13.517 9.160 10.435 1.00 89.81 421 ILE A C 1
ATOM 3372 O O . ILE A 1 421 ? -12.416 9.610 10.105 1.00 89.81 421 ILE A O 1
ATOM 3376 N N . GLY A 1 422 ? -14.232 8.376 9.633 1.00 81.12 422 GLY A N 1
ATOM 3377 C CA . GLY A 1 422 ? -13.717 7.777 8.412 1.00 81.12 422 GLY A CA 1
ATOM 3378 C C . GLY A 1 422 ? -13.127 6.386 8.655 1.00 81.12 422 GLY A C 1
ATOM 3379 O O . GLY A 1 422 ? -13.011 5.926 9.791 1.00 81.12 422 GLY A O 1
ATOM 3380 N N . PRO A 1 423 ? -12.726 5.685 7.585 1.00 78.25 423 PRO A N 1
ATOM 3381 C CA . PRO A 1 423 ? -12.346 4.278 7.670 1.00 78.25 423 PRO A CA 1
ATOM 3382 C C . PRO A 1 423 ? -10.991 4.009 8.335 1.00 78.25 423 PRO A C 1
ATOM 3384 O O . PRO A 1 423 ? -10.716 2.860 8.658 1.00 78.25 423 PRO A O 1
ATOM 3387 N N . ASN A 1 424 ? -10.132 5.020 8.526 1.00 77.56 424 ASN A N 1
ATOM 3388 C CA . ASN A 1 424 ? -8.743 4.780 8.947 1.00 77.56 424 ASN A CA 1
ATOM 3389 C C . ASN A 1 424 ? -8.107 5.875 9.808 1.00 77.56 424 ASN A C 1
ATOM 3391 O O . ASN A 1 424 ? -7.077 5.616 10.435 1.00 77.56 424 ASN A O 1
ATOM 3395 N N . ARG A 1 425 ? -8.681 7.085 9.839 1.00 85.69 425 ARG A N 1
ATOM 3396 C CA . ARG A 1 425 ? -8.190 8.168 10.698 1.00 85.69 425 ARG A CA 1
ATOM 3397 C C . ARG A 1 425 ? -8.331 7.737 12.158 1.00 85.69 425 ARG A C 1
ATOM 3399 O O . ARG A 1 425 ? -9.351 7.158 12.524 1.00 85.69 425 ARG A O 1
ATOM 3406 N N . ARG A 1 426 ? -7.324 7.999 12.988 1.00 86.31 426 ARG A N 1
ATOM 3407 C CA . ARG A 1 426 ? -7.451 7.784 14.434 1.00 86.31 426 ARG A CA 1
ATOM 3408 C C . ARG A 1 426 ? -8.501 8.746 15.023 1.00 86.31 426 ARG A C 1
ATOM 3410 O O . ARG A 1 426 ? -8.570 9.883 14.555 1.00 86.31 426 ARG A O 1
ATOM 3417 N N . PRO A 1 427 ? -9.315 8.324 16.005 1.00 89.31 427 PRO A N 1
ATOM 3418 C CA . PRO A 1 427 ? -10.207 9.241 16.709 1.00 89.31 427 PRO A CA 1
ATOM 3419 C C . PRO A 1 427 ? -9.404 10.268 17.509 1.00 89.31 427 PRO A C 1
ATOM 3421 O O . PRO A 1 427 ? -8.429 9.922 18.173 1.00 89.31 427 PRO A O 1
ATOM 3424 N N . GLU A 1 428 ? -9.852 11.515 17.491 1.00 87.31 428 GLU A N 1
ATOM 3425 C CA . GLU A 1 428 ? -9.416 12.574 18.397 1.00 87.31 428 GLU A CA 1
ATOM 3426 C C . GLU A 1 428 ? -10.460 12.787 19.502 1.00 87.31 428 GLU A C 1
ATOM 3428 O O . GLU A 1 428 ? -11.565 12.240 19.470 1.00 87.31 428 GLU A O 1
ATOM 3433 N N . TYR A 1 429 ? -10.115 13.582 20.514 1.00 84.25 429 TYR A N 1
ATOM 3434 C CA . TYR A 1 429 ? -10.979 13.780 21.676 1.00 84.25 429 TYR A CA 1
ATOM 3435 C C . TYR A 1 429 ? -12.354 14.362 21.322 1.00 84.25 429 TYR A C 1
ATOM 3437 O O . TYR A 1 429 ? -13.372 13.888 21.832 1.00 84.25 429 TYR A O 1
ATOM 3445 N N . ASP A 1 430 ? -12.401 15.351 20.429 1.00 85.62 430 ASP A N 1
ATOM 3446 C CA . ASP A 1 430 ? -13.661 15.981 20.030 1.00 85.62 430 ASP A CA 1
ATOM 3447 C C . ASP A 1 430 ? -14.531 15.065 19.159 1.00 85.62 430 ASP A C 1
ATOM 3449 O O . ASP A 1 430 ? -15.756 15.138 19.247 1.00 85.62 430 ASP A O 1
ATOM 3453 N N . ASP A 1 431 ? -13.932 14.125 18.419 1.00 89.31 431 ASP A N 1
ATOM 3454 C CA . ASP A 1 431 ? -14.694 13.125 17.664 1.00 89.31 431 ASP A CA 1
ATOM 3455 C C . ASP A 1 431 ? -15.529 12.259 18.606 1.00 89.31 431 ASP A C 1
ATOM 3457 O O . ASP A 1 431 ? -16.736 12.107 18.426 1.00 89.31 431 ASP A O 1
ATOM 3461 N N . LEU A 1 432 ? -14.891 11.726 19.655 1.00 89.12 432 LEU A N 1
ATOM 3462 C CA . LEU A 1 432 ? -15.533 10.809 20.596 1.00 89.12 432 LEU A CA 1
ATOM 3463 C C . LEU A 1 432 ? -16.675 11.473 21.379 1.00 89.12 432 LEU A C 1
ATOM 3465 O O . LEU A 1 432 ? -17.623 10.789 21.768 1.00 89.12 432 LEU A O 1
ATOM 3469 N N . LYS A 1 433 ? -16.624 12.796 21.593 1.00 85.50 433 LYS A N 1
ATOM 3470 C CA . LYS A 1 433 ? -17.723 13.550 22.224 1.00 85.50 433 LYS A CA 1
ATOM 3471 C C . LYS A 1 433 ? -18.988 13.570 21.370 1.00 85.50 433 LYS A C 1
ATOM 3473 O O . LYS A 1 433 ? -20.089 13.520 21.919 1.00 85.50 433 LYS A O 1
ATOM 3478 N N . GLU A 1 434 ? -18.837 13.638 20.050 1.00 88.06 434 GLU A N 1
ATOM 3479 C CA . GLU A 1 434 ? -19.955 13.730 19.106 1.00 88.06 434 GLU A CA 1
ATOM 3480 C C . GLU A 1 434 ? -20.572 12.359 18.767 1.00 88.06 434 GLU A C 1
ATOM 3482 O O . GLU A 1 434 ? -21.679 12.292 18.226 1.00 88.06 434 GLU A O 1
ATOM 3487 N N . MET A 1 435 ? -19.907 11.256 19.131 1.00 94.44 435 MET A N 1
ATOM 3488 C CA . MET A 1 435 ? -20.374 9.881 18.903 1.00 94.44 435 MET A CA 1
ATOM 3489 C C . MET A 1 435 ? -21.387 9.421 19.961 1.00 94.44 435 MET A C 1
ATOM 3491 O O . MET A 1 435 ? -21.107 8.624 20.866 1.00 94.44 435 MET A O 1
ATOM 3495 N N . LYS A 1 436 ? -22.606 9.955 19.860 1.00 95.62 436 LYS A N 1
ATOM 3496 C CA . LYS A 1 436 ? -23.693 9.690 20.813 1.00 95.62 436 LYS A CA 1
ATOM 3497 C C . LYS A 1 436 ? -24.131 8.226 20.812 1.00 95.62 436 LYS A C 1
ATOM 3499 O O . LYS A 1 436 ? -24.464 7.714 21.883 1.00 95.62 436 LYS A O 1
ATOM 3504 N N . TYR A 1 437 ? -24.131 7.548 19.660 1.00 98.12 437 TYR A N 1
ATOM 3505 C CA . TYR A 1 437 ? -24.552 6.148 19.589 1.00 98.12 437 TYR A CA 1
ATOM 3506 C C . TYR A 1 437 ? -23.492 5.209 20.178 1.00 98.12 437 TYR A C 1
ATOM 3508 O O . TYR A 1 437 ? -23.842 4.357 20.993 1.00 98.12 437 TYR A O 1
ATOM 3516 N N . LEU A 1 438 ? -22.200 5.432 19.912 1.00 97.94 438 LEU A N 1
ATOM 3517 C CA . LEU A 1 438 ? -21.094 4.757 20.608 1.00 97.94 438 LEU A CA 1
ATOM 3518 C C . LEU A 1 438 ? -21.233 4.867 22.125 1.00 97.94 438 LEU A C 1
ATOM 3520 O O . LEU A 1 438 ? -21.162 3.864 22.843 1.00 97.94 438 LEU A O 1
ATOM 3524 N N . ARG A 1 439 ? -21.503 6.077 22.626 1.00 97.00 439 ARG A N 1
ATOM 3525 C CA . ARG A 1 439 ? -21.698 6.285 24.060 1.00 97.00 439 ARG A CA 1
ATOM 3526 C C . ARG A 1 439 ? -22.920 5.539 24.597 1.00 97.00 439 ARG A C 1
ATOM 3528 O O . ARG A 1 439 ? -22.860 4.989 25.698 1.00 97.00 439 ARG A O 1
ATOM 3535 N N . ALA A 1 440 ? -24.007 5.498 23.835 1.00 98.00 440 ALA A N 1
ATOM 3536 C CA . ALA A 1 440 ? -25.209 4.754 24.186 1.00 98.00 440 ALA A CA 1
ATOM 3537 C C . ALA A 1 440 ? -24.956 3.236 24.255 1.00 98.00 440 ALA A C 1
ATOM 3539 O O . ALA A 1 440 ? -25.379 2.596 25.216 1.00 98.00 440 ALA A O 1
ATOM 3540 N N . VAL A 1 441 ? -24.193 2.676 23.308 1.00 98.56 441 VAL A N 1
ATOM 3541 C CA . VAL A 1 441 ? -23.799 1.255 23.285 1.00 98.56 441 VAL A CA 1
ATOM 3542 C C . VAL A 1 441 ? -22.965 0.887 24.513 1.00 98.56 441 VAL A C 1
ATOM 3544 O O . VAL A 1 441 ? -23.250 -0.112 25.183 1.00 98.56 441 VAL A O 1
ATOM 3547 N N . ILE A 1 442 ? -21.966 1.708 24.857 1.00 98.12 442 ILE A N 1
ATOM 3548 C CA . ILE A 1 442 ? -21.141 1.489 26.054 1.00 98.12 442 ILE A CA 1
ATOM 3549 C C . ILE A 1 442 ? -22.007 1.575 27.318 1.00 98.12 442 ILE A C 1
ATOM 3551 O O . ILE A 1 442 ? -21.922 0.705 28.183 1.00 98.12 442 ILE A O 1
ATOM 3555 N N . ASN A 1 443 ? -22.875 2.586 27.431 1.00 97.75 443 ASN A N 1
ATOM 3556 C CA . ASN A 1 443 ? -23.726 2.768 28.608 1.00 97.75 443 ASN A CA 1
ATOM 3557 C C . ASN A 1 443 ? -24.741 1.630 28.789 1.00 97.75 443 ASN A C 1
ATOM 3559 O O . ASN A 1 443 ? -24.922 1.151 29.909 1.00 97.75 443 ASN A O 1
ATOM 3563 N N . GLU A 1 444 ? -25.380 1.170 27.711 1.00 97.75 444 GLU A N 1
ATOM 3564 C CA . GLU A 1 444 ? -26.316 0.042 27.765 1.00 97.75 444 GLU A CA 1
ATOM 3565 C C . GLU A 1 444 ? -25.597 -1.260 28.114 1.00 97.75 444 GLU A C 1
ATOM 3567 O O . GLU A 1 444 ? -26.100 -2.054 28.916 1.00 97.75 444 GLU A O 1
ATOM 3572 N N . THR A 1 445 ? -24.367 -1.436 27.627 1.00 97.69 445 THR A N 1
ATOM 3573 C CA . THR A 1 445 ? -23.522 -2.551 28.058 1.00 97.69 445 THR A CA 1
ATOM 3574 C C . THR A 1 445 ? -23.214 -2.451 29.547 1.00 97.69 445 THR A C 1
ATOM 3576 O O . THR A 1 445 ? -23.420 -3.416 30.272 1.00 97.69 445 THR A O 1
ATOM 3579 N N . LEU A 1 446 ? -22.798 -1.286 30.048 1.00 97.12 446 LEU A N 1
ATOM 3580 C CA . LEU A 1 446 ? -22.507 -1.077 31.470 1.00 97.12 446 LEU A CA 1
ATOM 3581 C C . LEU A 1 446 ? -23.749 -1.192 32.368 1.00 97.12 446 LEU A C 1
ATOM 3583 O O . LEU A 1 446 ? -23.619 -1.505 33.550 1.00 97.12 446 LEU A O 1
ATOM 3587 N N . ARG A 1 447 ? -24.958 -0.988 31.834 1.00 96.56 447 ARG A N 1
ATOM 3588 C CA . ARG A 1 447 ? -26.217 -1.269 32.539 1.00 96.56 447 ARG A CA 1
ATOM 3589 C C . ARG A 1 447 ? -26.427 -2.782 32.681 1.00 96.56 447 ARG A C 1
ATOM 3591 O O . ARG A 1 447 ? -26.704 -3.300 33.770 1.00 96.56 447 ARG A O 1
ATOM 3598 N N . LEU A 1 448 ? -26.255 -3.510 31.578 1.00 95.00 448 LEU A N 1
ATOM 3599 C CA . LEU A 1 448 ? -26.427 -4.962 31.503 1.00 95.00 448 LEU A CA 1
ATOM 3600 C C . LEU A 1 448 ? -25.214 -5.792 31.914 1.00 95.00 448 LEU A C 1
ATOM 3602 O O . LEU A 1 448 ? -25.367 -7.004 32.034 1.00 95.00 448 LEU A O 1
ATOM 3606 N N . TYR A 1 449 ? -24.067 -5.182 32.190 1.00 95.12 449 TYR A N 1
ATOM 3607 C CA . TYR A 1 449 ? -22.850 -5.779 32.747 1.00 95.12 449 TYR A CA 1
ATOM 3608 C C . TYR A 1 449 ? -22.039 -4.684 33.463 1.00 95.12 449 TYR A C 1
ATOM 3610 O O . TYR A 1 449 ? -20.990 -4.258 32.980 1.00 95.12 449 TYR A O 1
ATOM 3618 N N . PRO A 1 450 ? -22.517 -4.180 34.618 1.00 95.00 450 PRO A N 1
ATOM 3619 C CA . PRO A 1 450 ? -21.782 -3.175 35.367 1.00 95.00 450 PRO A CA 1
ATOM 3620 C C . PRO A 1 450 ? -20.511 -3.807 35.913 1.00 95.00 450 PRO A C 1
ATOM 3622 O O . PRO A 1 450 ? -20.567 -4.674 36.786 1.00 95.00 450 PRO A O 1
ATOM 3625 N N . VAL A 1 451 ? -19.374 -3.327 35.416 1.00 93.38 451 VAL A N 1
ATOM 3626 C CA . VAL A 1 451 ? -18.033 -3.852 35.694 1.00 93.38 451 VAL A CA 1
ATOM 3627 C C . VAL A 1 451 ? -17.790 -4.098 37.180 1.00 93.38 451 VAL A C 1
ATOM 3629 O O . VAL A 1 451 ? -17.208 -5.118 37.525 1.00 93.38 451 VAL A O 1
ATOM 3632 N N . VAL A 1 452 ? -18.278 -3.227 38.072 1.00 91.94 452 VAL A N 1
ATOM 3633 C CA . VAL A 1 452 ? -18.262 -3.448 39.528 1.00 91.94 452 VAL A CA 1
ATOM 3634 C C . VAL A 1 452 ? -19.696 -3.683 40.038 1.00 91.94 452 VAL A C 1
ATOM 3636 O O . VAL A 1 452 ? -20.387 -2.734 40.422 1.00 91.94 452 VAL A O 1
ATOM 3639 N N . PRO A 1 453 ? -20.176 -4.941 40.077 1.00 91.56 453 PRO A N 1
ATOM 3640 C CA . PRO A 1 453 ? -21.593 -5.250 40.286 1.00 91.56 453 PRO A CA 1
ATOM 3641 C C . PRO A 1 453 ? -22.038 -5.143 41.750 1.00 91.56 453 PRO A C 1
ATOM 3643 O O . PRO A 1 453 ? -23.225 -4.933 42.027 1.00 91.56 453 PRO A O 1
ATOM 3646 N N . PHE A 1 454 ? -21.096 -5.286 42.688 1.00 89.88 454 PHE A N 1
ATOM 3647 C CA . PHE A 1 454 ? -21.325 -5.244 44.130 1.00 89.88 454 PHE A CA 1
ATOM 3648 C C . PHE A 1 454 ? -20.316 -4.324 44.803 1.00 89.88 454 PHE A C 1
ATOM 3650 O O . PHE A 1 454 ? -19.124 -4.367 44.516 1.00 89.88 454 PHE A O 1
ATOM 3657 N N . ASN A 1 455 ? -20.789 -3.528 45.752 1.00 90.06 455 ASN A N 1
ATOM 3658 C CA . ASN A 1 455 ? -19.947 -2.676 46.575 1.00 90.06 455 ASN A CA 1
ATOM 3659 C C . ASN A 1 455 ? -20.355 -2.794 48.039 1.00 90.06 455 ASN A C 1
ATOM 3661 O O . ASN A 1 455 ? -21.489 -3.137 48.358 1.00 90.06 455 ASN A O 1
ATOM 3665 N N . ILE A 1 456 ? -19.417 -2.507 48.940 1.00 88.62 456 ILE A N 1
ATOM 3666 C CA . ILE A 1 456 ? -19.631 -2.625 50.384 1.00 88.62 456 ILE A CA 1
ATOM 3667 C C . ILE A 1 456 ? -19.182 -1.338 51.070 1.00 88.62 456 ILE A C 1
ATOM 3669 O O . ILE A 1 456 ? -18.135 -0.769 50.729 1.00 88.62 456 ILE A O 1
ATOM 3673 N N . ARG A 1 457 ? -19.997 -0.887 52.024 1.00 91.75 457 ARG A N 1
ATOM 3674 C CA . ARG A 1 457 ? -19.676 0.119 53.039 1.00 91.75 457 ARG A CA 1
ATOM 3675 C C . ARG A 1 457 ? -20.081 -0.407 54.416 1.00 91.75 457 ARG A C 1
ATOM 3677 O O . ARG A 1 457 ? -20.724 -1.453 54.520 1.00 91.75 457 ARG A O 1
ATOM 3684 N N . GLN A 1 458 ? -19.682 0.300 55.457 1.00 92.56 458 GLN A N 1
ATOM 3685 C CA . GLN A 1 458 ? -20.020 0.035 56.844 1.00 92.56 458 GLN A CA 1
ATOM 3686 C C . GLN A 1 458 ? -20.524 1.325 57.480 1.00 92.56 458 GLN A C 1
ATOM 3688 O O . GLN A 1 458 ? -19.913 2.379 57.312 1.00 92.56 458 GLN A O 1
ATOM 3693 N N . SER A 1 459 ? -21.647 1.245 58.190 1.00 93.88 459 SER A N 1
ATOM 3694 C CA . SER A 1 459 ? -22.160 2.369 58.967 1.00 93.88 459 SER A CA 1
ATOM 3695 C C . SER A 1 459 ? -21.248 2.641 60.164 1.00 93.88 459 SER A C 1
ATOM 3697 O O . SER A 1 459 ? -20.923 1.734 60.927 1.00 93.88 459 SER A O 1
ATOM 3699 N N . LYS A 1 460 ? -20.856 3.896 60.365 1.00 91.38 460 LYS A N 1
ATOM 3700 C CA . LYS A 1 460 ? -20.121 4.344 61.554 1.00 91.38 460 LYS A CA 1
ATOM 3701 C C . LYS A 1 460 ? -21.071 4.573 62.728 1.00 91.38 460 LYS A C 1
ATOM 3703 O O . LYS A 1 460 ? -20.839 4.103 63.837 1.00 91.38 460 LYS A O 1
ATOM 3708 N N . ASN A 1 461 ? -22.192 5.230 62.439 1.00 90.94 461 ASN A N 1
ATOM 3709 C CA . ASN A 1 461 ? -23.254 5.548 63.387 1.00 90.94 461 ASN A CA 1
ATOM 3710 C C . ASN A 1 461 ? -24.549 4.826 62.995 1.00 90.94 461 ASN A C 1
ATOM 3712 O O . ASN A 1 461 ? -24.721 4.426 61.843 1.00 90.94 461 ASN A O 1
ATOM 3716 N N . ALA A 1 462 ? -25.471 4.668 63.946 1.00 90.75 462 ALA A N 1
ATOM 3717 C CA . ALA A 1 462 ? -26.808 4.183 63.626 1.00 90.75 462 ALA A CA 1
ATOM 3718 C C . ALA A 1 462 ? -27.536 5.210 62.745 1.00 90.75 462 ALA A C 1
ATOM 3720 O O . ALA A 1 462 ? -27.409 6.415 62.967 1.00 90.75 462 ALA A O 1
ATOM 3721 N N . THR A 1 463 ? -28.286 4.743 61.751 1.00 92.44 463 THR A N 1
ATOM 3722 C CA . THR A 1 463 ? -28.998 5.612 60.806 1.00 92.44 463 THR A CA 1
ATOM 3723 C C . THR A 1 463 ? -30.355 5.036 60.410 1.00 92.44 463 THR A C 1
ATOM 3725 O O . THR A 1 463 ? -30.658 3.870 60.670 1.00 92.44 463 THR A O 1
ATOM 3728 N N . LEU A 1 464 ? -31.190 5.882 59.810 1.00 91.94 464 LEU A N 1
ATOM 3729 C CA . LEU A 1 464 ? -32.516 5.550 59.314 1.00 91.94 464 LEU A CA 1
ATOM 3730 C C . LEU A 1 464 ? -32.544 5.685 57.794 1.00 91.94 464 LEU A C 1
ATOM 3732 O O . LEU A 1 464 ? -32.148 6.713 57.246 1.00 91.94 464 LEU A O 1
ATOM 3736 N N . TRP A 1 465 ? -33.038 4.653 57.120 1.00 92.94 465 TRP A N 1
ATOM 3737 C CA . TRP A 1 465 ? -33.327 4.682 55.691 1.00 92.94 465 TRP A CA 1
ATOM 3738 C C . TRP A 1 465 ? -34.822 4.922 55.457 1.00 92.94 465 TRP A C 1
ATOM 3740 O O . TRP A 1 465 ? -35.642 4.410 56.222 1.00 92.94 465 TRP A O 1
ATOM 3750 N N . PRO A 1 466 ? -35.202 5.714 54.443 1.00 88.94 466 PRO A N 1
ATOM 3751 C CA . PRO A 1 466 ? -36.589 6.076 54.195 1.00 88.94 466 PRO A CA 1
ATOM 3752 C C . PRO A 1 466 ? -37.436 4.846 53.855 1.00 88.94 466 PRO A C 1
ATOM 3754 O O . PRO A 1 466 ? -36.947 3.845 53.327 1.00 88.94 466 PRO A O 1
ATOM 3757 N N . ALA A 1 467 ? -38.727 4.926 54.173 1.00 83.19 467 ALA A N 1
ATOM 3758 C CA . ALA A 1 467 ? -39.687 3.915 53.760 1.00 83.19 467 ALA A CA 1
ATOM 3759 C C . ALA A 1 467 ? -39.932 3.986 52.246 1.00 83.19 467 ALA A C 1
ATOM 3761 O O . ALA A 1 467 ? -39.886 5.063 51.654 1.00 83.19 467 ALA A O 1
ATOM 3762 N N . LYS A 1 468 ? -40.230 2.836 51.633 1.00 73.12 468 LYS A N 1
ATOM 3763 C CA . LYS A 1 468 ? -40.536 2.745 50.198 1.00 73.12 468 LYS A CA 1
ATOM 3764 C C . LYS A 1 468 ? -41.869 3.412 49.839 1.00 73.12 468 LYS A C 1
ATOM 3766 O O . LYS A 1 468 ? -41.983 3.999 48.770 1.00 73.12 468 LYS A O 1
ATOM 3771 N N . GLU A 1 469 ? -42.865 3.313 50.717 1.00 76.44 469 GLU A N 1
ATOM 3772 C CA . GLU A 1 469 ? -44.190 3.901 50.505 1.00 76.44 469 GLU A CA 1
ATOM 3773 C C . GLU A 1 469 ? -44.351 5.218 51.280 1.00 76.44 469 GLU A C 1
ATOM 3775 O O . GLU A 1 469 ? -43.889 5.311 52.427 1.00 76.44 469 GLU A O 1
ATOM 3780 N N . PRO A 1 470 ? -45.025 6.230 50.699 1.00 71.81 470 PRO A N 1
ATOM 3781 C CA . PRO A 1 470 ? -45.346 7.469 51.400 1.00 71.81 470 PRO A CA 1
ATOM 3782 C C . PRO A 1 470 ? -46.102 7.190 52.710 1.00 71.81 470 PRO A C 1
ATOM 3784 O O . PRO A 1 470 ? -47.157 6.565 52.703 1.00 71.81 470 PRO A O 1
ATOM 3787 N N . GLY A 1 471 ? -45.557 7.643 53.845 1.00 73.81 471 GLY A N 1
ATOM 3788 C CA . GLY A 1 471 ? -46.135 7.419 55.181 1.00 73.81 471 GLY A CA 1
ATOM 3789 C C . GLY A 1 471 ? -45.694 6.130 55.894 1.00 73.81 471 GLY A C 1
ATOM 3790 O O . GLY A 1 471 ? -46.089 5.905 57.038 1.00 73.81 471 GLY A O 1
ATOM 3791 N N . GLY A 1 472 ? -44.857 5.293 55.269 1.00 82.19 472 GLY A N 1
ATOM 3792 C CA . GLY A 1 472 ? -44.286 4.102 55.906 1.00 82.19 472 GLY A CA 1
ATOM 3793 C C . GLY A 1 472 ? -43.233 4.416 56.983 1.00 82.19 472 GLY A C 1
ATOM 3794 O O . GLY A 1 472 ? -42.634 5.492 57.009 1.00 82.19 472 GLY A O 1
ATOM 3795 N N . LYS A 1 473 ? -42.966 3.449 57.874 1.00 88.69 473 LYS A N 1
ATOM 3796 C CA . LYS A 1 473 ? -41.915 3.573 58.904 1.00 88.69 473 LYS A CA 1
ATOM 3797 C C . LYS A 1 473 ? -40.514 3.433 58.288 1.00 88.69 473 LYS A C 1
ATOM 3799 O O . LYS A 1 473 ? -40.316 2.520 57.484 1.00 88.69 473 LYS A O 1
ATOM 3804 N N . PRO A 1 474 ? -39.531 4.264 58.682 1.00 92.62 474 PRO A N 1
ATOM 3805 C CA . PRO A 1 474 ? -38.163 4.149 58.184 1.00 92.62 474 PRO A CA 1
ATOM 3806 C C . PRO A 1 474 ? -37.503 2.839 58.635 1.00 92.62 474 PRO A C 1
ATOM 3808 O O . PRO A 1 474 ? -37.880 2.255 59.652 1.00 92.62 474 PRO A O 1
ATOM 3811 N N . MET A 1 475 ? -36.495 2.380 57.896 1.00 93.12 475 MET A N 1
ATOM 3812 C CA . MET A 1 475 ? -35.696 1.206 58.240 1.00 93.12 475 MET A CA 1
ATOM 3813 C C . MET A 1 475 ? -34.515 1.583 59.137 1.00 93.12 475 MET A C 1
ATOM 3815 O O . MET A 1 475 ? -33.733 2.468 58.800 1.00 93.12 475 MET A O 1
ATOM 3819 N N . TYR A 1 476 ? -34.353 0.885 60.260 1.00 94.75 476 TYR A N 1
ATOM 3820 C CA . TYR A 1 476 ? -33.240 1.090 61.184 1.00 94.75 476 TYR A CA 1
ATOM 3821 C C . TYR A 1 476 ? -31.992 0.313 60.759 1.00 94.75 476 TYR A C 1
ATOM 3823 O O . TYR A 1 476 ? -32.024 -0.913 60.611 1.00 94.75 476 TYR A O 1
ATOM 3831 N N . ILE A 1 477 ? -30.881 1.035 60.628 1.00 94.06 477 ILE A N 1
ATOM 3832 C CA . ILE A 1 477 ? -29.554 0.516 60.307 1.00 94.06 477 ILE A CA 1
ATOM 3833 C C . ILE A 1 477 ? -28.664 0.714 61.539 1.00 94.06 477 ILE A C 1
ATOM 3835 O O . ILE A 1 477 ? -28.345 1.856 61.882 1.00 94.06 477 ILE A O 1
ATOM 3839 N N . PRO A 1 478 ? -28.249 -0.362 62.231 1.00 92.38 478 PRO A N 1
ATOM 3840 C CA . PRO A 1 478 ? -27.395 -0.231 63.405 1.00 92.38 478 PRO A CA 1
ATOM 3841 C C . PRO A 1 478 ? -26.019 0.349 63.051 1.00 92.38 478 PRO A C 1
ATOM 3843 O O . PRO A 1 478 ? -25.560 0.245 61.912 1.00 92.38 478 PRO A O 1
ATOM 3846 N N . ALA A 1 479 ? -25.327 0.916 64.041 1.00 90.94 479 ALA A N 1
ATOM 3847 C CA . ALA A 1 479 ? -23.914 1.274 63.908 1.00 90.94 479 ALA A CA 1
ATOM 3848 C C . ALA A 1 479 ? -23.053 0.024 63.648 1.00 90.94 479 ALA A C 1
ATOM 3850 O O . ALA A 1 479 ? -23.427 -1.084 64.041 1.00 90.94 479 ALA A O 1
ATOM 3851 N N . ASN A 1 480 ? -21.894 0.201 63.016 1.00 89.50 480 ASN A N 1
ATOM 3852 C CA . ASN A 1 480 ? -20.944 -0.860 62.667 1.00 89.50 480 ASN A CA 1
ATOM 3853 C C . ASN A 1 480 ? -21.564 -2.005 61.850 1.00 89.50 480 ASN A C 1
ATOM 3855 O O . ASN A 1 480 ? -21.167 -3.161 61.979 1.00 89.50 480 ASN A O 1
ATOM 3859 N N . THR A 1 481 ? -22.556 -1.694 61.016 1.00 90.50 481 THR A N 1
ATOM 3860 C CA . THR A 1 481 ? -23.241 -2.679 60.176 1.00 90.50 481 THR A CA 1
ATOM 3861 C C . THR A 1 481 ? -22.764 -2.557 58.742 1.00 90.50 481 THR A C 1
ATOM 3863 O O . THR A 1 481 ? -22.751 -1.470 58.167 1.00 90.50 481 THR A O 1
ATOM 3866 N N . ARG A 1 482 ? -22.402 -3.688 58.133 1.00 90.69 482 ARG A N 1
ATOM 3867 C CA . ARG A 1 482 ? -22.079 -3.729 56.707 1.00 90.69 482 ARG A CA 1
ATOM 3868 C C . ARG A 1 482 ? -23.334 -3.512 55.878 1.00 90.69 482 ARG A C 1
ATOM 3870 O O . ARG A 1 482 ? -24.332 -4.213 56.059 1.00 90.69 482 ARG A O 1
ATOM 3877 N N . THR A 1 483 ? -23.233 -2.604 54.921 1.00 93.12 483 THR A N 1
ATOM 3878 C CA . THR A 1 483 ? -24.298 -2.222 53.999 1.00 93.12 483 THR A CA 1
ATOM 3879 C C . THR A 1 483 ? -23.880 -2.478 52.546 1.00 93.12 483 THR A C 1
ATOM 3881 O O . THR A 1 483 ? -23.536 -1.540 51.820 1.00 93.12 483 THR A O 1
ATOM 3884 N N . PRO A 1 484 ? -23.823 -3.749 52.091 1.00 91.56 484 PRO A N 1
ATOM 3885 C CA . PRO A 1 484 ? -23.563 -4.034 50.688 1.00 91.56 484 PRO A CA 1
ATOM 3886 C C . PRO A 1 484 ? -24.667 -3.453 49.809 1.00 91.56 484 PRO A C 1
ATOM 3888 O O . PRO A 1 484 ? -25.841 -3.479 50.173 1.00 91.56 484 PRO A O 1
ATOM 3891 N N . TYR A 1 485 ? -24.315 -2.998 48.619 1.00 94.31 485 TYR A N 1
ATOM 3892 C CA . TYR A 1 485 ? -25.298 -2.644 47.609 1.00 94.31 485 TYR A CA 1
ATOM 3893 C C . TYR A 1 485 ? -24.940 -3.236 46.255 1.00 94.31 485 TYR A C 1
ATOM 3895 O O . TYR A 1 485 ? -23.765 -3.458 45.941 1.00 94.31 485 TYR A O 1
ATOM 3903 N N . THR A 1 486 ? -25.971 -3.532 45.465 1.00 94.19 486 THR A N 1
ATOM 3904 C CA . THR A 1 486 ? -25.826 -4.162 44.153 1.00 94.19 486 THR A CA 1
ATOM 3905 C C . THR A 1 486 ? -26.301 -3.236 43.043 1.00 94.19 486 THR A C 1
ATOM 3907 O O . THR A 1 486 ? -27.479 -2.914 42.911 1.00 94.19 486 THR A O 1
ATOM 3910 N N . VAL A 1 487 ? -25.342 -2.825 42.220 1.00 94.75 487 VAL A N 1
ATOM 3911 C CA . VAL A 1 487 ? -25.599 -2.060 40.998 1.00 94.75 487 VAL A CA 1
ATOM 3912 C C . VAL A 1 487 ? -26.173 -2.990 39.924 1.00 94.75 487 VAL A C 1
ATOM 3914 O O . VAL A 1 487 ? -27.066 -2.603 39.180 1.00 94.75 487 VAL A O 1
ATOM 3917 N N . PHE A 1 488 ? -25.737 -4.254 39.914 1.00 94.25 488 PHE A N 1
ATOM 3918 C CA . PHE A 1 488 ? -26.198 -5.284 38.982 1.00 94.25 488 PHE A CA 1
ATOM 3919 C C . PHE A 1 488 ? -27.717 -5.504 39.028 1.00 94.25 488 PHE A C 1
ATOM 3921 O O . PHE A 1 488 ? -28.386 -5.389 38.000 1.00 94.25 488 PHE A O 1
ATOM 3928 N N . VAL A 1 489 ? -28.285 -5.770 40.208 1.00 94.31 489 VAL A N 1
ATOM 3929 C CA . VAL A 1 489 ? -29.739 -5.973 40.324 1.00 94.31 489 VAL A CA 1
ATOM 3930 C C . VAL A 1 489 ? -30.479 -4.668 40.033 1.00 94.31 489 VAL A C 1
ATOM 3932 O O . VAL A 1 489 ? -31.422 -4.657 39.245 1.00 94.31 489 VAL A O 1
ATOM 3935 N N . MET A 1 490 ? -30.008 -3.543 40.586 1.00 95.56 490 MET A N 1
ATOM 3936 C CA . MET A 1 490 ? -30.625 -2.228 40.379 1.00 95.56 490 MET A CA 1
ATOM 3937 C C . MET A 1 490 ? -30.740 -1.850 38.894 1.00 95.56 490 MET A C 1
ATOM 3939 O O . MET A 1 490 ? -31.778 -1.358 38.463 1.00 95.56 490 MET A O 1
ATOM 3943 N N . HIS A 1 491 ? -29.712 -2.121 38.087 1.00 95.88 491 HIS A N 1
ATOM 3944 C CA . HIS A 1 491 ? -29.691 -1.787 36.656 1.00 95.88 491 HIS A CA 1
ATOM 3945 C C . HIS A 1 491 ? -30.610 -2.655 35.790 1.00 95.88 491 HIS A C 1
ATOM 3947 O O . HIS A 1 491 ? -30.836 -2.325 34.630 1.00 95.88 491 HIS A O 1
ATOM 3953 N N . ARG A 1 492 ? -31.149 -3.751 36.336 1.00 93.19 492 ARG A N 1
ATOM 3954 C CA . ARG A 1 492 ? -32.026 -4.716 35.641 1.00 93.19 492 ARG A CA 1
ATOM 3955 C C . ARG A 1 492 ? -33.458 -4.726 36.171 1.00 93.19 492 ARG A C 1
ATOM 3957 O O . ARG A 1 492 ? -34.294 -5.500 35.707 1.00 93.19 492 ARG A O 1
ATOM 3964 N N . ARG A 1 493 ? -33.755 -3.867 37.144 1.00 93.12 493 ARG A N 1
ATOM 3965 C CA . ARG A 1 493 ? -35.078 -3.735 37.751 1.00 93.12 493 ARG A CA 1
ATOM 3966 C C . ARG A 1 493 ? -36.089 -3.168 36.759 1.00 93.12 493 ARG A C 1
ATOM 3968 O O . ARG A 1 493 ? -35.944 -2.040 36.288 1.00 93.12 493 ARG A O 1
ATOM 3975 N N . LYS A 1 494 ? -37.156 -3.929 36.502 1.00 92.69 494 LYS A N 1
ATOM 3976 C CA . LYS A 1 494 ? -38.236 -3.534 35.582 1.00 92.69 494 LYS A CA 1
ATOM 3977 C C . LYS A 1 494 ? -39.024 -2.314 36.064 1.00 92.69 494 LYS A C 1
ATOM 3979 O O . LYS A 1 494 ? -39.526 -1.549 35.248 1.00 92.69 494 LYS A O 1
ATOM 3984 N N . ASP A 1 495 ? -39.106 -2.104 37.377 1.00 92.19 495 ASP A N 1
ATOM 3985 C CA . ASP A 1 495 ? -39.751 -0.927 37.963 1.00 92.19 495 ASP A CA 1
ATOM 3986 C C . ASP A 1 495 ? -38.939 0.365 37.773 1.00 92.19 495 ASP A C 1
ATOM 3988 O O . ASP A 1 495 ? -39.518 1.447 37.798 1.00 92.19 495 ASP A O 1
ATOM 3992 N N . LEU A 1 496 ? -37.625 0.262 37.533 1.00 94.44 496 LEU A N 1
ATOM 3993 C CA . LEU A 1 496 ? -36.747 1.412 37.283 1.00 94.44 496 LEU A CA 1
ATOM 3994 C C . LEU A 1 496 ? -36.495 1.653 35.789 1.00 94.44 496 LEU A C 1
ATOM 3996 O O . LEU A 1 496 ? -36.376 2.801 35.377 1.00 94.44 496 LEU A O 1
ATOM 4000 N N . TRP A 1 497 ? -36.421 0.587 34.987 1.00 94.69 497 TRP A N 1
ATOM 4001 C CA . TRP A 1 497 ? -35.973 0.650 33.588 1.00 94.69 497 TRP A CA 1
ATOM 4002 C C . TRP A 1 497 ? -37.030 0.253 32.549 1.00 94.69 497 TRP A C 1
ATOM 4004 O O . TRP A 1 497 ? -36.755 0.336 31.354 1.00 94.69 497 TRP A O 1
ATOM 4014 N N . GLY A 1 498 ? -38.232 -0.143 32.983 1.00 93.31 498 GLY A N 1
ATOM 4015 C CA . GLY A 1 498 ? -39.321 -0.580 32.107 1.00 93.31 498 GLY A CA 1
ATOM 4016 C C . GLY A 1 498 ? -39.411 -2.104 31.924 1.00 93.31 498 GLY A C 1
ATOM 4017 O O . GLY A 1 498 ? -38.580 -2.860 32.432 1.00 93.31 498 GLY A O 1
ATOM 4018 N N . PRO A 1 499 ? -40.446 -2.599 31.221 1.00 92.56 499 PRO A N 1
ATOM 4019 C CA . PRO A 1 499 ? -40.674 -4.038 31.035 1.00 92.56 499 PRO A CA 1
ATOM 4020 C C . PRO A 1 499 ? -39.551 -4.738 30.253 1.00 92.56 499 PRO A C 1
ATOM 4022 O O . PRO A 1 499 ? -39.301 -5.924 30.475 1.00 92.56 499 PRO A O 1
ATOM 4025 N N . ASP A 1 500 ? -38.858 -3.993 29.394 1.00 92.69 500 ASP A N 1
ATOM 4026 C CA . ASP A 1 500 ? -37.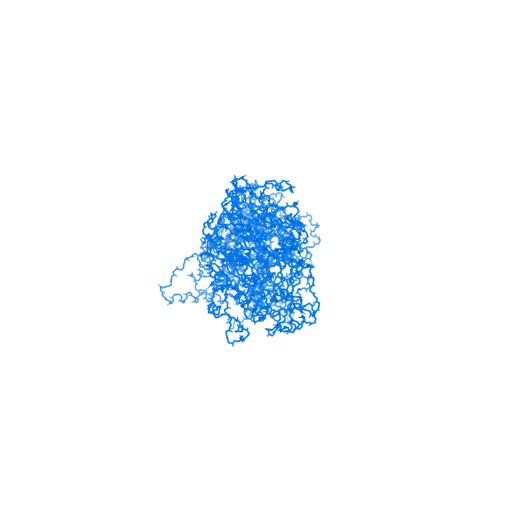742 -4.407 28.543 1.00 92.69 500 ASP A CA 1
ATOM 4027 C C . ASP A 1 500 ? -36.371 -4.274 29.238 1.00 92.69 500 ASP A C 1
ATOM 4029 O O . ASP A 1 500 ? -35.341 -4.376 28.584 1.00 92.69 500 ASP A O 1
ATOM 4033 N N . ALA A 1 501 ? -36.319 -4.083 30.564 1.00 92.94 501 ALA A N 1
ATOM 4034 C CA . ALA A 1 501 ? -35.074 -3.866 31.316 1.00 92.94 501 ALA A CA 1
ATOM 4035 C C . ALA A 1 501 ? -34.006 -4.971 31.168 1.00 92.94 501 ALA A C 1
ATOM 4037 O O . ALA A 1 501 ? -32.859 -4.764 31.553 1.00 92.94 501 ALA A O 1
ATOM 4038 N N . LEU A 1 502 ? -34.347 -6.155 30.662 1.00 91.94 502 LEU A N 1
ATOM 4039 C CA . LEU A 1 502 ? -33.386 -7.244 30.434 1.00 91.94 502 LEU A CA 1
ATOM 4040 C C . LEU A 1 502 ? -32.903 -7.334 28.978 1.00 91.94 502 LEU A C 1
ATOM 4042 O O . LEU A 1 502 ? -31.964 -8.081 28.702 1.00 91.94 502 LEU A O 1
ATOM 4046 N N . GLU A 1 503 ? -33.528 -6.586 28.071 1.00 92.50 503 GLU A N 1
ATOM 4047 C CA . GLU A 1 503 ? -33.141 -6.500 26.666 1.00 92.50 503 GLU A CA 1
ATOM 4048 C C . GLU A 1 503 ? -32.003 -5.489 26.497 1.00 92.50 503 GLU A C 1
ATOM 4050 O O . GLU A 1 503 ? -31.903 -4.520 27.256 1.00 92.50 503 GLU A O 1
ATOM 4055 N N . PHE A 1 504 ? -31.131 -5.741 25.522 1.00 95.50 504 PHE A N 1
ATOM 4056 C CA . PHE A 1 504 ? -30.057 -4.825 25.153 1.00 95.50 504 PHE A CA 1
ATOM 4057 C C . PHE A 1 504 ? -30.541 -3.901 24.052 1.00 95.50 504 PHE A C 1
ATOM 4059 O O . PHE A 1 504 ? -30.765 -4.336 22.927 1.00 95.50 504 PHE A O 1
ATOM 4066 N N . ASP A 1 505 ? -30.711 -2.634 24.401 1.00 96.50 505 ASP A N 1
ATOM 4067 C CA . ASP A 1 505 ? -31.168 -1.621 23.464 1.00 96.50 505 ASP A CA 1
ATOM 4068 C C . ASP A 1 505 ? -30.466 -0.283 23.747 1.00 96.50 505 ASP A C 1
ATOM 4070 O O . ASP A 1 505 ? -30.853 0.436 24.678 1.00 96.50 505 ASP A O 1
ATOM 4074 N N . PRO A 1 506 ? -29.424 0.061 22.965 1.00 97.88 506 PRO A N 1
ATOM 4075 C CA . PRO A 1 506 ? -28.715 1.327 23.109 1.00 97.88 506 PRO A CA 1
ATOM 4076 C C . PRO A 1 506 ? -29.613 2.561 22.955 1.00 97.88 506 PRO A C 1
ATOM 4078 O O . PRO A 1 506 ? -29.354 3.577 23.602 1.00 97.88 506 PRO A O 1
ATOM 4081 N N . ASP A 1 507 ? -30.699 2.497 22.172 1.00 96.75 507 ASP A N 1
ATOM 4082 C CA . ASP A 1 507 ? -31.578 3.655 21.956 1.00 96.75 507 ASP A CA 1
ATOM 4083 C C . ASP A 1 507 ? -32.293 4.094 23.242 1.00 96.75 507 ASP A C 1
ATOM 4085 O O . ASP A 1 507 ? -32.750 5.232 23.333 1.00 96.75 507 ASP A O 1
ATOM 4089 N N . ARG A 1 508 ? -32.282 3.272 24.300 1.00 95.12 508 ARG A N 1
ATOM 4090 C CA . ARG A 1 508 ? -32.744 3.644 25.648 1.00 95.12 508 ARG A CA 1
ATOM 4091 C C . ARG A 1 508 ? -32.055 4.897 26.197 1.00 95.12 508 ARG A C 1
ATOM 4093 O O . ARG A 1 508 ? -32.639 5.612 27.011 1.00 95.12 508 ARG A O 1
ATOM 4100 N N . PHE A 1 509 ? -30.823 5.162 25.763 1.00 96.31 509 PHE A N 1
ATOM 4101 C CA . PHE A 1 509 ? -30.059 6.354 26.136 1.00 96.31 509 PHE A CA 1
ATOM 4102 C C . PHE A 1 509 ? -30.225 7.525 25.160 1.00 96.31 509 PHE A C 1
ATOM 4104 O O . PHE A 1 509 ? -29.604 8.563 25.370 1.00 96.31 509 PHE A O 1
ATOM 4111 N N . LEU A 1 510 ? -31.035 7.375 24.110 1.00 96.12 510 LEU A N 1
ATOM 4112 C CA . LEU A 1 510 ? -31.207 8.365 23.043 1.00 96.12 510 LEU A CA 1
ATOM 4113 C C . LEU A 1 510 ? -32.670 8.770 22.826 1.00 96.12 510 LEU A C 1
ATOM 4115 O O . LEU A 1 510 ? -32.933 9.875 22.357 1.00 96.12 510 LEU A O 1
ATOM 4119 N N . ASP A 1 511 ? -33.619 7.899 23.165 1.00 95.44 511 ASP A N 1
ATOM 4120 C CA . ASP A 1 511 ? -35.045 8.102 22.936 1.00 95.44 511 ASP A CA 1
ATOM 4121 C C . ASP A 1 511 ? -35.807 8.596 24.184 1.00 95.44 511 ASP A C 1
ATOM 4123 O O . ASP A 1 511 ? -35.240 8.971 25.214 1.00 95.44 511 ASP A O 1
ATOM 4127 N N . SER A 1 512 ? -37.142 8.593 24.101 1.00 94.44 512 SER A N 1
ATOM 4128 C CA . SER A 1 512 ? -38.036 9.033 25.183 1.00 94.44 512 SER A CA 1
ATOM 4129 C C . SER A 1 512 ? -37.823 8.324 26.536 1.00 94.44 512 SER A C 1
ATOM 4131 O O . SER A 1 512 ? -38.149 8.898 27.580 1.00 94.44 512 SER A O 1
ATOM 4133 N N . ARG A 1 513 ? -37.257 7.106 26.559 1.00 95.12 513 ARG A N 1
ATOM 4134 C CA . ARG A 1 513 ? -36.971 6.336 27.782 1.00 95.12 513 ARG A CA 1
ATOM 4135 C C . ARG A 1 513 ? -35.904 7.009 28.637 1.00 95.12 513 ARG A C 1
ATOM 4137 O O . ARG A 1 513 ? -36.025 6.959 29.863 1.00 95.12 513 ARG A O 1
ATOM 4144 N N . LEU A 1 514 ? -34.933 7.692 28.027 1.00 94.44 514 LEU A N 1
ATOM 4145 C CA . LEU A 1 514 ? -33.921 8.472 28.744 1.00 94.44 514 LEU A CA 1
ATOM 4146 C C . LEU A 1 514 ? -34.593 9.485 29.679 1.00 94.44 514 LEU A C 1
ATOM 4148 O O . LEU A 1 514 ? -34.327 9.503 30.882 1.00 94.44 514 LEU A O 1
ATOM 4152 N N . HIS A 1 515 ? -35.514 10.278 29.130 1.00 93.81 515 HIS A N 1
ATOM 4153 C CA . HIS A 1 515 ? -36.233 11.322 29.860 1.00 93.81 515 HIS A CA 1
ATOM 4154 C C . HIS A 1 515 ? -37.298 10.777 30.811 1.00 93.81 515 HIS A C 1
ATOM 4156 O O . HIS A 1 515 ? -37.609 11.417 31.812 1.00 93.81 515 HIS A O 1
ATOM 4162 N N . LYS A 1 516 ? -37.842 9.592 30.524 1.00 93.94 516 LYS A N 1
ATOM 4163 C CA . LYS A 1 516 ? -38.836 8.936 31.374 1.00 93.94 516 LYS A CA 1
ATOM 4164 C C . LYS A 1 516 ? -38.225 8.305 32.626 1.00 93.94 516 LYS A C 1
ATOM 4166 O O . LYS A 1 516 ? -38.808 8.425 33.700 1.00 93.94 516 LYS A O 1
ATOM 4171 N N . TYR A 1 517 ? -37.097 7.611 32.487 1.00 93.44 517 TYR A N 1
ATOM 4172 C CA . TYR A 1 517 ? -36.536 6.773 33.551 1.00 93.44 517 TYR A CA 1
ATOM 4173 C C . TYR A 1 517 ? -35.274 7.373 34.177 1.00 93.44 517 TYR A C 1
ATOM 4175 O O . TYR A 1 517 ? -35.200 7.508 35.397 1.00 93.44 517 TYR A O 1
ATOM 4183 N N . LEU A 1 518 ? -34.289 7.762 33.361 1.00 94.12 518 LEU A N 1
ATOM 4184 C CA . LEU A 1 518 ? -32.953 8.102 33.855 1.00 94.12 518 LEU A CA 1
ATOM 4185 C C . LEU A 1 518 ? -32.795 9.583 34.218 1.00 94.12 518 LEU A C 1
ATOM 4187 O O . LEU A 1 518 ? -32.266 9.889 35.284 1.00 94.12 518 LEU A O 1
ATOM 4191 N N . THR A 1 519 ? -33.254 10.514 33.374 1.00 92.81 519 THR A N 1
ATOM 4192 C CA . THR A 1 519 ? -33.139 11.960 33.650 1.00 92.81 519 THR A CA 1
ATOM 4193 C C . THR A 1 519 ? -33.786 12.369 34.986 1.00 92.81 519 THR A C 1
ATOM 4195 O O . THR A 1 519 ? -33.151 13.125 35.724 1.00 92.81 519 THR A O 1
ATOM 4198 N N . PRO A 1 520 ? -34.985 11.870 35.364 1.00 92.69 520 PRO A N 1
ATOM 4199 C CA . PRO A 1 520 ? -35.614 12.219 36.641 1.00 92.69 520 PRO A CA 1
ATOM 4200 C C . PRO A 1 520 ? -34.938 11.561 37.849 1.00 92.69 520 PRO A C 1
ATOM 4202 O O . PRO A 1 520 ? -35.023 12.083 38.960 1.00 92.69 520 PRO A O 1
ATOM 4205 N N . ASN A 1 521 ? -34.272 10.418 37.649 1.00 90.00 521 ASN A N 1
ATOM 4206 C CA . ASN A 1 521 ? -33.582 9.694 38.711 1.00 90.00 521 ASN A CA 1
ATOM 4207 C C . ASN A 1 521 ? -32.203 9.172 38.261 1.00 90.00 521 ASN A C 1
ATOM 4209 O O . ASN A 1 521 ? -32.043 7.977 38.012 1.00 90.00 521 ASN A O 1
ATOM 4213 N N . PRO A 1 522 ? -31.165 10.028 38.231 1.00 91.69 522 PRO A N 1
ATOM 4214 C CA . PRO A 1 522 ? -29.828 9.628 37.784 1.00 91.69 522 PRO A CA 1
ATOM 4215 C C . PRO A 1 522 ? -29.192 8.504 38.621 1.00 91.69 522 PRO A C 1
ATOM 4217 O O . PRO A 1 522 ? -28.308 7.798 38.144 1.00 91.69 522 PRO A O 1
ATOM 4220 N N . PHE A 1 523 ? -29.645 8.303 39.865 1.00 93.88 523 PHE A N 1
ATOM 4221 C CA . PHE A 1 523 ? -29.096 7.296 40.780 1.00 93.88 523 PHE A CA 1
ATOM 4222 C C . PHE A 1 523 ? -29.452 5.849 40.406 1.00 93.88 523 PHE A C 1
ATOM 4224 O O . PHE A 1 523 ? -28.907 4.924 41.008 1.00 93.88 523 PHE A O 1
ATOM 4231 N N . ILE A 1 524 ? -30.307 5.629 39.399 1.00 95.56 524 ILE A N 1
ATOM 4232 C CA . ILE A 1 524 ? -30.585 4.282 38.875 1.00 95.56 524 ILE A CA 1
ATOM 4233 C C . ILE A 1 524 ? -29.481 3.763 37.941 1.00 95.56 524 ILE A C 1
ATOM 4235 O O . ILE A 1 524 ? -29.472 2.568 37.650 1.00 95.56 524 ILE A O 1
ATOM 4239 N N . PHE A 1 525 ? -28.541 4.614 37.501 1.00 96.44 525 PHE A N 1
ATOM 4240 C CA . PHE A 1 525 ? -27.414 4.252 36.632 1.00 96.44 525 PHE A CA 1
ATOM 4241 C C . PHE A 1 525 ? -26.074 4.692 37.243 1.00 96.44 525 PHE A C 1
ATOM 4243 O O . PHE A 1 525 ? -25.725 5.865 37.236 1.00 96.44 525 PHE A O 1
ATOM 4250 N N . LEU A 1 526 ? -25.305 3.737 37.776 1.00 95.69 526 LEU A N 1
ATOM 4251 C CA . LEU A 1 526 ? -24.099 3.964 38.588 1.00 95.69 526 LEU A CA 1
ATOM 4252 C C . LEU A 1 526 ? -22.901 3.099 38.141 1.00 95.69 526 LEU A C 1
ATOM 4254 O O . LEU A 1 526 ? -22.294 2.429 38.980 1.00 95.69 526 LEU A O 1
ATOM 4258 N N . PRO A 1 527 ? -22.537 3.074 36.846 1.00 93.50 527 PRO A N 1
ATOM 4259 C CA . PRO A 1 527 ? -21.425 2.242 36.377 1.00 93.50 527 PRO A CA 1
ATOM 4260 C C . PRO A 1 527 ? -20.057 2.663 36.947 1.00 93.50 527 PRO A C 1
ATOM 4262 O O . PRO A 1 527 ? -19.196 1.816 37.154 1.00 93.50 527 PRO A O 1
ATOM 4265 N N . PHE A 1 528 ? -19.887 3.948 37.286 1.00 92.94 528 PHE A N 1
ATOM 4266 C CA . PHE A 1 528 ? -18.667 4.522 37.881 1.00 92.94 528 PHE A CA 1
ATOM 4267 C C . PHE A 1 528 ? -18.842 4.911 39.357 1.00 92.94 528 PHE A C 1
ATOM 4269 O O . PHE A 1 528 ? -18.061 5.700 39.897 1.00 92.94 528 PHE A O 1
ATOM 4276 N N . ASN A 1 529 ? -19.853 4.338 40.026 1.00 92.38 529 ASN A N 1
ATOM 4277 C CA . ASN A 1 529 ? -20.292 4.742 41.365 1.00 92.38 529 ASN A CA 1
ATOM 4278 C C . ASN A 1 529 ? -20.862 6.183 41.393 1.00 92.38 529 ASN A C 1
ATOM 4280 O O . ASN A 1 529 ? -21.167 6.748 40.346 1.00 92.38 529 ASN A O 1
ATOM 4284 N N . ALA A 1 530 ? -21.064 6.768 42.578 1.00 92.62 530 ALA A N 1
ATOM 4285 C CA . ALA A 1 530 ? -21.540 8.147 42.738 1.00 92.62 530 ALA A CA 1
ATOM 4286 C C . ALA A 1 530 ? -21.011 8.806 44.023 1.00 92.62 530 ALA A C 1
ATOM 4288 O O . ALA A 1 530 ? -20.372 8.169 44.863 1.00 92.62 530 ALA A O 1
ATOM 4289 N N . GLY A 1 531 ? -21.304 10.101 44.173 1.00 91.69 531 GLY A N 1
ATOM 4290 C CA . GLY A 1 531 ? -20.945 10.892 45.348 1.00 91.69 531 GLY A CA 1
ATOM 4291 C C . GLY A 1 531 ? -19.445 11.196 45.436 1.00 91.69 531 GLY A C 1
ATOM 4292 O O . GLY A 1 531 ? -18.734 11.103 44.432 1.00 91.69 531 GLY A O 1
ATOM 4293 N N . PRO A 1 532 ? -18.923 11.543 46.628 1.00 90.81 532 PRO A N 1
ATOM 4294 C CA . PRO A 1 532 ? -17.525 11.935 46.796 1.00 90.81 532 PRO A CA 1
ATOM 4295 C C . PRO A 1 532 ? -16.511 10.860 46.391 1.00 90.81 532 PRO A C 1
ATOM 4297 O O . PRO A 1 532 ? -15.368 11.202 46.121 1.00 90.81 532 PRO A O 1
ATOM 4300 N N . ARG A 1 533 ? -16.912 9.580 46.314 1.00 89.62 533 ARG A N 1
ATOM 4301 C CA . ARG A 1 533 ? -16.083 8.444 45.861 1.00 89.62 533 ARG A CA 1
ATOM 4302 C C . ARG A 1 533 ? -16.352 8.0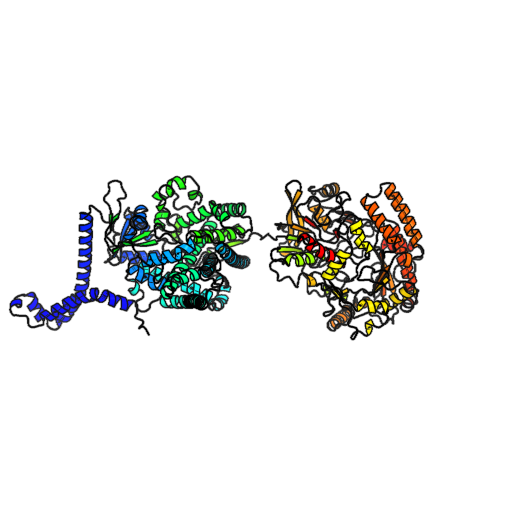03 44.413 1.00 89.62 533 ARG A C 1
ATOM 4304 O O . ARG A 1 533 ? -15.952 6.898 44.054 1.00 89.62 533 ARG A O 1
ATOM 4311 N N . ILE A 1 534 ? -16.983 8.837 43.580 1.00 91.56 534 ILE A N 1
ATOM 4312 C CA . ILE A 1 534 ? -17.099 8.578 42.134 1.00 91.56 534 ILE A CA 1
ATOM 4313 C C . ILE A 1 534 ? -15.716 8.321 41.510 1.00 91.56 534 ILE A C 1
ATOM 4315 O O . ILE A 1 534 ? -14.712 8.875 41.982 1.00 91.56 534 ILE A O 1
ATOM 4319 N N . CYS A 1 535 ? -15.656 7.448 40.500 1.00 91.62 535 CYS A N 1
ATOM 4320 C CA . CYS A 1 535 ? -14.412 7.070 39.831 1.00 91.62 535 CYS A CA 1
ATOM 4321 C C . CYS A 1 535 ? -13.646 8.304 39.325 1.00 91.62 535 CYS A C 1
ATOM 4323 O O . CYS A 1 535 ? -14.210 9.134 38.616 1.00 91.62 535 CYS A O 1
ATOM 4325 N N . LEU A 1 536 ? -12.360 8.409 39.679 1.00 88.75 536 LEU A N 1
ATOM 4326 C CA . LEU A 1 536 ? -11.487 9.487 39.198 1.00 88.75 536 LEU A CA 1
ATOM 4327 C C . LEU A 1 536 ? -11.171 9.325 37.705 1.00 88.75 536 LEU A C 1
ATOM 4329 O O . LEU A 1 536 ? -11.215 10.296 36.963 1.00 88.75 536 LEU A O 1
ATOM 4333 N N . GLY A 1 537 ? -10.932 8.089 37.261 1.00 87.69 537 GLY A N 1
ATOM 4334 C CA . GLY A 1 537 ? -10.612 7.749 35.873 1.00 87.69 537 GLY A CA 1
ATOM 4335 C C . GLY A 1 537 ? -11.829 7.560 34.966 1.00 87.69 537 GLY A C 1
ATOM 4336 O O . GLY A 1 537 ? -11.707 6.898 33.945 1.00 87.69 537 GLY A O 1
ATOM 4337 N N . GLN A 1 538 ? -13.012 8.084 35.317 1.00 90.00 538 GLN A N 1
ATOM 4338 C CA . GLN A 1 538 ? -14.230 7.862 34.526 1.00 90.00 538 GLN A CA 1
ATOM 4339 C C . GLN A 1 538 ? -14.052 8.285 33.059 1.00 90.00 538 GLN A C 1
ATOM 4341 O O . GLN A 1 538 ? -14.392 7.517 32.164 1.00 90.00 538 GLN A O 1
ATOM 4346 N N . GLN A 1 539 ? -13.531 9.490 32.807 1.00 88.06 539 GLN A N 1
ATOM 4347 C CA . GLN A 1 539 ? -13.329 9.970 31.433 1.00 88.06 539 GLN A CA 1
ATOM 4348 C C . GLN A 1 539 ? -12.235 9.185 30.713 1.00 88.06 539 GLN A C 1
ATOM 4350 O O . GLN A 1 539 ? -12.418 8.825 29.557 1.00 88.06 539 GLN A O 1
ATOM 4355 N N . PHE A 1 540 ? -11.153 8.844 31.420 1.00 87.94 540 PHE A N 1
ATOM 4356 C CA . PHE A 1 540 ? -10.090 7.992 30.890 1.00 87.94 540 PHE A CA 1
ATOM 4357 C C . PHE A 1 540 ? -10.648 6.653 30.390 1.00 87.94 540 PHE A C 1
ATOM 4359 O O . PHE A 1 540 ? -10.458 6.321 29.227 1.00 87.94 540 PHE A O 1
ATOM 4366 N N . ALA A 1 541 ? -11.429 5.949 31.215 1.00 90.62 541 ALA A N 1
ATOM 4367 C CA . ALA A 1 541 ? -12.019 4.659 30.856 1.00 90.62 541 ALA A CA 1
ATOM 4368 C C . ALA A 1 541 ? -12.983 4.761 29.662 1.00 90.62 541 ALA A C 1
ATOM 4370 O O . ALA A 1 541 ? -12.973 3.910 28.775 1.00 90.62 541 ALA A O 1
ATOM 4371 N N . TYR A 1 542 ? -13.812 5.811 29.609 1.00 92.56 542 TYR A N 1
ATOM 4372 C CA . TYR A 1 542 ? -14.685 6.026 28.456 1.00 92.56 542 TYR A CA 1
ATOM 4373 C C . TYR A 1 542 ? -13.900 6.318 27.180 1.00 92.56 542 TYR A C 1
ATOM 4375 O O . TYR A 1 542 ? -14.258 5.774 26.138 1.00 92.56 542 TYR A O 1
ATOM 4383 N N . ASN A 1 543 ? -12.862 7.150 27.250 1.00 92.12 543 ASN A N 1
ATOM 4384 C CA . ASN A 1 543 ? -12.040 7.492 26.094 1.00 92.12 543 ASN A CA 1
ATOM 4385 C C . ASN A 1 543 ? -11.261 6.272 25.603 1.00 92.12 543 ASN A C 1
ATOM 4387 O O . ASN A 1 543 ? -11.332 5.968 24.421 1.00 92.12 543 ASN A O 1
ATOM 4391 N N . GLU A 1 544 ? -10.609 5.528 26.496 1.00 93.75 544 GLU A N 1
ATOM 4392 C CA . GLU A 1 544 ? -9.854 4.314 26.167 1.00 93.75 544 GLU A CA 1
ATOM 4393 C C . GLU A 1 544 ? -10.746 3.243 25.519 1.00 93.75 544 GLU A C 1
ATOM 4395 O O . GLU A 1 544 ? -10.422 2.724 24.448 1.00 93.75 544 GLU A O 1
ATOM 4400 N N . ALA A 1 545 ? -11.918 2.962 26.107 1.00 95.88 545 ALA A N 1
ATOM 4401 C CA . ALA A 1 545 ? -12.864 2.001 25.542 1.00 95.88 545 ALA A CA 1
ATOM 4402 C C . ALA A 1 545 ? -13.410 2.463 24.182 1.00 95.88 545 ALA A C 1
ATOM 4404 O O . ALA A 1 545 ? -13.471 1.680 23.235 1.00 95.88 545 ALA A O 1
ATOM 4405 N N . SER A 1 546 ? -13.794 3.738 24.073 1.00 96.31 546 SER A N 1
ATOM 4406 C CA . SER A 1 546 ? -14.318 4.311 22.828 1.00 96.31 546 SER A CA 1
ATOM 4407 C C . SER A 1 546 ? -13.262 4.295 21.725 1.00 96.31 546 SER A C 1
ATOM 4409 O O . SER A 1 546 ? -13.562 3.891 20.605 1.00 96.31 546 SER A O 1
ATOM 4411 N N . PHE A 1 547 ? -12.021 4.662 22.051 1.00 96.12 547 PHE A N 1
ATOM 4412 C CA . PHE A 1 547 ? -10.890 4.660 21.130 1.00 96.12 547 PHE A CA 1
ATOM 4413 C C . PHE A 1 547 ? -10.659 3.257 20.566 1.00 96.12 547 PHE A C 1
ATOM 4415 O O . PHE A 1 547 ? -10.651 3.073 19.348 1.00 96.12 547 PHE A O 1
ATOM 4422 N N . PHE A 1 548 ? -10.538 2.251 21.436 1.00 97.38 548 PHE A N 1
ATOM 4423 C CA . PHE A 1 548 ? -10.323 0.872 21.001 1.00 97.38 548 PHE A CA 1
ATOM 4424 C C . PHE A 1 548 ? -11.479 0.363 20.127 1.00 97.38 548 PHE A C 1
ATOM 4426 O O . PHE A 1 548 ? -11.237 -0.215 19.069 1.00 97.38 548 PHE A O 1
ATOM 4433 N N . LEU A 1 549 ? -12.734 0.621 20.519 1.00 97.75 549 LEU A N 1
ATOM 4434 C CA . LEU A 1 549 ? -13.914 0.211 19.748 1.00 97.75 549 LEU A CA 1
ATOM 4435 C C . LEU A 1 549 ? -13.972 0.874 18.370 1.00 97.75 549 LEU A C 1
ATOM 4437 O O . LEU A 1 549 ? -14.275 0.197 17.392 1.00 97.75 549 LEU A O 1
ATOM 4441 N N . VAL A 1 550 ? -13.640 2.163 18.266 1.00 97.06 550 VAL A N 1
ATOM 4442 C CA . VAL A 1 550 ? -13.533 2.862 16.978 1.00 97.06 550 VAL A CA 1
ATOM 4443 C C . VAL A 1 550 ? -12.501 2.178 16.084 1.00 97.06 550 VAL A C 1
ATOM 4445 O O . VAL A 1 550 ? -12.813 1.841 14.944 1.00 97.06 550 VAL A O 1
ATOM 4448 N N . ARG A 1 551 ? -11.284 1.926 16.587 1.00 96.00 551 ARG A N 1
ATOM 4449 C CA . ARG A 1 551 ? -10.213 1.298 15.792 1.00 96.00 551 ARG A CA 1
ATOM 4450 C C . ARG A 1 551 ? -10.567 -0.136 15.390 1.00 96.00 551 ARG A C 1
ATOM 4452 O O . ARG A 1 551 ? -10.338 -0.533 14.245 1.00 96.00 551 ARG A O 1
ATOM 4459 N N . LEU A 1 552 ? -11.193 -0.892 16.293 1.00 96.56 552 LEU A N 1
ATOM 4460 C CA . LEU A 1 552 ? -11.719 -2.230 16.022 1.00 96.56 552 LEU A CA 1
ATOM 4461 C C . LEU A 1 552 ? -12.767 -2.191 14.898 1.00 96.56 552 LEU A C 1
ATOM 4463 O O . LEU A 1 552 ? -12.646 -2.929 13.922 1.00 96.56 552 LEU A O 1
ATOM 4467 N N . LEU A 1 553 ? -13.752 -1.292 14.990 1.00 95.88 553 LEU A N 1
ATOM 4468 C CA . LEU A 1 553 ? -14.845 -1.146 14.020 1.00 95.88 553 LEU A CA 1
ATOM 4469 C C . LEU A 1 553 ? -14.458 -0.389 12.749 1.00 95.88 553 LEU A C 1
ATOM 4471 O O . LEU A 1 553 ? -15.245 -0.349 11.814 1.00 95.88 553 LEU A O 1
ATOM 4475 N N . GLN A 1 554 ? -13.264 0.187 12.660 1.00 92.50 554 GLN A N 1
ATOM 4476 C CA . GLN A 1 554 ? -12.666 0.576 11.384 1.00 92.50 554 GLN A CA 1
ATOM 4477 C C . GLN A 1 554 ? -12.149 -0.666 10.649 1.00 92.50 554 GLN A C 1
ATOM 4479 O O . GLN A 1 554 ? -12.423 -0.853 9.459 1.00 92.50 554 GLN A O 1
ATOM 4484 N N . ARG A 1 555 ? -11.494 -1.574 11.383 1.00 90.94 555 ARG A N 1
ATOM 4485 C CA . ARG A 1 555 ? -10.788 -2.736 10.833 1.00 90.94 555 ARG A CA 1
ATOM 4486 C C . ARG A 1 555 ? -11.661 -3.967 10.573 1.00 90.94 555 ARG A C 1
ATOM 4488 O O . ARG A 1 555 ? -11.399 -4.668 9.604 1.00 90.94 555 ARG A O 1
ATOM 4495 N N . PHE A 1 556 ? -12.694 -4.222 11.374 1.00 93.00 556 PHE A N 1
ATOM 4496 C CA . PHE A 1 556 ? -13.513 -5.441 11.285 1.00 93.00 556 PHE A CA 1
ATOM 4497 C C . PHE A 1 556 ? -15.004 -5.123 11.113 1.00 93.00 556 PHE A C 1
ATOM 4499 O O . PHE A 1 556 ? -15.539 -4.265 11.820 1.00 93.00 556 PHE A O 1
ATOM 4506 N N . ASP A 1 557 ? -15.678 -5.764 10.151 1.00 91.12 557 ASP A N 1
ATOM 4507 C CA . ASP A 1 557 ? -17.094 -5.495 9.822 1.00 91.12 557 ASP A CA 1
ATOM 4508 C C . ASP A 1 557 ? -18.087 -6.463 10.477 1.00 91.12 557 ASP A C 1
ATOM 4510 O O . ASP A 1 557 ? -19.294 -6.231 10.438 1.00 91.12 557 ASP A O 1
ATOM 4514 N N . SER A 1 558 ? -17.590 -7.535 11.088 1.00 93.06 558 SER A N 1
ATOM 4515 C CA . SER A 1 558 ? -18.406 -8.539 11.757 1.00 93.06 558 SER A CA 1
ATOM 4516 C C . SER A 1 558 ? -17.637 -9.188 12.901 1.00 93.06 558 SER A C 1
ATOM 4518 O O . SER A 1 558 ? -16.411 -9.309 12.853 1.00 93.06 558 SER A O 1
ATOM 4520 N N . VAL A 1 559 ? -18.374 -9.600 13.934 1.00 95.81 559 VAL A N 1
ATOM 4521 C CA . VAL A 1 559 ? -17.861 -10.337 15.092 1.00 95.81 559 VAL A CA 1
ATOM 4522 C C . VAL A 1 559 ? -18.823 -11.483 15.385 1.00 95.81 559 VAL A C 1
ATOM 4524 O O . VAL A 1 559 ? -20.037 -11.283 15.382 1.00 95.81 559 VAL A O 1
ATOM 4527 N N . LYS A 1 560 ? -18.294 -12.678 15.649 1.00 96.25 560 LYS A N 1
ATOM 4528 C CA . LYS A 1 560 ? -19.071 -13.868 16.007 1.00 96.25 560 LYS A CA 1
ATOM 4529 C C . LYS A 1 560 ? -18.421 -14.586 17.185 1.00 96.25 560 LYS A C 1
ATOM 4531 O O . LYS A 1 560 ? -17.216 -14.807 17.179 1.00 96.25 560 LYS A O 1
ATOM 4536 N N . VAL A 1 561 ? -19.221 -14.984 18.175 1.00 95.44 561 VAL A N 1
ATOM 4537 C CA . VAL A 1 561 ? -18.761 -15.813 19.304 1.00 95.44 561 VAL A CA 1
ATOM 4538 C C . VAL A 1 561 ? -18.626 -17.274 18.867 1.00 95.44 561 VAL A C 1
ATOM 4540 O O . VAL A 1 561 ? -19.592 -17.872 18.387 1.00 95.44 561 VAL A O 1
ATOM 4543 N N . GLU A 1 562 ? -17.451 -17.862 19.080 1.00 93.81 562 GLU A N 1
ATOM 4544 C CA . GLU A 1 562 ? -17.139 -19.256 18.748 1.00 93.81 562 GLU A CA 1
ATOM 4545 C C . GLU A 1 562 ? -17.277 -20.153 19.987 1.00 93.81 562 GLU A C 1
ATOM 4547 O O . GLU A 1 562 ? -16.326 -20.396 20.727 1.00 93.81 562 GLU A O 1
ATOM 4552 N N . VAL A 1 563 ? -18.492 -20.658 20.225 1.00 89.50 563 VAL A N 1
ATOM 4553 C CA . VAL A 1 563 ? -18.834 -21.461 21.420 1.00 89.50 563 VAL A CA 1
ATOM 4554 C C . VAL A 1 563 ? -18.018 -22.761 21.518 1.00 89.50 563 VAL A C 1
ATOM 4556 O O . VAL A 1 563 ? -17.731 -23.242 22.616 1.00 89.50 563 VAL A O 1
ATOM 4559 N N . ASP A 1 564 ? -17.589 -23.311 20.383 1.00 88.31 564 ASP A N 1
ATOM 4560 C CA . ASP A 1 564 ? -16.806 -24.547 20.347 1.00 88.31 564 ASP A CA 1
ATOM 4561 C C . ASP A 1 564 ? -15.371 -24.375 20.864 1.00 88.31 564 ASP A C 1
ATOM 4563 O O . ASP A 1 564 ? -14.766 -25.358 21.296 1.00 88.31 564 ASP A O 1
ATOM 4567 N N . ALA A 1 565 ? -14.851 -23.142 20.894 1.00 88.75 565 ALA A N 1
ATOM 4568 C CA . ALA A 1 565 ? -13.515 -22.831 21.402 1.00 88.75 565 ALA A CA 1
ATOM 4569 C C . ALA A 1 565 ? -13.426 -22.822 22.942 1.00 88.75 565 ALA A C 1
ATOM 4571 O O . ALA A 1 565 ? -12.332 -22.951 23.490 1.00 88.75 565 ALA A O 1
ATOM 4572 N N . PHE A 1 566 ? -14.560 -22.717 23.648 1.00 89.19 566 PHE A N 1
ATOM 4573 C CA . PHE A 1 566 ? -14.605 -22.730 25.114 1.00 89.19 566 PHE A CA 1
ATOM 4574 C C . PHE A 1 566 ? -14.318 -24.123 25.683 1.00 89.19 566 PHE A C 1
ATOM 4576 O O . PHE A 1 566 ? -14.819 -25.134 25.167 1.00 89.19 566 PHE A O 1
ATOM 4583 N N . LYS A 1 567 ? -13.651 -24.167 26.845 1.00 86.94 567 LYS A N 1
ATOM 4584 C CA . LYS A 1 567 ? -13.560 -25.368 27.689 1.00 86.94 567 LYS A CA 1
ATOM 4585 C C . LYS A 1 567 ? -14.934 -25.940 27.986 1.00 86.94 567 LYS A C 1
ATOM 4587 O O . LYS A 1 567 ? -15.851 -25.213 28.363 1.00 86.94 567 LYS A O 1
ATOM 4592 N N . GLU A 1 568 ? -15.046 -27.265 27.970 1.00 84.62 568 GLU A N 1
ATOM 4593 C CA . GLU A 1 568 ? -16.297 -27.966 28.283 1.00 84.62 568 GLU A CA 1
ATOM 4594 C C . GLU A 1 568 ? -16.885 -27.537 29.641 1.00 84.62 568 GLU A C 1
ATOM 4596 O O . GLU A 1 568 ? -18.071 -27.244 29.752 1.00 84.62 568 GLU A O 1
ATOM 4601 N N . SER A 1 569 ? -16.037 -27.377 30.664 1.00 82.75 569 SER A N 1
ATOM 4602 C CA . SER A 1 569 ? -16.453 -26.908 31.997 1.00 82.75 569 SER A CA 1
ATOM 4603 C C . SER A 1 569 ? -16.899 -25.435 32.059 1.00 82.75 569 SER A C 1
ATOM 4605 O O . SER A 1 569 ? -17.569 -25.027 33.019 1.00 82.75 569 SER A O 1
ATOM 4607 N N . ALA A 1 570 ? -16.521 -24.627 31.065 1.00 84.12 570 ALA A N 1
ATOM 4608 C CA . ALA A 1 570 ? -16.839 -23.207 30.956 1.00 84.12 570 ALA A CA 1
ATOM 4609 C C . ALA A 1 570 ? -18.061 -22.927 30.067 1.00 84.12 570 ALA A C 1
ATOM 4611 O O . ALA A 1 570 ? -18.667 -21.864 30.204 1.00 84.12 570 ALA A O 1
ATOM 4612 N N . ARG A 1 571 ? -18.478 -23.887 29.231 1.00 87.81 571 ARG A N 1
ATOM 4613 C CA . ARG A 1 571 ? -19.701 -23.788 28.424 1.00 87.81 571 ARG A CA 1
ATOM 4614 C C . ARG A 1 571 ? -20.937 -23.611 29.306 1.00 87.81 571 ARG A C 1
ATOM 4616 O O . ARG A 1 571 ? -21.010 -24.101 30.439 1.00 87.81 571 ARG A O 1
ATOM 4623 N N . VAL A 1 572 ? -21.912 -22.872 28.784 1.00 88.69 572 VAL A N 1
ATOM 4624 C CA . VAL A 1 572 ? -23.177 -22.604 29.473 1.00 88.69 572 VAL A CA 1
ATOM 4625 C C . VAL A 1 572 ? -23.936 -23.924 29.681 1.00 88.69 572 VAL A C 1
ATOM 4627 O O . VAL A 1 572 ? -24.121 -24.663 28.714 1.00 88.69 572 VAL A O 1
ATOM 4630 N N . PRO A 1 573 ? -24.369 -24.253 30.916 1.00 86.19 573 PRO A N 1
ATOM 4631 C CA . PRO A 1 573 ? -25.124 -25.476 31.171 1.00 86.19 573 PRO A CA 1
ATOM 4632 C C . PRO A 1 573 ? -26.433 -25.509 30.378 1.00 86.19 573 PRO A C 1
ATOM 4634 O O . PRO A 1 573 ? -27.153 -24.513 30.349 1.00 86.19 573 PRO A O 1
ATOM 4637 N N . GLU A 1 574 ? -26.794 -26.665 29.821 1.00 83.31 574 GLU A N 1
ATOM 4638 C CA . GLU A 1 574 ? -28.020 -26.827 29.021 1.00 83.31 574 GLU A CA 1
ATOM 4639 C C . GLU A 1 574 ? -29.286 -26.414 29.793 1.00 83.31 574 GLU A C 1
ATOM 4641 O O . GLU A 1 574 ? -30.140 -25.711 29.256 1.00 83.31 574 GLU A O 1
ATOM 4646 N N . ALA A 1 575 ? -29.322 -26.695 31.100 1.00 83.94 575 ALA A N 1
ATOM 4647 C CA . ALA A 1 575 ? -30.384 -26.275 32.017 1.00 83.94 575 ALA A CA 1
ATOM 4648 C C . ALA A 1 575 ? -30.628 -24.750 32.077 1.00 83.94 575 ALA A C 1
ATOM 4650 O O . ALA A 1 575 ? -31.667 -24.323 32.574 1.00 83.94 575 ALA A O 1
ATOM 4651 N N . TRP A 1 576 ? -29.702 -23.897 31.614 1.00 87.56 576 TRP A N 1
ATOM 4652 C CA . TRP A 1 576 ? -29.950 -22.449 31.537 1.00 87.56 576 TRP A CA 1
ATOM 4653 C C . TRP A 1 576 ? -30.963 -22.096 30.448 1.00 87.56 576 TRP A C 1
ATOM 4655 O O . TRP A 1 576 ? -31.735 -21.159 30.640 1.00 87.56 576 TRP A O 1
ATOM 4665 N N . ARG A 1 577 ? -31.014 -22.862 29.350 1.00 83.31 577 ARG A N 1
ATOM 4666 C CA . ARG A 1 577 ? -31.986 -22.651 28.263 1.00 83.31 577 ARG A CA 1
ATOM 4667 C C . ARG A 1 577 ? -33.426 -22.876 28.727 1.00 83.31 577 ARG A C 1
ATOM 4669 O O . ARG A 1 577 ? -34.345 -22.278 28.180 1.00 83.31 577 ARG A O 1
ATOM 4676 N N . GLU A 1 578 ? -33.607 -23.696 29.757 1.00 82.31 578 GLU A N 1
ATOM 4677 C CA . GLU A 1 578 ? -34.906 -24.046 30.337 1.00 82.31 578 GLU A CA 1
ATOM 4678 C C . GLU A 1 578 ? -35.368 -23.069 31.441 1.00 82.31 578 GLU A C 1
ATOM 4680 O O . GLU A 1 578 ? -36.480 -23.193 31.953 1.00 82.31 578 GLU A O 1
ATOM 4685 N N . ASP A 1 579 ? -34.552 -22.077 31.830 1.00 78.19 579 ASP A N 1
ATOM 4686 C CA . ASP A 1 579 ? -34.865 -21.172 32.946 1.00 78.19 579 ASP A CA 1
ATOM 4687 C C . ASP A 1 579 ? -35.935 -20.140 32.571 1.00 78.19 579 ASP A C 1
ATOM 4689 O O . ASP A 1 579 ? -35.633 -19.088 32.017 1.00 78.19 579 ASP A O 1
ATOM 4693 N N . THR A 1 580 ? -37.203 -20.393 32.890 1.00 73.44 580 THR A N 1
ATOM 4694 C CA . THR A 1 580 ? -38.319 -19.499 32.528 1.00 73.44 580 THR A CA 1
ATOM 4695 C C . THR A 1 580 ? -38.368 -18.179 33.307 1.00 73.44 580 THR A C 1
ATOM 4697 O O . THR A 1 580 ? -39.205 -17.330 32.999 1.00 73.44 580 THR A O 1
ATOM 4700 N N . LYS A 1 581 ? -37.533 -17.989 34.338 1.00 72.88 581 LYS A N 1
ATOM 4701 C CA . LYS A 1 581 ? -37.559 -16.787 35.187 1.00 72.88 581 LYS A CA 1
ATOM 4702 C C . LYS A 1 581 ? -36.602 -15.710 34.692 1.00 72.88 581 LYS A C 1
ATOM 4704 O O . LYS A 1 581 ? -36.922 -14.523 34.773 1.00 72.88 581 LYS A O 1
ATOM 4709 N N . ASN A 1 582 ? -35.438 -16.105 34.181 1.00 77.75 582 ASN A N 1
ATOM 4710 C CA . ASN A 1 582 ? -34.403 -15.180 33.737 1.00 77.75 582 ASN A CA 1
ATOM 4711 C C . ASN A 1 582 ? -34.143 -15.320 32.229 1.00 77.75 582 ASN A C 1
ATOM 4713 O O . ASN A 1 582 ? -33.269 -16.067 31.798 1.00 77.75 582 ASN A O 1
ATOM 4717 N N . ILE A 1 583 ? -34.871 -14.532 31.428 1.00 81.69 583 ILE A N 1
ATOM 4718 C CA . ILE A 1 583 ? -34.762 -14.514 29.954 1.00 81.69 583 ILE A CA 1
ATOM 4719 C C . ILE A 1 583 ? -33.321 -14.253 29.494 1.00 81.69 583 ILE A C 1
ATOM 4721 O O . ILE A 1 583 ? -32.879 -14.811 28.494 1.00 81.69 583 ILE A O 1
ATOM 4725 N N . ARG A 1 584 ? -32.556 -13.434 30.229 1.00 85.38 584 ARG A N 1
ATOM 4726 C CA . ARG A 1 584 ? -31.156 -13.178 29.883 1.00 85.38 584 ARG A CA 1
ATOM 4727 C C . ARG A 1 584 ? -30.326 -14.446 30.028 1.00 85.38 584 ARG A C 1
ATOM 4729 O O . ARG A 1 584 ? -29.649 -14.822 29.083 1.00 85.38 584 ARG A O 1
ATOM 4736 N N . LYS A 1 585 ? -30.447 -15.134 31.166 1.00 86.69 585 LYS A N 1
ATOM 4737 C CA . LYS A 1 585 ? -29.763 -16.406 31.445 1.00 86.69 585 LYS A CA 1
ATOM 4738 C C . LYS A 1 585 ? -30.038 -17.468 30.370 1.00 86.69 585 LYS A C 1
ATOM 4740 O O . LYS A 1 585 ? -29.120 -18.210 30.042 1.00 86.69 585 LYS A O 1
ATOM 4745 N N . GLN A 1 586 ? -31.241 -17.497 29.785 1.00 85.94 586 GLN A N 1
ATOM 4746 C CA . GLN A 1 586 ? -31.581 -18.407 28.678 1.00 85.94 586 GLN A CA 1
ATOM 4747 C C . GLN A 1 586 ? -30.788 -18.143 27.392 1.00 85.94 586 GLN A C 1
ATOM 4749 O O . GLN A 1 586 ? -30.484 -19.083 26.659 1.00 85.94 586 GLN A O 1
ATOM 4754 N N . ARG A 1 587 ? -30.499 -16.870 27.094 1.00 87.44 587 ARG A N 1
ATOM 4755 C CA . ARG A 1 587 ? -29.865 -16.442 25.838 1.00 87.44 587 ARG A CA 1
ATOM 4756 C C . ARG A 1 587 ? -28.341 -16.387 25.914 1.00 87.44 587 ARG A C 1
ATOM 4758 O O . ARG A 1 587 ? -27.700 -16.268 24.877 1.00 87.44 587 ARG A O 1
ATOM 4765 N N . GLU A 1 588 ? -27.758 -16.466 27.110 1.00 89.81 588 GLU A N 1
ATOM 4766 C CA . GLU A 1 588 ? -26.311 -16.327 27.258 1.00 89.81 588 GLU A CA 1
ATOM 4767 C C . GLU A 1 588 ? -25.531 -17.455 26.583 1.00 89.81 588 GLU A C 1
ATOM 4769 O O . GLU A 1 588 ? -25.799 -18.639 26.794 1.00 89.81 588 GLU A O 1
ATOM 4774 N N . LYS A 1 589 ? -24.491 -17.068 25.838 1.00 91.31 589 LYS A N 1
ATOM 4775 C CA . LYS A 1 589 ? -23.459 -17.982 25.318 1.00 91.31 589 LYS A CA 1
ATOM 4776 C C . LYS A 1 589 ? -22.222 -18.045 26.211 1.00 91.31 589 LYS A C 1
ATOM 4778 O O . LYS A 1 589 ? -21.394 -18.937 26.055 1.00 91.31 589 LYS A O 1
ATOM 4783 N N . ILE A 1 590 ? -22.119 -17.122 27.164 1.00 92.44 590 ILE A N 1
ATOM 4784 C CA . ILE A 1 590 ? -21.000 -16.980 28.095 1.00 92.44 590 ILE A CA 1
ATOM 4785 C C . ILE A 1 590 ? -21.435 -17.216 29.544 1.00 92.44 590 ILE A C 1
ATOM 4787 O O . ILE A 1 590 ? -22.602 -17.061 29.903 1.00 92.44 590 ILE A O 1
ATOM 4791 N N . ARG A 1 591 ? -20.478 -17.538 30.422 1.00 90.94 591 ARG A N 1
ATOM 4792 C CA . ARG A 1 591 ? -20.708 -17.608 31.873 1.00 90.94 591 ARG A CA 1
ATOM 4793 C C . ARG A 1 591 ? -20.067 -16.406 32.562 1.00 90.94 591 ARG A C 1
ATOM 4795 O O . ARG A 1 591 ? -18.886 -16.476 32.918 1.00 90.94 591 ARG A O 1
ATOM 4802 N N . PRO A 1 592 ? -20.816 -15.313 32.788 1.00 91.31 592 PRO A N 1
ATOM 4803 C CA . PRO A 1 592 ? -20.272 -14.162 33.482 1.00 91.31 592 PRO A CA 1
ATOM 4804 C C . PRO A 1 592 ? -20.026 -14.519 34.953 1.00 91.31 592 PRO A C 1
ATOM 4806 O O . PRO A 1 592 ? -20.846 -15.151 35.628 1.00 91.31 592 PRO A O 1
ATOM 4809 N N . LYS A 1 593 ? -18.870 -14.108 35.458 1.00 87.69 593 LYS A N 1
ATOM 4810 C CA . LYS A 1 593 ? -18.407 -14.296 36.830 1.00 87.69 593 LYS A CA 1
ATOM 4811 C C . LYS A 1 593 ? -17.926 -12.964 37.394 1.00 87.69 593 LYS A C 1
ATOM 4813 O O . LYS A 1 593 ? -17.851 -11.951 36.705 1.00 87.69 593 LYS A O 1
ATOM 4818 N N . THR A 1 594 ? -17.641 -12.959 38.691 1.00 84.12 594 THR A N 1
ATOM 4819 C CA . THR A 1 594 ? -17.175 -11.766 39.400 1.00 84.12 594 THR A CA 1
ATOM 4820 C C . THR A 1 594 ? -15.938 -12.083 40.231 1.00 84.12 594 THR A C 1
ATOM 4822 O O . THR A 1 594 ? -15.956 -12.993 41.070 1.00 84.12 594 THR A O 1
ATOM 4825 N N . HIS A 1 595 ? -14.862 -11.331 39.999 1.00 74.38 595 HIS A N 1
ATOM 4826 C CA . HIS A 1 595 ? -13.861 -11.039 41.023 1.00 74.38 595 HIS A CA 1
ATOM 4827 C C . HIS A 1 595 ? -14.230 -9.692 41.669 1.00 74.38 595 HIS A C 1
ATOM 4829 O O . HIS A 1 595 ? -15.391 -9.493 42.038 1.00 74.38 595 HIS A O 1
ATOM 4835 N N . LEU A 1 596 ? -13.263 -8.786 41.825 1.00 76.06 596 LEU A N 1
ATOM 4836 C CA . LEU A 1 596 ? -13.520 -7.371 42.095 1.00 76.06 596 LEU A CA 1
ATOM 4837 C C . LEU A 1 596 ? -14.291 -6.707 40.947 1.00 76.06 596 LEU A C 1
ATOM 4839 O O . LEU A 1 596 ? -15.185 -5.905 41.219 1.00 76.06 596 LEU A O 1
ATOM 4843 N N . THR A 1 597 ? -14.001 -7.095 39.701 1.00 87.94 597 THR A N 1
ATOM 4844 C CA . THR A 1 597 ? -14.767 -6.715 38.512 1.00 87.94 597 THR A CA 1
ATOM 4845 C C . THR A 1 597 ? -15.440 -7.935 37.867 1.00 87.94 597 THR A C 1
ATOM 4847 O O . THR A 1 597 ? -15.262 -9.083 38.298 1.00 87.94 597 THR A O 1
ATOM 4850 N N . MET A 1 598 ? -16.313 -7.693 36.889 1.00 90.44 598 MET A N 1
ATOM 4851 C CA . MET A 1 598 ? -16.934 -8.737 36.080 1.00 90.44 598 MET A CA 1
ATOM 4852 C C . MET A 1 598 ? -15.945 -9.297 35.056 1.00 90.44 598 MET A C 1
ATOM 4854 O O . MET A 1 598 ? -15.173 -8.552 34.465 1.00 90.44 598 MET A O 1
ATOM 4858 N N . TYR A 1 599 ? -16.024 -10.594 34.795 1.00 90.31 599 TYR A N 1
ATOM 4859 C CA . TYR A 1 599 ? -15.263 -11.263 33.739 1.00 90.31 599 TYR A CA 1
ATOM 4860 C C . TYR A 1 599 ? -16.069 -12.439 33.190 1.00 90.31 599 TYR A C 1
ATOM 4862 O O . TYR A 1 599 ? -17.094 -12.822 33.763 1.00 90.31 599 TYR A O 1
ATOM 4870 N N . VAL A 1 600 ? -15.600 -13.042 32.108 1.00 91.56 600 VAL A N 1
ATOM 4871 C CA . VAL A 1 600 ? -16.156 -14.264 31.537 1.00 91.56 600 VAL A CA 1
ATOM 4872 C C . VAL A 1 600 ? -15.266 -15.450 31.877 1.00 91.56 600 VAL A C 1
ATOM 4874 O O . VAL A 1 600 ? -14.047 -15.419 31.689 1.00 91.56 600 VAL A O 1
ATOM 4877 N N . GLN A 1 601 ? -15.884 -16.506 32.408 1.00 87.81 601 GLN A N 1
ATOM 4878 C CA . GLN A 1 601 ? -15.187 -17.753 32.693 1.00 87.81 601 GLN A CA 1
ATOM 4879 C C . GLN A 1 601 ? -14.618 -18.337 31.392 1.00 87.81 601 GLN A C 1
ATOM 4881 O O . GLN A 1 601 ? -15.394 -18.670 30.505 1.00 87.81 601 GLN A O 1
ATOM 4886 N N . ASP A 1 602 ? -13.291 -18.507 31.337 1.00 85.31 602 ASP A N 1
ATOM 4887 C CA . ASP A 1 602 ? -12.535 -19.016 30.174 1.00 85.31 602 ASP A CA 1
ATOM 4888 C C . ASP A 1 602 ? -12.441 -18.071 28.959 1.00 85.31 602 ASP A C 1
ATOM 4890 O O . ASP A 1 602 ? -12.077 -18.511 27.871 1.00 85.31 602 ASP A O 1
ATOM 4894 N N . GLY A 1 603 ? -12.730 -16.779 29.152 1.00 90.44 603 GLY A N 1
ATOM 4895 C CA . GLY A 1 603 ? -12.594 -15.768 28.101 1.00 90.44 603 GLY A CA 1
ATOM 4896 C C . GLY A 1 603 ? -13.816 -15.641 27.195 1.00 90.44 603 GLY A C 1
ATOM 4897 O O . GLY A 1 603 ? -14.872 -16.212 27.465 1.00 90.44 603 GLY A O 1
ATOM 4898 N N . VAL A 1 604 ? -13.693 -14.852 26.130 1.00 94.06 604 VAL A N 1
ATOM 4899 C CA . VAL A 1 604 ? -14.716 -14.711 25.082 1.00 94.06 604 VAL A CA 1
ATOM 4900 C C . VAL A 1 604 ? -14.048 -14.940 23.734 1.00 94.06 604 VAL A C 1
ATOM 4902 O O . VAL A 1 604 ? -13.399 -14.056 23.182 1.00 94.06 604 VAL A O 1
ATOM 4905 N N . TRP A 1 605 ? -14.217 -16.147 23.204 1.00 94.94 605 TRP A N 1
ATOM 4906 C CA . TRP A 1 605 ? -13.617 -16.557 21.940 1.00 94.94 605 TRP A CA 1
ATOM 4907 C C . TRP A 1 605 ? -14.432 -16.049 20.757 1.00 94.94 605 TRP A C 1
ATOM 4909 O O . TRP A 1 605 ? -15.626 -16.341 20.655 1.00 94.94 605 TRP A O 1
ATOM 4919 N N . VAL A 1 606 ? -13.793 -15.299 19.861 1.00 95.56 606 VAL A N 1
ATOM 4920 C CA . VAL A 1 606 ? -14.450 -14.680 18.706 1.00 95.56 606 VAL A CA 1
ATOM 4921 C C . VAL A 1 606 ? -13.706 -14.926 17.399 1.00 95.56 606 VAL A C 1
ATOM 4923 O O . VAL A 1 606 ? -12.477 -14.997 17.363 1.00 95.56 606 VAL A O 1
ATOM 4926 N N . SER A 1 607 ? -14.469 -15.006 16.313 1.00 94.56 607 SER A N 1
ATOM 4927 C CA . SER A 1 607 ? -13.993 -14.813 14.946 1.00 94.56 607 SER A CA 1
ATOM 4928 C C . SER A 1 607 ? -14.471 -13.449 14.434 1.00 94.56 607 SER A C 1
ATOM 4930 O O . SER A 1 607 ? -15.542 -12.966 14.816 1.00 94.56 607 SER A O 1
ATOM 4932 N N . MET A 1 608 ? -13.663 -12.791 13.603 1.00 94.44 608 MET A N 1
ATOM 4933 C CA . MET A 1 608 ? -14.016 -11.513 12.981 1.00 94.44 608 MET A CA 1
ATOM 4934 C C . MET A 1 608 ? -13.583 -11.496 11.521 1.00 94.44 608 MET A C 1
ATOM 4936 O O . MET A 1 608 ? -12.600 -12.139 11.150 1.00 94.44 608 MET A O 1
ATOM 4940 N N . LYS A 1 609 ? -14.288 -10.722 10.697 1.00 87.38 609 LYS A N 1
ATOM 4941 C CA . LYS A 1 609 ? -13.921 -10.512 9.294 1.00 87.38 609 LYS A CA 1
ATOM 4942 C C . LYS A 1 609 ? -13.213 -9.169 9.135 1.00 87.38 609 LYS A C 1
ATOM 4944 O O . LYS A 1 609 ? -13.794 -8.115 9.397 1.00 87.38 609 LYS A O 1
ATOM 4949 N N . GLU A 1 610 ? -11.940 -9.220 8.742 1.00 83.81 610 GLU A N 1
ATOM 4950 C CA . GLU A 1 610 ? -11.135 -8.028 8.453 1.00 83.81 610 GLU A CA 1
ATOM 4951 C C . GLU A 1 610 ? -11.645 -7.377 7.160 1.00 83.81 610 GLU A C 1
ATOM 4953 O O . GLU A 1 610 ? -11.813 -8.030 6.128 1.00 83.81 610 GLU A O 1
ATOM 4958 N N . VAL A 1 611 ? -11.916 -6.075 7.215 1.00 74.31 611 VAL A N 1
ATOM 4959 C CA . VAL A 1 611 ? -12.223 -5.278 6.027 1.00 74.31 611 VAL A CA 1
ATOM 4960 C C . VAL A 1 611 ? -10.926 -5.101 5.259 1.00 74.31 611 VAL A C 1
ATOM 4962 O O . VAL A 1 611 ? -9.933 -4.692 5.856 1.00 74.31 611 VAL A O 1
ATOM 4965 N N . SER A 1 612 ? -10.936 -5.392 3.952 1.00 52.34 612 SER A N 1
ATOM 4966 C CA . SER A 1 612 ? -9.799 -5.150 3.052 1.00 52.34 612 SER A CA 1
ATOM 4967 C C . SER A 1 612 ? -9.207 -3.767 3.332 1.00 52.34 612 SER A C 1
ATOM 4969 O O . SER A 1 612 ? -9.816 -2.739 3.010 1.00 52.34 612 SER A O 1
ATOM 4971 N N . ARG A 1 613 ? -8.057 -3.744 4.024 1.00 46.66 613 ARG A N 1
ATOM 4972 C CA . ARG A 1 613 ? -7.386 -2.517 4.445 1.00 46.66 613 ARG A CA 1
ATOM 4973 C C . ARG A 1 613 ? -6.979 -1.775 3.190 1.00 46.66 613 ARG A C 1
ATOM 4975 O O . ARG A 1 613 ? -6.001 -2.094 2.528 1.00 46.66 613 ARG A O 1
ATOM 4982 N N . THR A 1 614 ? -7.747 -0.747 2.895 1.00 45.06 614 THR A N 1
ATOM 4983 C CA . THR A 1 614 ? -7.401 0.259 1.916 1.00 45.06 614 THR A CA 1
ATOM 4984 C C . THR A 1 614 ? -7.424 1.586 2.617 1.00 45.06 614 THR A C 1
ATOM 4986 O O . THR A 1 614 ? -8.441 2.269 2.630 1.00 45.06 614 THR A O 1
ATOM 4989 N N . LEU A 1 615 ? -6.277 1.986 3.156 1.00 45.16 615 LEU A N 1
ATOM 4990 C CA . LEU A 1 615 ? -5.690 3.121 2.474 1.00 45.16 615 LEU A CA 1
ATOM 4991 C C . LEU A 1 615 ? -4.187 3.155 2.528 1.00 45.16 615 LEU A C 1
ATOM 4993 O O . LEU A 1 615 ? -3.512 3.193 3.553 1.00 45.16 615 LEU A O 1
ATOM 4997 N N . THR A 1 616 ? -3.721 3.241 1.308 1.00 53.62 616 THR A N 1
ATOM 4998 C CA . THR A 1 616 ? -2.471 3.832 0.955 1.00 53.62 616 THR A CA 1
ATOM 4999 C C . THR A 1 616 ? -2.749 5.291 0.619 1.00 53.62 616 THR A C 1
ATOM 5001 O O . THR A 1 616 ? -3.778 5.606 0.012 1.00 53.62 616 THR A O 1
ATOM 5004 N N . ASN A 1 617 ? -1.854 6.191 1.029 1.00 67.12 617 ASN A N 1
ATOM 5005 C CA . ASN A 1 617 ? -1.988 7.605 0.676 1.00 67.12 617 ASN A CA 1
ATOM 5006 C C . ASN A 1 617 ? -1.886 7.797 -0.838 1.00 67.12 617 ASN A C 1
ATOM 5008 O O . ASN A 1 617 ? -2.495 8.713 -1.385 1.00 67.12 617 ASN A O 1
ATOM 5012 N N . LEU A 1 618 ? -1.156 6.911 -1.511 1.00 76.88 618 LEU A N 1
ATOM 5013 C CA . LEU A 1 618 ? -0.905 6.995 -2.933 1.00 76.88 618 LEU A CA 1
ATOM 5014 C C . LEU A 1 618 ? -0.803 5.606 -3.561 1.00 76.88 618 LEU A C 1
ATOM 5016 O O . LEU A 1 618 ? -0.281 4.684 -2.933 1.00 76.88 618 LEU A O 1
ATOM 5020 N N . TRP A 1 619 ? -1.227 5.465 -4.814 1.00 84.06 619 TRP A N 1
ATOM 5021 C CA . TRP A 1 619 ? -0.922 4.264 -5.595 1.00 84.06 619 TRP A CA 1
ATOM 5022 C C . TRP A 1 619 ? -0.111 4.531 -6.825 1.00 84.06 619 TRP A C 1
ATOM 5024 O O . TRP A 1 619 ? -0.298 5.538 -7.502 1.00 84.06 619 TRP A O 1
ATOM 5034 N N . THR A 1 620 ? 0.672 3.527 -7.170 1.00 86.06 620 THR A N 1
ATOM 5035 C CA . THR A 1 620 ? 1.300 3.380 -8.469 1.00 86.06 620 THR A CA 1
ATOM 5036 C C . THR A 1 620 ? 0.777 2.099 -9.109 1.00 86.06 620 THR A C 1
ATOM 5038 O O . THR A 1 620 ? 0.889 1.004 -8.563 1.00 86.06 620 THR A O 1
ATOM 5041 N N . THR A 1 621 ? 0.156 2.226 -10.275 1.00 87.88 621 THR A N 1
ATOM 5042 C CA . THR A 1 621 ? -0.222 1.069 -11.096 1.00 87.88 621 THR A CA 1
ATOM 5043 C C . THR A 1 621 ? 0.918 0.788 -12.067 1.00 87.88 621 THR A C 1
ATOM 5045 O O . THR A 1 621 ? 1.285 1.654 -12.854 1.00 87.88 621 THR A O 1
ATOM 5048 N N . GLY A 1 622 ? 1.513 -0.398 -11.979 1.00 90.81 622 GLY A N 1
ATOM 5049 C CA . GLY A 1 622 ? 2.741 -0.774 -12.677 1.00 90.81 622 GLY A CA 1
ATOM 5050 C C . GLY A 1 622 ? 3.986 -0.603 -11.803 1.00 90.81 622 GLY A C 1
ATOM 5051 O O . GLY A 1 622 ? 4.460 0.508 -11.560 1.00 90.81 622 GLY A O 1
ATOM 5052 N N . GLY A 1 623 ? 4.574 -1.726 -11.395 1.00 96.19 623 GLY A N 1
ATOM 5053 C CA . GLY A 1 623 ? 5.881 -1.819 -10.749 1.00 96.19 623 GLY A CA 1
ATOM 5054 C C . GLY A 1 623 ? 7.023 -1.841 -11.762 1.00 96.19 623 GLY A C 1
ATOM 5055 O O . GLY A 1 623 ? 7.976 -2.598 -11.604 1.00 96.19 623 GLY A O 1
ATOM 5056 N N . GLY A 1 624 ? 6.924 -1.031 -12.819 1.00 96.50 624 GLY A N 1
ATOM 5057 C CA . GLY A 1 624 ? 7.941 -0.907 -13.860 1.00 96.50 624 GLY A CA 1
ATOM 5058 C C . GLY A 1 624 ? 9.109 0.005 -13.476 1.00 96.50 624 GLY A C 1
ATOM 5059 O O . GLY A 1 624 ? 9.221 0.468 -12.341 1.00 96.50 624 GLY A O 1
ATOM 5060 N N . THR A 1 625 ? 9.963 0.317 -14.458 1.00 98.31 625 THR A N 1
ATOM 5061 C CA . THR A 1 625 ? 11.173 1.135 -14.270 1.00 98.31 625 THR A CA 1
ATOM 5062 C C . THR A 1 625 ? 10.889 2.471 -13.577 1.00 98.31 625 THR A C 1
ATOM 5064 O O . THR A 1 625 ? 11.472 2.755 -12.539 1.00 98.31 625 THR A O 1
ATOM 5067 N N . ALA A 1 626 ? 9.955 3.267 -14.109 1.00 98.19 626 ALA A N 1
ATOM 5068 C CA . ALA A 1 626 ? 9.589 4.556 -13.521 1.00 98.19 626 ALA A CA 1
ATOM 5069 C C . ALA A 1 626 ? 8.785 4.396 -12.216 1.00 98.19 626 ALA A C 1
ATOM 5071 O O . ALA A 1 626 ? 9.024 5.124 -11.254 1.00 98.19 626 ALA A O 1
ATOM 5072 N N . GLY A 1 627 ? 7.870 3.420 -12.168 1.00 97.81 627 GLY A N 1
ATOM 5073 C CA . GLY A 1 627 ? 6.956 3.206 -11.042 1.00 97.81 627 GLY A CA 1
ATOM 5074 C C . GLY A 1 627 ? 7.665 2.830 -9.740 1.00 97.81 627 GLY A C 1
ATOM 5075 O O . GLY A 1 627 ? 7.350 3.393 -8.691 1.00 97.81 627 GLY A O 1
ATOM 5076 N N . LEU A 1 628 ? 8.662 1.937 -9.791 1.00 98.38 628 LEU A N 1
ATOM 5077 C CA . LEU A 1 628 ? 9.443 1.572 -8.601 1.00 98.38 628 LEU A CA 1
ATOM 5078 C C . LEU A 1 628 ? 10.408 2.669 -8.171 1.00 98.38 628 LEU A C 1
ATOM 5080 O O . LEU A 1 628 ? 10.537 2.910 -6.972 1.00 98.38 628 LEU A O 1
ATOM 5084 N N . THR A 1 629 ? 11.045 3.363 -9.119 1.00 98.56 629 THR A N 1
ATOM 5085 C CA . THR A 1 629 ? 11.863 4.543 -8.810 1.00 98.56 629 THR A CA 1
ATOM 5086 C C . THR A 1 629 ? 11.043 5.579 -8.057 1.00 98.56 629 THR A C 1
ATOM 5088 O O . THR A 1 629 ? 11.425 6.005 -6.969 1.00 98.56 629 THR A O 1
ATOM 5091 N N . LEU A 1 630 ? 9.868 5.912 -8.583 1.00 97.62 630 LEU A N 1
ATOM 5092 C CA . LEU A 1 630 ? 8.945 6.852 -7.970 1.00 97.62 630 LEU A CA 1
ATOM 5093 C C . LEU A 1 630 ? 8.487 6.401 -6.577 1.00 97.62 630 LEU A C 1
ATOM 5095 O O . LEU A 1 630 ? 8.599 7.161 -5.615 1.00 97.62 630 LEU A O 1
ATOM 5099 N N . ALA A 1 631 ? 8.002 5.164 -6.445 1.00 97.31 631 ALA A N 1
ATOM 5100 C CA . ALA A 1 631 ? 7.502 4.638 -5.177 1.00 97.31 631 ALA A CA 1
ATOM 5101 C C . ALA A 1 631 ? 8.590 4.607 -4.090 1.00 97.31 631 ALA A C 1
ATOM 5103 O O . ALA A 1 631 ? 8.351 5.026 -2.954 1.00 97.31 631 ALA A O 1
ATOM 5104 N N . ALA A 1 632 ? 9.810 4.193 -4.440 1.00 97.81 632 ALA A N 1
ATOM 5105 C CA . ALA A 1 632 ? 10.938 4.180 -3.517 1.00 97.81 632 ALA A CA 1
ATOM 5106 C C . ALA A 1 632 ? 11.316 5.590 -3.046 1.00 97.81 632 ALA A C 1
ATOM 5108 O O . ALA A 1 632 ? 11.612 5.778 -1.866 1.00 97.81 632 ALA A O 1
ATOM 5109 N N . ARG A 1 633 ? 11.268 6.593 -3.933 1.00 97.31 633 ARG A N 1
ATOM 5110 C CA . ARG A 1 633 ? 11.525 7.992 -3.563 1.00 97.31 633 ARG A CA 1
ATOM 5111 C C . ARG A 1 633 ? 10.416 8.573 -2.700 1.00 97.31 633 ARG A C 1
ATOM 5113 O O . ARG A 1 633 ? 10.705 9.230 -1.706 1.00 97.31 633 ARG A O 1
ATOM 5120 N N . LEU A 1 634 ? 9.148 8.348 -3.035 1.00 95.56 634 LEU A N 1
ATOM 5121 C CA . LEU A 1 634 ? 8.021 8.861 -2.248 1.00 95.56 634 LEU A CA 1
ATOM 5122 C C . LEU A 1 634 ? 8.021 8.319 -0.815 1.00 95.56 634 LEU A C 1
ATOM 5124 O O . LEU A 1 634 ? 7.792 9.075 0.123 1.00 95.56 634 LEU A O 1
ATOM 5128 N N . THR A 1 635 ? 8.351 7.040 -0.646 1.00 95.62 635 THR A N 1
ATOM 5129 C CA . THR A 1 635 ? 8.362 6.362 0.661 1.00 95.62 635 THR A CA 1
ATOM 5130 C C . THR A 1 635 ? 9.581 6.681 1.526 1.00 95.62 635 THR A C 1
ATOM 5132 O O . THR A 1 635 ? 9.658 6.204 2.656 1.00 95.62 635 THR A O 1
ATOM 5135 N N . GLU A 1 636 ? 10.523 7.501 1.043 1.00 94.44 636 GLU A N 1
ATOM 5136 C CA . GLU A 1 636 ? 11.552 8.112 1.901 1.00 94.44 636 GLU A CA 1
ATOM 5137 C C . GLU A 1 636 ? 10.918 9.020 2.970 1.00 94.44 636 GLU A C 1
ATOM 5139 O O . GLU A 1 636 ? 11.463 9.149 4.063 1.00 94.44 636 GLU A O 1
ATOM 5144 N N . ASP A 1 637 ? 9.756 9.619 2.679 1.00 88.75 637 ASP A N 1
ATOM 5145 C CA . ASP A 1 637 ? 8.928 10.282 3.686 1.00 88.75 637 ASP A CA 1
ATOM 5146 C C . ASP A 1 637 ? 8.012 9.246 4.352 1.00 88.75 637 ASP A C 1
ATOM 5148 O O . ASP A 1 637 ? 7.098 8.701 3.728 1.00 88.75 637 ASP A O 1
ATOM 5152 N N . THR A 1 638 ? 8.228 8.994 5.645 1.00 86.19 638 THR A N 1
ATOM 5153 C CA . THR A 1 638 ? 7.465 8.011 6.431 1.00 86.19 638 THR A CA 1
ATOM 5154 C C . THR A 1 638 ? 5.981 8.358 6.566 1.00 86.19 638 THR A C 1
ATOM 5156 O O . THR A 1 638 ? 5.176 7.485 6.890 1.00 86.19 638 THR A O 1
ATOM 5159 N N . LYS A 1 639 ? 5.582 9.603 6.268 1.00 83.19 639 LYS A N 1
ATOM 5160 C CA . LYS A 1 639 ? 4.175 10.038 6.224 1.00 83.19 639 LYS A CA 1
ATOM 5161 C C . LYS A 1 639 ? 3.473 9.638 4.924 1.00 83.19 639 LYS A C 1
ATOM 5163 O O . LYS A 1 639 ? 2.240 9.683 4.841 1.00 83.19 639 LYS A O 1
ATOM 5168 N N . ILE A 1 640 ? 4.225 9.272 3.887 1.00 86.06 640 ILE A N 1
ATOM 5169 C CA . ILE A 1 640 ? 3.687 8.841 2.598 1.00 86.06 640 ILE A CA 1
ATOM 5170 C C . ILE A 1 640 ? 3.713 7.317 2.552 1.00 86.06 640 ILE A C 1
ATOM 5172 O O . ILE A 1 640 ? 4.772 6.702 2.512 1.00 86.06 640 ILE A O 1
ATOM 5176 N N . SER A 1 641 ? 2.527 6.710 2.529 1.00 87.31 641 SER A N 1
ATOM 5177 C CA . SER A 1 641 ? 2.369 5.285 2.248 1.00 87.31 641 SER A CA 1
ATOM 5178 C C . SER A 1 641 ? 2.032 5.090 0.773 1.00 87.31 641 SER A C 1
ATOM 5180 O O . SER A 1 641 ? 1.115 5.751 0.272 1.00 87.31 641 SER A O 1
ATOM 5182 N N . VAL A 1 642 ? 2.773 4.205 0.100 1.00 93.56 642 VAL A N 1
ATOM 5183 C CA . VAL A 1 642 ? 2.628 3.857 -1.323 1.00 93.56 642 VAL A CA 1
ATOM 5184 C C . VAL A 1 642 ? 2.311 2.370 -1.471 1.00 93.56 642 VAL A C 1
ATOM 5186 O O . VAL A 1 642 ? 2.890 1.536 -0.774 1.00 93.56 642 VAL A O 1
ATOM 5189 N N . LEU A 1 643 ? 1.383 2.051 -2.375 1.00 94.50 643 LEU A N 1
ATOM 5190 C CA . LEU A 1 643 ? 1.086 0.692 -2.814 1.00 94.50 643 LEU A CA 1
ATOM 5191 C C . LEU A 1 643 ? 1.302 0.633 -4.320 1.00 94.50 643 LEU A C 1
ATOM 5193 O O . LEU A 1 643 ? 0.657 1.364 -5.074 1.00 94.50 643 LEU A O 1
ATOM 5197 N N . VAL A 1 644 ? 2.203 -0.251 -4.726 1.00 97.00 644 VAL A N 1
ATOM 5198 C CA . VAL A 1 644 ? 2.444 -0.596 -6.123 1.00 97.00 644 VAL A CA 1
ATOM 5199 C C . VAL A 1 644 ? 1.592 -1.811 -6.471 1.00 97.00 644 VAL A C 1
ATOM 5201 O O . VAL A 1 644 ? 1.699 -2.836 -5.800 1.00 97.00 644 VAL A O 1
ATOM 5204 N N . LEU A 1 645 ? 0.786 -1.720 -7.526 1.00 96.00 645 LEU A N 1
ATOM 5205 C CA . LEU A 1 645 ? 0.124 -2.879 -8.132 1.00 96.00 645 LEU A CA 1
ATOM 5206 C C . LEU A 1 645 ? 0.929 -3.325 -9.354 1.00 96.00 645 LEU A C 1
ATOM 5208 O O . LEU A 1 645 ? 1.000 -2.584 -10.334 1.00 96.00 645 LEU A O 1
ATOM 5212 N N . GLU A 1 646 ? 1.537 -4.507 -9.301 1.00 97.12 646 GLU A N 1
ATOM 5213 C CA . GLU A 1 646 ? 2.322 -5.077 -10.398 1.00 97.12 646 GLU A CA 1
ATOM 5214 C C . GLU A 1 646 ? 1.667 -6.351 -10.934 1.00 97.12 646 GLU A C 1
ATOM 5216 O O . GLU A 1 646 ? 1.355 -7.265 -10.180 1.00 97.12 646 GLU A O 1
ATOM 5221 N N . ALA A 1 647 ? 1.483 -6.420 -12.253 1.00 95.38 647 ALA A N 1
ATOM 5222 C CA . ALA A 1 647 ? 0.783 -7.511 -12.925 1.00 95.38 647 ALA A CA 1
ATOM 5223 C C . ALA A 1 647 ? 1.585 -8.818 -12.998 1.00 95.38 647 ALA A C 1
ATOM 5225 O O . ALA A 1 647 ? 0.988 -9.891 -13.154 1.00 95.38 647 ALA A O 1
ATOM 5226 N N . GLY A 1 648 ? 2.914 -8.720 -12.985 1.00 94.56 648 GLY A N 1
ATOM 5227 C CA . GLY A 1 648 ? 3.838 -9.845 -12.969 1.00 94.56 648 GLY A CA 1
ATOM 5228 C C . GLY A 1 648 ? 4.298 -10.252 -11.572 1.00 94.56 648 GLY A C 1
ATOM 5229 O O . GLY A 1 648 ? 3.936 -9.637 -10.570 1.00 94.56 648 GLY A O 1
ATOM 5230 N N . GLU A 1 649 ? 5.110 -11.304 -11.531 1.00 94.88 649 GLU A N 1
ATOM 5231 C CA . GLU A 1 649 ? 5.724 -11.827 -10.305 1.00 94.88 6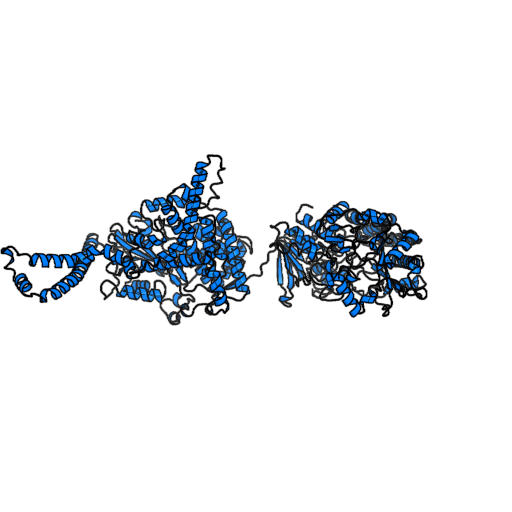49 GLU A CA 1
ATOM 5232 C C . GLU A 1 649 ? 7.010 -11.062 -9.935 1.00 94.88 649 GLU A C 1
ATOM 5234 O O . GLU A 1 649 ? 7.518 -10.256 -10.715 1.00 94.88 649 GLU A O 1
ATOM 5239 N N . GLU A 1 650 ? 7.544 -11.295 -8.734 1.00 92.75 650 GLU A N 1
ATOM 5240 C CA . GLU A 1 650 ? 8.727 -10.594 -8.207 1.00 92.75 650 GLU A CA 1
ATOM 5241 C C . GLU A 1 650 ? 10.033 -10.940 -8.950 1.00 92.75 650 GLU A C 1
ATOM 5243 O O . GLU A 1 650 ? 10.782 -10.048 -9.346 1.00 92.75 650 GLU A O 1
ATOM 5248 N N . ASN A 1 651 ? 10.318 -12.238 -9.112 1.00 92.56 651 ASN A N 1
ATOM 5249 C CA . ASN A 1 651 ? 11.463 -12.820 -9.832 1.00 92.56 651 ASN A CA 1
ATOM 5250 C C . ASN A 1 651 ? 12.851 -12.195 -9.552 1.00 92.56 651 ASN A C 1
ATOM 5252 O O . ASN A 1 651 ? 13.731 -12.222 -10.412 1.00 92.56 651 ASN A O 1
ATOM 5256 N N . LEU A 1 652 ? 13.093 -11.675 -8.341 1.00 91.38 652 LEU A N 1
ATOM 5257 C CA . LEU A 1 652 ? 14.309 -10.917 -8.010 1.00 91.38 652 LEU A CA 1
ATOM 5258 C C . LEU A 1 652 ? 15.616 -11.700 -8.222 1.00 91.38 652 LEU A C 1
ATOM 5260 O O . LEU A 1 652 ? 16.620 -11.123 -8.633 1.00 91.38 652 LEU A O 1
ATOM 5264 N N . ASN A 1 653 ? 15.607 -13.006 -7.950 1.00 91.25 653 ASN A N 1
ATOM 5265 C CA . ASN A 1 653 ? 16.790 -13.872 -8.011 1.00 91.25 653 ASN A CA 1
ATOM 5266 C C . ASN A 1 653 ? 16.822 -14.771 -9.257 1.00 91.25 653 ASN A C 1
ATOM 5268 O O . ASN A 1 653 ? 17.628 -15.697 -9.315 1.00 91.25 653 ASN A O 1
ATOM 5272 N N . ASP A 1 654 ? 15.958 -14.526 -10.244 1.00 94.12 654 ASP A N 1
ATOM 5273 C CA . ASP A 1 654 ? 15.843 -15.384 -11.422 1.00 94.12 654 ASP A CA 1
ATOM 5274 C C . ASP A 1 654 ? 17.081 -15.263 -12.341 1.00 94.12 654 ASP A C 1
ATOM 5276 O O . ASP A 1 654 ? 17.365 -14.172 -12.854 1.00 94.12 654 ASP A O 1
ATOM 5280 N N . PRO A 1 655 ? 17.816 -16.360 -12.609 1.00 90.12 655 PRO A N 1
ATOM 5281 C CA . PRO A 1 655 ? 18.954 -16.358 -13.527 1.00 90.12 655 PRO A CA 1
ATOM 5282 C C . PRO A 1 655 ? 18.612 -15.919 -14.958 1.00 90.12 655 PRO A C 1
ATOM 5284 O O . PRO A 1 655 ? 19.470 -15.345 -15.627 1.00 90.12 655 PRO A O 1
ATOM 5287 N N . LEU A 1 656 ? 17.378 -16.146 -15.433 1.00 91.94 656 LEU A N 1
ATOM 5288 C CA . LEU A 1 656 ? 16.929 -15.694 -16.758 1.00 91.94 656 LEU A CA 1
ATOM 5289 C C . LEU A 1 656 ? 16.860 -14.166 -16.866 1.00 91.94 656 LEU A C 1
ATOM 5291 O O . LEU A 1 656 ? 16.944 -13.630 -17.970 1.00 91.94 656 LEU A O 1
ATOM 5295 N N . ILE A 1 657 ? 16.714 -13.473 -15.735 1.00 94.81 657 ILE A N 1
ATOM 5296 C CA . ILE A 1 657 ? 16.737 -12.010 -15.647 1.00 94.81 657 ILE A CA 1
ATOM 5297 C C . ILE A 1 657 ? 18.154 -11.528 -15.329 1.00 94.81 657 ILE A C 1
ATOM 5299 O O . ILE A 1 657 ? 18.666 -10.621 -15.986 1.00 94.81 657 ILE A O 1
ATOM 5303 N N . ASN A 1 658 ? 18.790 -12.118 -14.316 1.00 92.25 658 ASN A N 1
ATOM 5304 C CA . ASN A 1 658 ? 19.986 -11.555 -13.696 1.00 92.25 658 ASN A CA 1
ATOM 5305 C C . ASN A 1 658 ? 21.285 -11.817 -14.458 1.00 92.25 658 ASN A C 1
ATOM 5307 O O . ASN A 1 658 ? 22.185 -10.976 -14.398 1.00 92.25 658 ASN A O 1
ATOM 5311 N N . HIS A 1 659 ? 21.414 -12.952 -15.149 1.00 89.75 659 HIS A N 1
ATOM 5312 C CA . HIS A 1 659 ? 22.625 -13.251 -15.913 1.00 89.75 659 HIS A CA 1
ATOM 5313 C C . HIS A 1 659 ? 22.648 -12.394 -17.178 1.00 89.75 659 HIS A C 1
ATOM 5315 O O . HIS A 1 659 ? 21.706 -12.435 -17.968 1.00 89.75 659 HIS A O 1
ATOM 5321 N N . VAL A 1 660 ? 23.730 -11.637 -17.386 1.00 89.31 660 VAL A N 1
ATOM 5322 C CA . VAL A 1 660 ? 23.815 -10.637 -18.463 1.00 89.31 660 VAL A CA 1
ATOM 5323 C C . VAL A 1 660 ? 23.505 -11.288 -19.806 1.00 89.31 660 VAL A C 1
ATOM 5325 O O . VAL A 1 660 ? 22.519 -10.916 -20.429 1.00 89.31 660 VAL A O 1
ATOM 5328 N N . GLY A 1 661 ? 24.227 -12.335 -20.206 1.00 87.69 661 GLY A N 1
ATOM 5329 C CA . GLY A 1 661 ? 24.016 -12.990 -21.506 1.00 87.69 661 GLY A CA 1
ATOM 5330 C C . GLY A 1 661 ? 22.700 -13.771 -21.667 1.00 87.69 661 GLY A C 1
ATOM 5331 O O . GLY A 1 661 ? 22.509 -14.399 -22.704 1.00 87.69 661 GLY A O 1
ATOM 5332 N N . MET A 1 662 ? 21.797 -13.750 -20.677 1.00 89.44 662 MET A N 1
ATOM 5333 C CA . MET A 1 662 ? 20.432 -14.282 -20.806 1.00 89.44 662 MET A CA 1
ATOM 5334 C C . MET A 1 662 ? 19.429 -13.246 -21.339 1.00 89.44 662 MET A C 1
ATOM 5336 O O . MET A 1 662 ? 18.253 -13.580 -21.503 1.00 89.44 662 MET A O 1
ATOM 5340 N N . PHE A 1 663 ? 19.853 -12.015 -21.670 1.00 90.44 663 PHE A N 1
ATOM 5341 C CA . PHE A 1 663 ? 18.968 -11.039 -22.324 1.00 90.44 663 PHE A CA 1
ATOM 5342 C C . PHE A 1 663 ? 18.251 -11.649 -23.541 1.00 90.44 663 PHE A C 1
ATOM 5344 O O . PHE A 1 663 ? 18.766 -12.535 -24.224 1.00 90.44 663 PHE A O 1
ATOM 5351 N N . GLY A 1 664 ? 17.015 -11.215 -23.782 1.00 89.56 664 GLY A N 1
ATOM 5352 C CA . GLY A 1 664 ? 16.174 -11.744 -24.858 1.00 89.56 664 GLY A CA 1
ATOM 5353 C C . GLY A 1 664 ? 15.480 -13.081 -24.553 1.00 89.56 664 GLY A C 1
ATOM 5354 O O . GLY A 1 664 ? 14.417 -13.330 -25.111 1.00 89.56 664 GLY A O 1
ATOM 5355 N N . HIS A 1 665 ? 15.981 -13.913 -23.630 1.00 90.31 665 HIS A N 1
ATOM 5356 C CA . HIS A 1 665 ? 15.389 -15.234 -23.345 1.00 90.31 665 HIS A CA 1
ATOM 5357 C C . HIS A 1 665 ? 14.052 -15.176 -22.594 1.00 90.31 665 HIS A C 1
ATOM 5359 O O . HIS A 1 665 ? 13.375 -16.200 -22.471 1.00 90.31 665 HIS A O 1
ATOM 5365 N N . THR A 1 666 ? 13.689 -14.017 -22.053 1.00 93.81 666 THR A N 1
ATOM 5366 C CA . THR A 1 666 ? 12.409 -13.748 -21.384 1.00 93.81 666 THR A CA 1
ATOM 5367 C C . THR A 1 666 ? 11.334 -13.231 -22.344 1.00 93.81 666 THR A C 1
ATOM 5369 O O . THR A 1 666 ? 10.156 -13.259 -21.999 1.00 93.81 666 THR A O 1
ATOM 5372 N N . LEU A 1 667 ? 11.705 -12.794 -23.554 1.00 93.62 667 LEU A N 1
ATOM 5373 C CA . LEU A 1 667 ? 10.757 -12.287 -24.549 1.00 93.62 667 LEU A CA 1
ATOM 5374 C C . LEU A 1 667 ? 9.856 -13.419 -25.061 1.00 93.62 667 LEU A C 1
ATOM 5376 O O . LEU A 1 667 ? 10.312 -14.538 -25.296 1.00 93.62 667 LEU A O 1
ATOM 5380 N N . GLY A 1 668 ? 8.564 -13.135 -25.217 1.00 93.12 668 GLY A N 1
ATOM 5381 C CA . GLY A 1 668 ? 7.556 -14.099 -25.664 1.00 93.12 668 GLY A CA 1
ATOM 5382 C C . GLY A 1 668 ? 7.108 -15.112 -24.601 1.00 93.12 668 GLY A C 1
ATOM 5383 O O . GLY A 1 668 ? 6.216 -15.916 -24.877 1.00 93.12 668 GLY A O 1
ATOM 5384 N N . LYS A 1 669 ? 7.670 -15.071 -23.387 1.00 95.31 669 LYS A N 1
ATOM 5385 C CA . LYS A 1 669 ? 7.290 -15.941 -22.264 1.00 95.31 669 LYS A CA 1
ATOM 5386 C C . LYS A 1 669 ? 6.295 -15.235 -21.348 1.00 95.31 669 LYS A C 1
ATOM 5388 O O . LYS A 1 669 ? 6.631 -14.220 -20.744 1.00 95.31 669 LYS A O 1
ATOM 5393 N N . LYS A 1 670 ? 5.084 -15.782 -21.209 1.00 93.56 670 LYS A N 1
ATOM 5394 C CA . LYS A 1 670 ? 3.955 -15.151 -20.486 1.00 93.56 670 LYS A CA 1
ATOM 5395 C C . LYS A 1 670 ? 4.224 -14.899 -18.999 1.00 93.56 670 LYS A C 1
ATOM 5397 O O . LYS A 1 670 ? 3.522 -14.106 -18.365 1.00 93.56 670 LYS A O 1
ATOM 5402 N N . GLU A 1 671 ? 5.210 -15.597 -18.444 1.00 93.12 671 GLU A N 1
ATOM 5403 C CA . GLU A 1 671 ? 5.691 -15.450 -17.073 1.00 93.12 671 GLU A CA 1
ATOM 5404 C C . GLU A 1 671 ? 6.441 -14.124 -16.853 1.00 93.12 671 GLU A C 1
ATOM 5406 O O . GLU A 1 671 ? 6.493 -13.645 -15.724 1.00 93.12 671 GLU A O 1
ATOM 5411 N N . TYR A 1 672 ? 6.991 -13.521 -17.916 1.00 96.19 672 TYR A N 1
ATOM 5412 C CA . TYR A 1 672 ? 7.820 -12.308 -17.857 1.00 96.19 672 TYR A CA 1
ATOM 5413 C C . TYR A 1 672 ? 7.358 -11.202 -18.805 1.00 96.19 672 TYR A C 1
ATOM 5415 O O . TYR A 1 672 ? 7.684 -10.038 -18.588 1.00 96.19 672 TYR A O 1
ATOM 5423 N N . ASP A 1 673 ? 6.662 -11.553 -19.882 1.00 96.44 673 ASP A N 1
ATOM 5424 C CA . ASP A 1 673 ? 6.293 -10.686 -20.996 1.00 96.44 673 ASP A CA 1
ATOM 5425 C C . ASP A 1 673 ? 4.769 -10.656 -21.154 1.00 96.44 673 ASP A C 1
ATOM 5427 O O . ASP A 1 673 ? 4.069 -11.654 -20.978 1.00 96.44 673 ASP A O 1
ATOM 5431 N N . TRP A 1 674 ? 4.249 -9.489 -21.516 1.00 95.06 674 TRP A N 1
ATOM 5432 C CA . TRP A 1 674 ? 2.872 -9.326 -21.960 1.00 95.06 674 TRP A CA 1
ATOM 5433 C C . TRP A 1 674 ? 2.589 -10.010 -23.306 1.00 95.06 674 TRP A C 1
ATOM 5435 O O . TRP A 1 674 ? 1.421 -10.203 -23.628 1.00 95.06 674 TRP A O 1
ATOM 5445 N N . CYS A 1 675 ? 3.623 -10.372 -24.074 1.00 94.94 675 CYS A N 1
ATOM 5446 C CA . CYS A 1 675 ? 3.528 -11.055 -25.372 1.00 94.94 675 CYS A CA 1
ATOM 5447 C C . CYS A 1 675 ? 2.643 -10.297 -26.377 1.00 94.94 675 CYS A C 1
ATOM 5449 O O . CYS A 1 675 ? 1.836 -10.890 -27.092 1.00 94.94 675 CYS A O 1
ATOM 5451 N N . ILE A 1 676 ? 2.776 -8.971 -26.393 1.00 94.19 676 ILE A N 1
ATOM 5452 C CA . ILE A 1 676 ? 2.028 -8.069 -27.275 1.00 94.19 676 ILE A CA 1
ATOM 5453 C C . ILE A 1 676 ? 2.587 -8.177 -28.699 1.00 94.19 676 ILE A C 1
ATOM 5455 O O . ILE A 1 676 ? 3.786 -8.384 -28.871 1.00 94.19 676 ILE A O 1
ATOM 5459 N N . ALA A 1 677 ? 1.739 -7.994 -29.709 1.00 94.06 677 ALA A N 1
ATOM 5460 C CA . ALA A 1 677 ? 2.130 -7.826 -31.108 1.00 94.06 677 ALA A CA 1
ATOM 5461 C C . ALA A 1 677 ? 1.488 -6.558 -31.690 1.00 94.06 677 ALA A C 1
ATOM 5463 O O . ALA A 1 677 ? 0.463 -6.093 -31.179 1.00 94.06 677 ALA A O 1
ATOM 5464 N N . THR A 1 678 ? 2.098 -5.993 -32.733 1.00 95.94 678 THR A N 1
ATOM 5465 C CA . THR A 1 678 ? 1.465 -4.940 -33.538 1.00 95.94 678 THR A CA 1
ATOM 5466 C C . THR A 1 678 ? 0.259 -5.502 -34.285 1.00 95.94 678 THR A C 1
ATOM 5468 O O . THR A 1 678 ? 0.204 -6.696 -34.569 1.00 95.94 678 THR A O 1
ATOM 5471 N N . VAL A 1 679 ? -0.668 -4.635 -34.688 1.00 96.44 679 VAL A N 1
ATOM 5472 C CA . VAL A 1 679 ? -1.619 -4.980 -35.759 1.00 96.44 679 VAL A CA 1
ATOM 5473 C C . VAL A 1 679 ? -0.883 -5.118 -37.106 1.00 96.44 679 VAL A C 1
ATOM 5475 O O . VAL A 1 679 ? 0.257 -4.645 -37.217 1.00 96.44 679 VAL A O 1
ATOM 5478 N N . PRO A 1 680 ? -1.501 -5.707 -38.149 1.00 97.00 680 PRO A N 1
ATOM 5479 C CA . PRO A 1 680 ? -0.907 -5.759 -39.483 1.00 97.00 680 PRO A CA 1
ATOM 5480 C C . PRO A 1 680 ? -0.568 -4.363 -40.013 1.00 97.00 680 PRO A C 1
ATOM 5482 O O . PRO A 1 680 ? -1.437 -3.499 -40.136 1.00 97.00 680 PRO A O 1
ATOM 5485 N N . GLN A 1 681 ? 0.703 -4.138 -40.337 1.00 96.31 681 GLN A N 1
ATOM 5486 C CA . GLN A 1 681 ? 1.203 -2.817 -40.711 1.00 96.31 681 GLN A CA 1
ATOM 5487 C C . GLN A 1 681 ? 0.993 -2.526 -42.201 1.00 96.31 681 GLN A C 1
ATOM 5489 O O . GLN A 1 681 ? 1.650 -3.108 -43.067 1.00 96.31 681 GLN A O 1
ATOM 5494 N N . VAL A 1 682 ? 0.100 -1.579 -42.511 1.00 96.12 682 VAL A N 1
ATOM 5495 C CA . VAL A 1 682 ? -0.330 -1.266 -43.891 1.00 96.12 682 VAL A CA 1
ATOM 5496 C C . VAL A 1 682 ? 0.839 -0.875 -44.803 1.00 96.12 682 VAL A C 1
ATOM 5498 O O . VAL A 1 682 ? 0.897 -1.319 -45.947 1.00 96.12 682 VAL A O 1
ATOM 5501 N N . ASN A 1 683 ? 1.798 -0.092 -44.301 1.00 95.75 683 ASN A N 1
ATOM 5502 C CA . ASN A 1 683 ? 2.943 0.381 -45.092 1.00 95.75 683 ASN A CA 1
ATOM 5503 C C . ASN A 1 683 ? 4.167 -0.555 -45.023 1.00 95.75 683 ASN A C 1
ATOM 5505 O O . ASN A 1 683 ? 5.188 -0.288 -45.660 1.00 95.75 683 ASN A O 1
ATOM 5509 N N . ALA A 1 684 ? 4.051 -1.671 -44.300 1.00 95.19 684 ALA A N 1
ATOM 5510 C CA . ALA A 1 684 ? 5.085 -2.687 -44.132 1.00 95.19 684 ALA A CA 1
ATOM 5511 C C . ALA A 1 684 ? 4.562 -4.075 -44.548 1.00 95.19 684 ALA A C 1
ATOM 5513 O O . ALA A 1 684 ? 4.685 -5.054 -43.819 1.00 95.19 684 ALA A O 1
ATOM 5514 N N . ASN A 1 685 ? 3.922 -4.150 -45.721 1.00 94.56 685 ASN A N 1
ATOM 5515 C CA . ASN A 1 685 ? 3.430 -5.387 -46.348 1.00 94.56 685 ASN A CA 1
ATOM 5516 C C . ASN A 1 685 ? 2.483 -6.241 -45.476 1.00 94.56 685 ASN A C 1
ATOM 5518 O O . ASN A 1 685 ? 2.372 -7.448 -45.679 1.00 94.56 685 ASN A O 1
ATOM 5522 N N . GLY A 1 686 ? 1.777 -5.629 -44.518 1.00 94.31 686 GLY A N 1
ATOM 5523 C CA . GLY A 1 686 ? 0.903 -6.346 -43.587 1.00 94.31 686 GLY A CA 1
ATOM 5524 C C . GLY A 1 686 ? 1.655 -7.135 -42.513 1.00 94.31 686 GLY A C 1
ATOM 5525 O O . GLY A 1 686 ? 1.052 -7.993 -41.875 1.00 94.31 686 GLY A O 1
ATOM 5526 N N . THR A 1 687 ? 2.946 -6.858 -42.308 1.00 90.19 687 THR A N 1
ATOM 5527 C CA . THR A 1 687 ? 3.772 -7.524 -41.293 1.00 90.19 687 THR A CA 1
ATOM 5528 C C . THR A 1 687 ? 3.245 -7.219 -39.891 1.00 90.19 687 THR A C 1
ATOM 5530 O O . THR A 1 687 ? 2.934 -6.071 -39.567 1.00 90.19 687 THR A O 1
ATOM 5533 N N . GLU A 1 688 ? 3.156 -8.256 -39.061 1.00 92.94 688 GLU A N 1
ATOM 5534 C CA . GLU A 1 688 ? 2.908 -8.156 -37.623 1.00 92.94 688 GLU A CA 1
ATOM 5535 C C . GLU A 1 688 ? 4.211 -8.451 -36.880 1.00 92.94 688 GLU A C 1
ATOM 5537 O O . GLU A 1 688 ? 4.864 -9.465 -37.137 1.00 92.94 688 GLU A O 1
ATOM 5542 N N . THR A 1 689 ? 4.583 -7.585 -35.938 1.00 90.69 689 THR A N 1
ATOM 5543 C CA . THR A 1 689 ? 5.849 -7.705 -35.208 1.00 90.69 689 THR A CA 1
ATOM 5544 C C . THR A 1 689 ? 5.585 -7.879 -33.710 1.00 90.69 689 THR A C 1
ATOM 5546 O O . THR A 1 689 ? 4.778 -7.136 -33.140 1.00 90.69 689 THR A O 1
ATOM 5549 N N . PRO A 1 690 ? 6.274 -8.815 -33.023 1.00 92.50 690 PRO A N 1
ATOM 5550 C CA . PRO A 1 690 ? 6.261 -8.884 -31.567 1.00 92.50 690 PRO A CA 1
ATOM 5551 C C . PRO A 1 690 ? 6.706 -7.559 -30.940 1.00 92.50 690 PRO A C 1
ATOM 5553 O O . PRO A 1 690 ? 7.778 -7.037 -31.240 1.00 92.50 690 PRO A O 1
ATOM 5556 N N . TRP A 1 691 ? 5.900 -7.041 -30.022 1.00 94.12 691 TRP A N 1
ATOM 5557 C CA . TRP A 1 691 ? 6.117 -5.774 -29.331 1.00 94.12 691 TRP A CA 1
ATOM 5558 C C . TRP A 1 691 ? 6.181 -5.982 -27.816 1.00 94.12 691 TRP A C 1
ATOM 5560 O O . TRP A 1 691 ? 5.426 -5.408 -27.031 1.00 94.12 691 TRP A O 1
ATOM 5570 N N . SER A 1 692 ? 7.092 -6.867 -27.414 1.00 93.62 692 SER A N 1
ATOM 5571 C CA . SER A 1 692 ? 7.277 -7.339 -26.043 1.00 93.62 692 SER A CA 1
ATOM 5572 C C . SER A 1 692 ? 7.365 -6.229 -25.000 1.00 93.62 692 SER A C 1
ATOM 5574 O O . SER A 1 692 ? 8.026 -5.198 -25.183 1.00 93.62 692 SER A O 1
ATOM 5576 N N . ARG A 1 693 ? 6.757 -6.483 -23.835 1.00 95.06 693 ARG A N 1
ATOM 5577 C CA . ARG A 1 693 ? 6.762 -5.556 -22.706 1.00 95.06 693 ARG A CA 1
ATOM 5578 C C . ARG A 1 693 ? 6.775 -6.298 -21.373 1.00 95.06 693 ARG A C 1
ATOM 5580 O O . ARG A 1 693 ? 6.060 -7.272 -21.199 1.00 95.06 693 ARG A O 1
ATOM 5587 N N . GLY A 1 694 ? 7.600 -5.839 -20.428 1.00 96.25 694 GLY A N 1
ATOM 5588 C CA . GLY A 1 694 ? 7.803 -6.528 -19.154 1.00 96.25 694 GLY A CA 1
ATOM 5589 C C . GLY A 1 694 ? 6.520 -6.619 -18.332 1.00 96.25 694 GLY A C 1
ATOM 5590 O O . GLY A 1 694 ? 5.856 -5.609 -18.102 1.00 96.25 694 GLY A O 1
ATOM 5591 N N . ARG A 1 695 ? 6.219 -7.838 -17.900 1.00 96.25 695 ARG A N 1
ATOM 5592 C CA . ARG A 1 695 ? 5.170 -8.256 -16.975 1.00 96.25 695 ARG A CA 1
ATOM 5593 C C . ARG A 1 695 ? 5.838 -9.003 -15.818 1.00 96.25 695 ARG A C 1
ATOM 5595 O O . ARG A 1 695 ? 5.728 -10.215 -15.678 1.00 96.25 695 ARG A O 1
ATOM 5602 N N . VAL A 1 696 ? 6.610 -8.257 -15.043 1.00 96.62 696 VAL A N 1
ATOM 5603 C CA . VAL A 1 696 ? 7.418 -8.713 -13.907 1.00 96.62 696 VAL A CA 1
ATOM 5604 C C . VAL A 1 696 ? 7.744 -7.478 -13.076 1.00 96.62 696 VAL A C 1
ATOM 5606 O O . VAL A 1 696 ? 7.805 -6.373 -13.625 1.00 96.62 696 VAL A O 1
ATOM 5609 N N . LEU A 1 697 ? 7.989 -7.632 -11.780 1.00 97.88 697 LEU A N 1
ATOM 5610 C CA . LEU A 1 697 ? 8.467 -6.528 -10.959 1.00 97.88 697 LEU A CA 1
ATOM 5611 C C . LEU A 1 697 ? 9.779 -5.974 -11.534 1.00 97.88 697 LEU A C 1
ATOM 5613 O O . LEU A 1 697 ? 10.727 -6.710 -11.806 1.00 97.88 697 LEU A O 1
ATOM 5617 N N . GLY A 1 698 ? 9.820 -4.660 -11.751 1.00 96.75 698 GLY A N 1
ATOM 5618 C CA . GLY A 1 698 ? 10.877 -3.946 -12.474 1.00 96.75 698 GLY A CA 1
ATOM 5619 C C . GLY A 1 698 ? 10.530 -3.673 -13.941 1.00 96.75 698 GLY A C 1
ATOM 5620 O O . GLY A 1 698 ? 11.208 -2.883 -14.611 1.00 96.75 698 GLY A O 1
ATOM 5621 N N . GLY A 1 699 ? 9.451 -4.275 -14.445 1.00 96.88 699 GLY A N 1
ATOM 5622 C CA . GLY A 1 699 ? 8.932 -4.117 -15.796 1.00 96.88 699 GLY A CA 1
ATOM 5623 C C . GLY A 1 699 ? 10.001 -4.361 -16.854 1.00 96.88 699 GLY A C 1
ATOM 5624 O O . GLY A 1 699 ? 10.787 -5.303 -16.793 1.00 96.88 699 GLY A O 1
ATOM 5625 N N . SER A 1 700 ? 10.069 -3.475 -17.844 1.00 97.44 700 SER A N 1
ATOM 5626 C CA . SER A 1 700 ? 11.009 -3.594 -18.963 1.00 97.44 700 SER A CA 1
ATOM 5627 C C . SER A 1 700 ? 12.478 -3.601 -18.556 1.00 97.44 700 SER A C 1
ATOM 5629 O O . SER A 1 700 ? 13.283 -4.155 -19.295 1.00 97.44 700 SER A O 1
ATOM 5631 N N . SER A 1 701 ? 12.852 -3.011 -17.413 1.00 97.69 701 SER A N 1
ATOM 5632 C CA . SER A 1 701 ? 14.253 -3.026 -16.964 1.00 97.69 701 SER A CA 1
ATOM 5633 C C . SER A 1 701 ? 14.751 -4.437 -16.614 1.00 97.69 701 SER A C 1
ATOM 5635 O O . SER A 1 701 ? 15.945 -4.706 -16.735 1.00 97.69 701 SER A O 1
ATOM 5637 N N . ALA A 1 702 ? 13.839 -5.359 -16.287 1.00 96.81 702 ALA A N 1
ATOM 5638 C CA . ALA A 1 702 ? 14.138 -6.772 -16.063 1.00 96.81 702 ALA A CA 1
ATOM 5639 C C . ALA A 1 702 ? 14.278 -7.588 -17.369 1.00 96.81 702 ALA A C 1
ATOM 5641 O O . ALA A 1 702 ? 14.894 -8.647 -17.368 1.00 96.81 702 ALA A O 1
ATOM 5642 N N . LEU A 1 703 ? 13.728 -7.108 -18.492 1.00 95.19 703 LEU A N 1
ATOM 5643 C CA . LEU A 1 703 ? 13.735 -7.824 -19.780 1.00 95.19 703 LEU A CA 1
ATOM 5644 C C . LEU A 1 703 ? 14.677 -7.206 -20.820 1.00 95.19 703 LEU A C 1
ATOM 5646 O O . LEU A 1 703 ? 15.026 -7.862 -21.799 1.00 95.19 703 LEU A O 1
ATOM 5650 N N . ASN A 1 704 ? 15.044 -5.933 -20.655 1.00 95.38 704 ASN A N 1
ATOM 5651 C CA . ASN A 1 704 ? 15.786 -5.186 -21.665 1.00 95.38 704 ASN A CA 1
ATOM 5652 C C . ASN A 1 704 ? 17.190 -5.768 -21.916 1.00 95.38 704 ASN A C 1
ATOM 5654 O O . ASN A 1 704 ? 17.695 -6.635 -21.199 1.00 95.38 704 ASN A O 1
ATOM 5658 N N . PHE A 1 705 ? 17.865 -5.207 -22.909 1.00 94.75 705 PHE A N 1
ATOM 5659 C CA . PHE A 1 705 ? 19.196 -5.625 -23.337 1.00 94.75 705 PHE A CA 1
ATOM 5660 C C . PHE A 1 705 ? 20.307 -4.915 -22.535 1.00 94.75 705 PHE A C 1
ATOM 5662 O O . PHE A 1 705 ? 21.473 -4.976 -22.903 1.00 94.75 705 PHE A O 1
ATOM 5669 N N . MET A 1 706 ? 19.940 -4.247 -21.429 1.00 95.44 706 MET A N 1
ATOM 5670 C CA . MET A 1 706 ? 20.790 -3.513 -20.476 1.00 95.44 706 MET A CA 1
ATOM 5671 C C . MET A 1 706 ? 21.596 -2.348 -21.059 1.00 95.44 706 MET A C 1
ATOM 5673 O O . MET A 1 706 ? 22.351 -1.713 -20.332 1.00 95.44 706 MET A O 1
ATOM 5677 N N . THR A 1 707 ? 21.423 -2.027 -22.335 1.00 93.00 707 THR A N 1
ATOM 5678 C CA . THR A 1 707 ? 22.180 -0.998 -23.053 1.00 93.00 707 THR A CA 1
ATOM 5679 C C . THR A 1 707 ? 21.963 0.392 -22.447 1.00 93.00 707 THR A C 1
ATOM 5681 O O . THR A 1 707 ? 20.826 0.821 -22.236 1.00 93.00 707 THR A O 1
ATOM 5684 N N . TRP A 1 708 ? 23.043 1.109 -22.124 1.00 92.69 708 TRP A N 1
ATOM 5685 C CA . TRP A 1 708 ? 22.950 2.402 -21.446 1.00 92.69 708 TRP A CA 1
ATOM 5686 C C . TRP A 1 708 ? 23.628 3.531 -22.219 1.00 92.69 708 TRP A C 1
ATOM 5688 O O . TRP A 1 708 ? 24.844 3.547 -22.406 1.00 92.69 708 TRP A O 1
ATOM 5698 N N . ASN A 1 709 ? 22.841 4.543 -22.582 1.00 90.94 709 ASN A N 1
ATOM 5699 C CA . ASN A 1 709 ? 23.327 5.816 -23.101 1.00 90.94 709 ASN A CA 1
ATOM 5700 C C . ASN A 1 709 ? 22.389 6.964 -22.703 1.00 90.94 709 ASN A C 1
ATOM 5702 O O . ASN A 1 709 ? 21.254 6.733 -22.283 1.00 90.94 709 ASN A O 1
ATOM 5706 N N . LYS A 1 710 ? 22.866 8.206 -22.825 1.00 92.31 710 LYS A N 1
ATOM 5707 C CA . LYS A 1 710 ? 22.024 9.404 -22.694 1.00 92.31 710 LYS A CA 1
ATOM 5708 C C . LYS A 1 710 ? 21.782 10.025 -24.076 1.00 92.31 710 LYS A C 1
ATOM 5710 O O . LYS A 1 710 ? 22.643 9.871 -24.944 1.00 92.31 710 LYS A O 1
ATOM 5715 N N . PRO A 1 711 ? 20.639 10.702 -24.283 1.00 94.56 711 PRO A N 1
ATOM 5716 C CA . PRO A 1 711 ? 20.341 11.352 -25.554 1.00 94.56 711 PRO A CA 1
ATOM 5717 C C . PRO A 1 711 ? 21.205 12.598 -25.766 1.00 94.56 711 PRO A C 1
ATOM 5719 O O . PRO A 1 711 ? 21.984 13.000 -24.894 1.00 94.56 711 PRO A O 1
ATOM 5722 N N . SER A 1 712 ? 21.040 13.223 -26.929 1.00 95.00 712 SER A N 1
ATOM 5723 C CA . SER A 1 712 ? 21.578 14.558 -27.187 1.00 95.00 712 SER A CA 1
ATOM 5724 C C . SER A 1 712 ? 20.859 15.598 -26.327 1.00 95.00 712 SER A C 1
ATOM 5726 O O . SER A 1 712 ? 19.670 15.457 -26.029 1.00 95.00 712 SER A O 1
ATOM 5728 N N . ARG A 1 713 ? 21.556 16.675 -25.954 1.00 95.94 713 ARG A N 1
ATOM 5729 C CA . ARG A 1 713 ? 20.950 17.813 -25.242 1.00 95.94 713 ARG A CA 1
ATOM 5730 C C . ARG A 1 713 ? 19.757 18.378 -26.014 1.00 95.94 713 ARG A C 1
ATOM 5732 O O . ARG A 1 713 ? 18.701 18.621 -25.438 1.00 95.94 713 ARG A O 1
ATOM 5739 N N . GLU A 1 714 ? 19.925 18.544 -27.321 1.00 95.88 714 GLU A N 1
ATOM 5740 C CA . GLU A 1 714 ? 18.945 19.136 -28.228 1.00 95.88 714 GLU A CA 1
ATOM 5741 C C . GLU A 1 714 ? 17.618 18.371 -28.253 1.00 95.88 714 GLU A C 1
ATOM 5743 O O . GLU A 1 714 ? 16.568 18.995 -28.414 1.00 95.88 714 GLU A O 1
ATOM 5748 N N . ASP A 1 715 ? 17.665 17.048 -28.072 1.00 94.94 715 ASP A N 1
ATOM 5749 C CA . ASP A 1 715 ? 16.488 16.179 -28.045 1.00 94.94 715 ASP A CA 1
ATOM 5750 C C . ASP A 1 715 ? 15.661 16.376 -26.769 1.00 94.94 715 ASP A C 1
ATOM 5752 O O . ASP A 1 715 ? 14.436 16.413 -26.822 1.00 94.94 715 ASP A O 1
ATOM 5756 N N . VAL A 1 716 ? 16.312 16.541 -25.615 1.00 96.31 716 VAL A N 1
ATOM 5757 C CA . VAL A 1 716 ? 15.607 16.772 -24.343 1.00 96.31 716 VAL A CA 1
ATOM 5758 C C . VAL A 1 716 ? 15.102 18.212 -24.265 1.00 96.31 716 VAL A C 1
ATOM 5760 O O . VAL A 1 716 ? 13.955 18.446 -23.897 1.00 96.31 716 VAL A O 1
ATOM 5763 N N . ASP A 1 717 ? 15.912 19.185 -24.694 1.00 96.94 717 ASP A N 1
ATOM 5764 C CA . ASP A 1 717 ? 15.512 20.599 -24.757 1.00 96.94 717 ASP A CA 1
ATOM 5765 C C . ASP A 1 717 ? 14.356 20.838 -25.747 1.00 96.94 717 ASP A C 1
ATOM 5767 O O . ASP A 1 717 ? 13.670 21.861 -25.687 1.00 96.94 717 ASP A O 1
ATOM 5771 N N . ALA A 1 718 ? 14.117 19.913 -26.681 1.00 95.56 718 ALA A N 1
ATOM 5772 C CA . ALA A 1 718 ? 12.947 19.952 -27.550 1.00 95.56 718 ALA A CA 1
ATOM 5773 C C . ALA A 1 718 ? 11.629 19.794 -26.779 1.00 95.56 718 ALA A C 1
ATOM 5775 O O . ALA A 1 718 ? 10.628 20.387 -27.182 1.00 95.56 718 ALA A O 1
ATOM 5776 N N . TRP A 1 719 ? 11.608 19.047 -25.671 1.00 96.50 719 TRP A N 1
ATOM 5777 C CA . TRP A 1 719 ? 10.389 18.862 -24.882 1.00 96.50 719 TRP A CA 1
ATOM 5778 C C . TRP A 1 719 ? 9.900 20.189 -24.301 1.00 96.50 719 TRP A C 1
ATOM 5780 O O . TRP A 1 719 ? 8.714 20.500 -24.412 1.00 96.50 719 TRP A O 1
ATOM 5790 N N . GLU A 1 720 ? 10.813 21.003 -23.768 1.00 95.69 720 GLU A N 1
ATOM 5791 C CA . GLU A 1 720 ? 10.509 22.346 -23.270 1.00 95.69 720 GLU A CA 1
ATOM 5792 C C . GLU A 1 720 ? 10.019 23.279 -24.386 1.00 95.69 720 GLU A C 1
ATOM 5794 O O . GLU A 1 720 ? 9.006 23.960 -24.219 1.00 95.69 720 GLU A O 1
ATOM 5799 N N . LYS A 1 721 ? 10.651 23.242 -25.569 1.00 92.31 721 LYS A N 1
ATOM 5800 C CA . LYS A 1 721 ? 10.233 24.041 -26.742 1.00 92.31 721 LYS A CA 1
ATOM 5801 C C . LYS A 1 721 ? 8.816 23.730 -27.224 1.00 92.31 721 LYS A C 1
ATOM 5803 O O . LYS A 1 721 ? 8.170 24.607 -27.791 1.00 92.31 721 LYS A O 1
ATOM 5808 N N . LEU A 1 722 ? 8.325 22.511 -26.997 1.00 94.38 722 LEU A N 1
ATOM 5809 C CA . LEU A 1 722 ? 6.951 22.112 -27.327 1.00 94.38 722 LEU A CA 1
ATOM 5810 C C . LEU A 1 722 ? 5.907 22.636 -26.318 1.00 94.38 722 LEU A C 1
ATOM 5812 O O . LEU A 1 722 ? 4.707 22.437 -26.516 1.00 94.38 722 LEU A O 1
ATOM 5816 N N . GLY A 1 723 ? 6.342 23.358 -25.279 1.00 92.56 723 GLY A N 1
ATOM 5817 C CA . GLY A 1 723 ? 5.486 23.975 -24.264 1.00 92.56 723 GLY A CA 1
ATOM 5818 C C . GLY A 1 723 ? 5.595 23.336 -22.880 1.00 92.56 723 GLY A C 1
ATOM 5819 O O . GLY A 1 723 ? 4.748 23.605 -22.032 1.00 92.56 723 GLY A O 1
ATOM 5820 N N . ASN A 1 724 ? 6.610 22.500 -22.637 1.00 95.06 724 ASN A N 1
ATOM 5821 C CA . ASN A 1 724 ? 6.781 21.794 -21.368 1.00 95.06 724 ASN A CA 1
ATOM 5822 C C . ASN A 1 724 ? 7.864 22.431 -20.493 1.00 95.06 724 ASN A C 1
ATOM 5824 O O . ASN A 1 724 ? 8.944 21.869 -20.311 1.00 95.06 724 ASN A O 1
ATOM 5828 N N . GLU A 1 725 ? 7.570 23.615 -19.962 1.00 94.31 725 GLU A N 1
ATOM 5829 C CA . GLU A 1 725 ? 8.485 24.360 -19.093 1.00 94.31 725 GLU A CA 1
ATOM 5830 C C . GLU A 1 725 ? 9.079 23.479 -17.980 1.00 94.31 725 GLU A C 1
ATOM 5832 O O . GLU A 1 725 ? 8.368 22.745 -17.284 1.00 94.31 725 GLU A O 1
ATOM 5837 N N . GLY A 1 726 ? 10.403 23.539 -17.827 1.00 92.56 726 GLY A N 1
ATOM 5838 C CA . GLY A 1 726 ? 11.146 22.776 -16.833 1.00 92.56 726 GLY A CA 1
ATOM 5839 C C . GLY A 1 726 ? 11.455 21.332 -17.231 1.00 92.56 726 GLY A C 1
ATOM 5840 O O . GLY A 1 726 ? 12.035 20.616 -16.418 1.00 92.56 726 GLY A O 1
ATOM 5841 N N . TRP A 1 727 ? 11.100 20.874 -18.434 1.00 96.81 727 TRP A N 1
ATOM 5842 C CA . TRP A 1 727 ? 11.517 19.574 -18.977 1.00 96.81 727 TRP A CA 1
ATOM 5843 C C . TRP A 1 727 ? 12.610 19.764 -20.031 1.00 96.81 727 TRP A C 1
ATOM 5845 O O . TRP A 1 727 ? 12.368 19.666 -21.229 1.00 96.81 727 TRP A O 1
ATOM 5855 N N . ASN A 1 728 ? 13.820 20.054 -19.552 1.00 97.00 728 ASN A N 1
ATOM 5856 C CA . ASN A 1 728 ? 15.012 20.336 -20.353 1.00 97.00 728 ASN A CA 1
ATOM 5857 C C . ASN A 1 728 ? 16.208 19.472 -19.913 1.00 97.00 728 ASN A C 1
ATOM 5859 O O . ASN A 1 728 ? 16.149 18.758 -18.902 1.00 97.00 728 ASN A O 1
ATOM 5863 N N . TRP A 1 729 ? 17.299 19.519 -20.682 1.00 96.81 729 TRP A N 1
ATOM 5864 C CA . TRP A 1 729 ? 18.482 18.689 -20.461 1.00 96.81 729 TRP A CA 1
ATOM 5865 C C . TRP A 1 729 ? 19.095 18.882 -19.076 1.00 96.81 729 TRP A C 1
ATOM 5867 O O . TRP A 1 729 ? 19.446 17.899 -18.429 1.00 96.81 729 TRP A O 1
ATOM 5877 N N . ASP A 1 730 ? 19.233 20.122 -18.603 1.00 96.19 730 ASP A N 1
ATOM 5878 C CA . ASP A 1 730 ? 19.946 20.395 -17.351 1.00 96.19 730 ASP A CA 1
ATOM 5879 C C . ASP A 1 730 ? 19.219 19.769 -16.152 1.00 96.19 730 ASP A C 1
ATOM 5881 O O . ASP A 1 730 ? 19.847 19.172 -15.269 1.00 96.19 730 ASP A O 1
ATOM 5885 N N . ARG A 1 731 ? 17.880 19.825 -16.147 1.00 96.06 731 ARG A N 1
ATOM 5886 C CA . ARG A 1 731 ? 17.079 19.125 -15.141 1.00 96.06 731 ARG A CA 1
ATOM 5887 C C . ARG A 1 731 ? 17.181 17.614 -15.308 1.00 96.06 731 ARG A C 1
ATOM 5889 O O . ARG A 1 731 ? 17.429 16.920 -14.324 1.00 96.06 731 ARG A O 1
ATOM 5896 N N . PHE A 1 732 ? 17.010 17.104 -16.526 1.00 96.56 732 PHE A N 1
ATOM 5897 C CA . PHE A 1 732 ? 17.115 15.673 -16.803 1.00 96.56 732 PHE A CA 1
ATOM 5898 C C . PHE A 1 732 ? 18.460 15.103 -16.328 1.00 96.56 732 PHE A C 1
ATOM 5900 O O . PHE A 1 732 ? 18.481 14.133 -15.572 1.00 96.56 732 PHE A O 1
ATOM 5907 N N . ASP A 1 733 ? 19.578 15.735 -16.685 1.00 95.00 733 ASP A N 1
ATOM 5908 C CA . ASP A 1 733 ? 20.915 15.267 -16.327 1.00 95.00 733 ASP A CA 1
ATOM 5909 C C . ASP A 1 733 ? 21.144 15.262 -14.810 1.00 95.00 733 ASP A C 1
ATOM 5911 O O . ASP A 1 733 ? 21.649 14.272 -14.276 1.00 95.00 733 ASP A O 1
ATOM 5915 N N . LYS A 1 734 ? 20.677 16.297 -14.092 1.00 95.00 734 LYS A N 1
ATOM 5916 C CA . LYS A 1 734 ? 20.690 16.333 -12.619 1.00 95.00 734 LYS A CA 1
ATOM 5917 C C . LYS A 1 734 ? 20.020 15.091 -12.022 1.00 95.00 734 LYS A C 1
ATOM 5919 O O . LYS A 1 734 ? 20.581 14.454 -11.129 1.00 95.00 734 LYS A O 1
ATOM 5924 N N . TYR A 1 735 ? 18.833 14.727 -12.506 1.00 96.25 735 TYR A N 1
ATOM 5925 C CA . TYR A 1 735 ? 18.126 13.545 -12.007 1.00 96.25 735 TYR A CA 1
ATOM 5926 C C . TYR A 1 735 ? 18.770 12.235 -12.459 1.00 96.25 735 TYR A C 1
ATOM 5928 O O . TYR A 1 735 ? 18.792 11.277 -11.689 1.00 96.25 735 TYR A O 1
ATOM 5936 N N . MET A 1 736 ? 19.389 12.192 -13.638 1.00 94.88 736 MET A N 1
ATOM 5937 C CA . MET A 1 736 ? 20.154 11.020 -14.061 1.00 94.88 736 MET A CA 1
ATOM 5938 C C . MET A 1 736 ? 21.383 10.766 -13.188 1.00 94.88 736 MET A C 1
ATOM 5940 O O . MET A 1 736 ? 21.686 9.610 -12.886 1.00 94.88 736 MET A O 1
ATOM 5944 N N . GLN A 1 737 ? 22.066 11.822 -12.741 1.00 92.38 737 GLN A N 1
ATOM 5945 C CA . GLN A 1 737 ? 23.153 11.701 -11.764 1.00 92.38 737 GLN A CA 1
ATOM 5946 C C . GLN A 1 737 ? 22.650 11.170 -10.408 1.00 92.38 737 GLN A C 1
ATOM 5948 O O . GLN A 1 737 ? 23.366 10.426 -9.743 1.00 92.38 737 GLN A O 1
ATOM 5953 N N . ARG A 1 738 ? 21.407 11.494 -10.020 1.00 95.31 738 ARG A N 1
ATOM 5954 C CA . ARG A 1 738 ? 20.753 10.954 -8.812 1.00 95.31 738 ARG A CA 1
ATOM 5955 C C . ARG A 1 738 ? 20.298 9.501 -8.970 1.00 95.31 738 ARG A C 1
ATOM 5957 O O . ARG A 1 738 ? 20.307 8.755 -7.993 1.00 95.31 738 ARG A O 1
ATOM 5964 N N . ALA A 1 739 ? 19.897 9.104 -10.175 1.00 96.81 739 ALA A N 1
ATOM 5965 C CA . ALA A 1 739 ? 19.365 7.772 -10.451 1.00 96.81 739 ALA A CA 1
ATOM 5966 C C . ALA A 1 739 ? 20.453 6.699 -10.573 1.00 96.81 739 ALA A C 1
ATOM 5968 O O . ALA A 1 739 ? 20.210 5.532 -10.260 1.00 96.81 739 ALA A O 1
ATOM 5969 N N . THR A 1 740 ? 21.640 7.075 -11.057 1.00 95.31 740 THR A N 1
ATOM 5970 C CA . THR A 1 740 ? 22.649 6.115 -11.527 1.00 95.31 740 THR A CA 1
ATOM 5971 C C . THR A 1 740 ? 24.018 6.311 -10.898 1.00 95.31 740 THR A C 1
ATOM 5973 O O . THR A 1 740 ? 24.386 7.423 -10.531 1.00 95.31 740 THR A O 1
ATOM 5976 N N . THR A 1 741 ? 24.772 5.220 -10.799 1.00 94.88 741 THR A N 1
ATOM 5977 C CA . THR A 1 741 ? 26.204 5.215 -10.504 1.00 94.88 741 THR A CA 1
ATOM 5978 C C . THR A 1 741 ? 26.925 4.561 -11.672 1.00 94.88 741 THR A C 1
ATOM 5980 O O . THR A 1 741 ? 26.815 3.354 -11.889 1.00 94.88 741 THR A O 1
ATOM 5983 N N . TYR A 1 742 ? 27.679 5.356 -12.427 1.00 91.62 742 TYR A N 1
ATOM 5984 C CA . TYR A 1 742 ? 28.599 4.842 -13.431 1.00 91.62 742 TYR A CA 1
ATOM 5985 C C . TYR A 1 742 ? 29.932 4.468 -12.789 1.00 91.62 742 TYR A C 1
ATOM 5987 O O . TYR A 1 742 ? 30.625 5.327 -12.236 1.00 91.62 742 TYR A O 1
ATOM 5995 N N . THR A 1 743 ? 30.301 3.196 -12.920 1.00 88.94 743 THR A N 1
ATOM 5996 C CA . THR A 1 743 ? 31.592 2.666 -12.489 1.00 88.94 743 THR A CA 1
ATOM 5997 C C . THR A 1 743 ? 32.505 2.460 -13.700 1.00 88.94 743 THR A C 1
ATOM 5999 O O . THR A 1 743 ? 32.236 1.591 -14.537 1.00 88.94 743 THR A O 1
ATOM 6002 N N . PRO A 1 744 ? 33.600 3.237 -13.800 1.00 81.31 744 PRO A N 1
ATOM 6003 C CA . PRO A 1 744 ? 34.685 2.985 -14.738 1.00 81.31 744 PRO A CA 1
ATOM 6004 C C . PRO A 1 744 ? 35.215 1.545 -14.685 1.00 81.31 744 PRO A C 1
ATOM 6006 O O . PRO A 1 744 ? 35.306 0.974 -13.598 1.00 81.31 744 PRO A O 1
ATOM 6009 N N . PRO A 1 745 ? 35.660 0.968 -15.813 1.00 72.81 745 PRO A N 1
ATOM 6010 C CA . PRO A 1 745 ? 36.360 -0.313 -15.793 1.00 72.81 745 PRO A CA 1
ATOM 6011 C C . PRO A 1 745 ? 37.685 -0.209 -15.008 1.00 72.81 745 PRO A C 1
ATOM 6013 O O . PRO A 1 745 ? 38.440 0.752 -15.181 1.00 72.81 745 PRO A O 1
ATOM 6016 N N . ILE A 1 746 ? 37.999 -1.206 -14.168 1.00 62.59 746 ILE A N 1
ATOM 6017 C CA . ILE A 1 746 ? 39.260 -1.266 -13.405 1.00 62.59 746 ILE A CA 1
ATOM 6018 C C . ILE A 1 746 ? 40.424 -1.533 -14.374 1.00 62.59 746 ILE A C 1
ATOM 6020 O O . ILE A 1 746 ? 40.559 -2.609 -14.955 1.00 62.59 746 ILE A O 1
ATOM 6024 N N . LEU A 1 747 ? 41.284 -0.527 -14.555 1.00 52.66 747 LEU A N 1
ATOM 6025 C CA . LEU A 1 747 ? 42.314 -0.489 -15.605 1.00 52.66 747 LEU A CA 1
ATOM 6026 C C . LEU A 1 747 ? 43.459 -1.509 -15.432 1.00 52.66 747 LEU A C 1
ATOM 6028 O O . LEU A 1 747 ? 44.217 -1.727 -16.384 1.00 52.66 747 LEU A O 1
ATOM 6032 N N . SER A 1 748 ? 43.625 -2.100 -14.244 1.00 47.06 748 SER A N 1
ATOM 6033 C CA . SER A 1 748 ? 44.702 -3.047 -13.909 1.00 47.06 748 SER A CA 1
ATOM 6034 C C . SER A 1 748 ? 44.360 -4.521 -14.149 1.00 47.06 748 SER A C 1
ATOM 6036 O O . SER A 1 748 ? 45.286 -5.313 -14.275 1.00 47.06 748 SER A O 1
ATOM 6038 N N . GLU A 1 749 ? 43.080 -4.895 -14.244 1.00 47.56 749 GLU A N 1
ATOM 6039 C CA . GLU A 1 749 ? 42.643 -6.307 -14.211 1.00 47.56 749 GLU A CA 1
ATOM 6040 C C . GLU A 1 749 ? 42.104 -6.838 -15.549 1.00 47.56 749 GLU A C 1
ATOM 6042 O O . GLU A 1 749 ? 41.849 -8.031 -15.684 1.00 47.56 749 GLU A O 1
ATOM 6047 N N . VAL A 1 750 ? 41.971 -5.989 -16.576 1.00 52.31 750 VAL A N 1
ATOM 6048 C CA . VAL A 1 750 ? 41.375 -6.393 -17.859 1.00 52.31 750 VAL A CA 1
ATOM 6049 C C . VAL A 1 750 ? 42.314 -6.089 -19.031 1.00 52.31 750 VAL A C 1
ATOM 6051 O O . VAL A 1 750 ? 42.176 -5.079 -19.718 1.00 52.31 750 VAL A O 1
ATOM 6054 N N . GLU A 1 751 ? 43.269 -6.981 -19.318 1.00 46.47 751 GLU A N 1
ATOM 6055 C CA . GLU A 1 751 ? 44.089 -6.906 -20.548 1.00 46.47 751 GLU A CA 1
ATOM 6056 C C . GLU A 1 751 ? 43.228 -6.905 -21.831 1.00 46.47 751 GLU A C 1
ATOM 6058 O O . GLU A 1 751 ? 43.606 -6.311 -22.843 1.00 46.47 751 GLU A O 1
ATOM 6063 N N . HIS A 1 752 ? 42.025 -7.486 -21.771 1.00 48.62 752 HIS A N 1
ATOM 6064 C CA . HIS A 1 752 ? 41.074 -7.592 -22.882 1.00 48.62 752 HIS A CA 1
ATOM 6065 C C . HIS A 1 752 ? 40.315 -6.285 -23.196 1.00 48.62 752 HIS A C 1
ATOM 6067 O O . HIS A 1 752 ? 39.865 -6.107 -24.324 1.00 48.62 752 HIS A O 1
ATOM 6073 N N . THR A 1 753 ? 40.220 -5.320 -22.267 1.00 47.47 753 THR A N 1
ATOM 6074 C CA . THR A 1 753 ? 39.650 -3.984 -22.564 1.00 47.47 753 THR A CA 1
ATOM 6075 C C . THR A 1 753 ? 40.669 -3.053 -23.222 1.00 47.47 753 THR A C 1
ATOM 6077 O O . THR A 1 753 ? 40.294 -2.045 -23.822 1.00 47.47 753 THR A O 1
ATOM 6080 N N . ARG A 1 754 ? 41.967 -3.389 -23.152 1.00 50.09 754 ARG A N 1
ATOM 6081 C CA . ARG A 1 754 ? 43.049 -2.605 -23.761 1.00 50.09 754 ARG A CA 1
ATOM 6082 C C . ARG A 1 754 ? 43.198 -2.859 -25.261 1.00 50.09 754 ARG A C 1
ATOM 6084 O O . ARG A 1 754 ? 43.628 -1.951 -25.969 1.00 50.09 754 ARG A O 1
ATOM 6091 N N . ARG A 1 755 ? 42.842 -4.035 -25.784 1.00 51.91 755 ARG A N 1
ATOM 6092 C CA . ARG A 1 755 ? 42.959 -4.303 -27.229 1.00 51.91 755 ARG A CA 1
ATOM 6093 C C . ARG A 1 755 ? 41.913 -3.489 -28.005 1.00 51.91 755 ARG A C 1
ATOM 6095 O O . ARG A 1 755 ? 40.724 -3.565 -27.721 1.00 51.91 755 ARG A O 1
ATOM 6102 N N . GLY A 1 756 ? 42.369 -2.647 -28.935 1.00 52.94 756 GLY A N 1
ATOM 6103 C CA . GLY A 1 756 ? 41.524 -1.966 -29.929 1.00 52.94 756 GLY A CA 1
ATOM 6104 C C . GLY A 1 756 ? 40.627 -0.812 -29.453 1.00 52.94 756 GLY A C 1
ATOM 6105 O O . GLY A 1 756 ? 39.972 -0.190 -30.278 1.00 52.94 756 GLY A O 1
ATOM 6106 N N . THR A 1 757 ? 40.588 -0.458 -28.161 1.00 58.66 757 THR A N 1
ATOM 6107 C CA . THR A 1 757 ? 39.818 0.728 -27.718 1.00 58.66 757 THR A CA 1
ATOM 6108 C C . THR A 1 757 ? 40.585 2.023 -28.006 1.00 58.66 757 THR A C 1
ATOM 6110 O O . THR A 1 757 ? 41.685 2.163 -27.465 1.00 58.66 757 THR A O 1
ATOM 6113 N N . PRO A 1 758 ? 40.025 2.979 -28.774 1.00 59.62 758 PRO A N 1
ATOM 6114 C CA . PRO A 1 758 ? 40.653 4.276 -29.034 1.00 59.62 758 PRO A CA 1
ATOM 6115 C C . PRO A 1 758 ? 40.967 5.052 -27.748 1.00 59.62 758 PRO A C 1
ATOM 6117 O O . PRO A 1 758 ? 40.145 5.087 -26.831 1.00 59.62 758 PRO A O 1
ATOM 6120 N N . ASP A 1 759 ? 42.113 5.739 -27.691 1.00 65.88 759 ASP A N 1
ATOM 6121 C CA . ASP A 1 759 ? 42.534 6.500 -26.499 1.00 65.88 759 ASP A CA 1
ATOM 6122 C C . ASP A 1 759 ? 41.524 7.582 -26.088 1.00 65.88 759 ASP A C 1
ATOM 6124 O O . ASP A 1 759 ? 41.279 7.780 -24.899 1.00 65.88 759 ASP A O 1
ATOM 6128 N N . ALA A 1 760 ? 40.845 8.200 -27.059 1.00 63.34 760 ALA A N 1
ATOM 6129 C CA . ALA A 1 760 ? 39.766 9.155 -26.805 1.00 63.34 760 ALA A CA 1
ATOM 6130 C C . ALA A 1 760 ? 38.617 8.555 -25.967 1.00 63.34 760 ALA A C 1
ATOM 6132 O O . ALA A 1 760 ? 38.090 9.223 -25.082 1.00 63.34 760 ALA A O 1
ATOM 6133 N N . ILE A 1 761 ? 38.266 7.280 -26.187 1.00 63.91 761 ILE A N 1
ATOM 6134 C CA . ILE A 1 761 ? 37.244 6.575 -25.396 1.00 63.91 761 ILE A CA 1
ATOM 6135 C C . ILE A 1 761 ? 37.761 6.276 -23.983 1.00 63.91 761 ILE A C 1
ATOM 6137 O O . ILE A 1 761 ? 37.018 6.381 -23.007 1.00 63.91 761 ILE A O 1
ATOM 6141 N N . ARG A 1 762 ? 39.049 5.945 -23.848 1.00 67.44 762 ARG A N 1
ATOM 6142 C CA . ARG A 1 762 ? 39.659 5.617 -22.550 1.00 67.44 762 ARG A CA 1
ATOM 6143 C C . ARG A 1 762 ? 39.654 6.807 -21.595 1.00 67.44 762 ARG A C 1
ATOM 6145 O O . ARG A 1 762 ? 39.404 6.618 -20.408 1.00 67.44 762 ARG A O 1
ATOM 6152 N N . GLU A 1 763 ? 39.899 8.018 -22.093 1.00 67.56 763 GLU A N 1
ATOM 6153 C CA . GLU A 1 763 ? 39.851 9.234 -21.269 1.00 67.56 763 GLU A CA 1
ATOM 6154 C C . GLU A 1 763 ? 38.436 9.546 -20.761 1.00 67.56 763 GLU A C 1
ATOM 6156 O O . GLU A 1 763 ? 38.275 9.957 -19.609 1.00 67.56 763 GLU A O 1
ATOM 6161 N N . LEU A 1 764 ? 37.404 9.282 -21.571 1.00 67.00 764 LEU A N 1
ATOM 6162 C CA . LEU A 1 764 ? 36.001 9.478 -21.184 1.00 67.00 764 LEU A CA 1
ATOM 6163 C C . LEU A 1 764 ? 35.573 8.561 -20.030 1.00 67.00 764 LEU A C 1
ATOM 6165 O O . LEU A 1 764 ? 34.695 8.920 -19.248 1.00 67.00 764 LEU A O 1
ATOM 6169 N N . TRP A 1 765 ? 36.205 7.396 -19.886 1.00 69.75 765 TRP A N 1
ATOM 6170 C CA . TRP A 1 765 ? 35.835 6.405 -18.878 1.00 69.75 765 TRP A CA 1
ATOM 6171 C C . TRP A 1 765 ? 36.496 6.581 -17.522 1.00 69.75 765 TRP A C 1
ATOM 6173 O O . TRP A 1 765 ? 36.134 5.857 -16.610 1.00 69.75 765 TRP A O 1
ATOM 6183 N N . LYS A 1 766 ? 37.421 7.525 -17.338 1.00 68.62 766 LYS A N 1
ATOM 6184 C CA . LYS A 1 766 ? 38.142 7.685 -16.060 1.00 68.62 766 LYS A CA 1
ATOM 6185 C C . LYS A 1 766 ? 37.330 8.355 -14.950 1.00 68.62 766 LYS A C 1
ATOM 6187 O O . LYS A 1 766 ? 37.807 8.443 -13.821 1.00 68.62 766 LYS A O 1
ATOM 6192 N N . ARG A 1 767 ? 36.142 8.879 -15.256 1.00 69.38 767 ARG A N 1
ATOM 6193 C CA . ARG A 1 767 ? 35.353 9.694 -14.326 1.00 69.38 767 ARG A CA 1
ATOM 6194 C C . ARG A 1 767 ? 34.101 8.931 -13.889 1.00 69.38 767 ARG A C 1
ATOM 6196 O O . ARG A 1 767 ? 33.303 8.588 -14.760 1.00 69.38 767 ARG A O 1
ATOM 6203 N N . PRO A 1 768 ? 33.906 8.667 -12.583 1.00 78.06 768 PRO A N 1
ATOM 6204 C CA . PRO A 1 768 ? 32.616 8.191 -12.099 1.00 78.06 768 PRO A CA 1
ATOM 6205 C C . PRO A 1 768 ? 31.551 9.270 -12.332 1.00 78.06 768 PRO A C 1
ATOM 6207 O O . PRO A 1 768 ? 31.851 10.466 -12.291 1.00 78.06 768 PRO A O 1
ATOM 6210 N N . ILE A 1 769 ? 30.315 8.848 -12.595 1.00 82.88 769 ILE A N 1
ATOM 6211 C CA . ILE A 1 769 ? 29.175 9.749 -12.816 1.00 82.88 769 ILE A CA 1
ATOM 6212 C C . ILE A 1 769 ? 28.030 9.304 -11.916 1.00 82.88 769 ILE A C 1
ATOM 6214 O O . ILE A 1 769 ? 27.630 8.143 -11.962 1.00 82.88 769 ILE A O 1
ATOM 6218 N N . GLY A 1 770 ? 27.489 10.249 -11.149 1.00 88.19 770 GLY A N 1
ATOM 6219 C CA . GLY A 1 770 ? 26.359 10.012 -10.259 1.00 88.19 770 GLY A CA 1
ATOM 6220 C C . GLY A 1 770 ? 26.694 9.163 -9.029 1.00 88.19 770 GLY A C 1
ATOM 6221 O O . GLY A 1 770 ? 27.833 8.746 -8.816 1.00 88.19 770 GLY A O 1
ATOM 6222 N N . ASN A 1 771 ? 25.688 8.976 -8.182 1.00 91.69 771 ASN A N 1
ATOM 6223 C CA . ASN A 1 771 ? 25.767 8.214 -6.931 1.00 91.69 771 ASN A CA 1
ATOM 6224 C C . ASN A 1 771 ? 24.453 7.476 -6.614 1.00 91.69 771 ASN A C 1
ATOM 6226 O O . ASN A 1 771 ? 24.148 7.187 -5.455 1.00 91.69 771 ASN A O 1
ATOM 6230 N N . GLY A 1 772 ? 23.649 7.226 -7.647 1.00 95.19 772 GLY A N 1
ATOM 6231 C CA . GLY A 1 772 ? 22.347 6.590 -7.528 1.00 95.19 772 GLY A CA 1
ATOM 6232 C C . GLY A 1 772 ? 22.387 5.065 -7.458 1.00 95.19 772 GLY A C 1
ATOM 6233 O O . GLY A 1 772 ? 23.430 4.445 -7.684 1.00 95.19 772 GLY A O 1
ATOM 6234 N N . PRO A 1 773 ? 21.243 4.430 -7.169 1.00 96.56 773 PRO A N 1
ATOM 6235 C CA . PRO A 1 773 ? 21.188 2.993 -6.924 1.00 96.56 773 PRO A CA 1
ATOM 6236 C C . PRO A 1 773 ? 21.387 2.138 -8.183 1.00 96.56 773 PRO A C 1
ATOM 6238 O O . PRO A 1 773 ? 21.878 1.015 -8.076 1.00 96.56 773 PRO A O 1
ATOM 6241 N N . VAL A 1 774 ? 21.044 2.643 -9.374 1.00 97.69 774 VAL A N 1
ATOM 6242 C CA . VAL A 1 774 ? 21.208 1.888 -10.627 1.00 97.69 774 VAL A CA 1
ATOM 6243 C C . VAL A 1 774 ? 22.686 1.830 -10.993 1.00 97.69 774 VAL A C 1
ATOM 6245 O O . VAL A 1 774 ? 23.303 2.858 -11.277 1.00 97.69 774 VAL A O 1
ATOM 6248 N N . GLN A 1 775 ? 23.250 0.628 -11.006 1.00 96.56 775 GLN A N 1
ATOM 6249 C CA . GLN A 1 775 ? 24.647 0.406 -11.353 1.00 96.56 775 GLN A CA 1
ATOM 6250 C C . GLN A 1 775 ? 24.807 0.353 -12.867 1.00 96.56 775 GLN A C 1
ATOM 6252 O O . GLN A 1 775 ? 24.113 -0.394 -13.558 1.00 96.56 775 GLN A O 1
ATOM 6257 N N . VAL A 1 776 ? 25.736 1.154 -13.374 1.00 94.12 776 VAL A N 1
ATOM 6258 C CA . VAL A 1 776 ? 26.089 1.226 -14.787 1.00 94.12 776 VAL A CA 1
ATOM 6259 C C . VAL A 1 776 ? 27.583 0.947 -14.907 1.00 94.12 776 VAL A C 1
ATOM 6261 O O . VAL A 1 776 ? 28.397 1.636 -14.296 1.00 94.12 776 VAL A O 1
ATOM 6264 N N . SER A 1 777 ? 27.970 -0.063 -15.678 1.00 90.31 777 SER A N 1
ATOM 6265 C CA . SER A 1 777 ? 29.369 -0.479 -15.812 1.00 90.31 777 SER A CA 1
ATOM 6266 C C . SER A 1 777 ? 29.640 -1.136 -17.167 1.00 90.31 777 SER A C 1
ATOM 6268 O O . SER A 1 777 ? 28.747 -1.251 -18.004 1.00 90.31 777 SER A O 1
ATOM 6270 N N . HIS A 1 778 ? 30.889 -1.522 -17.422 1.00 85.69 778 HIS A N 1
ATOM 6271 C CA . HIS A 1 778 ? 31.272 -2.255 -18.632 1.00 85.69 778 HIS A CA 1
ATOM 6272 C C . HIS A 1 778 ? 31.398 -3.743 -18.328 1.00 85.69 778 HIS A C 1
ATOM 6274 O O . HIS A 1 778 ? 31.978 -4.118 -17.310 1.00 85.69 778 HIS A O 1
ATOM 6280 N N . THR A 1 779 ? 30.921 -4.589 -19.238 1.00 81.50 779 THR A N 1
ATOM 6281 C CA . THR A 1 779 ? 31.093 -6.040 -19.129 1.00 81.50 779 THR A CA 1
ATOM 6282 C C . THR A 1 779 ? 32.562 -6.445 -19.318 1.00 81.50 779 THR A C 1
ATOM 6284 O O . THR A 1 779 ? 33.267 -5.840 -20.133 1.00 81.50 779 THR A O 1
ATOM 6287 N N . PRO A 1 780 ? 33.045 -7.482 -18.608 1.00 74.75 780 PRO A N 1
ATOM 6288 C CA . PRO A 1 780 ? 34.455 -7.882 -18.644 1.00 74.75 780 PRO A CA 1
ATOM 6289 C C . PRO A 1 780 ? 34.869 -8.514 -19.981 1.00 74.75 780 PRO A C 1
ATOM 6291 O O . PRO A 1 780 ? 36.004 -8.338 -20.429 1.00 74.75 780 PRO A O 1
ATOM 6294 N N . THR A 1 781 ? 33.958 -9.236 -20.635 1.00 75.25 781 THR A N 1
ATOM 6295 C CA . THR A 1 781 ? 34.215 -9.927 -21.902 1.00 75.25 781 THR A CA 1
ATOM 6296 C C . THR A 1 781 ? 33.844 -9.043 -23.090 1.00 75.25 781 THR A C 1
ATOM 6298 O O . THR A 1 781 ? 32.738 -8.499 -23.148 1.00 75.25 781 THR A O 1
ATOM 6301 N N . ARG A 1 782 ? 34.768 -8.936 -24.052 1.00 76.00 782 ARG A N 1
ATOM 6302 C CA . ARG A 1 782 ? 34.591 -8.241 -25.334 1.00 76.00 782 ARG A CA 1
ATOM 6303 C C . ARG A 1 782 ? 34.807 -9.191 -26.497 1.00 76.00 782 ARG A C 1
ATOM 6305 O O . ARG A 1 782 ? 35.582 -10.137 -26.375 1.00 76.00 782 ARG A O 1
ATOM 6312 N N . ILE A 1 783 ? 34.135 -8.898 -27.602 1.00 81.31 783 ILE A N 1
ATOM 6313 C CA . ILE A 1 783 ? 34.159 -9.702 -28.819 1.00 81.31 783 ILE A CA 1
ATOM 6314 C C . ILE A 1 783 ? 34.978 -8.973 -29.896 1.00 81.31 783 ILE A C 1
ATOM 6316 O O . ILE A 1 783 ? 34.879 -7.752 -30.042 1.00 81.31 783 ILE A O 1
ATOM 6320 N N . ASP A 1 784 ? 35.815 -9.706 -30.633 1.00 84.25 784 ASP A N 1
ATOM 6321 C CA . ASP A 1 784 ? 36.739 -9.134 -31.621 1.00 84.25 784 ASP A CA 1
ATOM 6322 C C . ASP A 1 784 ? 35.982 -8.544 -32.817 1.00 84.25 784 ASP A C 1
ATOM 6324 O O . ASP A 1 784 ? 36.404 -7.526 -33.373 1.00 84.25 784 ASP A O 1
ATOM 6328 N N . ALA A 1 785 ? 34.843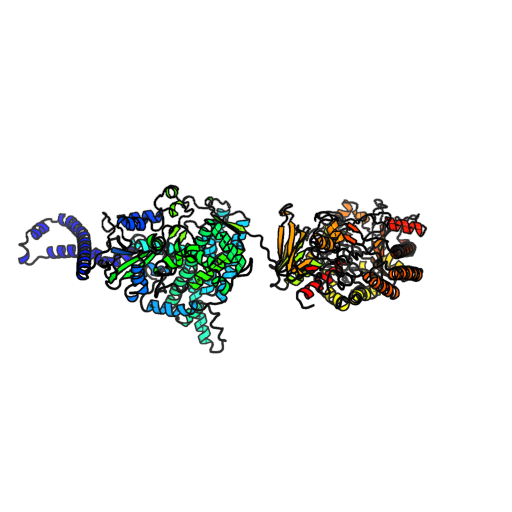 -9.136 -33.184 1.00 88.56 785 ALA A N 1
ATOM 6329 C CA . ALA A 1 785 ? 33.968 -8.613 -34.229 1.00 88.56 785 ALA A CA 1
ATOM 6330 C C . ALA A 1 785 ? 33.523 -7.160 -33.957 1.00 88.56 785 ALA A C 1
ATOM 6332 O O . ALA A 1 785 ? 33.628 -6.324 -34.855 1.00 88.56 785 ALA A O 1
ATOM 6333 N N . ASP A 1 786 ? 33.135 -6.824 -32.719 1.00 88.38 786 ASP A N 1
ATOM 6334 C CA . ASP A 1 786 ? 32.757 -5.453 -32.331 1.00 88.38 786 ASP A CA 1
ATOM 6335 C C . ASP A 1 786 ? 33.937 -4.479 -32.450 1.00 88.38 786 ASP A C 1
ATOM 6337 O O . ASP A 1 786 ? 33.805 -3.366 -32.959 1.00 88.38 786 ASP A O 1
ATOM 6341 N N . ILE A 1 787 ? 35.131 -4.904 -32.025 1.00 85.25 787 ILE A N 1
ATOM 6342 C CA . ILE A 1 787 ? 36.353 -4.093 -32.122 1.00 85.25 787 ILE A CA 1
ATOM 6343 C C . ILE A 1 787 ? 36.681 -3.796 -33.591 1.00 85.25 787 ILE A C 1
ATOM 6345 O O . ILE A 1 787 ? 36.976 -2.655 -33.958 1.00 85.25 787 ILE A O 1
ATOM 6349 N N . LYS A 1 788 ? 36.608 -4.816 -34.451 1.00 89.25 788 LYS A N 1
ATOM 6350 C CA . LYS A 1 788 ? 36.864 -4.669 -35.887 1.00 89.25 788 LYS A CA 1
ATOM 6351 C C . LYS A 1 788 ? 35.795 -3.823 -36.572 1.00 89.25 788 LYS A C 1
ATOM 6353 O O . LYS A 1 788 ? 36.145 -3.000 -37.421 1.00 89.25 788 LYS A O 1
ATOM 6358 N N . ALA A 1 789 ? 34.528 -3.966 -36.190 1.00 91.44 789 ALA A N 1
ATOM 6359 C CA . ALA A 1 789 ? 33.446 -3.116 -36.674 1.00 91.44 789 ALA A CA 1
ATOM 6360 C C . ALA A 1 789 ? 33.700 -1.643 -36.313 1.00 91.44 789 ALA A C 1
ATOM 6362 O O . ALA A 1 789 ? 33.709 -0.796 -37.203 1.00 91.44 789 ALA A O 1
ATOM 6363 N N . HIS A 1 790 ? 34.042 -1.337 -35.057 1.00 89.38 790 HIS A N 1
ATOM 6364 C CA . HIS A 1 790 ? 34.376 0.026 -34.632 1.00 89.38 790 HIS A CA 1
ATOM 6365 C C . HIS A 1 790 ? 35.540 0.637 -35.418 1.00 89.38 790 HIS A C 1
ATOM 6367 O O . HIS A 1 790 ? 35.412 1.751 -35.924 1.00 89.38 790 HIS A O 1
ATOM 6373 N N . HIS A 1 791 ? 36.654 -0.082 -35.581 1.00 88.50 791 HIS A N 1
ATOM 6374 C CA . HIS A 1 791 ? 37.769 0.403 -36.403 1.00 88.50 791 HIS A CA 1
ATOM 6375 C C . HIS A 1 791 ? 37.366 0.623 -37.864 1.00 88.50 791 HIS A C 1
ATOM 6377 O O . HIS A 1 791 ? 37.821 1.571 -38.500 1.00 88.50 791 HIS A O 1
ATOM 6383 N N . THR A 1 792 ? 36.480 -0.222 -38.388 1.00 94.62 792 THR A N 1
ATOM 6384 C CA . THR A 1 792 ? 35.948 -0.065 -39.743 1.00 94.62 792 THR A CA 1
ATOM 6385 C C . THR A 1 792 ? 35.106 1.203 -39.854 1.00 94.62 792 THR A C 1
ATOM 6387 O O . THR A 1 792 ? 35.318 1.991 -40.771 1.00 94.62 792 THR A O 1
ATOM 6390 N N . PHE A 1 793 ? 34.220 1.467 -38.890 1.00 94.00 793 PHE A N 1
ATOM 6391 C CA . PHE A 1 793 ? 33.444 2.707 -38.846 1.00 94.00 793 PHE A CA 1
ATOM 6392 C C . PHE A 1 793 ? 34.345 3.948 -38.737 1.00 94.00 793 PHE A C 1
ATOM 6394 O O . PHE A 1 793 ? 34.095 4.933 -39.429 1.00 94.00 793 PHE A O 1
ATOM 6401 N N . GLN A 1 794 ? 35.437 3.888 -37.965 1.00 91.00 794 GLN A N 1
ATOM 6402 C CA . GLN A 1 794 ? 36.439 4.965 -37.920 1.00 91.00 794 GLN A CA 1
ATOM 6403 C C . GLN A 1 794 ? 37.109 5.191 -39.279 1.00 91.00 794 GLN A C 1
ATOM 6405 O O . GLN A 1 794 ? 37.210 6.331 -39.729 1.00 91.00 794 GLN A O 1
ATOM 6410 N N . ASN A 1 795 ? 37.521 4.117 -39.962 1.00 93.25 795 ASN A N 1
ATOM 6411 C CA . ASN A 1 795 ? 38.101 4.191 -41.309 1.00 93.25 795 ASN A CA 1
ATOM 6412 C C . ASN A 1 795 ? 37.113 4.761 -42.337 1.00 93.25 795 ASN A C 1
ATOM 6414 O O . ASN A 1 795 ? 37.521 5.361 -43.329 1.00 93.25 795 ASN A O 1
ATOM 6418 N N . MET A 1 796 ? 35.814 4.591 -42.093 1.00 94.75 796 MET A N 1
ATOM 6419 C CA . MET A 1 796 ? 34.734 5.160 -42.897 1.00 94.75 796 MET A CA 1
ATOM 6420 C C . MET A 1 796 ? 34.373 6.601 -42.505 1.00 94.75 796 MET A C 1
ATOM 6422 O O . MET A 1 796 ? 33.449 7.164 -43.086 1.00 94.75 796 MET A O 1
ATOM 6426 N N . GLY A 1 797 ? 35.098 7.210 -41.563 1.00 92.06 797 GLY A N 1
ATOM 6427 C CA . GLY A 1 797 ? 34.934 8.612 -41.178 1.00 92.06 797 GLY A CA 1
ATOM 6428 C C . GLY A 1 797 ? 33.971 8.862 -40.017 1.00 92.06 797 GLY A C 1
ATOM 6429 O O . GLY A 1 797 ? 33.690 10.022 -39.721 1.00 92.06 797 GLY A O 1
ATOM 6430 N N . ILE A 1 798 ? 33.482 7.822 -39.332 1.00 94.50 798 ILE A N 1
ATOM 6431 C CA . ILE A 1 798 ? 32.656 7.997 -38.131 1.00 94.50 798 ILE A CA 1
ATOM 6432 C C . ILE A 1 798 ? 33.562 8.318 -36.929 1.00 94.50 798 ILE A C 1
ATOM 6434 O O . ILE A 1 798 ? 34.431 7.510 -36.582 1.00 94.50 798 ILE A O 1
ATOM 6438 N N . PRO A 1 799 ? 33.385 9.473 -36.263 1.00 90.94 799 PRO A N 1
ATOM 6439 C CA . PRO A 1 799 ? 34.193 9.827 -35.105 1.00 90.94 799 PRO A CA 1
ATOM 6440 C C . PRO A 1 799 ? 33.805 8.996 -33.877 1.00 90.94 799 PRO A C 1
ATOM 6442 O O . PRO A 1 799 ? 32.735 8.399 -33.807 1.00 90.94 799 PRO A O 1
ATOM 6445 N N . VAL A 1 800 ? 34.665 9.000 -32.861 1.00 87.56 800 VAL A N 1
ATOM 6446 C CA . VAL A 1 800 ? 34.278 8.584 -31.506 1.00 87.56 800 VAL A CA 1
ATOM 6447 C C . VAL A 1 800 ? 33.327 9.625 -30.920 1.00 87.56 800 VAL A C 1
ATOM 6449 O O . VAL A 1 800 ? 33.585 10.821 -31.060 1.00 87.56 800 VAL A O 1
ATOM 6452 N N . ALA A 1 801 ? 32.269 9.182 -30.236 1.00 89.44 801 ALA A N 1
ATOM 6453 C CA . ALA A 1 801 ? 31.333 10.097 -29.596 1.00 89.44 801 ALA A CA 1
ATOM 6454 C C . ALA A 1 801 ? 32.044 10.980 -28.552 1.00 89.44 801 ALA A C 1
ATOM 6456 O O . ALA A 1 801 ? 32.727 10.452 -27.667 1.00 89.44 801 ALA A O 1
ATOM 6457 N N . PRO A 1 802 ? 31.886 12.312 -28.607 1.00 86.75 802 PRO A N 1
ATOM 6458 C CA . PRO A 1 802 ? 32.649 13.221 -27.756 1.00 86.75 802 PRO A CA 1
ATOM 6459 C C . PRO A 1 802 ? 32.178 13.212 -26.297 1.00 86.75 802 PRO A C 1
ATOM 6461 O O . PRO A 1 802 ? 32.990 13.424 -25.398 1.00 86.75 802 PRO A O 1
ATOM 6464 N N . ALA A 1 803 ? 30.884 12.987 -26.037 1.00 86.38 803 ALA A N 1
ATOM 6465 C CA . ALA A 1 803 ? 30.324 12.988 -24.685 1.00 86.38 803 ALA A CA 1
ATOM 6466 C C . ALA A 1 803 ? 29.078 12.078 -24.562 1.00 86.38 803 ALA A C 1
ATOM 6468 O O . ALA A 1 803 ? 27.982 12.561 -24.256 1.00 86.38 803 ALA A O 1
ATOM 6469 N N . PRO A 1 804 ? 29.218 10.751 -24.750 1.00 84.19 804 PRO A N 1
ATOM 6470 C CA . PRO A 1 804 ? 28.086 9.818 -24.861 1.00 84.19 804 PRO A CA 1
ATOM 6471 C C . PRO A 1 804 ? 27.225 9.669 -23.598 1.00 84.19 804 PRO A C 1
ATOM 6473 O O . PRO A 1 804 ? 26.091 9.203 -23.668 1.00 84.19 804 PRO A O 1
ATOM 6476 N N . LEU A 1 805 ? 27.743 10.079 -22.436 1.00 86.56 805 LEU A N 1
ATOM 6477 C CA . LEU A 1 805 ? 27.013 10.097 -21.161 1.00 86.56 805 LEU A CA 1
ATOM 6478 C C . LEU A 1 805 ? 26.706 11.521 -20.666 1.00 86.56 805 LEU A C 1
ATOM 6480 O O . LEU A 1 805 ? 26.251 11.684 -19.532 1.00 86.56 805 LEU A O 1
ATOM 6484 N N . ASN A 1 806 ? 26.980 12.541 -21.488 1.00 88.06 806 ASN A N 1
ATOM 6485 C CA . ASN A 1 806 ? 26.875 13.953 -21.119 1.00 88.06 806 ASN A CA 1
ATOM 6486 C C . ASN A 1 806 ? 26.394 14.831 -22.295 1.00 88.06 806 ASN A C 1
ATOM 6488 O O . ASN A 1 806 ? 26.954 15.893 -22.564 1.00 88.06 806 ASN A O 1
ATOM 6492 N N . GLY A 1 807 ? 25.367 14.362 -23.010 1.00 90.00 807 GLY A N 1
ATOM 6493 C CA . GLY A 1 807 ? 24.564 15.186 -23.921 1.00 90.00 807 GLY A CA 1
ATOM 6494 C C . GLY A 1 807 ? 25.055 15.282 -25.360 1.00 90.00 807 GLY A C 1
ATOM 6495 O O . GLY A 1 807 ? 24.442 16.005 -26.138 1.00 90.00 807 GLY A O 1
ATOM 6496 N N . ASN A 1 808 ? 26.126 14.575 -25.738 1.00 91.81 808 ASN A N 1
ATOM 6497 C CA . ASN A 1 808 ? 26.564 14.501 -27.134 1.00 91.81 808 ASN A CA 1
ATOM 6498 C C . ASN A 1 808 ? 27.022 13.074 -27.501 1.00 91.81 808 ASN A C 1
ATOM 6500 O O . ASN A 1 808 ? 28.222 12.769 -27.444 1.00 91.81 808 ASN A O 1
ATOM 6504 N N . PRO A 1 809 ? 26.070 12.188 -27.853 1.00 91.81 809 PRO A N 1
ATOM 6505 C CA . PRO A 1 809 ? 26.352 10.803 -28.217 1.00 91.81 809 PRO A CA 1
ATOM 6506 C C . PRO A 1 809 ? 26.775 10.607 -29.680 1.00 91.81 809 PRO A C 1
ATOM 6508 O O . PRO A 1 809 ? 26.980 9.468 -30.075 1.00 91.81 809 PRO A O 1
ATOM 6511 N N . ASN A 1 810 ? 26.933 11.670 -30.476 1.00 93.75 810 ASN A N 1
ATOM 6512 C CA . ASN A 1 810 ? 27.180 11.574 -31.917 1.00 93.75 810 ASN A CA 1
ATOM 6513 C C . ASN A 1 810 ? 28.561 10.964 -32.242 1.00 93.75 810 ASN A C 1
ATOM 6515 O O . ASN A 1 810 ? 29.588 11.641 -32.159 1.00 93.75 810 ASN A O 1
ATOM 6519 N N . GLY A 1 811 ? 28.577 9.685 -32.607 1.00 93.50 811 GLY A N 1
ATOM 6520 C CA . GLY A 1 811 ? 29.741 8.901 -32.994 1.00 93.50 811 GLY A CA 1
ATOM 6521 C C . GLY A 1 811 ? 29.688 7.459 -32.484 1.00 93.50 811 GLY A C 1
ATOM 6522 O O . GLY A 1 811 ? 28.651 6.946 -32.063 1.00 93.50 811 GLY A O 1
ATOM 6523 N N . ILE A 1 812 ? 30.844 6.799 -32.516 1.00 91.25 812 ILE A N 1
ATOM 6524 C CA . ILE A 1 812 ? 31.062 5.455 -31.975 1.00 91.25 812 ILE A CA 1
ATOM 6525 C C . ILE A 1 812 ? 31.036 5.506 -30.448 1.00 91.25 812 ILE A C 1
ATOM 6527 O O . ILE A 1 812 ? 31.778 6.277 -29.827 1.00 91.25 812 ILE A O 1
ATOM 6531 N N . VAL A 1 813 ? 30.227 4.634 -29.853 1.00 86.06 813 VAL A N 1
ATOM 6532 C CA . VAL A 1 813 ? 30.065 4.459 -28.414 1.00 86.06 813 VAL A CA 1
ATOM 6533 C C . VAL A 1 813 ? 30.304 2.992 -28.075 1.00 86.06 813 VAL A C 1
ATOM 6535 O O . VAL A 1 813 ? 29.512 2.121 -28.420 1.00 86.06 813 VAL A O 1
ATOM 6538 N N . ILE A 1 814 ? 31.371 2.724 -27.320 1.00 82.00 814 ILE A N 1
ATOM 6539 C CA . ILE A 1 814 ? 31.448 1.473 -26.565 1.00 82.00 814 ILE A CA 1
ATOM 6540 C C . ILE A 1 814 ? 30.593 1.694 -25.313 1.00 82.00 814 ILE A C 1
ATOM 6542 O O . ILE A 1 814 ? 31.002 2.387 -24.375 1.00 82.00 814 ILE A O 1
ATOM 6546 N N . GLY A 1 815 ? 29.349 1.233 -25.383 1.00 81.12 815 GLY A N 1
ATOM 6547 C CA . GLY A 1 815 ? 28.303 1.601 -24.441 1.00 81.12 815 GLY A CA 1
ATOM 6548 C C . GLY A 1 815 ? 28.410 0.812 -23.143 1.00 81.12 815 GLY A C 1
ATOM 6549 O O . GLY A 1 815 ? 28.543 -0.412 -23.190 1.00 81.12 815 GLY A O 1
ATOM 6550 N N . PRO A 1 816 ? 28.341 1.480 -21.979 1.00 88.94 816 PRO A N 1
ATOM 6551 C CA . PRO A 1 816 ? 28.161 0.769 -20.730 1.00 88.94 816 PRO A CA 1
ATOM 6552 C C . PRO A 1 816 ? 26.770 0.127 -20.676 1.00 88.94 816 PRO A C 1
ATOM 6554 O O . PRO A 1 816 ? 25.877 0.412 -21.478 1.00 88.94 816 PRO A O 1
ATOM 6557 N N . MET A 1 817 ? 26.584 -0.734 -19.688 1.00 92.31 817 MET A N 1
ATOM 6558 C CA . MET A 1 817 ? 25.365 -1.494 -19.472 1.00 92.31 817 MET A CA 1
ATOM 6559 C C . MET A 1 817 ? 24.890 -1.326 -18.030 1.00 92.31 817 MET A C 1
ATOM 6561 O O . MET A 1 817 ? 25.687 -1.047 -17.134 1.00 92.31 817 MET A O 1
ATOM 6565 N N . THR A 1 818 ? 23.597 -1.518 -17.781 1.00 95.75 818 THR A N 1
ATOM 6566 C CA . THR A 1 818 ? 23.038 -1.567 -16.425 1.00 95.75 818 THR A CA 1
ATOM 6567 C C . THR A 1 818 ? 23.368 -2.901 -15.761 1.00 95.75 818 THR A C 1
ATOM 6569 O O . THR A 1 818 ? 22.536 -3.807 -15.686 1.00 95.75 818 THR A O 1
ATOM 6572 N N . VAL A 1 819 ? 24.619 -3.034 -15.330 1.00 94.06 819 VAL A N 1
ATOM 6573 C CA . VAL A 1 819 ? 25.214 -4.227 -14.723 1.00 94.06 819 VAL A CA 1
ATOM 6574 C C . VAL A 1 819 ? 25.974 -3.796 -13.475 1.00 94.06 819 VAL A C 1
ATOM 6576 O O . VAL A 1 819 ? 26.715 -2.808 -13.500 1.00 94.06 819 VAL A O 1
ATOM 6579 N N . ASP A 1 820 ? 25.798 -4.536 -12.385 1.00 92.56 820 ASP A N 1
ATOM 6580 C CA . ASP A 1 820 ? 26.592 -4.351 -11.176 1.00 92.56 820 ASP A CA 1
ATOM 6581 C C . ASP A 1 820 ? 28.036 -4.824 -11.438 1.00 92.56 820 ASP A C 1
ATOM 6583 O O . ASP A 1 820 ? 28.246 -5.992 -11.779 1.00 92.56 820 ASP A O 1
ATOM 6587 N N . PRO A 1 821 ? 29.046 -3.947 -11.297 1.00 87.50 821 PRO A N 1
ATOM 6588 C CA . PRO A 1 821 ? 30.433 -4.283 -11.613 1.00 87.50 821 PRO A CA 1
ATOM 6589 C C . PRO A 1 821 ? 31.043 -5.338 -10.677 1.00 87.50 821 PRO A C 1
ATOM 6591 O O . PRO A 1 821 ? 32.075 -5.911 -11.013 1.00 87.50 821 PRO A O 1
ATOM 6594 N N . LYS A 1 822 ? 30.455 -5.579 -9.498 1.00 87.62 822 LYS A N 1
ATOM 6595 C CA . LYS A 1 822 ? 30.963 -6.537 -8.505 1.00 87.62 822 LYS A CA 1
ATOM 6596 C C . LYS A 1 822 ? 30.416 -7.937 -8.737 1.00 87.62 822 LYS A C 1
ATOM 6598 O O . LYS A 1 822 ? 31.157 -8.905 -8.624 1.00 87.62 822 LYS A O 1
ATOM 6603 N N . THR A 1 823 ? 29.120 -8.044 -9.013 1.00 88.12 823 THR A N 1
ATOM 6604 C CA . THR A 1 823 ? 28.434 -9.339 -9.160 1.00 88.12 823 THR A CA 1
ATOM 6605 C C . THR A 1 823 ? 28.267 -9.759 -10.616 1.00 88.12 823 THR A C 1
ATOM 6607 O O . THR A 1 823 ? 27.943 -10.915 -10.872 1.00 88.12 823 THR A O 1
ATOM 6610 N N . ILE A 1 824 ? 28.464 -8.838 -11.568 1.00 88.62 824 ILE A N 1
ATOM 6611 C CA . ILE A 1 824 ? 28.223 -9.042 -13.005 1.00 88.62 824 ILE A CA 1
ATOM 6612 C C . ILE A 1 824 ? 26.757 -9.448 -13.260 1.00 88.62 824 ILE A C 1
ATOM 6614 O O . ILE A 1 824 ? 26.429 -10.128 -14.227 1.00 88.62 824 ILE A O 1
ATOM 6618 N N . SER A 1 825 ? 25.839 -9.036 -12.384 1.00 92.00 825 SER A N 1
ATOM 6619 C CA . SER A 1 825 ? 24.402 -9.242 -12.563 1.00 92.00 825 SER A CA 1
ATOM 6620 C C . SER A 1 825 ? 23.736 -7.979 -13.092 1.00 92.00 825 SER A C 1
ATOM 6622 O O . SER A 1 825 ? 24.184 -6.864 -12.819 1.00 92.00 825 SER A O 1
ATOM 6624 N N . ARG A 1 826 ? 22.615 -8.139 -13.797 1.00 95.81 826 ARG A N 1
ATOM 6625 C CA . ARG A 1 826 ? 21.745 -7.028 -14.201 1.00 95.81 826 ARG A CA 1
ATOM 6626 C C . ARG A 1 826 ? 21.444 -6.092 -13.022 1.00 95.81 826 ARG A C 1
ATOM 6628 O O . ARG A 1 826 ? 21.012 -6.534 -11.960 1.00 95.81 826 ARG A O 1
ATOM 6635 N N . SER A 1 827 ? 21.586 -4.789 -13.237 1.00 96.94 827 SER A N 1
ATOM 6636 C CA . SER A 1 827 ? 21.028 -3.744 -12.376 1.00 96.94 827 SER A CA 1
ATOM 6637 C C . SER A 1 827 ? 19.726 -3.235 -12.990 1.00 96.94 827 SER A C 1
ATOM 6639 O O . SER A 1 827 ? 19.698 -2.799 -14.139 1.00 96.94 827 SER A O 1
ATOM 6641 N N . PHE A 1 828 ? 18.623 -3.334 -12.257 1.00 97.56 828 PHE A N 1
ATOM 6642 C CA . PHE A 1 828 ? 17.290 -2.986 -12.742 1.00 97.56 828 PHE A CA 1
ATOM 6643 C C . PHE A 1 828 ? 16.409 -2.473 -11.601 1.00 97.56 828 PHE A C 1
ATOM 6645 O O . PHE A 1 828 ? 16.797 -2.505 -10.436 1.00 97.56 828 PHE A O 1
ATOM 6652 N N . ALA A 1 829 ? 15.216 -1.967 -11.908 1.00 98.12 829 ALA A N 1
ATOM 6653 C CA . ALA A 1 829 ? 14.456 -1.190 -10.934 1.00 98.12 829 ALA A CA 1
ATOM 6654 C C . ALA A 1 829 ? 14.097 -1.973 -9.653 1.00 98.12 829 ALA A C 1
ATOM 6656 O O . ALA A 1 829 ? 14.076 -1.379 -8.575 1.00 98.12 829 ALA A O 1
ATOM 6657 N N . SER A 1 830 ? 13.897 -3.294 -9.726 1.00 97.62 830 SER A N 1
ATOM 6658 C CA . SER A 1 830 ? 13.595 -4.107 -8.538 1.00 97.62 830 SER A CA 1
ATOM 6659 C C . SER A 1 830 ? 14.772 -4.193 -7.579 1.00 97.62 830 SER A C 1
ATOM 6661 O O . SER A 1 830 ? 14.595 -3.903 -6.401 1.00 97.62 830 SER A O 1
ATOM 6663 N N . ASN A 1 831 ? 15.975 -4.532 -8.055 1.00 96.75 831 ASN A N 1
ATOM 6664 C CA . ASN A 1 831 ? 17.147 -4.628 -7.179 1.00 96.75 831 ASN A CA 1
ATOM 6665 C C . ASN A 1 831 ? 17.771 -3.263 -6.837 1.00 96.75 831 ASN A C 1
ATOM 6667 O O . ASN A 1 831 ? 18.436 -3.149 -5.812 1.00 96.75 831 ASN A O 1
ATOM 6671 N N . ALA A 1 832 ? 17.506 -2.221 -7.630 1.00 97.12 832 ALA A N 1
ATOM 6672 C CA . ALA A 1 832 ? 17.977 -0.863 -7.364 1.00 97.12 832 ALA A CA 1
ATOM 6673 C C . ALA A 1 832 ? 17.053 -0.075 -6.414 1.00 97.12 832 ALA A C 1
ATOM 6675 O O . ALA A 1 832 ? 17.534 0.612 -5.516 1.00 97.12 832 ALA A O 1
ATOM 6676 N N . TYR A 1 833 ? 15.729 -0.153 -6.589 1.00 98.06 833 TYR A N 1
ATOM 6677 C CA . TYR A 1 833 ? 14.778 0.707 -5.871 1.00 98.06 833 TYR A CA 1
ATOM 6678 C C . TYR A 1 833 ? 13.855 -0.037 -4.916 1.00 98.06 833 TYR A C 1
ATOM 6680 O O . TYR A 1 833 ? 13.539 0.510 -3.862 1.00 98.06 833 TYR A O 1
ATOM 6688 N N . TRP A 1 834 ? 13.415 -1.253 -5.236 1.00 97.38 834 TRP A N 1
ATOM 6689 C CA . TRP A 1 834 ? 12.470 -1.960 -4.372 1.00 97.38 834 TRP A CA 1
ATOM 6690 C C . TRP A 1 834 ? 13.161 -2.807 -3.303 1.00 97.38 834 TRP A C 1
ATOM 6692 O O . TRP A 1 834 ? 12.978 -2.536 -2.123 1.00 97.38 834 TRP A O 1
ATOM 6702 N N . ALA A 1 835 ? 13.994 -3.776 -3.685 1.00 96.81 835 ALA A N 1
ATOM 6703 C CA . ALA A 1 835 ? 14.597 -4.735 -2.761 1.00 96.81 835 ALA A CA 1
ATOM 6704 C C . ALA A 1 835 ? 15.400 -4.081 -1.616 1.00 96.81 835 ALA A C 1
ATOM 6706 O O . ALA A 1 835 ? 15.219 -4.496 -0.473 1.00 96.81 835 ALA A O 1
ATOM 6707 N N . PRO A 1 836 ? 16.203 -3.015 -1.838 1.00 96.62 836 PRO A N 1
ATOM 6708 C CA . PRO A 1 836 ? 16.891 -2.326 -0.741 1.00 96.62 836 PRO A CA 1
ATOM 6709 C C . PRO A 1 836 ? 15.950 -1.580 0.218 1.00 96.62 836 PRO A C 1
ATOM 6711 O O . PRO A 1 836 ? 16.357 -1.189 1.309 1.00 96.62 836 PRO A O 1
ATOM 6714 N N . ASN A 1 837 ? 14.702 -1.344 -0.193 1.00 97.06 837 ASN A N 1
ATOM 6715 C CA . ASN A 1 837 ? 13.727 -0.505 0.501 1.00 97.06 837 ASN A CA 1
ATOM 6716 C C . ASN A 1 837 ? 12.447 -1.265 0.897 1.00 97.06 837 ASN A C 1
ATOM 6718 O O . ASN A 1 837 ? 11.529 -0.651 1.437 1.00 97.06 837 ASN A O 1
ATOM 6722 N N . SER A 1 838 ? 12.381 -2.579 0.667 1.00 93.19 838 SER A N 1
ATOM 6723 C CA . SER A 1 838 ? 11.188 -3.412 0.878 1.00 93.19 838 SER A CA 1
ATOM 6724 C C . SER A 1 838 ? 10.814 -3.576 2.353 1.00 93.19 838 SER A C 1
ATOM 6726 O O . SER A 1 838 ? 9.657 -3.822 2.674 1.00 93.19 838 SER A O 1
ATOM 6728 N N . ALA A 1 839 ? 11.770 -3.377 3.265 1.00 90.25 839 ALA A N 1
ATOM 6729 C CA . ALA A 1 839 ? 11.535 -3.402 4.709 1.00 90.25 839 ALA A CA 1
ATOM 6730 C C . ALA A 1 839 ? 10.802 -2.152 5.240 1.00 90.25 839 ALA A C 1
ATOM 6732 O O . ALA A 1 839 ? 10.458 -2.097 6.422 1.00 90.25 839 ALA A O 1
ATOM 6733 N N . ARG A 1 840 ? 10.584 -1.121 4.409 1.00 90.81 840 ARG A N 1
ATOM 6734 C CA . ARG A 1 840 ? 9.881 0.100 4.821 1.00 90.81 840 ARG A CA 1
ATOM 6735 C C . ARG A 1 840 ? 8.381 -0.195 4.988 1.00 90.81 840 ARG A C 1
ATOM 6737 O O . ARG A 1 840 ? 7.734 -0.549 4.006 1.00 90.81 840 ARG A O 1
ATOM 6744 N N . PRO A 1 841 ? 7.777 0.030 6.171 1.00 85.38 841 PRO A N 1
ATOM 6745 C CA . PRO A 1 841 ? 6.368 -0.312 6.416 1.00 85.38 841 PRO A CA 1
ATOM 6746 C C . PRO A 1 841 ? 5.378 0.511 5.570 1.00 85.38 841 PRO A C 1
ATOM 6748 O O . PRO A 1 841 ? 4.218 0.141 5.402 1.00 85.38 841 PRO A O 1
ATOM 6751 N N . ASN A 1 842 ? 5.829 1.641 5.025 1.00 88.69 842 ASN A N 1
ATOM 6752 C CA . ASN A 1 842 ? 5.067 2.523 4.149 1.00 88.69 842 ASN A CA 1
ATOM 6753 C C . ASN A 1 842 ? 5.300 2.247 2.646 1.00 88.69 842 ASN A C 1
ATOM 6755 O O . ASN A 1 842 ? 4.696 2.934 1.823 1.00 88.69 842 ASN A O 1
ATOM 6759 N N . PHE A 1 843 ? 6.127 1.263 2.267 1.00 94.00 843 PHE A N 1
ATOM 6760 C CA . PHE A 1 843 ? 6.357 0.867 0.872 1.00 94.00 843 PHE A CA 1
ATOM 6761 C C . PHE A 1 843 ? 5.818 -0.541 0.603 1.00 94.00 843 PHE A C 1
ATOM 6763 O O . PHE A 1 843 ? 6.499 -1.542 0.799 1.00 94.00 843 PHE A O 1
ATOM 6770 N N . ASN A 1 844 ? 4.585 -0.609 0.108 1.00 92.81 844 ASN A N 1
ATOM 6771 C CA . ASN A 1 844 ? 3.899 -1.864 -0.165 1.00 92.81 844 ASN A CA 1
ATOM 6772 C C . ASN A 1 844 ? 3.928 -2.170 -1.665 1.00 92.81 844 ASN A C 1
ATOM 6774 O O . ASN A 1 844 ? 3.686 -1.293 -2.495 1.00 92.81 844 ASN A O 1
ATOM 6778 N N . VAL A 1 845 ? 4.191 -3.423 -2.022 1.00 94.38 845 VAL A N 1
ATOM 6779 C CA . VAL A 1 845 ? 4.135 -3.911 -3.403 1.00 94.38 845 VAL A CA 1
ATOM 6780 C C . VAL A 1 845 ? 3.278 -5.163 -3.428 1.00 94.38 845 VAL A C 1
ATOM 6782 O O . VAL A 1 845 ? 3.503 -6.079 -2.642 1.00 94.38 845 VAL A O 1
ATOM 6785 N N . LEU A 1 846 ? 2.296 -5.184 -4.323 1.00 94.25 846 LEU A N 1
ATOM 6786 C CA . LEU A 1 846 ? 1.442 -6.331 -4.581 1.00 94.25 846 LEU A CA 1
ATOM 6787 C C . LEU A 1 846 ? 1.707 -6.821 -6.007 1.00 94.25 846 LEU A C 1
ATOM 6789 O O . LEU A 1 846 ? 1.279 -6.186 -6.971 1.00 94.25 846 LEU A O 1
ATOM 6793 N N . THR A 1 847 ? 2.452 -7.918 -6.126 1.00 95.06 847 THR A N 1
ATOM 6794 C CA . THR A 1 847 ? 2.706 -8.629 -7.388 1.00 95.06 847 THR A CA 1
ATOM 6795 C C . THR A 1 847 ? 1.510 -9.499 -7.778 1.00 95.06 847 THR A C 1
ATOM 6797 O O . THR A 1 847 ? 0.614 -9.735 -6.971 1.00 95.06 847 THR A O 1
ATOM 6800 N N . GLY A 1 848 ? 1.450 -9.952 -9.032 1.00 93.81 848 GLY A N 1
ATOM 6801 C CA . GLY A 1 848 ? 0.310 -10.716 -9.550 1.00 93.81 848 GLY A CA 1
ATOM 6802 C C . GLY A 1 848 ? -1.017 -9.938 -9.587 1.00 93.81 848 GLY A C 1
ATOM 6803 O O . GLY A 1 848 ? -2.076 -10.551 -9.739 1.00 93.81 848 GLY A O 1
ATOM 6804 N N . ALA A 1 849 ? -0.975 -8.607 -9.452 1.00 93.44 849 ALA A N 1
ATOM 6805 C CA . ALA A 1 849 ? -2.110 -7.691 -9.416 1.00 93.44 849 ALA A CA 1
ATOM 6806 C C . ALA A 1 849 ? -2.290 -6.961 -10.758 1.00 93.44 849 ALA A C 1
ATOM 6808 O O . ALA A 1 849 ? -1.568 -6.019 -11.088 1.00 93.44 849 ALA A O 1
ATOM 6809 N N . VAL A 1 850 ? -3.285 -7.367 -11.546 1.00 94.00 850 VAL A N 1
ATOM 6810 C CA . VAL A 1 850 ? -3.566 -6.781 -12.863 1.00 94.00 850 VAL A CA 1
ATOM 6811 C C . VAL A 1 850 ? -4.612 -5.680 -12.736 1.00 94.00 850 VAL A C 1
ATOM 6813 O O . VAL A 1 850 ? -5.789 -5.967 -12.527 1.00 94.00 850 VAL A O 1
ATOM 6816 N N . ALA A 1 851 ? -4.200 -4.420 -12.899 1.00 95.06 851 ALA A N 1
ATOM 6817 C CA . ALA A 1 851 ? -5.120 -3.285 -12.957 1.00 95.06 851 ALA A CA 1
ATOM 6818 C C . ALA A 1 851 ? -6.007 -3.346 -14.216 1.00 95.06 851 ALA A C 1
ATOM 6820 O O . ALA A 1 851 ? -5.530 -3.613 -15.319 1.00 95.06 851 ALA A O 1
ATOM 6821 N N . HIS A 1 852 ? -7.302 -3.087 -14.045 1.00 94.69 852 HIS A N 1
ATOM 6822 C CA . HIS A 1 852 ? -8.314 -3.183 -15.098 1.00 94.69 852 HIS A CA 1
ATOM 6823 C C . HIS A 1 852 ? -8.898 -1.829 -15.486 1.00 94.69 852 HIS A C 1
ATOM 6825 O O . HIS A 1 852 ? -9.019 -1.533 -16.672 1.00 94.69 852 HIS A O 1
ATOM 6831 N N . ARG A 1 853 ? -9.278 -1.017 -14.495 1.00 95.25 853 ARG A N 1
ATOM 6832 C CA . ARG A 1 853 ? -9.853 0.319 -14.699 1.00 95.25 853 ARG A CA 1
ATOM 6833 C C . ARG A 1 853 ? -9.767 1.161 -13.432 1.00 95.25 853 ARG A C 1
ATOM 6835 O O . ARG A 1 853 ? -9.634 0.642 -12.325 1.00 95.25 853 ARG A O 1
ATOM 6842 N N . LEU A 1 854 ? -9.889 2.469 -13.598 1.00 97.12 854 LEU A N 1
ATOM 6843 C CA . LEU A 1 854 ? -9.973 3.442 -12.521 1.00 97.12 854 LEU A CA 1
ATOM 6844 C C . LEU A 1 854 ? -11.435 3.665 -12.124 1.00 97.12 854 LEU A C 1
ATOM 6846 O O . LEU A 1 854 ? -12.314 3.918 -12.957 1.00 97.12 854 LEU A O 1
ATOM 6850 N N . VAL A 1 855 ? -11.685 3.620 -10.820 1.00 94.31 855 VAL A N 1
ATOM 6851 C CA . VAL A 1 855 ? -12.964 3.991 -10.216 1.00 94.31 855 VAL A CA 1
ATOM 6852 C C . VAL A 1 855 ? -12.918 5.479 -9.920 1.00 94.31 855 VAL A C 1
ATOM 6854 O O . VAL A 1 855 ? -11.972 5.969 -9.302 1.00 94.31 855 VAL A O 1
ATOM 6857 N N . SER A 1 856 ? -13.937 6.205 -10.357 1.00 94.75 856 SER A N 1
ATOM 6858 C CA . SER A 1 856 ? -13.931 7.662 -10.325 1.00 94.75 856 SER A CA 1
ATOM 6859 C C . SER A 1 856 ? -15.304 8.234 -10.010 1.00 94.75 856 SER A C 1
ATOM 6861 O O . SER A 1 856 ? -16.325 7.635 -10.346 1.00 94.75 856 SER A O 1
ATOM 6863 N N . THR A 1 857 ? -15.315 9.441 -9.458 1.00 93.25 857 THR A N 1
ATOM 6864 C CA . THR A 1 857 ? -16.509 10.264 -9.245 1.00 93.25 857 THR A CA 1
ATOM 6865 C C . THR A 1 857 ? -16.272 11.684 -9.764 1.00 93.25 857 THR A C 1
ATOM 6867 O O . THR A 1 857 ? -15.133 12.065 -10.023 1.00 93.25 857 THR A O 1
ATOM 6870 N N . GLN A 1 858 ? -17.335 12.464 -9.942 1.00 90.81 858 GLN A N 1
ATOM 6871 C CA . GLN A 1 858 ? -17.255 13.880 -10.310 1.00 90.81 858 GLN A CA 1
ATOM 6872 C C . GLN A 1 858 ? -17.346 14.744 -9.048 1.00 90.81 858 GLN A C 1
ATOM 6874 O O . GLN A 1 858 ? -18.268 14.569 -8.252 1.00 90.81 858 GLN A O 1
ATOM 6879 N N . VAL A 1 859 ? -16.406 15.676 -8.865 1.00 87.88 859 VAL A N 1
ATOM 6880 C CA . VAL A 1 859 ? -16.397 16.635 -7.746 1.00 87.88 859 VAL A CA 1
ATOM 6881 C C . VAL A 1 859 ? -16.017 18.008 -8.288 1.00 87.88 859 VAL A C 1
ATOM 6883 O O . VAL A 1 859 ? -14.926 18.181 -8.822 1.00 87.88 859 VAL A O 1
ATOM 6886 N N . ASP A 1 860 ? -16.911 18.987 -8.142 1.00 86.19 860 ASP A N 1
ATOM 6887 C CA . ASP A 1 860 ? -16.738 20.364 -8.641 1.00 86.19 860 ASP A CA 1
ATOM 6888 C C . ASP A 1 860 ? -16.429 20.457 -10.148 1.00 86.19 860 ASP A C 1
ATOM 6890 O O . ASP A 1 860 ? -15.692 21.332 -10.593 1.00 86.19 860 ASP A O 1
ATOM 6894 N N . GLY A 1 861 ? -16.980 19.537 -10.947 1.00 83.50 861 GLY A N 1
ATOM 6895 C CA . GLY A 1 861 ? -16.759 19.491 -12.397 1.00 83.50 861 GLY A CA 1
ATOM 6896 C C . GLY A 1 861 ? -15.424 18.875 -12.832 1.00 83.50 861 GLY A C 1
ATOM 6897 O O . GLY A 1 861 ? -15.149 18.830 -14.030 1.00 83.50 861 GLY A O 1
ATOM 6898 N N . GLU A 1 862 ? -14.615 18.376 -11.894 1.00 90.25 862 GLU A N 1
ATOM 6899 C CA . GLU A 1 862 ? -13.399 17.613 -12.177 1.00 90.25 862 GLU A CA 1
ATOM 6900 C C . GLU A 1 862 ? -13.556 16.139 -11.789 1.00 90.25 862 GLU A C 1
ATOM 6902 O O . GLU A 1 862 ? -14.208 15.783 -10.799 1.00 90.25 862 GLU A O 1
ATOM 6907 N N . LEU A 1 863 ? -12.887 15.266 -12.543 1.00 95.94 863 LEU A N 1
ATOM 6908 C CA . LEU A 1 863 ? -12.891 13.837 -12.274 1.00 95.94 863 LEU A CA 1
ATOM 6909 C C . LEU A 1 863 ? -11.930 13.511 -11.118 1.00 95.94 863 LEU A C 1
ATOM 6911 O O . LEU A 1 863 ? -10.740 13.826 -11.159 1.00 95.94 863 LEU A O 1
ATOM 6915 N N . VAL A 1 864 ? -12.432 12.845 -10.083 1.00 95.62 864 VAL A N 1
ATOM 6916 C CA . VAL A 1 864 ? -11.641 12.382 -8.937 1.00 95.62 864 VAL A CA 1
ATOM 6917 C C . VAL A 1 864 ? -11.556 10.869 -8.976 1.00 95.62 864 VAL A C 1
ATOM 6919 O O . VAL A 1 864 ? -12.580 10.187 -8.994 1.00 95.62 864 VAL A O 1
ATOM 6922 N N . ILE A 1 865 ? -10.339 10.334 -8.971 1.00 95.31 865 ILE A N 1
ATOM 6923 C CA . ILE A 1 865 ? -10.100 8.896 -8.915 1.00 95.31 865 ILE A CA 1
ATOM 6924 C C . ILE A 1 865 ? -10.157 8.448 -7.457 1.00 95.31 865 ILE A C 1
ATOM 6926 O O . ILE A 1 865 ? -9.389 8.912 -6.617 1.00 95.31 865 ILE A O 1
ATOM 6930 N N . THR A 1 866 ? -11.086 7.547 -7.155 1.00 90.38 866 THR A N 1
ATOM 6931 C CA . THR A 1 866 ? -11.342 7.019 -5.807 1.00 90.38 866 THR A CA 1
ATOM 6932 C C . THR A 1 866 ? -10.828 5.594 -5.628 1.00 90.38 866 THR A C 1
ATOM 6934 O O . THR A 1 866 ? -10.760 5.100 -4.502 1.00 90.38 866 THR A O 1
ATOM 6937 N N . GLY A 1 867 ? -10.531 4.901 -6.732 1.00 89.56 867 GLY A N 1
ATOM 6938 C CA . GLY A 1 867 ? -10.227 3.477 -6.725 1.00 89.56 867 GLY A CA 1
ATOM 6939 C C . GLY A 1 867 ? -9.487 2.975 -7.958 1.00 89.56 867 GLY A C 1
ATOM 6940 O O . GLY A 1 867 ? -9.535 3.609 -9.009 1.00 89.56 867 GLY A O 1
ATOM 6941 N N . VAL A 1 868 ? -8.854 1.811 -7.833 1.00 93.31 868 VAL A N 1
ATOM 6942 C CA . VAL A 1 868 ? -8.400 0.993 -8.967 1.00 93.31 868 VAL A CA 1
ATOM 6943 C C . VAL A 1 868 ? -9.057 -0.374 -8.826 1.00 93.31 868 VAL A C 1
ATOM 6945 O O . VAL A 1 868 ? -8.951 -1.013 -7.778 1.00 93.31 868 VAL A O 1
ATOM 6948 N N . GLU A 1 869 ? -9.757 -0.804 -9.870 1.00 93.75 869 GLU A N 1
ATOM 6949 C CA . GLU A 1 869 ? -10.200 -2.187 -10.019 1.00 93.75 869 GLU A CA 1
ATOM 6950 C C . GLU A 1 869 ? -9.039 -3.036 -10.524 1.00 93.75 869 GLU A C 1
ATOM 6952 O O . GLU A 1 869 ? -8.397 -2.678 -11.515 1.00 93.75 869 GLU A O 1
ATOM 6957 N N . PHE A 1 870 ? -8.786 -4.165 -9.872 1.00 93.44 870 PHE A N 1
ATOM 6958 C CA . PHE A 1 870 ? -7.734 -5.098 -10.253 1.00 93.44 870 PHE A CA 1
ATOM 6959 C C . PHE A 1 870 ? -8.138 -6.544 -9.950 1.00 93.44 870 PHE A C 1
ATOM 6961 O O . PHE A 1 870 ? -9.001 -6.790 -9.111 1.00 93.44 870 PHE A O 1
ATOM 6968 N N . SER A 1 871 ? -7.517 -7.507 -10.623 1.00 91.38 871 SER A N 1
ATOM 6969 C CA . SER A 1 871 ? -7.566 -8.925 -10.239 1.00 91.38 871 SER A CA 1
ATOM 6970 C C . SER A 1 871 ? -6.224 -9.359 -9.661 1.00 91.38 871 SER A C 1
ATOM 6972 O O . SER A 1 871 ? -5.187 -8.805 -10.027 1.00 91.38 871 SER A O 1
ATOM 6974 N N . HIS A 1 872 ? -6.236 -10.337 -8.754 1.00 89.25 872 HIS A N 1
ATOM 6975 C CA . HIS A 1 872 ? -5.032 -10.843 -8.093 1.00 89.25 872 HIS A CA 1
ATOM 6976 C C . HIS A 1 872 ? -4.888 -12.352 -8.289 1.00 89.25 872 HIS A C 1
ATOM 6978 O O . HIS A 1 872 ? -5.839 -13.098 -8.053 1.00 89.25 872 HIS A O 1
ATOM 6984 N N . SER A 1 873 ? -3.689 -12.816 -8.649 1.00 80.25 873 SER A N 1
ATOM 6985 C CA . SER A 1 873 ? -3.412 -14.228 -8.956 1.00 80.25 873 SER A CA 1
ATOM 6986 C C . SER A 1 873 ? -3.861 -15.199 -7.850 1.00 80.25 873 SER A C 1
ATOM 6988 O O . SER A 1 873 ? -4.469 -16.226 -8.150 1.00 80.25 873 SER A O 1
ATOM 6990 N N . ALA A 1 874 ? -3.662 -14.850 -6.573 1.00 71.38 874 ALA A N 1
ATOM 6991 C CA . ALA A 1 874 ? -4.066 -15.684 -5.431 1.00 71.38 874 ALA A CA 1
ATOM 6992 C C . ALA A 1 874 ? -5.583 -15.696 -5.131 1.00 71.38 874 ALA A C 1
ATOM 6994 O O . ALA A 1 874 ? -6.051 -16.588 -4.429 1.00 71.38 874 ALA A O 1
ATOM 6995 N N . ALA A 1 875 ? -6.353 -14.726 -5.639 1.00 62.16 875 ALA A N 1
ATOM 6996 C CA . ALA A 1 875 ? -7.802 -14.616 -5.411 1.00 62.16 875 ALA A CA 1
ATOM 6997 C C . ALA A 1 875 ? -8.639 -15.176 -6.584 1.00 62.16 875 ALA A C 1
ATOM 6999 O O . ALA A 1 875 ? -9.865 -15.082 -6.591 1.00 62.16 875 ALA A O 1
ATOM 7000 N N . GLY A 1 876 ? -7.993 -15.758 -7.601 1.00 58.19 876 GLY A N 1
ATOM 7001 C CA . GLY A 1 876 ? -8.658 -16.181 -8.834 1.00 58.19 876 GLY A CA 1
ATOM 7002 C C . GLY A 1 876 ? -9.099 -14.996 -9.705 1.00 58.19 876 GLY A C 1
ATOM 7003 O O . GLY A 1 876 ? -8.544 -13.905 -9.629 1.00 58.19 876 GLY A O 1
ATOM 7004 N N . LYS A 1 877 ? -10.110 -15.194 -10.564 1.00 59.94 877 LYS A N 1
ATOM 7005 C CA . LYS A 1 877 ? -10.658 -14.131 -11.440 1.00 59.94 877 LYS A CA 1
ATOM 7006 C C . LYS A 1 877 ? -11.521 -13.093 -10.692 1.00 59.94 877 LYS A C 1
ATOM 7008 O O . LYS A 1 877 ? -12.235 -12.329 -11.338 1.00 59.94 877 LYS A O 1
ATOM 7013 N N . GLU A 1 878 ? -11.522 -13.091 -9.360 1.00 76.00 878 GLU A N 1
ATOM 7014 C CA . GLU A 1 878 ? -12.322 -12.153 -8.573 1.00 76.00 878 GLU A CA 1
ATOM 7015 C C . GLU A 1 878 ? -11.734 -10.737 -8.676 1.00 76.00 878 GLU A C 1
ATOM 7017 O O . GLU A 1 878 ? -10.544 -10.516 -8.443 1.00 76.00 878 GLU A O 1
ATOM 7022 N N . VAL A 1 879 ? -12.574 -9.777 -9.069 1.00 84.38 879 VAL A N 1
ATOM 7023 C CA . VAL A 1 879 ? -12.180 -8.372 -9.211 1.00 84.38 879 VAL A CA 1
ATOM 7024 C C . VAL A 1 879 ? -12.299 -7.686 -7.858 1.00 84.38 879 VAL A C 1
ATOM 7026 O O . VAL A 1 879 ? -13.354 -7.693 -7.225 1.00 84.38 879 VAL A O 1
ATOM 7029 N N . GLN A 1 880 ? -11.211 -7.060 -7.435 1.00 86.38 880 GLN A N 1
ATOM 7030 C CA . GLN A 1 880 ? -11.096 -6.310 -6.198 1.00 86.38 880 GLN A CA 1
ATOM 7031 C C . GLN A 1 880 ? -10.972 -4.819 -6.503 1.00 86.38 880 GLN A C 1
ATOM 7033 O O . GLN A 1 880 ? -10.509 -4.414 -7.568 1.00 86.38 880 GLN A O 1
ATOM 7038 N N . ILE A 1 881 ? -11.379 -3.988 -5.546 1.00 87.56 881 ILE A N 1
ATOM 7039 C CA . ILE A 1 881 ? -11.196 -2.539 -5.614 1.00 87.56 881 ILE A CA 1
ATOM 7040 C C . ILE A 1 881 ? -10.284 -2.132 -4.475 1.00 87.56 881 ILE A C 1
ATOM 7042 O O . ILE A 1 881 ? -10.601 -2.351 -3.305 1.00 87.56 881 ILE A O 1
ATOM 7046 N N . VAL A 1 882 ? -9.184 -1.479 -4.825 1.00 83.69 882 VAL A N 1
ATOM 7047 C CA . VAL A 1 882 ? -8.356 -0.764 -3.860 1.00 83.69 882 VAL A CA 1
ATOM 7048 C C . VAL A 1 882 ? -8.878 0.691 -3.772 1.00 83.69 882 VAL A C 1
ATOM 7050 O O . VAL A 1 882 ? -9.328 1.194 -4.802 1.00 83.69 882 VAL A O 1
ATOM 7053 N N . ARG A 1 883 ? -8.915 1.358 -2.587 1.00 82.56 883 ARG A N 1
ATOM 7054 C CA . ARG A 1 883 ? -9.272 2.807 -2.363 1.00 82.56 883 ARG A CA 1
ATOM 7055 C C . ARG A 1 883 ? -8.111 3.738 -1.918 1.00 82.56 883 ARG A C 1
ATOM 7057 O O . ARG A 1 883 ? -7.379 3.387 -0.991 1.00 82.56 883 ARG A O 1
ATOM 7064 N N . ALA A 1 884 ? -7.920 4.877 -2.602 1.00 74.94 884 ALA A N 1
ATOM 7065 C CA . ALA A 1 884 ? -6.771 5.785 -2.441 1.00 74.94 884 ALA A CA 1
ATOM 7066 C C . ALA A 1 884 ? -7.244 7.070 -1.783 1.00 74.94 884 ALA A C 1
ATOM 7068 O O . ALA A 1 884 ? -8.277 7.614 -2.171 1.00 74.94 884 ALA A O 1
ATOM 7069 N N . SER A 1 885 ? -6.489 7.562 -0.802 1.00 70.62 885 SER A N 1
ATOM 7070 C CA . SER A 1 885 ? -6.884 8.756 -0.050 1.00 70.62 885 SER A CA 1
ATOM 7071 C C . SER A 1 885 ? -6.331 10.068 -0.611 1.00 70.62 885 SER A C 1
ATOM 7073 O O . SER A 1 885 ? -6.922 11.109 -0.329 1.00 70.62 885 SER A O 1
ATOM 7075 N N . LYS A 1 886 ? -5.238 10.054 -1.397 1.00 83.94 886 LYS A N 1
ATOM 7076 C CA . LYS A 1 886 ? -4.703 11.264 -2.052 1.00 83.94 886 LYS A CA 1
ATOM 7077 C C . LYS A 1 886 ? -4.616 11.135 -3.565 1.00 83.94 886 LYS A C 1
ATOM 7079 O O . LYS A 1 886 ? -5.457 11.712 -4.244 1.00 83.94 886 LYS A O 1
ATOM 7084 N N . GLU A 1 887 ? -3.632 10.410 -4.094 1.00 90.38 887 GLU A N 1
ATOM 7085 C CA . GLU A 1 887 ? -3.335 10.385 -5.536 1.00 90.38 887 GLU A CA 1
ATOM 7086 C C . GLU A 1 887 ? -3.242 8.968 -6.116 1.00 90.38 887 GLU A C 1
ATOM 7088 O O . GLU A 1 887 ? -2.887 8.009 -5.427 1.00 90.38 887 GLU A O 1
ATOM 7093 N N . VAL A 1 888 ? -3.530 8.854 -7.413 1.00 95.88 888 VAL A N 1
ATOM 7094 C CA . VAL A 1 888 ? -3.307 7.652 -8.222 1.00 95.88 888 VAL A CA 1
ATOM 7095 C C . VAL A 1 888 ? -2.331 7.991 -9.339 1.00 95.88 888 VAL A C 1
ATOM 7097 O O . VAL A 1 888 ? -2.487 8.998 -10.027 1.00 95.88 888 VAL A O 1
ATOM 7100 N N . ILE A 1 889 ? -1.331 7.140 -9.534 1.00 97.81 889 ILE A N 1
ATOM 7101 C CA . ILE A 1 889 ? -0.292 7.312 -10.542 1.00 97.81 889 ILE A CA 1
ATOM 7102 C C . ILE A 1 889 ? -0.292 6.105 -11.468 1.00 97.81 889 ILE A C 1
ATOM 7104 O O . ILE A 1 889 ? -0.258 4.953 -11.025 1.00 97.81 889 ILE A O 1
ATOM 7108 N N . LEU A 1 890 ? -0.321 6.371 -12.767 1.00 98.38 890 LEU A N 1
ATOM 7109 C CA . LEU A 1 890 ? -0.157 5.355 -13.793 1.00 98.38 890 LEU A CA 1
ATOM 7110 C C . LEU A 1 890 ? 1.312 5.280 -14.196 1.00 98.38 890 LEU A C 1
ATOM 7112 O O . LEU A 1 890 ? 1.889 6.268 -14.643 1.00 98.38 890 LEU A O 1
ATOM 7116 N N . SER A 1 891 ? 1.895 4.101 -14.029 1.00 97.94 891 SER A N 1
ATOM 7117 C CA . SER A 1 891 ? 3.243 3.742 -14.468 1.00 97.94 891 SER A CA 1
ATOM 7118 C C . SER A 1 891 ? 3.217 2.391 -15.193 1.00 97.94 891 SER A C 1
ATOM 7120 O O . SER A 1 891 ? 4.144 1.583 -15.085 1.00 97.94 891 SER A O 1
ATOM 7122 N N . THR A 1 892 ? 2.127 2.124 -15.920 1.00 95.88 892 THR A N 1
ATOM 7123 C CA . THR A 1 892 ? 1.891 0.858 -16.628 1.00 95.88 892 THR A CA 1
ATOM 7124 C C . THR A 1 892 ? 2.666 0.748 -17.943 1.00 95.88 892 THR A C 1
ATOM 7126 O O . THR A 1 892 ? 2.720 -0.325 -18.542 1.00 95.88 892 THR A O 1
ATOM 7129 N N . GLY A 1 893 ? 3.313 1.834 -18.373 1.00 96.06 893 GLY A N 1
ATOM 7130 C CA . GLY A 1 893 ? 4.136 1.900 -19.573 1.00 96.06 893 GLY A CA 1
ATOM 7131 C C . GLY A 1 893 ? 3.347 2.330 -20.809 1.00 96.06 893 GLY A C 1
ATOM 7132 O O . GLY A 1 893 ? 2.135 2.130 -20.895 1.00 96.06 893 GLY A O 1
ATOM 7133 N N . ALA A 1 894 ? 4.066 2.846 -21.812 1.00 96.56 894 ALA A N 1
ATOM 7134 C CA . ALA A 1 894 ? 3.496 3.435 -23.025 1.00 96.56 894 ALA A CA 1
ATOM 7135 C C . ALA A 1 894 ? 2.475 2.553 -23.760 1.00 96.56 894 ALA A C 1
ATOM 7137 O O . ALA A 1 894 ? 1.527 3.082 -24.331 1.00 96.56 894 ALA A O 1
ATOM 7138 N N . LEU A 1 895 ? 2.602 1.224 -23.708 1.00 96.06 895 LEU A N 1
ATOM 7139 C CA . LEU A 1 895 ? 1.641 0.334 -24.364 1.00 96.06 895 LEU A CA 1
ATOM 7140 C C . LEU A 1 895 ? 0.346 0.110 -23.567 1.00 96.06 895 LEU A C 1
ATOM 7142 O O . LEU A 1 895 ? -0.687 -0.197 -24.152 1.00 96.06 895 LEU A O 1
ATOM 7146 N N . LYS A 1 896 ? 0.375 0.221 -22.234 1.00 96.56 896 LYS A N 1
ATOM 7147 C CA . LYS A 1 896 ? -0.754 -0.162 -21.362 1.00 96.56 896 LYS A CA 1
ATOM 7148 C C . LYS A 1 896 ? -1.465 1.024 -20.717 1.00 96.56 896 LYS A C 1
ATOM 7150 O O . LYS A 1 896 ? -2.668 0.944 -20.478 1.00 96.56 896 LYS A O 1
ATOM 7155 N N . THR A 1 897 ? -0.761 2.132 -20.507 1.00 98.19 897 THR A N 1
ATOM 7156 C CA . THR A 1 897 ? -1.322 3.375 -19.966 1.00 98.19 897 THR A CA 1
ATOM 7157 C C . THR A 1 897 ? -2.532 3.907 -20.751 1.00 98.19 897 THR A C 1
ATOM 7159 O O . THR A 1 897 ? -3.553 4.162 -20.108 1.00 98.19 897 THR A O 1
ATOM 7162 N N . PRO A 1 898 ? -2.507 4.035 -22.097 1.00 98.19 898 PRO A N 1
ATOM 7163 C CA . PRO A 1 898 ? -3.676 4.514 -22.844 1.00 98.19 898 PRO A CA 1
ATOM 7164 C C . PRO A 1 898 ? -4.883 3.581 -22.696 1.00 98.19 898 PRO A C 1
ATOM 7166 O O . PRO A 1 898 ? -5.982 4.047 -22.413 1.00 98.19 898 PRO A O 1
ATOM 7169 N N . GLN A 1 899 ? -4.669 2.262 -22.761 1.00 97.56 899 GLN A N 1
ATOM 7170 C CA . GLN A 1 899 ? -5.731 1.275 -22.560 1.00 97.56 899 GLN A CA 1
ATOM 7171 C C . GLN A 1 899 ? -6.390 1.424 -21.180 1.00 97.56 899 GLN A C 1
ATOM 7173 O O . GLN A 1 899 ? -7.614 1.402 -21.074 1.00 97.56 899 GLN A O 1
ATOM 7178 N N . LEU A 1 900 ? -5.595 1.581 -20.117 1.00 98.06 900 LEU A N 1
ATOM 7179 C CA . LEU A 1 900 ? -6.130 1.740 -18.766 1.00 98.06 900 LEU A CA 1
ATOM 7180 C C . LEU A 1 900 ? -6.948 3.035 -18.629 1.00 98.06 900 LEU A C 1
ATOM 7182 O O . LEU A 1 900 ? -8.008 3.015 -18.004 1.00 98.06 900 LEU A O 1
ATOM 7186 N N . LEU A 1 901 ? -6.499 4.142 -19.228 1.00 98.69 901 LEU A N 1
ATOM 7187 C CA . LEU A 1 901 ? -7.254 5.400 -19.267 1.00 98.69 901 LEU A CA 1
ATOM 7188 C C . LEU A 1 901 ? -8.581 5.232 -20.021 1.00 98.69 901 LEU A C 1
ATOM 7190 O O . LEU A 1 901 ? -9.639 5.580 -19.488 1.00 98.69 901 LEU A O 1
ATOM 7194 N N . GLU A 1 902 ? -8.549 4.618 -21.202 1.00 98.69 902 GLU A N 1
ATOM 7195 C CA . GLU A 1 902 ? -9.737 4.425 -22.031 1.00 98.69 902 GLU A CA 1
ATOM 7196 C C . GLU A 1 902 ? -10.775 3.535 -21.349 1.00 98.69 902 GLU A C 1
ATOM 7198 O O . GLU A 1 902 ? -11.932 3.928 -21.216 1.00 98.69 902 GLU A O 1
ATOM 7203 N N . LEU A 1 903 ? -10.368 2.384 -20.804 1.00 98.31 903 LEU A N 1
ATOM 7204 C CA . LEU A 1 903 ? -11.259 1.489 -20.051 1.00 98.31 903 LEU A CA 1
ATOM 7205 C C . LEU A 1 903 ? -11.820 2.131 -18.771 1.00 98.31 903 LEU A C 1
ATOM 7207 O O . LEU A 1 903 ? -12.812 1.658 -18.209 1.00 98.31 903 LEU A O 1
ATOM 7211 N N . SER A 1 904 ? -11.222 3.237 -18.325 1.00 98.38 904 SER A N 1
ATOM 7212 C CA . SER A 1 904 ? -11.703 4.053 -17.207 1.00 98.38 904 SER A CA 1
ATOM 7213 C C . SER A 1 904 ? -12.713 5.130 -17.616 1.00 98.38 904 SER A C 1
ATOM 7215 O O . SER A 1 904 ? -13.273 5.795 -16.736 1.00 98.38 904 SER A O 1
ATOM 7217 N N . GLY A 1 905 ? -12.971 5.290 -18.918 1.00 98.12 905 GLY A N 1
ATOM 7218 C CA . GLY A 1 905 ? -13.824 6.330 -19.493 1.00 98.12 905 GLY A CA 1
ATOM 7219 C C . GLY A 1 905 ? -13.098 7.648 -19.777 1.00 98.12 905 GLY A C 1
ATOM 7220 O O . GLY A 1 905 ? -13.758 8.683 -19.891 1.00 98.12 905 GLY A O 1
ATOM 7221 N N . ILE A 1 906 ? -11.762 7.633 -19.844 1.00 98.50 906 ILE A N 1
ATOM 7222 C CA . ILE A 1 906 ? -10.917 8.804 -20.102 1.00 98.50 906 ILE A CA 1
ATOM 7223 C C . ILE A 1 906 ? -10.227 8.619 -21.454 1.00 98.50 906 ILE A C 1
ATOM 7225 O O . ILE A 1 906 ? -9.334 7.788 -21.583 1.00 98.50 906 ILE A O 1
ATOM 7229 N N . GLY A 1 907 ? -10.622 9.390 -22.463 1.00 97.88 907 GLY A N 1
ATOM 7230 C CA . GLY A 1 907 ? -10.017 9.285 -23.789 1.00 97.88 907 GLY A CA 1
ATOM 7231 C C . GLY A 1 907 ? -10.890 9.855 -24.896 1.00 97.88 907 GLY A C 1
ATOM 7232 O O . GLY A 1 907 ? -11.729 10.730 -24.657 1.00 97.88 907 GLY A O 1
ATOM 7233 N N . ARG A 1 908 ? -10.692 9.350 -26.114 1.00 97.38 908 ARG A N 1
ATOM 7234 C CA . ARG A 1 908 ? -11.427 9.762 -27.312 1.00 97.38 908 ARG A CA 1
ATOM 7235 C C . ARG A 1 908 ? -12.895 9.311 -27.283 1.00 97.38 908 ARG A C 1
ATOM 7237 O O . ARG A 1 908 ? -13.151 8.110 -27.178 1.00 97.38 908 ARG A O 1
ATOM 7244 N N . PRO A 1 909 ? -13.877 10.224 -27.425 1.00 97.94 909 PRO A N 1
ATOM 7245 C CA . PRO A 1 909 ? -15.296 9.865 -27.383 1.00 97.94 909 PRO A CA 1
ATOM 7246 C C . PRO A 1 909 ? -15.710 8.780 -28.385 1.00 97.94 909 PRO A C 1
ATOM 7248 O O . PRO A 1 909 ? -16.499 7.901 -28.043 1.00 97.94 909 PRO A O 1
ATOM 7251 N N . ASP A 1 910 ? -15.168 8.815 -29.604 1.00 97.81 910 ASP A N 1
ATOM 7252 C CA . ASP A 1 910 ? -15.473 7.849 -30.660 1.00 97.81 910 ASP A CA 1
ATOM 7253 C C . ASP A 1 910 ? -14.899 6.455 -30.365 1.00 97.81 910 ASP A C 1
ATOM 7255 O O . ASP A 1 910 ? -15.586 5.451 -30.563 1.00 97.81 910 ASP A O 1
ATOM 7259 N N . VAL A 1 911 ? -13.681 6.387 -29.817 1.00 97.88 911 VAL A N 1
ATOM 7260 C CA . VAL A 1 911 ? -13.053 5.128 -29.387 1.00 97.88 911 VAL A CA 1
ATOM 7261 C C . VAL A 1 911 ? -13.856 4.492 -28.255 1.00 97.88 911 VAL A C 1
ATOM 7263 O O . VAL A 1 911 ? -14.225 3.321 -28.350 1.00 97.88 911 VAL A O 1
ATOM 7266 N N . LEU A 1 912 ? -14.185 5.269 -27.219 1.00 98.44 912 LEU A N 1
ATOM 7267 C CA . LEU A 1 912 ? -14.941 4.786 -26.061 1.00 98.44 912 LEU A CA 1
ATOM 7268 C C . LEU A 1 912 ? -16.340 4.296 -26.448 1.00 98.44 912 LEU A C 1
ATOM 7270 O O . LEU A 1 912 ? -16.760 3.219 -26.017 1.00 98.44 912 LEU A O 1
ATOM 7274 N N . ALA A 1 913 ? -17.033 5.038 -27.319 1.00 98.12 913 ALA A N 1
ATOM 7275 C CA . ALA A 1 913 ? -18.336 4.640 -27.841 1.00 98.12 913 ALA A CA 1
ATOM 7276 C C . ALA A 1 913 ? -18.265 3.315 -28.616 1.00 98.12 913 ALA A C 1
ATOM 7278 O O . ALA A 1 913 ? -19.119 2.449 -28.424 1.00 98.12 913 ALA A O 1
ATOM 7279 N N . ARG A 1 914 ? -17.227 3.123 -29.444 1.00 97.81 914 ARG A N 1
ATOM 7280 C CA . ARG A 1 914 ? -17.022 1.899 -30.236 1.00 97.81 914 ARG A CA 1
ATOM 7281 C C . ARG A 1 914 ? -16.849 0.650 -29.370 1.00 97.81 914 ARG A C 1
ATOM 7283 O O . ARG A 1 914 ? -17.322 -0.413 -29.759 1.00 97.81 914 ARG A O 1
ATOM 7290 N N . VAL A 1 915 ? -16.196 0.769 -28.213 1.00 97.75 915 VAL A N 1
ATOM 7291 C CA . VAL A 1 915 ? -15.960 -0.364 -27.297 1.00 97.75 915 VAL A CA 1
ATOM 7292 C C . VAL A 1 915 ? -16.987 -0.480 -26.169 1.00 97.75 915 VAL A C 1
ATOM 7294 O O . VAL A 1 915 ? -16.869 -1.369 -25.329 1.00 97.75 915 VAL A O 1
ATOM 7297 N N . GLY A 1 916 ? -17.994 0.398 -26.135 1.00 97.25 916 GLY A N 1
ATOM 7298 C CA . GLY A 1 916 ? -19.054 0.376 -25.125 1.00 97.25 916 GLY A CA 1
ATOM 7299 C C . GLY A 1 916 ? -18.626 0.860 -23.735 1.00 97.25 916 GLY A C 1
ATOM 7300 O O . GLY A 1 916 ? -19.267 0.507 -22.746 1.00 97.25 916 GLY A O 1
ATOM 7301 N N . VAL A 1 917 ? -17.559 1.661 -23.632 1.00 98.12 917 VAL A N 1
ATOM 7302 C CA . VAL A 1 917 ? -17.126 2.261 -22.362 1.00 98.12 917 VAL A CA 1
ATOM 7303 C C . VAL A 1 917 ? -17.761 3.651 -22.211 1.00 98.12 917 VAL A C 1
ATOM 7305 O O . VAL A 1 917 ? -17.617 4.486 -23.104 1.00 98.12 917 VAL A O 1
ATOM 7308 N N . PRO A 1 918 ? -18.459 3.951 -21.099 1.00 97.25 918 PRO A N 1
ATOM 7309 C CA . PRO A 1 918 ? -19.041 5.272 -20.888 1.00 97.25 918 PRO A CA 1
ATOM 7310 C C . PRO A 1 918 ? -17.979 6.376 -20.837 1.00 97.25 918 PRO A C 1
ATOM 7312 O O . PRO A 1 918 ? -17.034 6.307 -20.048 1.00 97.25 918 PRO A O 1
ATOM 7315 N N . LEU A 1 919 ? -18.172 7.428 -21.635 1.00 97.94 919 LEU A N 1
ATOM 7316 C CA . LEU A 1 919 ? -17.343 8.630 -21.595 1.00 97.94 919 LEU A CA 1
ATOM 7317 C C . LEU A 1 919 ? -17.525 9.346 -20.249 1.00 97.94 919 LEU A C 1
ATOM 7319 O O . LEU A 1 919 ? -18.621 9.800 -19.922 1.00 97.94 919 LEU A O 1
ATOM 7323 N N . LYS A 1 920 ? -16.437 9.487 -19.491 1.00 97.44 920 LYS A N 1
ATOM 7324 C CA . LYS A 1 920 ? -16.380 10.304 -18.268 1.00 97.44 920 LYS A CA 1
ATOM 7325 C C . LYS A 1 920 ? -15.614 11.601 -18.481 1.00 97.44 920 LYS A C 1
ATOM 7327 O O . LYS A 1 920 ? -15.950 12.613 -17.871 1.00 97.44 920 LYS A O 1
ATOM 7332 N N . LEU A 1 921 ? -14.580 11.557 -19.317 1.00 97.38 921 LEU A N 1
ATOM 7333 C CA . LEU A 1 921 ? -13.715 12.689 -19.609 1.00 97.38 921 LEU A CA 1
ATOM 7334 C C . LEU A 1 921 ? -13.159 12.561 -21.030 1.00 97.38 921 LEU A C 1
ATOM 7336 O O . LEU A 1 921 ? -12.456 11.603 -21.348 1.00 97.38 921 LEU A O 1
ATOM 7340 N N . ALA A 1 922 ? -13.466 13.547 -21.872 1.00 97.50 922 ALA A N 1
ATOM 7341 C CA . ALA A 1 922 ? -12.922 13.624 -23.221 1.00 97.50 922 ALA A CA 1
ATOM 7342 C C . ALA A 1 922 ? -11.482 14.153 -23.176 1.00 97.50 922 ALA A C 1
ATOM 7344 O O . ALA A 1 922 ? -11.245 15.298 -22.775 1.00 97.50 922 ALA A O 1
ATOM 7345 N N . LEU A 1 923 ? -10.537 13.314 -23.597 1.00 97.00 923 LEU A N 1
ATOM 7346 C CA . LEU A 1 923 ? -9.137 13.669 -23.824 1.00 97.00 923 LEU A CA 1
ATOM 7347 C C . LEU A 1 923 ? -8.682 13.016 -25.125 1.00 97.00 923 LEU A C 1
ATOM 7349 O O . LEU A 1 923 ? -8.376 11.828 -25.158 1.00 97.00 923 LEU A O 1
ATOM 7353 N N . GLU A 1 924 ? -8.659 13.801 -26.200 1.00 95.25 924 GLU A N 1
ATOM 7354 C CA . GLU A 1 924 ? -8.416 13.280 -27.548 1.00 95.25 924 GLU A CA 1
ATOM 7355 C C . GLU A 1 924 ? -7.000 12.736 -27.752 1.00 95.25 924 GLU A C 1
ATOM 7357 O O . GLU A 1 924 ? -6.811 11.879 -28.600 1.00 95.25 924 GLU A O 1
ATOM 7362 N N . GLY A 1 925 ? -6.024 13.182 -26.955 1.00 96.31 925 GLY A N 1
ATOM 7363 C CA . GLY A 1 925 ? -4.638 12.719 -27.054 1.00 96.31 925 GLY A CA 1
ATOM 7364 C C . GLY A 1 925 ? -4.353 11.348 -26.435 1.00 96.31 925 GLY A C 1
ATOM 7365 O O . GLY A 1 925 ? -3.239 10.850 -26.576 1.00 96.31 925 GLY A O 1
ATOM 7366 N N . VAL A 1 926 ? -5.301 10.738 -25.712 1.00 98.50 926 VAL A N 1
ATOM 7367 C CA . VAL A 1 926 ? -5.083 9.411 -25.108 1.00 98.50 926 VAL A CA 1
ATOM 7368 C C . VAL A 1 926 ? -4.988 8.368 -26.216 1.00 98.50 926 VAL A C 1
ATOM 7370 O O . VAL A 1 926 ? -5.929 8.207 -26.986 1.00 98.50 926 VAL A O 1
ATOM 7373 N N . GLY A 1 927 ? -3.863 7.653 -26.269 1.00 97.88 927 GLY A N 1
ATOM 7374 C CA . GLY A 1 927 ? -3.594 6.642 -27.290 1.00 97.88 927 GLY A CA 1
ATOM 7375 C C . GLY A 1 927 ? -2.966 7.192 -28.570 1.00 97.88 927 GLY A C 1
ATOM 7376 O O . GLY A 1 927 ? -2.549 6.403 -29.404 1.00 97.88 927 GLY A O 1
ATOM 7377 N N . GLU A 1 928 ? -2.839 8.510 -28.717 1.00 96.38 928 GLU A N 1
ATOM 7378 C CA . GLU A 1 928 ? -2.291 9.162 -29.913 1.00 96.38 928 GLU A CA 1
ATOM 7379 C C . GLU A 1 928 ? -0.777 9.414 -29.800 1.00 96.38 928 GLU A C 1
ATOM 7381 O O . GLU A 1 928 ? -0.174 9.228 -28.743 1.00 96.38 928 GLU A O 1
ATOM 7386 N N . ASN A 1 929 ? -0.153 9.897 -30.883 1.00 96.19 929 ASN A N 1
ATOM 7387 C CA . ASN A 1 929 ? 1.259 10.319 -30.920 1.00 96.19 929 ASN A CA 1
ATOM 7388 C C . ASN A 1 929 ? 2.255 9.210 -30.514 1.00 96.19 929 ASN A C 1
ATOM 7390 O O . ASN A 1 929 ? 3.342 9.493 -30.000 1.00 96.19 929 ASN A O 1
ATOM 7394 N N . VAL A 1 930 ? 1.900 7.944 -30.749 1.00 97.31 930 VAL A N 1
ATOM 7395 C CA . VAL A 1 930 ? 2.773 6.809 -30.436 1.00 97.31 930 VAL A CA 1
ATOM 7396 C C . VAL A 1 930 ? 3.995 6.880 -31.341 1.00 97.31 930 VAL A C 1
ATOM 7398 O O . VAL A 1 930 ? 3.878 6.958 -32.563 1.00 97.31 930 VAL A O 1
ATOM 7401 N N . GLN A 1 931 ? 5.177 6.872 -30.738 1.00 96.88 931 GLN A N 1
ATOM 7402 C CA . GLN A 1 931 ? 6.451 6.912 -31.454 1.00 96.88 931 GLN A CA 1
ATOM 7403 C C . GLN A 1 931 ? 7.312 5.742 -31.012 1.00 96.88 931 GLN A C 1
ATOM 7405 O O . GLN A 1 931 ? 7.258 5.315 -29.857 1.00 96.88 931 GLN A O 1
ATOM 7410 N N . GLU A 1 932 ? 8.115 5.237 -31.938 1.00 95.38 932 GLU A N 1
ATOM 7411 C CA . GLU A 1 932 ? 8.962 4.073 -31.728 1.00 95.38 932 GLU A CA 1
ATOM 7412 C C . GLU A 1 932 ? 10.260 4.220 -32.521 1.00 95.38 932 GLU A C 1
ATOM 7414 O O . GLU A 1 932 ? 10.281 4.776 -33.624 1.00 95.38 932 GLU A O 1
ATOM 7419 N N . HIS A 1 933 ? 11.336 3.682 -31.964 1.00 96.75 933 HIS A N 1
ATOM 7420 C CA . HIS A 1 933 ? 12.539 3.377 -32.716 1.00 96.75 933 HIS A CA 1
ATOM 7421 C C . HIS A 1 933 ? 12.295 2.129 -33.556 1.00 96.75 933 HIS A C 1
ATOM 7423 O O . HIS A 1 933 ? 12.036 1.039 -33.032 1.00 96.75 933 HIS A O 1
ATOM 7429 N N . ILE A 1 934 ? 12.429 2.276 -34.866 1.00 95.50 934 ILE A N 1
ATOM 7430 C CA . ILE A 1 934 ? 12.283 1.155 -35.788 1.00 95.50 934 ILE A CA 1
ATOM 7431 C C . ILE A 1 934 ? 13.649 0.617 -36.179 1.00 95.50 934 ILE A C 1
ATOM 7433 O O . ILE A 1 934 ? 14.612 1.374 -36.316 1.00 95.50 934 ILE A O 1
ATOM 7437 N N . ASN A 1 935 ? 13.741 -0.692 -36.366 1.00 94.75 935 ASN A N 1
ATOM 7438 C CA . ASN A 1 935 ? 14.959 -1.331 -36.831 1.00 94.75 935 ASN A CA 1
ATOM 7439 C C . ASN A 1 935 ? 14.704 -2.269 -38.004 1.00 94.75 935 ASN A C 1
ATOM 7441 O O . ASN A 1 935 ? 13.590 -2.709 -38.260 1.00 94.75 935 ASN A O 1
ATOM 7445 N N . THR A 1 936 ? 15.786 -2.575 -38.696 1.00 93.38 936 THR A N 1
ATOM 7446 C CA . THR A 1 936 ? 15.934 -3.733 -39.569 1.00 93.38 936 THR A CA 1
ATOM 7447 C C . THR A 1 936 ? 17.334 -4.280 -39.327 1.00 93.38 936 THR A C 1
ATOM 7449 O O . THR A 1 936 ? 18.216 -3.570 -38.842 1.00 93.38 936 THR A O 1
ATOM 7452 N N . ILE A 1 937 ? 17.584 -5.531 -39.677 1.00 93.06 937 ILE A N 1
ATOM 7453 C CA . ILE A 1 937 ? 18.863 -6.176 -39.375 1.00 93.06 937 ILE A CA 1
ATOM 7454 C C . ILE A 1 937 ? 19.587 -6.632 -40.632 1.00 93.06 937 ILE A C 1
ATOM 7456 O O . ILE A 1 937 ? 18.965 -6.983 -41.638 1.00 93.06 937 ILE A O 1
ATOM 7460 N N . THR A 1 938 ? 20.913 -6.646 -40.533 1.00 93.19 938 THR A N 1
ATOM 7461 C CA . THR A 1 938 ? 21.809 -7.326 -41.466 1.00 93.19 938 THR A CA 1
ATOM 7462 C C . THR A 1 938 ? 22.603 -8.372 -40.698 1.00 93.19 938 THR A C 1
ATOM 7464 O O . THR A 1 938 ? 23.017 -8.116 -39.567 1.00 93.19 938 THR A O 1
ATOM 7467 N N . VAL A 1 939 ? 22.789 -9.553 -41.275 1.00 93.81 939 VAL A N 1
ATOM 7468 C CA . VAL A 1 939 ? 23.456 -10.679 -40.614 1.00 93.81 939 VAL A CA 1
ATOM 7469 C C . VAL A 1 939 ? 24.596 -11.146 -41.494 1.00 93.81 939 VAL A C 1
ATOM 7471 O O . VAL A 1 939 ? 24.383 -11.441 -42.671 1.00 93.81 939 VAL A O 1
ATOM 7474 N N . PHE A 1 940 ? 25.791 -11.234 -40.915 1.00 93.25 940 PHE A N 1
ATOM 7475 C CA . PHE A 1 940 ? 26.993 -11.664 -41.609 1.00 93.25 940 PHE A CA 1
ATOM 7476 C C . PHE A 1 940 ? 27.573 -12.945 -41.007 1.00 93.25 940 PHE A C 1
ATOM 7478 O O . PHE A 1 940 ? 27.595 -13.105 -39.788 1.00 93.25 940 PHE A O 1
ATOM 7485 N N . GLU A 1 941 ? 28.053 -13.860 -41.846 1.00 93.06 941 GLU A N 1
ATOM 7486 C CA . GLU A 1 941 ? 28.768 -15.066 -41.419 1.00 93.06 941 GLU A CA 1
ATOM 7487 C C . GLU A 1 941 ? 30.230 -14.714 -41.095 1.00 93.06 941 GLU A C 1
ATOM 7489 O O . GLU A 1 941 ? 30.932 -14.099 -41.904 1.00 93.06 941 GLU A O 1
ATOM 7494 N N . LEU A 1 942 ? 30.700 -15.097 -39.906 1.00 92.44 942 LEU A N 1
ATOM 7495 C CA . LEU A 1 942 ? 32.105 -14.979 -39.511 1.00 92.44 942 LEU A CA 1
ATOM 7496 C C . LEU A 1 942 ? 32.932 -16.126 -40.104 1.00 92.44 942 LEU A C 1
ATOM 7498 O O . LEU A 1 942 ? 32.403 -17.187 -40.437 1.00 92.44 942 LEU A O 1
ATOM 7502 N N . LYS A 1 943 ? 34.254 -15.951 -40.193 1.00 91.06 943 LYS A N 1
ATOM 7503 C CA . LYS A 1 943 ? 35.144 -17.048 -40.604 1.00 91.06 943 LYS A CA 1
ATOM 7504 C C . LYS A 1 943 ? 35.035 -18.254 -39.651 1.00 91.06 943 LYS A C 1
ATOM 7506 O O . LYS A 1 943 ? 34.922 -18.053 -38.439 1.00 91.06 943 LYS A O 1
ATOM 7511 N N . PRO A 1 944 ? 35.135 -19.504 -40.146 1.00 86.06 944 PRO A N 1
ATOM 7512 C CA . PRO A 1 944 ? 35.096 -20.695 -39.290 1.00 86.06 944 PRO A CA 1
ATOM 7513 C C . PRO A 1 944 ? 36.167 -20.704 -38.188 1.00 86.06 944 PRO A C 1
ATOM 7515 O O . PRO A 1 944 ? 35.924 -21.192 -37.085 1.00 86.06 944 PRO A O 1
ATOM 7518 N N . ASP A 1 945 ? 37.341 -20.139 -38.475 1.00 85.56 945 ASP A N 1
ATOM 7519 C CA . ASP A 1 945 ? 38.476 -20.001 -37.561 1.00 85.56 945 ASP A CA 1
ATOM 7520 C C . ASP A 1 945 ? 38.476 -18.676 -36.779 1.00 85.56 945 ASP A C 1
ATOM 7522 O O . ASP A 1 945 ? 39.432 -18.396 -36.052 1.00 85.56 945 ASP A O 1
ATOM 7526 N N . ALA A 1 946 ? 37.411 -17.866 -36.877 1.00 84.44 946 ALA A N 1
ATOM 7527 C CA . ALA A 1 946 ? 37.288 -16.642 -36.096 1.00 84.44 946 ALA A CA 1
ATOM 7528 C C . ALA A 1 946 ? 37.390 -16.964 -34.589 1.00 84.44 946 ALA A C 1
ATOM 7530 O O . ALA A 1 946 ? 36.690 -17.869 -34.110 1.00 84.44 946 ALA A O 1
ATOM 7531 N N . PRO A 1 947 ? 38.234 -16.243 -33.823 1.00 78.06 947 PRO A N 1
ATOM 7532 C CA . PRO A 1 947 ? 38.465 -16.509 -32.402 1.00 78.06 947 PRO A CA 1
ATOM 7533 C C . PRO A 1 947 ? 37.237 -16.241 -31.519 1.00 78.06 947 PRO A C 1
ATOM 7535 O O . PRO A 1 947 ? 37.204 -16.683 -30.372 1.00 78.06 947 PRO A O 1
ATOM 7538 N N . ASP A 1 948 ? 36.223 -15.540 -32.030 1.00 79.81 948 ASP A N 1
ATOM 7539 C CA . ASP A 1 948 ? 35.038 -15.134 -31.282 1.00 79.81 948 ASP A CA 1
ATOM 7540 C C . ASP A 1 948 ? 34.208 -16.329 -30.809 1.00 79.81 948 ASP A C 1
ATOM 7542 O O . ASP A 1 948 ? 33.919 -17.267 -31.561 1.00 79.81 948 ASP A O 1
ATOM 7546 N N . ALA A 1 949 ? 33.753 -16.255 -29.563 1.00 79.81 949 ALA A N 1
ATOM 7547 C CA . ALA A 1 949 ? 32.611 -17.018 -29.092 1.00 79.81 949 ALA A CA 1
ATOM 7548 C C . ALA A 1 949 ? 31.364 -16.149 -29.326 1.00 79.81 949 ALA A C 1
ATOM 7550 O O . ALA A 1 949 ? 31.177 -15.146 -28.646 1.00 79.81 949 ALA A O 1
ATOM 7551 N N . THR A 1 950 ? 30.548 -16.477 -30.327 1.00 88.25 950 THR A N 1
ATOM 7552 C CA . THR A 1 950 ? 29.280 -15.775 -30.580 1.00 88.25 950 THR A CA 1
ATOM 7553 C C . THR A 1 950 ? 28.158 -16.416 -29.771 1.00 88.25 950 THR A C 1
ATOM 7555 O O . THR A 1 950 ? 28.245 -17.585 -29.398 1.00 88.25 950 THR A O 1
ATOM 7558 N N . PHE A 1 951 ? 27.066 -15.689 -29.529 1.00 89.50 951 PHE A N 1
ATOM 7559 C CA . PHE A 1 951 ? 25.878 -16.222 -28.853 1.00 89.50 951 PHE A CA 1
ATOM 7560 C C . PHE A 1 951 ? 25.260 -17.431 -29.582 1.00 89.50 951 PHE A C 1
ATOM 7562 O O . PHE A 1 951 ? 24.518 -18.195 -28.969 1.00 89.50 951 PHE A O 1
ATOM 7569 N N . ASP A 1 952 ? 25.604 -17.662 -30.856 1.00 88.50 952 ASP A N 1
ATOM 7570 C CA . ASP A 1 952 ? 25.141 -18.818 -31.631 1.00 88.50 952 ASP A CA 1
ATOM 7571 C C . ASP A 1 952 ? 25.515 -20.159 -30.986 1.00 88.50 952 ASP A C 1
ATOM 7573 O O . ASP A 1 952 ? 24.730 -21.105 -31.051 1.00 88.50 952 ASP A O 1
ATOM 7577 N N . ILE A 1 953 ? 26.677 -20.241 -30.325 1.00 86.50 953 ILE A N 1
ATOM 7578 C CA . ILE A 1 953 ? 27.155 -21.490 -29.711 1.00 86.50 953 ILE A CA 1
ATOM 7579 C C . ILE A 1 953 ? 26.331 -21.885 -28.482 1.00 86.50 953 ILE A C 1
ATOM 7581 O O . ILE A 1 953 ? 26.295 -23.057 -28.119 1.00 86.50 953 ILE A O 1
ATOM 7585 N N . LEU A 1 954 ? 25.642 -20.925 -27.854 1.00 86.44 954 LEU A N 1
ATOM 7586 C CA . LEU A 1 954 ? 24.783 -21.171 -26.692 1.00 86.44 954 LEU A CA 1
ATOM 7587 C C . LEU A 1 954 ? 23.460 -21.850 -27.072 1.00 86.44 954 LEU A C 1
ATOM 7589 O O . LEU A 1 954 ? 22.687 -22.217 -26.190 1.00 86.44 954 LEU A O 1
ATOM 7593 N N . ARG A 1 955 ? 23.189 -22.038 -28.371 1.00 83.50 955 ARG A N 1
ATOM 7594 C CA . ARG A 1 955 ? 22.074 -22.875 -28.835 1.00 83.50 955 ARG A CA 1
ATOM 7595 C C . ARG A 1 955 ? 22.297 -24.355 -28.532 1.00 83.50 955 ARG A C 1
ATOM 7597 O O . ARG A 1 955 ? 21.320 -25.092 -28.431 1.00 83.50 955 ARG A O 1
ATOM 7604 N N . ASP A 1 956 ? 23.551 -24.786 -28.381 1.00 85.06 956 ASP A N 1
ATOM 7605 C CA . ASP A 1 956 ? 23.872 -26.117 -27.874 1.00 85.06 956 ASP A CA 1
ATOM 7606 C C . ASP A 1 956 ? 23.684 -26.143 -26.342 1.00 85.06 956 ASP A C 1
ATOM 7608 O O . ASP A 1 956 ? 24.358 -25.389 -25.630 1.00 85.06 956 ASP A O 1
ATOM 7612 N N . PRO A 1 957 ? 22.795 -26.999 -25.800 1.00 86.81 957 PRO A N 1
ATOM 7613 C CA . PRO A 1 957 ? 22.516 -27.027 -24.366 1.00 86.81 957 PRO A CA 1
ATOM 7614 C C . PRO A 1 957 ? 23.728 -27.373 -23.490 1.00 86.81 957 PRO A C 1
ATOM 7616 O O . PRO A 1 957 ? 23.836 -26.859 -22.377 1.00 86.81 957 PRO A O 1
ATOM 7619 N N . GLY A 1 958 ? 24.640 -28.224 -23.969 1.00 89.44 958 GLY A N 1
ATOM 7620 C CA . GLY A 1 958 ? 25.848 -28.604 -23.236 1.00 89.44 958 GLY A CA 1
ATOM 7621 C C . GLY A 1 958 ? 26.868 -27.467 -23.191 1.00 89.44 958 GLY A C 1
ATOM 7622 O O . GLY A 1 958 ? 27.480 -27.216 -22.151 1.00 89.44 958 GLY A O 1
ATOM 7623 N N . VAL A 1 959 ? 27.006 -26.722 -24.292 1.00 88.06 959 VAL A N 1
ATOM 7624 C CA . VAL A 1 959 ? 27.827 -25.501 -24.339 1.00 88.06 959 VAL A CA 1
ATOM 7625 C C . VAL A 1 959 ? 27.226 -24.410 -23.452 1.00 88.06 959 VAL A C 1
ATOM 7627 O O . VAL A 1 959 ? 27.957 -23.769 -22.694 1.00 88.06 959 VAL A O 1
ATOM 7630 N N . ALA A 1 960 ? 25.904 -24.229 -23.485 1.00 87.31 960 ALA A N 1
ATOM 7631 C CA . ALA A 1 960 ? 25.210 -23.294 -22.607 1.00 87.31 960 ALA A CA 1
ATOM 7632 C C . ALA A 1 960 ? 25.435 -23.625 -21.124 1.00 87.31 960 ALA A C 1
ATOM 7634 O O . ALA A 1 960 ? 25.725 -22.722 -20.342 1.00 87.31 960 ALA A O 1
ATOM 7635 N N . GLU A 1 961 ? 25.371 -24.901 -20.732 1.00 88.31 961 GLU A N 1
ATOM 7636 C CA . GLU A 1 961 ? 25.645 -25.315 -19.350 1.00 88.31 961 GLU A CA 1
ATOM 7637 C C . GLU A 1 961 ? 27.081 -24.992 -18.929 1.00 88.31 961 GLU A C 1
ATOM 7639 O O . GLU A 1 961 ? 27.302 -24.359 -17.899 1.00 88.31 961 GLU A O 1
ATOM 7644 N N . LYS A 1 962 ? 28.064 -25.294 -19.782 1.00 89.88 962 LYS A N 1
ATOM 7645 C CA . LYS A 1 962 ? 29.463 -24.934 -19.521 1.00 89.88 962 LYS A CA 1
ATOM 7646 C C . LYS A 1 962 ? 29.651 -23.423 -19.347 1.00 89.88 962 LYS A C 1
ATOM 7648 O O . LYS A 1 962 ? 30.413 -22.977 -18.493 1.00 89.88 962 LYS A O 1
ATOM 7653 N N . HIS A 1 963 ? 28.957 -22.610 -20.141 1.00 88.75 963 HIS A N 1
ATOM 7654 C CA . HIS A 1 963 ? 28.994 -21.158 -19.977 1.00 88.75 963 HIS A CA 1
ATOM 7655 C C . HIS A 1 963 ? 28.285 -20.678 -18.701 1.00 88.75 963 HIS A C 1
ATOM 7657 O O . HIS A 1 963 ? 28.703 -19.656 -18.154 1.00 88.75 963 HIS A O 1
ATOM 7663 N N . ARG A 1 964 ? 27.283 -21.407 -18.179 1.00 87.25 964 ARG A N 1
ATOM 7664 C CA . ARG A 1 964 ? 26.701 -21.145 -16.847 1.00 87.25 964 ARG A CA 1
ATOM 7665 C C . ARG A 1 964 ? 27.715 -21.405 -15.737 1.00 87.25 964 ARG A C 1
ATOM 7667 O O . ARG A 1 964 ? 27.837 -20.580 -14.838 1.00 87.25 964 ARG A O 1
ATOM 7674 N N . GLU A 1 965 ? 28.487 -22.485 -15.823 1.00 88.00 965 GLU A N 1
ATOM 7675 C CA . GLU A 1 965 ? 29.561 -22.774 -14.861 1.00 88.00 965 GLU A CA 1
ATOM 7676 C C . GLU A 1 965 ? 30.664 -21.700 -14.888 1.00 88.00 965 GLU A C 1
ATOM 7678 O O . GLU A 1 965 ? 31.147 -21.268 -13.840 1.00 88.00 965 GLU A O 1
ATOM 7683 N N . LEU A 1 966 ? 31.034 -21.220 -16.083 1.00 87.56 966 LEU A N 1
ATOM 7684 C CA . LEU A 1 966 ? 32.018 -20.142 -16.250 1.00 87.56 966 LEU A CA 1
ATOM 7685 C C . LEU A 1 966 ? 31.535 -18.801 -15.681 1.00 87.56 966 LEU A C 1
ATOM 7687 O O . LEU A 1 966 ? 32.352 -18.032 -15.169 1.00 87.56 966 LEU A O 1
ATOM 7691 N N . PHE A 1 967 ? 30.228 -18.529 -15.721 1.00 87.56 967 PHE A N 1
ATOM 7692 C CA . PHE A 1 967 ? 29.659 -17.295 -15.177 1.00 87.56 967 PHE A CA 1
ATOM 7693 C C . PHE A 1 967 ? 29.963 -17.136 -13.683 1.00 87.56 967 PHE A C 1
ATOM 7695 O O . PHE A 1 967 ? 30.330 -16.047 -13.249 1.00 87.56 967 PHE A O 1
ATOM 7702 N N . ALA A 1 968 ? 29.920 -18.230 -12.911 1.00 83.06 968 ALA A N 1
ATOM 7703 C CA . ALA A 1 968 ? 30.270 -18.225 -11.487 1.00 83.06 968 ALA A CA 1
ATOM 7704 C C . ALA A 1 968 ? 31.734 -17.818 -11.216 1.00 83.06 968 ALA A C 1
ATOM 7706 O O . ALA A 1 968 ? 32.073 -17.420 -10.105 1.00 83.06 968 ALA A O 1
ATOM 7707 N N . GLN A 1 969 ? 32.600 -17.897 -12.230 1.00 82.94 969 GLN A N 1
ATOM 7708 C CA . GLN A 1 969 ? 34.006 -17.483 -12.185 1.00 82.94 969 GLN A CA 1
ATOM 7709 C C . GLN A 1 969 ? 34.225 -16.093 -12.810 1.00 82.94 969 GLN A C 1
ATOM 7711 O O . GLN A 1 969 ? 35.368 -15.671 -12.984 1.00 82.94 969 GLN A O 1
ATOM 7716 N N . GLY A 1 970 ? 33.153 -15.390 -13.195 1.00 80.44 970 GLY A N 1
ATOM 7717 C CA . GLY A 1 970 ? 33.224 -14.112 -13.903 1.00 80.44 970 GLY A CA 1
ATOM 7718 C C . GLY A 1 970 ? 33.695 -14.234 -15.356 1.00 80.44 970 GLY A C 1
ATOM 7719 O O . GLY A 1 970 ? 34.236 -13.275 -15.906 1.00 80.44 970 GLY A O 1
ATOM 7720 N N . GLN A 1 971 ? 33.498 -15.394 -15.997 1.00 83.50 971 GLN A N 1
ATOM 7721 C CA . GLN A 1 971 ? 33.961 -15.685 -17.360 1.00 83.50 971 GLN A CA 1
ATOM 7722 C C . GLN A 1 971 ? 32.836 -16.196 -18.279 1.00 83.50 971 GLN A C 1
ATOM 7724 O O . GLN A 1 971 ? 31.756 -16.580 -17.837 1.00 83.50 971 GLN A O 1
ATOM 7729 N N . GLY A 1 972 ? 33.111 -16.259 -19.585 1.00 86.19 972 GLY A N 1
ATOM 7730 C CA . GLY A 1 972 ? 32.201 -16.829 -20.585 1.00 86.19 972 GLY A CA 1
ATOM 7731 C C . GLY A 1 972 ? 31.115 -15.865 -21.081 1.00 86.19 972 GLY A C 1
ATOM 7732 O O . GLY A 1 972 ? 31.018 -14.728 -20.645 1.00 86.19 972 GLY A O 1
ATOM 7733 N N . LEU A 1 973 ? 30.280 -16.316 -22.024 1.00 87.31 973 LEU A N 1
ATOM 7734 C CA . LEU A 1 973 ? 29.320 -15.451 -22.719 1.00 87.31 973 LEU A CA 1
ATOM 7735 C C . LEU A 1 973 ? 28.183 -14.906 -21.851 1.00 87.31 973 LEU A C 1
ATOM 7737 O O . LEU A 1 973 ? 27.588 -13.895 -22.205 1.00 87.31 973 LEU A O 1
ATOM 7741 N N . PHE A 1 974 ? 27.903 -15.497 -20.688 1.00 89.25 974 PHE A N 1
ATOM 7742 C CA . PHE A 1 974 ? 26.905 -14.925 -19.784 1.00 89.25 974 PHE A CA 1
ATOM 7743 C C . PHE A 1 974 ? 27.376 -13.678 -19.036 1.00 89.25 974 PHE A C 1
ATOM 7745 O O . PHE A 1 974 ? 26.544 -13.031 -18.407 1.00 89.25 974 PHE A O 1
ATOM 7752 N N . THR A 1 975 ? 28.655 -13.295 -19.139 1.00 87.00 975 THR A N 1
ATOM 7753 C CA . THR A 1 975 ? 29.165 -12.025 -18.596 1.00 87.00 975 THR A CA 1
ATOM 7754 C C . THR A 1 975 ? 29.165 -10.884 -19.611 1.00 87.00 975 THR A C 1
ATOM 7756 O O . THR A 1 975 ? 29.465 -9.756 -19.228 1.00 87.00 975 THR A O 1
ATOM 7759 N N . THR A 1 976 ? 28.853 -11.145 -20.888 1.00 85.75 976 THR A N 1
ATOM 7760 C CA . THR A 1 976 ? 28.852 -10.139 -21.963 1.00 85.75 976 THR A CA 1
ATOM 7761 C C . THR A 1 976 ? 27.445 -9.831 -22.470 1.00 85.75 976 THR A C 1
ATOM 7763 O O . THR A 1 976 ? 26.503 -10.592 -22.249 1.00 85.75 976 THR A O 1
ATOM 7766 N N . GLY A 1 977 ? 27.307 -8.703 -23.164 1.00 86.94 977 GLY A N 1
ATOM 7767 C CA . GLY A 1 977 ? 26.063 -8.264 -23.784 1.00 86.94 977 GLY A CA 1
ATOM 7768 C C . GLY A 1 977 ? 26.288 -7.298 -24.945 1.00 86.94 977 GLY A C 1
ATOM 7769 O O . GLY A 1 977 ? 27.380 -7.240 -25.507 1.00 86.94 977 GLY A O 1
ATOM 7770 N N . ILE A 1 978 ? 25.249 -6.557 -25.337 1.00 89.81 978 ILE A N 1
ATOM 7771 C CA . ILE A 1 978 ? 25.327 -5.610 -26.459 1.00 89.81 978 ILE A CA 1
ATOM 7772 C C . ILE A 1 978 ? 26.032 -4.332 -26.002 1.00 89.81 978 ILE A C 1
ATOM 7774 O O . ILE A 1 978 ? 25.497 -3.596 -25.176 1.00 89.81 978 ILE A O 1
ATOM 7778 N N . SER A 1 979 ? 27.224 -4.070 -26.542 1.00 85.75 979 SER A N 1
ATOM 7779 C CA . SER A 1 979 ? 28.064 -2.928 -26.138 1.00 85.75 979 SER A CA 1
ATOM 7780 C C . SER A 1 979 ? 28.609 -2.088 -27.303 1.00 85.75 979 SER A C 1
ATOM 7782 O O . SER A 1 979 ? 29.281 -1.084 -27.068 1.00 85.75 979 SER A O 1
ATOM 7784 N N . SER A 1 980 ? 28.317 -2.468 -28.549 1.00 89.44 980 SER A N 1
ATOM 7785 C CA . SER A 1 980 ? 28.805 -1.809 -29.765 1.00 89.44 980 SER A CA 1
ATOM 7786 C C . SER A 1 980 ? 27.715 -0.944 -30.390 1.00 89.44 980 SER A C 1
ATOM 7788 O O . SER A 1 980 ? 26.784 -1.480 -30.994 1.00 89.44 980 SER A O 1
ATOM 7790 N N . PHE A 1 981 ? 27.840 0.380 -30.278 1.00 92.12 981 PHE A N 1
ATOM 7791 C CA . PHE A 1 981 ? 26.860 1.330 -30.807 1.00 92.12 981 PHE A CA 1
ATOM 7792 C C . PHE A 1 981 ? 27.524 2.425 -31.640 1.00 92.12 981 PHE A C 1
ATOM 7794 O O . PHE A 1 981 ? 28.628 2.887 -31.346 1.00 92.12 981 PHE A O 1
ATOM 7801 N N . VAL A 1 982 ? 26.802 2.913 -32.639 1.00 94.62 982 VAL A N 1
ATOM 7802 C CA . VAL A 1 982 ? 27.083 4.176 -33.321 1.00 94.62 982 VAL A CA 1
ATOM 7803 C C . VAL A 1 982 ? 25.797 4.976 -33.331 1.00 94.62 982 VAL A C 1
ATOM 7805 O O . VAL A 1 982 ? 24.826 4.512 -33.911 1.00 94.62 982 VAL A O 1
ATOM 7808 N N . PHE A 1 983 ? 25.800 6.173 -32.750 1.00 95.56 983 PHE A N 1
ATOM 7809 C CA . PHE A 1 983 ? 24.723 7.147 -32.937 1.00 95.56 983 PHE A CA 1
ATOM 7810 C C . PHE A 1 983 ? 25.212 8.191 -33.931 1.00 95.56 983 PHE A C 1
ATOM 7812 O O . PHE A 1 983 ? 26.240 8.817 -33.699 1.00 95.56 983 PHE A O 1
ATOM 7819 N N . ALA A 1 984 ? 24.517 8.381 -35.044 1.00 95.25 984 ALA A N 1
ATOM 7820 C CA . ALA A 1 984 ? 24.973 9.252 -36.119 1.00 95.25 984 ALA A CA 1
ATOM 7821 C C . ALA A 1 984 ? 23.829 10.075 -36.707 1.00 95.25 984 ALA A C 1
ATOM 7823 O O . ALA A 1 984 ? 22.654 9.706 -36.651 1.00 95.25 984 ALA A O 1
ATOM 7824 N N . HIS A 1 985 ? 24.180 11.203 -37.318 1.00 94.25 985 HIS A N 1
ATOM 7825 C CA . HIS A 1 985 ? 23.275 11.889 -38.232 1.00 94.25 985 HIS A CA 1
ATOM 7826 C C . HIS A 1 985 ? 23.362 11.253 -39.626 1.00 94.25 985 HIS A C 1
ATOM 7828 O O . HIS A 1 985 ? 24.417 10.761 -40.031 1.00 94.25 985 HIS A O 1
ATOM 7834 N N . LEU A 1 986 ? 22.274 11.313 -40.399 1.00 94.62 986 LEU A N 1
ATOM 7835 C CA . LEU A 1 986 ? 22.189 10.660 -41.712 1.00 94.62 986 LEU A CA 1
ATOM 7836 C C . LEU A 1 986 ? 23.323 11.071 -42.667 1.00 94.62 986 LEU A C 1
ATOM 7838 O O . LEU A 1 986 ? 23.873 10.227 -43.367 1.00 94.62 986 LEU A O 1
ATOM 7842 N N . GLY A 1 987 ? 23.722 12.348 -42.647 1.00 94.56 987 GLY A N 1
ATOM 7843 C CA . GLY A 1 987 ? 24.826 12.862 -43.472 1.00 94.56 987 GLY A CA 1
ATOM 7844 C C . GLY A 1 987 ? 26.211 12.266 -43.182 1.00 94.56 987 GLY A C 1
ATOM 7845 O O . GLY A 1 987 ? 27.113 12.452 -43.988 1.00 94.56 987 GLY A O 1
ATOM 7846 N N . SER A 1 988 ? 26.411 11.558 -42.064 1.00 94.56 988 SER A N 1
ATOM 7847 C CA . SER A 1 988 ? 27.635 10.772 -41.829 1.00 94.56 988 SER A CA 1
ATOM 7848 C C . SER A 1 988 ? 27.572 9.380 -42.458 1.00 94.56 988 SER A C 1
ATOM 7850 O O . SER A 1 988 ? 28.603 8.729 -42.596 1.00 94.56 988 SER A O 1
ATOM 7852 N N . LEU A 1 989 ? 26.371 8.906 -42.796 1.00 95.75 989 LEU A N 1
ATOM 7853 C CA . LEU A 1 989 ? 26.121 7.549 -43.281 1.00 95.75 989 LEU A CA 1
ATOM 7854 C C . LEU A 1 989 ? 25.855 7.512 -44.791 1.00 95.75 989 LEU A C 1
ATOM 7856 O O . LEU A 1 989 ? 26.172 6.516 -45.439 1.00 95.75 989 LEU A O 1
ATOM 7860 N N . SER A 1 990 ? 25.289 8.583 -45.359 1.00 95.75 990 SER A N 1
ATOM 7861 C CA . SER A 1 990 ? 24.948 8.664 -46.781 1.00 95.75 990 SER A CA 1
ATOM 7862 C C . SER A 1 990 ? 25.138 10.063 -47.362 1.00 95.75 990 SER A C 1
ATOM 7864 O O . SER A 1 990 ? 24.685 11.059 -46.797 1.00 95.75 990 SER A O 1
ATOM 7866 N N . ASP A 1 991 ? 25.715 10.108 -48.563 1.00 95.31 991 ASP A N 1
ATOM 7867 C CA . ASP A 1 991 ? 25.872 11.324 -49.368 1.00 95.31 991 ASP A CA 1
ATOM 7868 C C . ASP A 1 991 ? 24.524 11.860 -49.897 1.00 95.31 991 ASP A C 1
ATOM 7870 O O . ASP A 1 991 ? 24.450 12.983 -50.388 1.00 95.31 991 ASP A O 1
ATOM 7874 N N . LYS A 1 992 ? 23.438 11.077 -49.791 1.00 95.81 992 LYS A N 1
ATOM 7875 C CA . LYS A 1 992 ? 22.076 11.470 -50.202 1.00 95.81 992 LYS A CA 1
ATOM 7876 C C . LYS A 1 992 ? 21.267 12.147 -49.092 1.00 95.81 992 LYS A C 1
ATOM 7878 O O . LYS A 1 992 ? 20.081 12.414 -49.280 1.00 95.81 992 LYS A O 1
ATOM 7883 N N . ALA A 1 993 ? 21.862 12.392 -47.924 1.00 95.31 993 ALA A N 1
ATOM 7884 C CA . ALA A 1 993 ? 21.132 12.874 -46.755 1.00 95.31 993 ALA A CA 1
ATOM 7885 C C . ALA A 1 993 ? 20.371 14.185 -47.012 1.00 95.31 993 ALA A C 1
ATOM 7887 O O . ALA A 1 993 ? 19.175 14.252 -46.734 1.00 95.31 993 ALA A O 1
ATOM 7888 N N . ASP A 1 994 ? 21.033 15.190 -47.590 1.00 95.25 994 ASP A N 1
ATOM 7889 C CA . ASP A 1 994 ? 20.431 16.508 -47.836 1.00 95.25 994 ASP A CA 1
ATOM 7890 C C . ASP A 1 994 ? 19.255 16.425 -48.822 1.00 95.25 994 ASP A C 1
ATOM 7892 O O . ASP A 1 994 ? 18.226 17.072 -48.624 1.00 95.25 994 ASP A O 1
ATOM 7896 N N . GLU A 1 995 ? 19.369 15.577 -49.851 1.00 96.25 995 GLU A N 1
ATOM 7897 C CA . GLU A 1 995 ? 18.296 15.315 -50.817 1.00 96.25 995 GLU A CA 1
ATOM 7898 C C . GLU A 1 995 ? 17.077 14.682 -50.131 1.00 96.25 995 GLU A C 1
ATOM 7900 O O . GLU A 1 995 ? 15.955 15.166 -50.287 1.00 96.25 995 GLU A O 1
ATOM 7905 N N . ILE A 1 996 ? 17.297 13.629 -49.334 1.00 95.81 996 ILE A N 1
ATOM 7906 C CA . ILE A 1 996 ? 16.233 12.904 -48.624 1.00 95.81 996 ILE A CA 1
ATOM 7907 C C . ILE A 1 996 ? 15.513 13.827 -47.637 1.00 95.81 996 ILE A C 1
ATOM 7909 O O . ILE A 1 996 ? 14.281 13.853 -47.605 1.00 95.81 996 ILE A O 1
ATOM 7913 N N . ILE A 1 997 ? 16.271 14.593 -46.847 1.00 95.12 997 ILE A N 1
ATOM 7914 C CA . ILE A 1 997 ? 15.724 15.510 -45.841 1.00 95.12 997 ILE A CA 1
ATOM 7915 C C . ILE A 1 997 ? 14.943 16.640 -46.522 1.00 95.12 997 ILE A C 1
ATOM 7917 O O . ILE A 1 997 ? 13.832 16.954 -46.095 1.00 95.12 997 ILE A O 1
ATOM 7921 N N . SER A 1 998 ? 15.473 17.219 -47.604 1.00 95.62 998 SER A N 1
ATOM 7922 C CA . SER A 1 998 ? 14.808 18.299 -48.342 1.00 95.62 998 SER A CA 1
ATOM 7923 C C . SER A 1 998 ? 13.507 17.841 -49.018 1.00 95.62 998 SER A C 1
ATOM 7925 O O . SER A 1 998 ? 12.483 18.520 -48.894 1.00 95.62 998 SER A O 1
ATOM 7927 N N . ASP A 1 999 ? 13.507 16.672 -49.675 1.00 96.06 999 ASP A N 1
ATOM 7928 C CA . ASP A 1 999 ? 12.302 16.082 -50.282 1.00 96.06 999 ASP A CA 1
ATOM 7929 C C . ASP A 1 999 ? 11.220 15.820 -49.225 1.00 96.06 999 ASP A C 1
ATOM 7931 O O . ASP A 1 999 ? 10.056 16.197 -49.398 1.00 96.06 999 ASP A O 1
ATOM 7935 N N . ALA A 1 1000 ? 11.610 15.235 -48.089 1.00 96.00 1000 ALA A N 1
ATOM 7936 C CA . ALA A 1 1000 ? 10.698 14.974 -46.984 1.00 96.00 1000 ALA A CA 1
ATOM 7937 C C . ALA A 1 1000 ? 10.130 16.263 -46.381 1.00 96.00 1000 ALA A C 1
ATOM 7939 O O . ALA A 1 1000 ? 8.917 16.354 -46.188 1.00 96.00 1000 ALA A O 1
ATOM 7940 N N . ARG A 1 1001 ? 10.973 17.279 -46.139 1.00 96.19 1001 ARG A N 1
ATOM 7941 C CA . ARG A 1 1001 ? 10.548 18.589 -45.621 1.00 96.19 1001 ARG A CA 1
ATOM 7942 C C . ARG A 1 1001 ? 9.495 19.208 -46.529 1.00 96.19 1001 ARG A C 1
ATOM 7944 O O . ARG A 1 1001 ? 8.414 19.548 -46.057 1.00 96.19 1001 ARG A O 1
ATOM 7951 N N . LYS A 1 1002 ? 9.745 19.244 -47.840 1.00 96.44 1002 LYS A N 1
ATOM 7952 C CA . LYS A 1 1002 ? 8.792 19.773 -48.825 1.00 96.44 1002 LYS A CA 1
ATOM 7953 C C . LYS A 1 1002 ? 7.453 19.028 -48.803 1.00 96.44 1002 LYS A C 1
ATOM 7955 O O . LYS A 1 1002 ? 6.399 19.662 -48.840 1.00 96.44 1002 LYS A O 1
ATOM 7960 N N . LYS A 1 1003 ? 7.475 17.691 -48.747 1.00 96.06 1003 LYS A N 1
ATOM 7961 C CA . LYS A 1 1003 ? 6.259 16.858 -48.698 1.00 96.06 1003 LYS A CA 1
ATOM 7962 C C . LYS A 1 1003 ? 5.469 17.064 -47.407 1.00 96.06 1003 LYS A C 1
ATOM 7964 O O . LYS A 1 1003 ? 4.247 17.200 -47.457 1.00 96.06 1003 LYS A O 1
ATOM 7969 N N . ILE A 1 1004 ? 6.150 17.104 -46.263 1.00 95.69 1004 ILE A N 1
ATOM 7970 C CA . ILE A 1 1004 ? 5.508 17.302 -44.962 1.00 95.69 1004 ILE A CA 1
ATOM 7971 C C . ILE A 1 1004 ? 4.947 18.721 -44.851 1.00 95.69 1004 ILE A C 1
ATOM 7973 O O . ILE A 1 1004 ? 3.785 18.861 -44.485 1.00 95.69 1004 ILE A O 1
ATOM 7977 N N . GLU A 1 1005 ? 5.692 19.758 -45.242 1.00 95.06 1005 GLU A N 1
ATOM 7978 C CA . GLU A 1 1005 ? 5.215 21.149 -45.248 1.00 95.06 1005 GLU A CA 1
ATOM 7979 C C . GLU A 1 1005 ? 4.007 21.342 -46.177 1.00 95.06 1005 GLU A C 1
ATOM 7981 O O . GLU A 1 1005 ? 3.042 22.007 -45.800 1.00 95.06 1005 GLU A O 1
ATOM 7986 N N . ALA A 1 1006 ? 3.995 20.695 -47.348 1.00 95.88 1006 ALA A N 1
ATOM 7987 C CA . ALA A 1 1006 ? 2.818 20.671 -48.217 1.00 95.88 1006 ALA A CA 1
ATOM 7988 C C . ALA A 1 1006 ? 1.620 19.973 -47.547 1.00 95.88 1006 ALA A C 1
ATOM 7990 O O . ALA A 1 1006 ? 0.492 20.454 -47.646 1.00 95.88 1006 ALA A O 1
ATOM 7991 N N . GLY A 1 1007 ? 1.856 18.872 -46.825 1.00 95.38 1007 GLY A N 1
ATOM 7992 C CA . GLY A 1 1007 ? 0.830 18.197 -46.029 1.00 95.38 1007 GLY A CA 1
ATOM 7993 C C . GLY A 1 1007 ? 0.290 19.063 -44.886 1.00 95.38 1007 GLY A C 1
ATOM 7994 O O . GLY A 1 1007 ? -0.919 19.094 -44.670 1.00 95.38 1007 GLY A O 1
ATOM 7995 N N . ILE A 1 1008 ? 1.159 19.809 -44.197 1.00 93.75 1008 ILE A N 1
ATOM 7996 C CA . ILE A 1 1008 ? 0.774 20.777 -43.158 1.00 93.75 1008 ILE A CA 1
ATOM 7997 C C . ILE A 1 1008 ? -0.108 21.870 -43.775 1.00 93.75 1008 ILE A C 1
ATOM 7999 O O . ILE A 1 1008 ? -1.197 22.131 -43.271 1.00 93.75 1008 ILE A O 1
ATOM 8003 N N . ALA A 1 1009 ? 0.313 22.460 -44.899 1.00 94.19 1009 ALA A N 1
ATOM 8004 C CA . ALA A 1 1009 ? -0.456 23.489 -45.602 1.00 94.19 1009 ALA A CA 1
ATOM 8005 C C . ALA A 1 1009 ? -1.819 22.978 -46.110 1.00 94.19 1009 ALA A C 1
ATOM 8007 O O . ALA A 1 1009 ? -2.778 23.743 -46.174 1.00 94.19 1009 ALA A O 1
ATOM 8008 N N . ALA A 1 1010 ? -1.916 21.686 -46.435 1.00 95.38 1010 ALA A N 1
ATOM 8009 C CA . ALA A 1 1010 ? -3.153 21.022 -46.841 1.00 95.38 1010 ALA A CA 1
ATOM 8010 C C . ALA A 1 1010 ? -4.039 20.562 -45.663 1.00 95.38 1010 ALA A C 1
ATOM 8012 O O . ALA A 1 1010 ? -5.088 19.966 -45.897 1.00 95.38 1010 ALA A O 1
ATOM 8013 N N . GLY A 1 1011 ? -3.632 20.793 -44.408 1.00 92.19 1011 GLY A N 1
ATOM 8014 C CA . GLY A 1 1011 ? -4.382 20.367 -43.222 1.00 92.19 1011 GLY A CA 1
ATOM 8015 C C . GLY A 1 1011 ? -4.356 18.856 -42.959 1.00 92.19 1011 GLY A C 1
ATOM 8016 O O . GLY A 1 1011 ? -5.206 18.356 -42.229 1.00 92.19 1011 GLY A O 1
ATOM 8017 N N . LYS A 1 1012 ? -3.398 18.114 -43.540 1.00 93.12 1012 LYS A N 1
ATOM 8018 C CA . LYS A 1 1012 ? -3.231 16.663 -43.318 1.00 93.12 1012 LYS A CA 1
ATOM 8019 C C . LYS A 1 1012 ? -2.821 16.342 -41.877 1.00 93.12 1012 LYS A C 1
ATOM 8021 O O . LYS A 1 1012 ? -3.163 15.283 -41.361 1.00 93.12 1012 LYS A O 1
ATOM 8026 N N . TYR A 1 1013 ? -2.052 17.230 -41.254 1.00 91.25 1013 TYR A N 1
ATOM 8027 C CA . TYR A 1 1013 ? -1.477 17.031 -39.927 1.00 91.25 1013 TYR A CA 1
ATOM 8028 C C . TYR A 1 1013 ? -2.119 17.970 -38.910 1.00 91.25 1013 TYR A C 1
ATOM 8030 O O . TYR A 1 1013 ? -2.455 19.110 -39.233 1.00 91.25 1013 TYR A O 1
ATOM 8038 N N . SER A 1 1014 ? -2.248 17.505 -37.666 1.00 88.44 1014 SER A N 1
ATOM 8039 C CA . SER A 1 1014 ? -2.670 18.363 -36.560 1.00 88.44 1014 SER A CA 1
ATOM 8040 C C . SER A 1 1014 ? -1.654 19.497 -36.334 1.00 88.44 1014 SER A C 1
ATOM 8042 O O . SER A 1 1014 ? -0.469 19.336 -36.657 1.00 88.44 1014 SER A O 1
ATOM 8044 N N . PRO A 1 1015 ? -2.067 20.634 -35.739 1.00 86.50 1015 PRO A N 1
ATOM 8045 C CA . PRO A 1 1015 ? -1.139 21.706 -35.375 1.00 86.50 1015 PRO A CA 1
ATOM 8046 C C . PRO A 1 1015 ? 0.042 21.219 -34.523 1.00 86.50 1015 PRO A C 1
ATOM 8048 O O . PRO A 1 1015 ? 1.168 21.669 -34.718 1.00 86.50 1015 PRO A O 1
ATOM 8051 N N . LEU A 1 1016 ? -0.191 20.240 -33.641 1.00 85.50 1016 LEU A N 1
ATOM 8052 C CA . LEU A 1 1016 ? 0.862 19.604 -32.851 1.00 85.50 1016 LEU A CA 1
ATOM 8053 C C . LEU A 1 1016 ? 1.905 18.908 -33.731 1.00 85.50 1016 LEU A C 1
ATOM 8055 O O . LEU A 1 1016 ? 3.102 19.139 -33.570 1.00 85.50 1016 LEU A O 1
ATOM 8059 N N . PHE A 1 1017 ? 1.467 18.042 -34.647 1.00 91.69 1017 PHE A N 1
ATOM 8060 C CA . PHE A 1 1017 ? 2.390 17.308 -35.510 1.00 91.69 1017 PHE A CA 1
ATOM 8061 C C . PHE A 1 1017 ? 3.188 18.261 -36.398 1.00 91.69 1017 PHE A C 1
ATOM 8063 O O . PHE A 1 1017 ? 4.383 18.053 -36.589 1.00 91.69 1017 PHE A O 1
ATOM 8070 N N . ALA A 1 1018 ? 2.576 19.352 -36.867 1.00 91.94 1018 ALA A N 1
ATOM 8071 C CA . ALA A 1 1018 ? 3.288 20.394 -37.601 1.00 91.94 1018 ALA A CA 1
ATOM 8072 C C . ALA A 1 1018 ? 4.447 21.004 -36.785 1.00 91.94 1018 ALA A C 1
ATOM 8074 O O . ALA A 1 1018 ? 5.554 21.158 -37.308 1.00 91.94 1018 ALA A O 1
ATOM 8075 N N . GLU A 1 1019 ? 4.226 21.310 -35.502 1.00 92.75 1019 GLU A N 1
ATOM 8076 C CA . GLU A 1 1019 ? 5.281 21.808 -34.609 1.00 92.75 1019 GLU A CA 1
ATOM 8077 C C . GLU A 1 1019 ? 6.368 20.758 -34.342 1.00 92.75 1019 GLU A C 1
ATOM 8079 O O . GLU A 1 1019 ? 7.556 21.070 -34.431 1.00 92.75 1019 GLU A O 1
ATOM 8084 N N . GLN A 1 1020 ? 5.985 19.509 -34.062 1.00 94.94 1020 GLN A N 1
ATOM 8085 C CA . GLN A 1 1020 ? 6.941 18.422 -33.842 1.00 94.94 1020 GLN A CA 1
ATOM 8086 C C . GLN A 1 1020 ? 7.817 18.177 -35.074 1.00 94.94 1020 GLN A C 1
ATOM 8088 O O . GLN A 1 1020 ? 9.035 18.094 -34.938 1.00 94.94 1020 GLN A O 1
ATOM 8093 N N . TYR A 1 1021 ? 7.234 18.107 -36.275 1.00 95.69 1021 TYR A N 1
ATOM 8094 C CA . TYR A 1 1021 ? 8.001 17.913 -37.507 1.00 95.69 1021 TYR A CA 1
ATOM 8095 C C . TYR A 1 1021 ? 9.001 19.038 -37.738 1.00 95.69 1021 TYR A C 1
ATOM 8097 O O . TYR A 1 1021 ? 10.138 18.768 -38.117 1.00 95.69 1021 TYR A O 1
ATOM 8105 N N . LYS A 1 1022 ? 8.616 20.288 -37.458 1.00 94.00 1022 LYS A N 1
ATOM 8106 C CA . LYS A 1 1022 ? 9.545 21.418 -37.522 1.00 94.00 1022 LYS A CA 1
ATOM 8107 C C . LYS A 1 1022 ? 10.751 21.193 -36.608 1.00 94.00 1022 LYS A C 1
ATOM 8109 O O . LYS A 1 1022 ? 11.879 21.331 -37.062 1.00 94.00 1022 LYS A O 1
ATOM 8114 N N . VAL A 1 1023 ? 10.521 20.794 -35.356 1.00 94.31 1023 VAL A N 1
ATOM 8115 C CA . VAL A 1 1023 ? 11.603 20.509 -34.400 1.00 94.31 1023 VAL A CA 1
ATOM 8116 C C . VAL A 1 1023 ? 12.488 19.351 -34.868 1.00 94.31 1023 VAL A C 1
ATOM 8118 O O . VAL A 1 1023 ? 13.710 19.463 -34.805 1.00 94.31 1023 VAL A O 1
ATOM 8121 N N . VAL A 1 1024 ? 11.895 18.266 -35.377 1.00 94.88 1024 VAL A N 1
ATOM 8122 C CA . VAL A 1 1024 ? 12.650 17.121 -35.912 1.00 94.88 1024 VAL A CA 1
ATOM 8123 C C . VAL A 1 1024 ? 13.535 17.557 -37.080 1.00 94.88 1024 VAL A C 1
ATOM 8125 O O . VAL A 1 1024 ? 14.725 17.248 -37.084 1.00 94.88 1024 VAL A O 1
ATOM 8128 N N . PHE A 1 1025 ? 13.008 18.321 -38.040 1.00 95.44 1025 PHE A N 1
ATOM 8129 C CA . PHE A 1 1025 ? 13.819 18.812 -39.154 1.00 95.44 1025 PHE A CA 1
ATOM 8130 C C . PHE A 1 1025 ? 14.915 19.788 -38.710 1.00 95.44 1025 PHE A C 1
ATOM 8132 O O . PHE A 1 1025 ? 16.046 19.673 -39.179 1.00 95.44 1025 PHE A O 1
ATOM 8139 N N . ASP A 1 1026 ? 14.623 20.696 -37.776 1.00 93.69 1026 ASP A N 1
ATOM 8140 C CA . ASP A 1 1026 ? 15.625 21.610 -37.215 1.00 93.69 1026 ASP A CA 1
ATOM 8141 C C . ASP A 1 1026 ? 16.766 20.832 -36.526 1.00 93.69 1026 ASP A C 1
ATOM 8143 O O . ASP A 1 1026 ? 17.931 21.226 -36.606 1.00 93.69 1026 ASP A O 1
ATOM 8147 N N . ASN A 1 1027 ? 16.455 19.714 -35.860 1.00 93.75 1027 ASN A N 1
ATOM 8148 C CA . ASN A 1 1027 ? 17.452 18.830 -35.253 1.00 93.75 1027 ASN A CA 1
ATOM 8149 C C . ASN A 1 1027 ? 18.276 18.078 -36.314 1.00 93.75 1027 ASN A C 1
ATOM 8151 O O . ASN A 1 1027 ? 19.499 17.990 -36.181 1.00 93.75 1027 ASN A O 1
ATOM 8155 N N . LEU A 1 1028 ? 17.648 17.598 -37.394 1.00 92.81 1028 LEU A N 1
ATOM 8156 C CA . LEU A 1 1028 ? 18.360 16.968 -38.514 1.00 92.81 1028 LEU A CA 1
ATOM 8157 C C . LEU A 1 1028 ? 19.343 17.940 -39.188 1.00 92.81 1028 LEU A C 1
ATOM 8159 O O . LEU A 1 1028 ? 20.489 17.570 -39.440 1.00 92.81 1028 LEU A O 1
ATOM 8163 N N . GLU A 1 1029 ? 18.942 19.194 -39.413 1.00 90.50 1029 GLU A N 1
ATOM 8164 C CA . GLU A 1 1029 ? 19.806 20.244 -39.981 1.00 90.50 1029 GLU A CA 1
ATOM 8165 C C . GLU A 1 1029 ? 20.977 20.603 -39.058 1.00 90.50 1029 GLU A C 1
ATOM 8167 O O . GLU A 1 1029 ? 22.095 20.849 -39.516 1.00 90.50 1029 GLU A O 1
ATOM 8172 N N . LYS A 1 1030 ? 20.752 20.562 -37.740 1.00 91.94 1030 LYS A N 1
ATOM 8173 C CA . LYS A 1 1030 ? 21.800 20.714 -36.717 1.00 91.94 1030 LYS A CA 1
ATOM 8174 C C . LYS A 1 1030 ? 22.679 19.478 -36.551 1.00 91.94 1030 LYS A C 1
ATOM 8176 O O . LYS A 1 1030 ? 23.589 19.505 -35.724 1.00 91.94 1030 LYS A O 1
ATOM 8181 N N . LYS A 1 1031 ? 22.446 18.419 -37.333 1.00 92.50 1031 LYS A N 1
ATOM 8182 C CA . LYS A 1 1031 ? 23.195 17.157 -37.280 1.00 92.50 1031 LYS A CA 1
ATOM 8183 C C . LYS A 1 1031 ? 23.098 16.455 -35.921 1.00 92.50 1031 LYS A C 1
ATOM 8185 O O . LYS A 1 1031 ? 24.034 15.768 -35.509 1.00 92.50 1031 LYS A O 1
ATOM 8190 N N . VAL A 1 1032 ? 21.964 16.609 -35.239 1.00 94.50 1032 VAL A N 1
ATOM 8191 C CA . VAL A 1 1032 ? 21.628 15.798 -34.064 1.00 94.50 1032 VAL A CA 1
ATOM 8192 C C . VAL A 1 1032 ? 21.486 14.337 -34.522 1.00 94.50 1032 VAL A C 1
ATOM 8194 O O . VAL A 1 1032 ? 20.874 14.090 -35.568 1.00 94.50 1032 VAL A O 1
ATOM 8197 N N . PRO A 1 1033 ? 22.084 13.360 -33.817 1.00 94.19 1033 PRO A N 1
ATOM 8198 C CA . PRO A 1 1033 ? 22.036 11.965 -34.231 1.00 94.19 1033 PRO A CA 1
ATOM 8199 C C . PRO A 1 1033 ? 20.609 11.410 -34.170 1.00 94.19 1033 PRO A C 1
ATOM 8201 O O . PRO A 1 1033 ? 19.945 11.478 -33.140 1.00 94.19 1033 PRO A O 1
ATOM 8204 N N . SER A 1 1034 ? 20.160 10.835 -35.282 1.00 93.88 1034 SER A N 1
ATOM 8205 C CA . SER A 1 1034 ? 18.826 10.237 -35.449 1.00 93.88 1034 SER A CA 1
ATOM 8206 C C . SER A 1 1034 ? 18.875 8.819 -36.020 1.00 93.88 1034 SER A C 1
ATOM 8208 O O . SER A 1 1034 ? 17.839 8.169 -36.149 1.00 93.88 1034 SER A O 1
ATOM 8210 N N . CYS A 1 1035 ? 20.069 8.348 -36.375 1.00 96.38 1035 CYS A N 1
ATOM 8211 C CA . CYS A 1 1035 ? 20.346 7.022 -36.900 1.00 96.38 1035 CYS A CA 1
ATOM 8212 C C . CYS A 1 1035 ? 21.239 6.277 -35.909 1.00 96.38 1035 CYS A C 1
ATOM 8214 O O . CYS A 1 1035 ? 22.141 6.871 -35.315 1.00 96.38 1035 CYS A O 1
ATOM 8216 N N . GLU A 1 1036 ? 21.043 4.972 -35.798 1.00 96.12 1036 GLU A N 1
ATOM 8217 C CA . GLU A 1 1036 ? 21.845 4.116 -34.942 1.00 96.12 1036 GLU A CA 1
ATOM 8218 C C . GLU A 1 1036 ? 22.258 2.830 -35.664 1.00 96.12 1036 GLU A C 1
ATOM 8220 O O . GLU A 1 1036 ? 21.515 2.259 -36.466 1.00 96.12 1036 GLU A O 1
ATOM 8225 N N . VAL A 1 1037 ? 23.481 2.383 -35.385 1.00 96.00 1037 VAL A N 1
ATOM 8226 C CA . VAL A 1 1037 ? 24.006 1.087 -35.815 1.00 96.00 1037 VAL A CA 1
ATOM 8227 C C . VAL A 1 1037 ? 24.426 0.307 -34.577 1.00 96.00 1037 VAL A C 1
ATOM 8229 O O . VAL A 1 1037 ? 25.207 0.814 -33.771 1.00 96.00 1037 VAL A O 1
ATOM 8232 N N . ILE A 1 1038 ? 23.927 -0.922 -34.433 1.00 95.31 1038 ILE A N 1
ATOM 8233 C CA . ILE A 1 1038 ? 24.190 -1.772 -33.262 1.00 95.31 1038 ILE A CA 1
ATOM 8234 C C . ILE A 1 1038 ? 24.891 -3.053 -33.701 1.00 95.31 1038 ILE A C 1
ATOM 8236 O O . ILE A 1 1038 ? 24.372 -3.786 -34.540 1.00 95.31 1038 ILE A O 1
ATOM 8240 N N . GLY A 1 1039 ? 26.050 -3.334 -33.111 1.00 93.56 1039 GLY A N 1
ATOM 8241 C CA . GLY A 1 1039 ? 26.770 -4.592 -33.291 1.00 93.56 1039 GLY A CA 1
ATOM 8242 C C . GLY A 1 1039 ? 26.289 -5.663 -32.315 1.00 93.56 1039 GLY A C 1
ATOM 8243 O O . GLY A 1 1039 ? 26.162 -5.401 -31.118 1.00 93.56 1039 GLY A O 1
ATOM 8244 N N . PHE A 1 1040 ? 26.025 -6.871 -32.813 1.00 92.50 1040 PHE A N 1
ATOM 8245 C CA . PHE A 1 1040 ? 25.663 -8.025 -31.995 1.00 92.50 1040 PHE A CA 1
ATOM 8246 C C . PHE A 1 1040 ? 26.434 -9.286 -32.429 1.00 92.50 1040 PHE A C 1
ATOM 8248 O O . PHE A 1 1040 ? 26.327 -9.711 -33.583 1.00 92.50 1040 PHE A O 1
ATOM 8255 N N . PRO A 1 1041 ? 27.163 -9.942 -31.511 1.00 90.06 1041 PRO A N 1
ATOM 8256 C CA . PRO A 1 1041 ? 27.952 -11.136 -31.794 1.00 90.06 1041 PRO A CA 1
ATOM 8257 C C . PRO A 1 1041 ? 27.099 -12.408 -31.808 1.00 90.06 1041 PRO A C 1
ATOM 8259 O O . PRO A 1 1041 ? 27.211 -13.268 -30.937 1.00 90.06 1041 PRO A O 1
ATOM 8262 N N . GLY A 1 1042 ? 26.239 -12.516 -32.813 1.00 91.06 1042 GLY A N 1
ATOM 8263 C CA . GLY A 1 1042 ? 25.462 -13.702 -33.157 1.00 91.06 1042 GLY A CA 1
ATOM 8264 C C . GLY A 1 1042 ? 24.474 -13.409 -34.285 1.00 91.06 1042 GLY A C 1
ATOM 8265 O O . GLY A 1 1042 ? 24.430 -12.292 -34.805 1.00 91.06 1042 GLY A O 1
ATOM 8266 N N . ALA A 1 1043 ? 23.645 -14.382 -34.648 1.00 89.69 1043 ALA A N 1
ATOM 8267 C CA . ALA A 1 1043 ? 22.521 -14.162 -35.558 1.00 89.69 1043 ALA A CA 1
ATOM 8268 C C . ALA A 1 1043 ? 21.257 -13.737 -34.788 1.00 89.69 1043 ALA A C 1
ATOM 8270 O O . ALA A 1 1043 ? 20.745 -14.504 -33.965 1.00 89.69 1043 ALA A O 1
ATOM 8271 N N . LEU A 1 1044 ? 20.746 -12.536 -35.082 1.00 84.19 1044 LEU A N 1
ATOM 8272 C CA . LEU A 1 1044 ? 19.385 -12.094 -34.745 1.00 84.19 1044 LEU A CA 1
ATOM 8273 C C . LEU A 1 1044 ? 18.507 -12.221 -36.003 1.00 84.19 1044 LEU A C 1
ATOM 8275 O O . LEU A 1 1044 ? 19.013 -12.035 -37.104 1.00 84.19 1044 LEU A O 1
ATOM 8279 N N . GLY A 1 1045 ? 17.208 -12.512 -35.860 1.00 68.38 1045 GLY A N 1
ATOM 8280 C CA . GLY A 1 1045 ? 16.254 -12.553 -36.985 1.00 68.38 1045 GLY A CA 1
ATOM 8281 C C . GLY A 1 1045 ? 15.656 -13.924 -37.309 1.00 68.38 1045 GLY A C 1
ATOM 8282 O O . GLY A 1 1045 ? 16.300 -14.950 -37.115 1.00 68.38 1045 GLY A O 1
ATOM 8283 N N . GLY A 1 1046 ? 14.403 -13.925 -37.788 1.00 54.97 1046 GLY A N 1
ATOM 8284 C CA . GLY A 1 1046 ? 13.579 -15.128 -38.000 1.00 54.97 1046 GLY A CA 1
ATOM 8285 C C . GLY A 1 1046 ? 13.369 -15.562 -39.457 1.00 54.97 1046 GLY A C 1
ATOM 8286 O O . GLY A 1 1046 ? 12.789 -16.618 -39.683 1.00 54.97 1046 GLY A O 1
ATOM 8287 N N . SER A 1 1047 ? 13.833 -14.783 -40.435 1.00 63.06 1047 SER A N 1
ATOM 8288 C CA . SER A 1 1047 ? 13.595 -15.053 -41.865 1.00 63.06 1047 SER A CA 1
ATOM 8289 C C . SER A 1 1047 ? 14.578 -16.089 -42.421 1.00 63.06 1047 SER A C 1
ATOM 8291 O O . SER A 1 1047 ? 14.183 -16.959 -43.190 1.00 63.06 1047 SER A O 1
ATOM 8293 N N . ASN A 1 1048 ? 15.832 -16.039 -41.956 1.00 72.62 1048 ASN A N 1
ATOM 8294 C CA . ASN A 1 1048 ? 16.903 -16.977 -42.297 1.00 72.62 1048 ASN A CA 1
ATOM 8295 C C . ASN A 1 1048 ? 17.521 -17.528 -41.001 1.00 72.62 1048 ASN A C 1
ATOM 8297 O O . ASN A 1 1048 ? 18.300 -16.820 -40.355 1.00 72.62 1048 ASN A O 1
ATOM 8301 N N . PRO A 1 1049 ? 17.165 -18.751 -40.567 1.00 76.38 1049 PRO A N 1
ATOM 8302 C CA . PRO A 1 1049 ? 17.706 -19.307 -39.340 1.00 76.38 1049 PRO A CA 1
ATOM 8303 C C . PRO A 1 1049 ? 19.207 -19.616 -39.500 1.00 76.38 1049 PRO A C 1
ATOM 8305 O O . PRO A 1 1049 ? 19.630 -20.116 -40.543 1.00 76.38 1049 PRO A O 1
ATOM 8308 N N . PRO A 1 1050 ? 20.020 -19.357 -38.469 1.00 82.44 1050 PRO A N 1
ATOM 8309 C CA . PRO A 1 1050 ? 21.448 -19.659 -38.478 1.00 82.44 1050 PRO A CA 1
ATOM 8310 C C . PRO A 1 1050 ? 21.710 -21.166 -38.478 1.00 82.44 1050 PRO A C 1
ATOM 8312 O O . PRO A 1 1050 ? 21.023 -21.933 -37.800 1.00 82.44 1050 PRO A O 1
ATOM 8315 N N . GLU A 1 1051 ? 22.746 -21.590 -39.197 1.00 85.44 1051 GLU A N 1
ATOM 8316 C CA . GLU A 1 1051 ? 23.118 -23.000 -39.293 1.00 85.44 1051 GLU A CA 1
ATOM 8317 C C . GLU A 1 1051 ? 23.915 -23.463 -38.056 1.00 85.44 1051 GLU A C 1
ATOM 8319 O O . GLU A 1 1051 ? 24.787 -22.732 -37.567 1.00 85.44 1051 GLU A O 1
ATOM 8324 N N . PRO A 1 1052 ? 23.679 -24.690 -37.552 1.00 84.06 1052 PRO A N 1
ATOM 8325 C CA . PRO A 1 1052 ? 24.468 -25.257 -36.463 1.00 84.06 1052 PRO A CA 1
ATOM 8326 C C . PRO A 1 1052 ? 25.974 -25.277 -36.767 1.00 84.06 1052 PRO A C 1
ATOM 8328 O O . PRO A 1 1052 ? 26.401 -25.704 -37.836 1.00 84.06 1052 PRO A O 1
ATOM 8331 N N . GLY A 1 1053 ? 26.789 -24.848 -35.799 1.00 81.12 1053 GLY A N 1
ATOM 8332 C CA . GLY A 1 1053 ? 28.254 -24.845 -35.903 1.00 81.12 1053 GLY A CA 1
ATOM 8333 C C . GLY A 1 1053 ? 28.857 -23.634 -36.624 1.00 81.12 1053 GLY A C 1
ATOM 8334 O O . GLY A 1 1053 ? 30.071 -23.442 -36.545 1.00 81.12 1053 GLY A O 1
ATOM 8335 N N . LYS A 1 1054 ? 28.040 -22.792 -37.266 1.00 88.12 1054 LYS A N 1
ATOM 8336 C CA . LYS A 1 1054 ? 28.477 -21.507 -37.824 1.00 88.12 1054 LYS A CA 1
ATOM 8337 C C . LYS A 1 1054 ? 28.382 -20.383 -36.790 1.00 88.12 1054 LYS A C 1
ATOM 8339 O O . LYS A 1 1054 ? 27.640 -20.470 -35.811 1.00 88.12 1054 LYS A O 1
ATOM 8344 N N . LYS A 1 1055 ? 29.153 -19.321 -37.021 1.00 90.75 1055 LYS A N 1
ATOM 8345 C CA . LYS A 1 1055 ? 29.213 -18.122 -36.178 1.00 90.75 1055 LYS A CA 1
ATOM 8346 C C . LYS A 1 1055 ? 28.777 -16.915 -36.991 1.00 90.75 1055 LYS A C 1
ATOM 8348 O O . LYS A 1 1055 ? 29.192 -16.774 -38.141 1.00 90.75 1055 LYS A O 1
ATOM 8353 N N . TYR A 1 1056 ? 27.998 -16.032 -36.385 1.00 92.75 1056 TYR A N 1
ATOM 8354 C CA . TYR A 1 1056 ? 27.442 -14.877 -37.075 1.00 92.75 1056 TYR A CA 1
ATOM 8355 C C . TYR A 1 1056 ? 27.702 -13.574 -36.322 1.00 92.75 1056 TYR A C 1
ATOM 8357 O O . TYR A 1 1056 ? 27.948 -13.556 -35.117 1.00 92.75 1056 TYR A O 1
ATOM 8365 N N . TYR A 1 1057 ? 27.629 -12.469 -37.053 1.00 93.50 1057 TYR A N 1
ATOM 8366 C CA . TYR A 1 1057 ? 27.666 -11.114 -36.529 1.00 93.50 1057 TYR A CA 1
ATOM 8367 C C . TYR A 1 1057 ? 26.531 -10.312 -37.155 1.00 93.50 1057 TYR A C 1
ATOM 8369 O O . TYR A 1 1057 ? 26.475 -10.135 -38.372 1.00 93.50 1057 TYR A O 1
ATOM 8377 N N . THR A 1 1058 ? 25.607 -9.847 -36.324 1.00 94.19 1058 THR A N 1
ATOM 8378 C CA . THR A 1 1058 ? 24.500 -9.000 -36.757 1.00 94.19 1058 THR A CA 1
ATOM 8379 C C . THR A 1 1058 ? 24.891 -7.542 -36.596 1.00 94.19 1058 THR A C 1
ATOM 8381 O O . THR A 1 1058 ? 25.408 -7.144 -35.554 1.00 94.19 1058 THR A O 1
ATOM 8384 N N . ILE A 1 1059 ? 24.579 -6.732 -37.603 1.00 95.25 1059 ILE A N 1
ATOM 8385 C CA . ILE A 1 1059 ? 24.605 -5.278 -37.497 1.00 95.25 1059 ILE A CA 1
ATOM 8386 C C . ILE A 1 1059 ? 23.178 -4.765 -37.715 1.00 95.25 1059 ILE A C 1
ATOM 8388 O O . ILE A 1 1059 ? 22.636 -4.833 -38.824 1.00 95.25 1059 ILE A O 1
ATOM 8392 N N . ALA A 1 1060 ? 22.542 -4.288 -36.644 1.00 95.38 1060 ALA A N 1
ATOM 8393 C CA . ALA A 1 1060 ? 21.204 -3.713 -36.706 1.00 95.38 1060 ALA A CA 1
ATOM 8394 C C . ALA A 1 1060 ? 21.265 -2.268 -37.211 1.00 95.38 1060 ALA A C 1
ATOM 8396 O O . ALA A 1 1060 ? 22.116 -1.487 -36.790 1.00 95.38 1060 ALA A O 1
ATOM 8397 N N . CYS A 1 1061 ? 20.343 -1.928 -38.105 1.00 96.44 1061 CYS A N 1
ATOM 8398 C CA . CYS A 1 1061 ? 20.122 -0.594 -38.644 1.00 96.44 1061 CYS A CA 1
ATOM 8399 C C . CYS A 1 1061 ? 18.895 -0.014 -37.944 1.00 96.44 1061 CYS A C 1
ATOM 8401 O O . CYS A 1 1061 ? 17.796 -0.545 -38.107 1.00 96.44 1061 CYS A O 1
ATOM 8403 N N . VAL A 1 1062 ? 19.072 1.044 -37.162 1.00 97.12 1062 VAL A N 1
ATOM 8404 C CA . VAL A 1 1062 ? 18.031 1.601 -36.297 1.00 97.12 1062 VAL A CA 1
ATOM 8405 C C . VAL A 1 1062 ? 17.780 3.057 -36.666 1.00 97.12 1062 VAL A C 1
ATOM 8407 O O . VAL A 1 1062 ? 18.709 3.833 -36.883 1.00 97.12 1062 VAL A O 1
ATOM 8410 N N . LEU A 1 1063 ? 16.511 3.442 -36.723 1.00 96.50 1063 LEU A N 1
ATOM 8411 C CA . LEU A 1 1063 ? 16.085 4.827 -36.849 1.00 96.50 1063 LEU A CA 1
ATOM 8412 C C . LEU A 1 1063 ? 15.539 5.292 -35.499 1.00 96.50 1063 LEU A C 1
ATOM 8414 O O . LEU A 1 1063 ? 14.513 4.793 -35.037 1.00 96.50 1063 LEU A O 1
ATOM 8418 N N . ASN A 1 1064 ? 16.225 6.248 -34.872 1.00 93.31 1064 ASN A N 1
ATOM 8419 C CA . ASN A 1 1064 ? 15.830 6.789 -33.574 1.00 93.31 1064 ASN A CA 1
ATOM 8420 C C . ASN A 1 1064 ? 14.810 7.939 -33.693 1.00 93.31 1064 ASN A C 1
ATOM 8422 O O . ASN A 1 1064 ? 13.971 8.134 -32.819 1.00 93.31 1064 ASN A O 1
ATOM 8426 N N . GLY A 1 1065 ? 14.867 8.702 -34.787 1.00 84.06 1065 GLY A N 1
ATOM 8427 C CA . GLY A 1 1065 ? 13.966 9.827 -35.052 1.00 84.06 1065 GLY A CA 1
ATOM 8428 C C . GLY A 1 1065 ? 12.908 9.505 -36.104 1.00 84.06 1065 GLY A C 1
ATOM 8429 O O . GLY A 1 1065 ? 12.928 10.118 -37.168 1.00 84.06 1065 GLY A O 1
ATOM 8430 N N . SER A 1 1066 ? 12.024 8.537 -35.845 1.00 89.06 1066 SER A N 1
ATOM 8431 C CA . SER A 1 1066 ? 10.963 8.176 -36.796 1.00 89.06 1066 SER A CA 1
ATOM 8432 C C . SER A 1 1066 ? 9.951 9.313 -36.985 1.00 89.06 1066 SER A C 1
ATOM 8434 O O . SER A 1 1066 ? 9.554 10.009 -36.042 1.00 89.06 1066 SER A O 1
ATOM 8436 N N . PHE A 1 1067 ? 9.529 9.519 -38.229 1.00 94.75 1067 PHE A N 1
ATOM 8437 C CA . PHE A 1 1067 ? 8.520 10.508 -38.602 1.00 94.75 1067 PHE A CA 1
ATOM 8438 C C . PHE A 1 1067 ? 7.104 9.946 -38.501 1.00 94.75 1067 PHE A C 1
ATOM 8440 O O . PHE A 1 1067 ? 6.173 10.702 -38.245 1.00 94.75 1067 PHE A O 1
ATOM 8447 N N . SER A 1 1068 ? 6.932 8.636 -38.668 1.00 95.38 1068 SER A N 1
ATOM 8448 C CA . SER A 1 1068 ? 5.635 7.974 -38.505 1.00 95.38 1068 SER A CA 1
ATOM 8449 C C . SER A 1 1068 ? 5.068 8.171 -37.086 1.00 95.38 1068 SER A C 1
ATOM 8451 O O . SER A 1 1068 ? 5.816 8.290 -36.108 1.00 95.38 1068 SER A O 1
ATOM 8453 N N . ARG A 1 1069 ? 3.737 8.265 -36.968 1.00 94.88 1069 ARG A N 1
ATOM 8454 C CA . ARG A 1 1069 ? 3.021 8.476 -35.697 1.00 94.88 1069 ARG A CA 1
ATOM 8455 C C . ARG A 1 1069 ? 1.877 7.482 -35.584 1.00 94.88 1069 ARG A C 1
ATOM 8457 O O . ARG A 1 1069 ? 0.940 7.557 -36.369 1.00 94.88 1069 ARG A O 1
ATOM 8464 N N . GLY A 1 1070 ? 1.969 6.581 -34.615 1.00 96.06 1070 GLY A N 1
ATOM 8465 C CA . GLY A 1 1070 ? 1.009 5.510 -34.378 1.00 96.06 1070 GLY A CA 1
ATOM 8466 C C . GLY A 1 1070 ? -0.108 5.852 -33.394 1.00 96.06 1070 GLY A C 1
ATOM 8467 O O . GLY A 1 1070 ? -0.150 6.944 -32.815 1.00 96.06 1070 GLY A O 1
ATOM 8468 N N . THR A 1 1071 ? -0.959 4.855 -33.150 1.00 97.56 1071 THR A N 1
ATOM 8469 C CA . THR A 1 1071 ? -2.055 4.878 -32.179 1.00 97.56 1071 THR A CA 1
ATOM 8470 C C . THR A 1 1071 ? -2.140 3.593 -31.347 1.00 97.56 1071 THR A C 1
ATOM 8472 O O . THR A 1 1071 ? -1.725 2.512 -31.772 1.00 97.56 1071 THR A O 1
ATOM 8475 N N . ILE A 1 1072 ? -2.676 3.706 -30.131 1.00 98.31 1072 ILE A N 1
ATOM 8476 C CA . ILE A 1 1072 ? -2.993 2.584 -29.243 1.00 98.31 1072 ILE A CA 1
ATOM 8477 C C . ILE A 1 1072 ? -4.388 2.793 -28.666 1.00 98.31 1072 ILE A C 1
ATOM 8479 O O . ILE A 1 1072 ? -4.570 3.643 -27.797 1.00 98.31 1072 ILE A O 1
ATOM 8483 N N . HIS A 1 1073 ? -5.347 1.975 -29.103 1.00 98.44 1073 HIS A N 1
ATOM 8484 C CA . HIS A 1 1073 ? -6.747 2.101 -28.691 1.00 98.44 1073 HIS A CA 1
ATOM 8485 C C . HIS A 1 1073 ? -7.376 0.763 -28.320 1.00 98.44 1073 HIS A C 1
ATOM 8487 O O . HIS A 1 1073 ? -7.191 -0.251 -28.998 1.00 98.44 1073 HIS A O 1
ATOM 8493 N N . ALA A 1 1074 ? -8.182 0.758 -27.264 1.00 97.81 1074 ALA A N 1
ATOM 8494 C CA . ALA A 1 1074 ? -8.987 -0.380 -26.866 1.00 97.81 1074 ALA A CA 1
ATOM 8495 C C . ALA A 1 1074 ? -9.885 -0.847 -28.026 1.00 97.81 1074 ALA A C 1
ATOM 8497 O O . ALA A 1 1074 ? -10.481 -0.056 -28.764 1.00 97.81 1074 ALA A O 1
ATOM 8498 N N . THR A 1 1075 ? -9.992 -2.167 -28.166 1.00 97.44 1075 THR A N 1
ATOM 8499 C CA . THR A 1 1075 ? -10.848 -2.843 -29.155 1.00 97.44 1075 THR A CA 1
ATOM 8500 C C . THR A 1 1075 ? -12.089 -3.461 -28.519 1.00 97.44 1075 THR A C 1
ATOM 8502 O O . THR A 1 1075 ? -13.075 -3.715 -29.205 1.00 97.44 1075 THR A O 1
ATOM 8505 N N . THR A 1 1076 ? -12.063 -3.674 -27.201 1.00 97.56 1076 THR A N 1
ATOM 8506 C CA . THR A 1 1076 ? -13.166 -4.215 -26.402 1.00 97.56 1076 THR A CA 1
ATOM 8507 C C . THR A 1 1076 ? -13.174 -3.554 -25.020 1.00 97.56 1076 THR A C 1
ATOM 8509 O O . THR A 1 1076 ? -12.174 -2.961 -24.613 1.00 97.56 1076 THR A O 1
ATOM 8512 N N . SER A 1 1077 ? -14.275 -3.682 -24.276 1.00 96.19 1077 SER A N 1
ATOM 8513 C CA . SER A 1 1077 ? -14.341 -3.293 -22.860 1.00 96.19 1077 SER A CA 1
ATOM 8514 C C . SER A 1 1077 ? -13.751 -4.341 -21.902 1.00 96.19 1077 SER A C 1
ATOM 8516 O O . SER A 1 1077 ? -13.799 -4.140 -20.687 1.00 96.19 1077 SER A O 1
ATOM 8518 N N . ASP A 1 1078 ? -13.276 -5.484 -22.412 1.00 95.25 1078 ASP A N 1
ATOM 8519 C CA . ASP A 1 1078 ? -12.644 -6.530 -21.608 1.00 95.25 1078 ASP A CA 1
ATOM 8520 C C . ASP A 1 1078 ? -11.185 -6.135 -21.318 1.00 95.25 1078 ASP A C 1
ATOM 8522 O O . ASP A 1 1078 ? -10.371 -6.063 -22.244 1.00 95.25 1078 ASP A O 1
ATOM 8526 N N . PRO A 1 1079 ? -10.818 -5.897 -20.044 1.00 92.44 1079 PRO A N 1
ATOM 8527 C CA . PRO A 1 1079 ? -9.473 -5.456 -19.684 1.00 92.44 1079 PRO A CA 1
ATOM 8528 C C . PRO A 1 1079 ? -8.391 -6.526 -19.900 1.00 92.44 1079 PRO A C 1
ATOM 8530 O O . PRO A 1 1079 ? -7.203 -6.221 -19.784 1.00 92.44 1079 PRO A O 1
ATOM 8533 N N . THR A 1 1080 ? -8.768 -7.778 -20.179 1.00 90.12 1080 THR A N 1
ATOM 8534 C CA . THR A 1 1080 ? -7.828 -8.881 -20.433 1.00 90.12 1080 THR A CA 1
ATOM 8535 C C . THR A 1 1080 ? -7.379 -8.966 -21.892 1.00 90.12 1080 THR A C 1
ATOM 8537 O O . THR A 1 1080 ? -6.361 -9.595 -22.184 1.00 90.12 1080 THR A O 1
ATOM 8540 N N . VAL A 1 1081 ? -8.089 -8.300 -22.806 1.00 95.06 1081 VAL A N 1
ATOM 8541 C CA . VAL A 1 1081 ? -7.752 -8.235 -24.232 1.00 95.06 1081 VAL A CA 1
ATOM 8542 C C . VAL A 1 1081 ? -6.817 -7.052 -24.466 1.00 95.06 1081 VAL A C 1
ATOM 8544 O O . VAL A 1 1081 ? -7.050 -5.970 -23.938 1.00 95.06 1081 VAL A O 1
ATOM 8547 N N . HIS A 1 1082 ? -5.742 -7.217 -25.238 1.00 95.12 1082 HIS A N 1
ATOM 8548 C CA . HIS A 1 1082 ? -4.851 -6.100 -25.577 1.00 95.12 1082 HIS A CA 1
ATOM 8549 C C . HIS A 1 1082 ? -5.545 -5.082 -26.499 1.00 95.12 1082 HIS A C 1
ATOM 8551 O O . HIS A 1 1082 ? -6.353 -5.450 -27.350 1.00 95.12 1082 HIS A O 1
ATOM 8557 N N . ALA A 1 1083 ? -5.212 -3.800 -26.333 1.00 96.81 1083 ALA A N 1
ATOM 8558 C CA . ALA A 1 1083 ? -5.573 -2.754 -27.287 1.00 96.81 1083 ALA A CA 1
ATOM 8559 C C . ALA A 1 1083 ? -4.983 -3.041 -28.683 1.00 96.81 1083 ALA A C 1
ATOM 8561 O O . ALA A 1 1083 ? -4.022 -3.802 -28.811 1.00 96.81 1083 ALA A O 1
ATOM 8562 N N . ALA A 1 1084 ? -5.545 -2.420 -29.720 1.00 97.44 1084 ALA A N 1
ATOM 8563 C CA . ALA A 1 1084 ? -4.928 -2.384 -31.040 1.00 97.44 1084 ALA A CA 1
ATOM 8564 C C . ALA A 1 1084 ? -3.652 -1.542 -30.947 1.00 97.44 1084 ALA A C 1
ATOM 8566 O O . ALA A 1 1084 ? -3.732 -0.347 -30.678 1.00 97.44 1084 ALA A O 1
ATOM 8567 N N . MET A 1 1085 ? -2.496 -2.185 -31.118 1.00 96.06 1085 MET A N 1
ATOM 8568 C CA . MET A 1 1085 ? -1.182 -1.548 -31.052 1.00 96.06 1085 MET A CA 1
ATOM 8569 C C . MET A 1 1085 ? -0.707 -1.264 -32.472 1.00 96.06 1085 MET A C 1
ATOM 8571 O O . MET A 1 1085 ? -0.222 -2.174 -33.147 1.00 96.06 1085 MET A O 1
ATOM 8575 N N . ASP A 1 1086 ? -0.866 -0.030 -32.939 1.00 97.25 1086 ASP A N 1
ATOM 8576 C CA . ASP A 1 1086 ? -0.556 0.329 -34.319 1.00 97.25 1086 ASP A CA 1
ATOM 8577 C C . ASP A 1 1086 ? 0.500 1.442 -34.389 1.00 97.25 1086 ASP A C 1
ATOM 8579 O O . ASP A 1 1086 ? 0.165 2.616 -34.270 1.00 97.25 1086 ASP A O 1
ATOM 8583 N N . PRO A 1 1087 ? 1.792 1.123 -34.563 1.00 95.75 1087 PRO A N 1
ATOM 8584 C CA . PRO A 1 1087 ? 2.839 2.132 -34.692 1.00 95.75 1087 PRO A CA 1
ATOM 8585 C C . PRO A 1 1087 ? 2.809 2.903 -36.018 1.00 95.75 1087 PRO A C 1
ATOM 8587 O O . PRO A 1 1087 ? 3.560 3.870 -36.150 1.00 95.75 1087 PRO A O 1
ATOM 8590 N N . HIS A 1 1088 ? 2.021 2.461 -37.004 1.00 96.19 1088 HIS A N 1
ATOM 8591 C CA . HIS A 1 1088 ? 2.059 2.962 -38.378 1.00 96.19 1088 HIS A CA 1
ATOM 8592 C C . HIS A 1 1088 ? 3.467 2.910 -39.000 1.00 96.19 1088 HIS A C 1
ATOM 8594 O O . HIS A 1 1088 ? 3.926 3.882 -39.604 1.00 96.19 1088 HIS A O 1
ATOM 8600 N N . TYR A 1 1089 ? 4.181 1.787 -38.859 1.00 96.00 1089 TYR A N 1
ATOM 8601 C CA . TYR A 1 1089 ? 5.541 1.663 -39.395 1.00 96.00 1089 TYR A CA 1
ATOM 8602 C C . TYR A 1 1089 ? 5.606 2.045 -40.872 1.00 96.00 1089 TYR A C 1
ATOM 8604 O O . TYR A 1 1089 ? 4.854 1.519 -41.689 1.00 96.00 1089 TYR A O 1
ATOM 8612 N N . LEU A 1 1090 ? 6.560 2.925 -41.201 1.00 96.69 1090 LEU A N 1
ATOM 8613 C CA . LEU A 1 1090 ? 6.858 3.388 -42.559 1.00 96.69 1090 LEU A CA 1
ATOM 8614 C C . LEU A 1 1090 ? 5.726 4.194 -43.226 1.00 96.69 1090 LEU A C 1
ATOM 8616 O O . LEU A 1 1090 ? 5.705 4.309 -44.450 1.00 96.69 1090 LEU A O 1
ATOM 8620 N N . GLU A 1 1091 ? 4.800 4.772 -42.454 1.00 95.81 1091 GLU A N 1
ATOM 8621 C CA . GLU A 1 1091 ? 3.786 5.697 -42.983 1.00 95.81 1091 GLU A CA 1
ATOM 8622 C C . GLU A 1 1091 ? 4.424 6.908 -43.672 1.00 95.81 1091 GLU A C 1
ATOM 8624 O O . GLU A 1 1091 ? 3.980 7.342 -44.739 1.00 95.81 1091 GLU A O 1
ATOM 8629 N N . GLN A 1 1092 ? 5.489 7.445 -43.079 1.00 95.88 1092 GLN A N 1
ATOM 8630 C CA . GLN A 1 1092 ? 6.263 8.521 -43.679 1.00 95.88 1092 GLN A CA 1
ATOM 8631 C C . GLN A 1 1092 ? 7.415 7.927 -44.495 1.00 95.88 1092 GLN A C 1
ATOM 8633 O O . GLN A 1 1092 ? 8.313 7.280 -43.963 1.00 95.88 1092 GLN A O 1
ATOM 8638 N N . GLU A 1 1093 ? 7.421 8.194 -45.803 1.00 95.62 1093 GLU A N 1
ATOM 8639 C CA . GLU A 1 1093 ? 8.385 7.633 -46.768 1.00 95.62 1093 GLU A CA 1
ATOM 8640 C C . GLU A 1 1093 ? 9.860 7.875 -46.379 1.00 95.62 1093 GLU A C 1
ATOM 8642 O O . GLU A 1 1093 ? 10.739 7.079 -46.717 1.00 95.62 1093 GLU A O 1
ATOM 8647 N N . ILE A 1 1094 ? 10.143 8.969 -45.662 1.00 96.31 1094 ILE A N 1
ATOM 8648 C CA . ILE A 1 1094 ? 11.486 9.281 -45.158 1.00 96.31 1094 ILE A CA 1
ATOM 8649 C C . ILE A 1 1094 ? 12.033 8.179 -44.244 1.00 96.31 1094 ILE A C 1
ATOM 8651 O O . ILE A 1 1094 ? 13.215 7.864 -44.354 1.00 96.31 1094 ILE A O 1
ATOM 8655 N N . ASP A 1 1095 ? 11.194 7.538 -43.427 1.00 97.19 1095 ASP A N 1
ATOM 8656 C CA . ASP A 1 1095 ? 11.628 6.493 -42.494 1.00 97.19 1095 ASP A CA 1
ATOM 8657 C C . ASP A 1 1095 ? 12.237 5.303 -43.253 1.00 97.19 1095 ASP A C 1
ATOM 8659 O O . ASP A 1 1095 ? 13.334 4.834 -42.938 1.00 97.19 1095 ASP A O 1
ATOM 8663 N N . LEU A 1 1096 ? 11.571 4.877 -44.334 1.00 97.31 1096 LEU A N 1
ATOM 8664 C CA . LEU A 1 1096 ? 12.048 3.818 -45.225 1.00 97.31 1096 LEU A CA 1
ATOM 8665 C C . LEU A 1 1096 ? 13.343 4.219 -45.944 1.00 97.31 1096 LEU A C 1
ATOM 8667 O O . LEU A 1 1096 ? 14.284 3.426 -46.022 1.00 97.31 1096 LEU A O 1
ATOM 8671 N N . LYS A 1 1097 ? 13.411 5.455 -46.460 1.00 97.00 1097 LYS A N 1
ATOM 8672 C CA . LYS A 1 1097 ? 14.612 5.968 -47.141 1.00 97.00 1097 LYS A CA 1
ATOM 8673 C C . LYS A 1 1097 ? 15.811 5.999 -46.198 1.00 97.00 1097 LYS A C 1
ATOM 8675 O O . LYS A 1 1097 ? 16.886 5.555 -46.588 1.00 97.00 1097 LYS A O 1
ATOM 8680 N N . MET A 1 1098 ? 15.628 6.476 -44.968 1.00 96.94 1098 MET A N 1
ATOM 8681 C CA . MET A 1 1098 ? 16.689 6.534 -43.965 1.00 96.94 1098 MET A CA 1
ATOM 8682 C C . MET A 1 1098 ? 17.185 5.136 -43.591 1.00 96.94 1098 MET A C 1
ATOM 8684 O O . MET A 1 1098 ? 18.386 4.891 -43.681 1.00 96.94 1098 MET A O 1
ATOM 8688 N N . LEU A 1 1099 ? 16.290 4.192 -43.266 1.00 96.94 1099 LEU A N 1
ATOM 8689 C CA . LEU A 1 1099 ? 16.681 2.807 -42.961 1.00 96.94 1099 LEU A CA 1
ATOM 8690 C C . LEU A 1 1099 ? 17.452 2.147 -44.110 1.00 96.94 1099 LEU A C 1
ATOM 8692 O O . LEU A 1 1099 ? 18.455 1.472 -43.872 1.00 96.94 1099 LEU A O 1
ATOM 8696 N N . ARG A 1 1100 ? 17.032 2.376 -45.359 1.00 97.31 1100 ARG A N 1
ATOM 8697 C CA . ARG A 1 1100 ? 17.733 1.863 -46.544 1.00 97.31 1100 ARG A CA 1
ATOM 8698 C C . ARG A 1 1100 ? 19.147 2.421 -46.662 1.00 97.31 1100 ARG A C 1
ATOM 8700 O O . ARG A 1 1100 ? 20.074 1.671 -46.962 1.00 97.31 1100 ARG A O 1
ATOM 8707 N N . GLU A 1 1101 ? 19.335 3.715 -46.427 1.00 97.31 1101 GLU A N 1
ATOM 8708 C CA . GLU A 1 1101 ? 20.665 4.327 -46.472 1.00 97.31 1101 GLU A CA 1
ATOM 8709 C C . GLU A 1 1101 ? 21.566 3.843 -45.322 1.00 97.31 1101 GLU A C 1
ATOM 8711 O O . GLU A 1 1101 ? 22.742 3.562 -45.557 1.00 97.31 1101 GLU A O 1
ATOM 8716 N N . ILE A 1 1102 ? 21.018 3.630 -44.118 1.00 97.44 1102 ILE A N 1
ATOM 8717 C CA . ILE A 1 1102 ? 21.752 2.993 -43.010 1.00 97.44 1102 ILE A CA 1
ATOM 8718 C C . ILE A 1 1102 ? 22.177 1.569 -43.409 1.00 97.44 1102 ILE A C 1
ATOM 8720 O O . ILE A 1 1102 ? 23.337 1.196 -43.240 1.00 97.44 1102 ILE A O 1
ATOM 8724 N N . MET A 1 1103 ? 21.282 0.786 -44.017 1.00 96.31 1103 MET A N 1
ATOM 8725 C CA . MET A 1 1103 ? 21.595 -0.569 -44.482 1.00 96.31 1103 MET A CA 1
ATOM 8726 C C . MET A 1 1103 ? 22.693 -0.580 -45.551 1.00 96.31 1103 MET A C 1
ATOM 8728 O O . MET A 1 1103 ? 23.614 -1.395 -45.485 1.00 96.31 1103 MET A O 1
ATOM 8732 N N . LYS A 1 1104 ? 22.659 0.347 -46.514 1.00 96.50 1104 LYS A N 1
ATOM 8733 C CA . LYS A 1 1104 ? 23.733 0.498 -47.510 1.00 96.50 1104 LYS A CA 1
ATOM 8734 C C . LYS A 1 1104 ? 25.071 0.837 -46.858 1.00 96.50 1104 LYS A C 1
ATOM 8736 O O . LYS A 1 1104 ? 26.092 0.262 -47.244 1.00 96.50 1104 LYS A O 1
ATOM 8741 N N . PHE A 1 1105 ? 25.074 1.727 -45.863 1.00 97.19 1105 PHE A N 1
ATOM 8742 C CA . PHE A 1 1105 ? 26.269 2.041 -45.081 1.00 97.19 1105 PHE A CA 1
ATOM 8743 C C . PHE A 1 1105 ? 26.825 0.790 -44.388 1.00 97.19 1105 PHE A C 1
ATOM 8745 O O . PHE A 1 1105 ? 28.013 0.495 -44.512 1.00 97.19 1105 PHE A O 1
ATOM 8752 N N . VAL A 1 1106 ? 25.969 0.002 -43.736 1.00 96.19 1106 VAL A N 1
ATOM 8753 C CA . VAL A 1 1106 ? 26.365 -1.240 -43.059 1.00 96.19 1106 VAL A CA 1
ATOM 8754 C C . VAL A 1 1106 ? 26.924 -2.279 -44.041 1.00 96.19 1106 VAL A C 1
ATOM 8756 O O . VAL A 1 1106 ? 27.985 -2.852 -43.791 1.00 96.19 1106 VAL A O 1
ATOM 8759 N N . ARG A 1 1107 ? 26.303 -2.465 -45.213 1.00 94.44 1107 ARG A N 1
ATOM 8760 C CA . ARG A 1 1107 ? 26.832 -3.357 -46.267 1.00 94.44 1107 ARG A CA 1
ATOM 8761 C C . ARG A 1 1107 ? 28.178 -2.879 -46.817 1.00 94.44 1107 ARG A C 1
ATOM 8763 O O . ARG A 1 1107 ? 29.043 -3.695 -47.138 1.00 94.44 1107 ARG A O 1
ATOM 8770 N N . LYS A 1 1108 ? 28.391 -1.562 -46.907 1.00 94.94 1108 LYS A N 1
ATOM 8771 C CA . LYS A 1 1108 ? 29.698 -0.974 -47.247 1.00 94.94 1108 LYS A CA 1
ATOM 8772 C C . LYS A 1 1108 ? 30.729 -1.247 -46.146 1.00 94.94 1108 LYS A C 1
ATOM 8774 O O . LYS A 1 1108 ? 31.867 -1.595 -46.466 1.00 94.94 1108 LYS A O 1
ATOM 8779 N N . ALA A 1 1109 ? 30.337 -1.160 -44.874 1.00 94.81 1109 ALA A N 1
ATOM 8780 C CA . ALA A 1 1109 ? 31.199 -1.485 -43.740 1.00 94.81 1109 ALA A CA 1
ATOM 8781 C C . ALA A 1 1109 ? 31.638 -2.955 -43.751 1.00 94.81 1109 ALA A C 1
ATOM 8783 O O . ALA A 1 1109 ? 32.828 -3.230 -43.636 1.00 94.81 1109 ALA A O 1
ATOM 8784 N N . ALA A 1 1110 ? 30.729 -3.895 -44.021 1.00 93.50 1110 ALA A N 1
ATOM 8785 C CA . ALA A 1 1110 ? 31.060 -5.318 -44.156 1.00 93.50 1110 ALA A CA 1
ATOM 8786 C C . ALA A 1 1110 ? 32.097 -5.613 -45.265 1.00 93.50 1110 ALA A C 1
ATOM 8788 O O . ALA A 1 1110 ? 32.790 -6.626 -45.230 1.00 93.50 1110 ALA A O 1
ATOM 8789 N N . ARG A 1 1111 ? 32.250 -4.711 -46.245 1.00 93.12 1111 ARG A N 1
ATOM 8790 C CA . ARG A 1 1111 ? 33.239 -4.803 -47.337 1.00 93.12 1111 ARG A CA 1
ATOM 8791 C C . ARG A 1 1111 ? 34.514 -3.993 -47.079 1.00 93.12 1111 ARG A C 1
ATOM 8793 O O . ARG A 1 1111 ? 35.369 -3.918 -47.960 1.00 93.12 1111 ARG A O 1
ATOM 8800 N N . THR A 1 1112 ? 34.656 -3.403 -45.895 1.00 95.06 1112 THR A N 1
ATOM 8801 C CA . THR A 1 1112 ? 35.778 -2.536 -45.519 1.00 95.06 1112 THR A CA 1
ATOM 8802 C C . THR A 1 1112 ? 36.592 -3.174 -44.387 1.00 95.06 1112 THR A C 1
ATOM 8804 O O . THR A 1 1112 ? 36.044 -3.783 -43.470 1.00 95.06 1112 THR A O 1
ATOM 8807 N N . ALA A 1 1113 ? 37.921 -3.081 -44.462 1.00 93.81 1113 ALA A N 1
ATOM 8808 C CA . ALA A 1 1113 ? 38.812 -3.608 -43.429 1.00 93.81 1113 ALA A CA 1
ATOM 8809 C C . ALA A 1 1113 ? 38.820 -2.701 -42.174 1.00 93.81 1113 ALA A C 1
ATOM 8811 O O . ALA A 1 1113 ? 38.726 -1.474 -42.309 1.00 93.81 1113 ALA A O 1
ATOM 8812 N N . PRO A 1 1114 ? 38.998 -3.262 -40.961 1.00 93.12 1114 PRO A N 1
ATOM 8813 C CA . PRO A 1 1114 ? 39.314 -4.669 -40.673 1.00 93.12 1114 PRO A CA 1
ATOM 8814 C C . PRO A 1 1114 ? 38.110 -5.622 -40.539 1.00 93.12 1114 PRO A C 1
ATOM 8816 O O . PRO A 1 1114 ? 38.327 -6.818 -40.351 1.00 93.12 1114 PRO A O 1
ATOM 8819 N N . LEU A 1 1115 ? 36.859 -5.149 -40.612 1.00 92.69 1115 LEU A N 1
ATOM 8820 C CA . LEU A 1 1115 ? 35.681 -6.016 -40.459 1.00 92.69 1115 LEU A CA 1
ATOM 8821 C C . LEU A 1 1115 ? 35.602 -7.062 -41.574 1.00 92.69 1115 LEU A C 1
ATOM 8823 O O . LEU A 1 1115 ? 35.435 -8.240 -41.277 1.00 92.69 1115 LEU A O 1
ATOM 8827 N N . LYS A 1 1116 ? 35.805 -6.654 -42.833 1.00 93.00 1116 LYS A N 1
ATOM 8828 C CA . LYS A 1 1116 ? 35.806 -7.557 -43.997 1.00 93.00 1116 LYS A CA 1
ATOM 8829 C C . LYS A 1 1116 ? 36.699 -8.783 -43.792 1.00 93.00 1116 LYS A C 1
ATOM 8831 O O . LYS A 1 1116 ? 36.307 -9.890 -44.138 1.00 93.00 1116 LYS A O 1
ATOM 8836 N N . ASP A 1 1117 ? 37.882 -8.589 -43.214 1.00 91.31 1117 ASP A N 1
ATOM 8837 C CA . ASP A 1 1117 ? 38.880 -9.652 -43.050 1.00 91.31 1117 ASP A CA 1
ATOM 8838 C C . ASP A 1 1117 ? 38.477 -10.688 -41.986 1.00 91.31 1117 ASP A C 1
ATOM 8840 O O . ASP A 1 1117 ? 39.112 -11.738 -41.866 1.00 91.31 1117 ASP A O 1
ATOM 8844 N N . HIS A 1 1118 ? 37.424 -10.388 -41.219 1.00 91.25 1118 HIS A N 1
ATOM 8845 C CA . HIS A 1 1118 ? 36.831 -11.228 -40.179 1.00 91.25 1118 HIS A CA 1
ATOM 8846 C C . HIS A 1 1118 ? 35.593 -12.006 -40.640 1.00 91.25 1118 HIS A C 1
ATOM 8848 O O . HIS A 1 1118 ? 35.204 -12.983 -39.998 1.00 91.25 1118 HIS A O 1
ATOM 8854 N N . LEU A 1 1119 ? 34.974 -11.571 -41.739 1.00 92.31 1119 LEU A N 1
ATOM 8855 C CA . LEU A 1 1119 ? 33.792 -12.202 -42.323 1.00 92.31 1119 LEU A CA 1
ATOM 8856 C C . LEU A 1 1119 ? 34.189 -13.335 -43.281 1.00 92.31 1119 LEU A C 1
ATOM 8858 O O . LEU A 1 1119 ? 35.314 -13.376 -43.788 1.00 92.31 1119 LEU A O 1
ATOM 8862 N N . ASN A 1 1120 ? 33.265 -14.264 -43.536 1.00 86.38 1120 ASN A N 1
ATOM 8863 C CA . ASN A 1 1120 ? 33.461 -15.351 -44.494 1.00 86.38 1120 ASN A CA 1
ATOM 8864 C C . ASN A 1 1120 ? 33.738 -14.793 -45.908 1.00 86.38 1120 ASN A C 1
ATOM 8866 O O . ASN A 1 1120 ? 33.011 -13.944 -46.413 1.00 86.38 1120 ASN A O 1
ATOM 8870 N N . GLU A 1 1121 ? 34.784 -15.288 -46.571 1.00 75.56 1121 GLU A N 1
ATOM 8871 C CA . GLU A 1 1121 ? 35.258 -14.757 -47.859 1.00 75.56 1121 GLU A CA 1
ATOM 8872 C C . GLU A 1 1121 ? 34.346 -15.100 -49.048 1.00 75.56 1121 GLU A C 1
ATOM 8874 O O . GLU A 1 1121 ? 34.369 -14.399 -50.059 1.00 75.56 1121 GLU A O 1
ATOM 8879 N N . THR A 1 1122 ? 33.548 -16.167 -48.941 1.00 67.38 1122 THR A N 1
ATOM 8880 C CA . THR A 1 1122 ? 32.777 -16.736 -50.064 1.00 67.38 1122 THR A CA 1
ATOM 8881 C C . THR A 1 1122 ? 31.288 -16.405 -50.027 1.00 67.38 1122 THR A C 1
ATOM 8883 O O . THR A 1 1122 ? 30.685 -16.229 -51.082 1.00 67.38 1122 THR A O 1
ATOM 8886 N N . SER A 1 1123 ? 30.698 -16.282 -48.835 1.00 66.38 1123 SER A N 1
ATOM 8887 C CA . SER A 1 1123 ? 29.284 -15.929 -48.651 1.00 66.38 1123 SER A CA 1
ATOM 8888 C C . SER A 1 1123 ? 29.077 -15.178 -47.326 1.00 66.38 1123 SER A C 1
ATOM 8890 O O . SER A 1 1123 ? 28.539 -15.744 -46.376 1.00 66.38 1123 SER A O 1
ATOM 8892 N N . PRO A 1 1124 ? 29.538 -13.917 -47.216 1.00 75.06 1124 PRO A N 1
ATOM 8893 C CA . PRO A 1 1124 ? 29.544 -13.201 -45.944 1.00 75.06 1124 PRO A CA 1
ATOM 8894 C C . PRO A 1 1124 ? 28.167 -12.743 -45.468 1.00 75.06 1124 PRO A C 1
ATOM 8896 O O . PRO A 1 1124 ? 28.054 -12.460 -44.291 1.00 75.06 1124 PRO A O 1
ATOM 8899 N N . GLU A 1 1125 ? 27.151 -12.599 -46.324 1.00 89.62 1125 GLU A N 1
ATOM 8900 C CA . GLU A 1 1125 ? 25.876 -11.937 -45.990 1.00 89.62 1125 GLU A CA 1
ATOM 8901 C C . GLU A 1 1125 ? 24.718 -12.943 -46.005 1.00 89.62 1125 GLU A C 1
ATOM 8903 O O . GLU A 1 1125 ? 24.380 -13.476 -47.056 1.00 89.62 1125 GLU A O 1
ATOM 8908 N N . LEU A 1 1126 ? 24.116 -13.195 -44.840 1.00 89.56 1126 LEU A N 1
ATOM 8909 C CA . LEU A 1 1126 ? 22.943 -14.064 -44.680 1.00 89.56 1126 LEU A CA 1
ATOM 8910 C C . LEU A 1 1126 ? 21.633 -13.289 -44.869 1.00 89.56 1126 LEU A C 1
ATOM 8912 O O . LEU A 1 1126 ? 20.694 -13.799 -45.470 1.00 89.56 1126 LEU A O 1
ATOM 8916 N N . SER A 1 1127 ? 21.571 -12.062 -44.348 1.00 90.19 1127 SER A N 1
ATOM 8917 C CA . SER A 1 1127 ? 20.398 -11.187 -44.449 1.00 90.19 1127 SER A CA 1
ATOM 8918 C C . SER A 1 1127 ? 20.866 -9.742 -44.650 1.00 90.19 1127 SER A C 1
ATOM 8920 O O . SER A 1 1127 ? 21.785 -9.328 -43.940 1.00 90.19 1127 SER A O 1
ATOM 8922 N N . PRO A 1 1128 ? 20.292 -8.954 -45.580 1.00 90.38 1128 PRO A N 1
ATOM 8923 C CA . PRO A 1 1128 ? 19.158 -9.261 -46.461 1.00 90.38 1128 PRO A CA 1
ATOM 8924 C C . PRO A 1 1128 ? 19.412 -10.346 -47.512 1.00 90.38 1128 PRO A C 1
ATOM 8926 O O . PRO A 1 1128 ? 18.459 -10.838 -48.096 1.00 90.38 1128 PRO A O 1
ATOM 8929 N N . GLY A 1 1129 ? 20.671 -10.736 -47.699 1.00 87.19 1129 GLY A N 1
ATOM 8930 C CA . GLY A 1 1129 ? 21.089 -11.726 -48.682 1.00 87.19 1129 GLY A CA 1
ATOM 8931 C C . GLY A 1 1129 ? 21.832 -11.070 -49.851 1.00 87.19 1129 GLY A C 1
ATOM 8932 O O . GLY A 1 1129 ? 21.621 -9.885 -50.151 1.00 87.19 1129 GLY A O 1
ATOM 8933 N N . PRO A 1 1130 ? 22.750 -11.800 -50.506 1.00 84.31 1130 PRO A N 1
ATOM 8934 C CA . PRO A 1 1130 ? 23.518 -11.285 -51.637 1.00 84.31 1130 PRO A CA 1
ATOM 8935 C C . PRO A 1 1130 ? 22.646 -10.929 -52.855 1.00 84.31 1130 PRO A C 1
ATOM 8937 O O . PRO A 1 1130 ? 23.072 -10.126 -53.685 1.00 84.31 1130 PRO A O 1
ATOM 8940 N N . GLU A 1 1131 ? 21.445 -11.496 -52.963 1.00 85.81 1131 GLU A N 1
ATOM 8941 C CA . GLU A 1 1131 ? 20.469 -11.274 -54.032 1.00 85.81 1131 GLU A CA 1
ATOM 8942 C C . GLU A 1 1131 ? 19.738 -9.929 -53.946 1.00 85.81 1131 GLU A C 1
ATOM 8944 O O . GLU A 1 1131 ? 19.265 -9.436 -54.968 1.00 85.81 1131 GLU A O 1
ATOM 8949 N N . CYS A 1 1132 ? 19.682 -9.295 -52.770 1.00 89.50 1132 CYS A N 1
ATOM 8950 C CA . CYS A 1 1132 ? 19.096 -7.965 -52.621 1.00 89.50 1132 CYS A CA 1
ATOM 8951 C C . CYS A 1 1132 ? 20.072 -6.905 -53.157 1.00 89.50 1132 CYS A C 1
ATOM 8953 O O . CYS A 1 1132 ? 20.982 -6.462 -52.443 1.00 89.50 1132 CYS A O 1
ATOM 8955 N N . LEU A 1 1133 ? 19.919 -6.509 -54.424 1.00 88.00 1133 LEU A N 1
ATOM 8956 C CA . LEU A 1 1133 ? 20.882 -5.656 -55.137 1.00 88.00 1133 LEU A CA 1
ATOM 8957 C C . LEU A 1 1133 ? 20.367 -4.237 -55.397 1.00 88.00 1133 LEU A C 1
ATOM 8959 O O . LEU A 1 1133 ? 21.174 -3.305 -55.438 1.00 88.00 1133 LEU A O 1
ATOM 8963 N N . THR A 1 1134 ? 19.058 -4.068 -55.580 1.00 95.31 1134 THR A N 1
ATOM 8964 C CA . THR A 1 1134 ? 18.434 -2.787 -55.943 1.00 95.31 1134 THR A CA 1
ATOM 8965 C C . THR A 1 1134 ? 17.865 -2.042 -54.734 1.00 95.31 1134 THR A C 1
ATOM 8967 O O . THR A 1 1134 ? 17.726 -2.589 -53.638 1.00 95.31 1134 THR A O 1
ATOM 8970 N N . ASP A 1 1135 ? 17.538 -0.761 -54.923 1.00 94.94 1135 ASP A N 1
ATOM 8971 C CA . ASP A 1 1135 ? 16.891 0.049 -53.887 1.00 94.94 1135 ASP A CA 1
ATOM 8972 C C . ASP A 1 1135 ? 15.482 -0.470 -53.563 1.00 94.94 1135 ASP A C 1
ATOM 8974 O O . ASP A 1 1135 ? 15.040 -0.337 -52.419 1.00 94.94 1135 ASP A O 1
ATOM 8978 N N . GLU A 1 1136 ? 14.810 -1.059 -54.552 1.00 96.19 1136 GLU A N 1
ATOM 8979 C CA . GLU A 1 1136 ? 13.520 -1.735 -54.448 1.00 96.19 1136 GLU A CA 1
ATOM 8980 C C . GLU A 1 1136 ? 13.635 -3.041 -53.653 1.00 96.19 1136 GLU A C 1
ATOM 8982 O O . GLU A 1 1136 ? 12.883 -3.216 -52.697 1.00 96.19 1136 GLU A O 1
ATOM 8987 N N . ASP A 1 1137 ? 14.627 -3.894 -53.946 1.00 95.31 1137 ASP A N 1
ATOM 8988 C CA . ASP A 1 1137 ? 14.848 -5.142 -53.192 1.00 95.31 1137 ASP A CA 1
ATOM 8989 C C . ASP A 1 1137 ? 15.090 -4.853 -51.703 1.00 95.31 1137 ASP A C 1
ATOM 8991 O O . ASP A 1 1137 ? 14.540 -5.514 -50.822 1.00 95.31 1137 ASP A O 1
ATOM 8995 N N . LEU A 1 1138 ? 15.907 -3.832 -51.407 1.00 95.38 1138 LEU A N 1
ATOM 8996 C CA . LEU A 1 1138 ? 16.171 -3.409 -50.031 1.00 95.38 1138 LEU A CA 1
ATOM 8997 C C . LEU A 1 1138 ? 14.923 -2.817 -49.372 1.00 95.38 1138 LEU A C 1
ATOM 8999 O O . LEU A 1 1138 ? 14.695 -3.054 -48.188 1.00 95.38 1138 LEU A O 1
ATOM 9003 N N . ALA A 1 1139 ? 14.115 -2.051 -50.108 1.00 96.12 1139 ALA A N 1
ATOM 9004 C CA . ALA A 1 1139 ? 12.872 -1.499 -49.583 1.00 96.12 1139 ALA A CA 1
ATOM 9005 C C . ALA A 1 1139 ? 11.868 -2.603 -49.228 1.00 96.12 1139 ALA A C 1
ATOM 9007 O O . ALA A 1 1139 ? 11.257 -2.547 -48.160 1.00 96.12 1139 ALA A O 1
ATOM 9008 N N . ASP A 1 1140 ? 11.730 -3.616 -50.081 1.00 95.06 1140 ASP A N 1
ATOM 9009 C CA . ASP A 1 1140 ? 10.856 -4.759 -49.831 1.00 95.06 1140 ASP A CA 1
ATOM 9010 C C . ASP A 1 1140 ? 11.373 -5.618 -48.675 1.00 95.06 1140 ASP A C 1
ATOM 9012 O O . ASP A 1 1140 ? 10.592 -6.003 -47.802 1.00 95.06 1140 ASP A O 1
ATOM 9016 N N . TYR A 1 1141 ? 12.688 -5.841 -48.585 1.00 94.12 1141 TYR A N 1
ATOM 9017 C CA . TYR A 1 1141 ? 13.284 -6.486 -47.417 1.00 94.12 1141 TYR A CA 1
ATOM 9018 C C . TYR A 1 1141 ? 12.974 -5.714 -46.128 1.00 94.12 1141 TYR A C 1
ATOM 9020 O O . TYR A 1 1141 ? 12.518 -6.319 -45.159 1.00 94.12 1141 TYR A O 1
ATOM 9028 N N . ILE A 1 1142 ? 13.157 -4.388 -46.114 1.00 95.19 1142 ILE A N 1
ATOM 9029 C CA . ILE A 1 1142 ? 12.858 -3.554 -44.941 1.00 95.19 1142 ILE A CA 1
ATOM 9030 C C . ILE A 1 1142 ? 11.381 -3.665 -44.569 1.00 95.19 1142 ILE A C 1
ATOM 9032 O O . ILE A 1 1142 ? 11.076 -3.902 -43.409 1.00 95.19 1142 ILE A O 1
ATOM 9036 N N . LYS A 1 1143 ? 10.453 -3.558 -45.522 1.00 95.12 1143 LYS A N 1
ATOM 9037 C CA . LYS A 1 1143 ? 9.014 -3.677 -45.232 1.00 95.12 1143 LYS A CA 1
ATOM 9038 C C . LYS A 1 1143 ? 8.635 -5.026 -44.620 1.00 95.12 1143 LYS A C 1
ATOM 9040 O O . LYS A 1 1143 ? 7.748 -5.065 -43.782 1.00 95.12 1143 LYS A O 1
ATOM 9045 N N . ASN A 1 1144 ? 9.311 -6.105 -45.009 1.00 92.44 1144 ASN A N 1
ATOM 9046 C CA . ASN A 1 1144 ? 9.050 -7.449 -44.485 1.00 92.44 1144 ASN A CA 1
ATOM 9047 C C . ASN A 1 1144 ? 9.777 -7.753 -43.162 1.00 92.44 1144 ASN A C 1
ATOM 9049 O O . ASN A 1 1144 ? 9.480 -8.759 -42.525 1.00 92.44 1144 ASN A O 1
ATOM 9053 N N . ASN A 1 1145 ? 10.757 -6.934 -42.768 1.00 91.25 1145 ASN A N 1
ATOM 9054 C CA . ASN A 1 1145 ? 11.627 -7.201 -41.615 1.00 91.25 1145 ASN A CA 1
ATOM 9055 C C . ASN A 1 1145 ? 11.744 -6.008 -40.655 1.00 91.25 1145 ASN A C 1
ATOM 9057 O O . ASN A 1 1145 ? 12.567 -6.042 -39.738 1.00 91.25 1145 ASN A O 1
ATOM 9061 N N . VAL A 1 1146 ? 10.954 -4.949 -40.858 1.00 92.88 1146 VAL A N 1
ATOM 9062 C CA . VAL A 1 1146 ? 10.938 -3.793 -39.966 1.00 92.88 1146 VAL A CA 1
ATOM 9063 C C . VAL A 1 1146 ? 10.354 -4.209 -38.623 1.00 92.88 1146 VAL A C 1
ATOM 9065 O O . VAL A 1 1146 ? 9.272 -4.793 -38.526 1.00 92.88 1146 VAL A O 1
ATOM 9068 N N . GLY A 1 1147 ? 11.095 -3.909 -37.568 1.00 90.38 1147 GLY A N 1
ATOM 9069 C CA . GLY A 1 1147 ? 10.700 -4.216 -36.212 1.00 90.38 1147 GLY A CA 1
ATOM 9070 C C . GLY A 1 1147 ? 10.911 -3.057 -35.260 1.00 90.38 1147 GLY A C 1
ATOM 9071 O O . GLY A 1 1147 ? 11.244 -1.940 -35.647 1.00 90.38 1147 GLY A O 1
ATOM 9072 N N . THR A 1 1148 ? 10.705 -3.353 -33.986 1.00 92.44 1148 THR A N 1
ATOM 9073 C CA . THR A 1 1148 ? 10.832 -2.413 -32.875 1.00 92.44 1148 THR A CA 1
ATOM 9074 C C . THR A 1 1148 ? 12.148 -2.628 -32.129 1.00 92.44 1148 THR A C 1
ATOM 9076 O O . THR A 1 1148 ? 12.650 -3.752 -32.059 1.00 92.44 1148 THR A O 1
ATOM 9079 N N . THR A 1 1149 ? 12.697 -1.580 -31.509 1.00 92.94 1149 THR A N 1
ATOM 9080 C CA . THR A 1 1149 ? 13.686 -1.736 -30.420 1.00 92.94 1149 THR A CA 1
ATOM 9081 C C . THR A 1 1149 ? 13.039 -1.679 -29.031 1.00 92.94 1149 THR A C 1
ATOM 9083 O O . THR A 1 1149 ? 13.727 -1.611 -28.015 1.00 92.94 1149 THR A O 1
ATOM 9086 N N . PHE A 1 1150 ? 11.709 -1.722 -28.972 1.00 95.19 1150 PHE A N 1
ATOM 9087 C CA . PHE A 1 1150 ? 10.879 -1.672 -27.775 1.00 95.19 1150 PHE A CA 1
ATOM 9088 C C . PHE A 1 1150 ? 10.996 -0.352 -26.986 1.00 95.19 1150 PHE A C 1
ATOM 9090 O O . PHE A 1 1150 ? 10.943 -0.354 -25.754 1.00 95.19 1150 PHE A O 1
ATOM 9097 N N . HIS A 1 1151 ? 11.160 0.786 -27.656 1.00 96.88 1151 HIS A N 1
ATOM 9098 C CA . HIS A 1 1151 ? 11.372 2.102 -27.046 1.00 96.88 1151 HIS A CA 1
ATOM 9099 C C . HIS A 1 1151 ? 10.138 3.008 -27.064 1.00 96.88 1151 HIS A C 1
ATOM 9101 O O . HIS A 1 1151 ? 10.268 4.213 -26.894 1.00 96.88 1151 HIS A O 1
ATOM 9107 N N . THR A 1 1152 ? 8.947 2.430 -27.183 1.00 96.69 1152 THR A N 1
ATOM 9108 C CA . THR A 1 1152 ? 7.686 3.161 -27.332 1.00 96.69 1152 THR A CA 1
ATOM 9109 C C . THR A 1 1152 ? 7.477 4.298 -26.326 1.00 96.69 1152 THR A C 1
ATOM 9111 O O . THR A 1 1152 ? 7.634 4.113 -25.114 1.00 96.69 1152 THR A O 1
ATOM 9114 N N . ILE A 1 1153 ? 7.022 5.442 -26.838 1.00 97.75 1153 ILE A N 1
ATOM 9115 C CA . ILE A 1 1153 ? 6.663 6.646 -26.077 1.00 97.75 1153 ILE A CA 1
ATOM 9116 C C . ILE A 1 1153 ? 5.369 7.293 -26.607 1.00 97.75 1153 ILE A C 1
ATOM 9118 O O . ILE A 1 1153 ? 4.821 6.866 -27.623 1.00 97.75 1153 ILE A O 1
ATOM 9122 N N . GLY A 1 1154 ? 4.916 8.367 -25.953 1.00 96.69 1154 GLY A N 1
ATOM 9123 C CA . GLY A 1 1154 ? 4.012 9.369 -26.541 1.00 96.69 1154 GLY A CA 1
ATOM 9124 C C . GLY A 1 1154 ? 2.512 9.111 -26.394 1.00 96.69 1154 GLY A C 1
ATOM 9125 O O . GLY A 1 1154 ? 1.728 10.054 -26.480 1.00 96.69 1154 GLY A O 1
ATOM 9126 N N . SER A 1 1155 ? 2.105 7.888 -26.059 1.00 97.62 1155 SER A N 1
ATOM 9127 C CA . SER A 1 1155 ? 0.695 7.472 -25.968 1.00 97.62 1155 SER A CA 1
ATOM 9128 C C . SER A 1 1155 ? -0.160 8.185 -24.903 1.00 97.62 1155 SER A C 1
ATOM 9130 O O . SER A 1 1155 ? -1.380 8.020 -24.871 1.00 97.62 1155 SER A O 1
ATOM 9132 N N . ALA A 1 1156 ? 0.455 8.963 -24.008 1.00 98.19 1156 ALA A N 1
ATOM 9133 C CA . ALA A 1 1156 ? -0.213 9.875 -23.082 1.00 98.19 1156 ALA A CA 1
ATOM 9134 C C . ALA A 1 1156 ? 0.624 11.155 -22.910 1.00 98.19 1156 ALA A C 1
ATOM 9136 O O . ALA A 1 1156 ? 1.018 11.515 -21.800 1.00 98.19 1156 ALA A O 1
ATOM 9137 N N . SER A 1 1157 ? 0.932 11.797 -24.040 1.00 97.62 1157 SER A N 1
ATOM 9138 C CA . SER A 1 1157 ? 1.918 12.877 -24.162 1.00 97.62 1157 SER A CA 1
ATOM 9139 C C . SER A 1 1157 ? 1.728 14.030 -23.168 1.00 97.62 1157 SER A C 1
ATOM 9141 O O . SER A 1 1157 ? 0.627 14.557 -22.988 1.00 97.62 1157 SER A O 1
ATOM 9143 N N . MET A 1 1158 ? 2.844 14.470 -22.587 1.00 98.00 1158 MET A N 1
ATOM 9144 C CA . MET A 1 1158 ? 2.974 15.703 -21.818 1.00 98.00 1158 MET A CA 1
ATOM 9145 C C . MET A 1 1158 ? 3.148 16.883 -22.771 1.00 98.00 1158 MET A C 1
ATOM 9147 O O . MET A 1 1158 ? 4.214 17.070 -23.360 1.00 98.00 1158 MET A O 1
ATOM 9151 N N . LEU A 1 1159 ? 2.069 17.636 -22.950 1.00 95.94 1159 LEU A N 1
ATOM 9152 C CA . LEU A 1 1159 ? 1.944 18.779 -23.852 1.00 95.94 1159 LEU A CA 1
ATOM 9153 C C . LEU A 1 1159 ? 0.842 19.705 -23.320 1.00 95.94 1159 LEU A C 1
ATOM 9155 O O . LEU A 1 1159 ? -0.007 19.247 -22.555 1.00 95.94 1159 LEU A O 1
ATOM 9159 N N . PRO A 1 1160 ? 0.765 20.968 -23.770 1.00 94.88 1160 PRO A N 1
ATOM 9160 C CA . PRO A 1 1160 ? -0.408 21.797 -23.519 1.00 94.88 1160 PRO A CA 1
ATOM 9161 C C . PRO A 1 1160 ? -1.704 21.114 -23.989 1.00 94.88 1160 PRO A C 1
ATOM 9163 O O . PRO A 1 1160 ? -1.745 20.485 -25.053 1.00 94.88 1160 PRO A O 1
ATOM 9166 N N . ARG A 1 1161 ? -2.782 21.240 -23.206 1.00 94.38 1161 ARG A N 1
ATOM 9167 C CA . ARG A 1 1161 ? -4.061 20.552 -23.463 1.00 94.38 1161 ARG A CA 1
ATOM 9168 C C . ARG A 1 1161 ? -4.636 20.892 -24.838 1.00 94.38 1161 ARG A C 1
ATOM 9170 O O . ARG A 1 1161 ? -5.122 20.012 -25.539 1.00 94.38 1161 ARG A O 1
ATOM 9177 N N . GLU A 1 1162 ? -4.563 22.157 -25.233 1.00 91.44 1162 GLU A N 1
ATOM 9178 C CA . GLU A 1 1162 ? -5.027 22.672 -26.523 1.00 91.44 1162 GLU A CA 1
ATOM 9179 C C . GLU A 1 1162 ? -4.244 22.117 -27.719 1.00 91.44 1162 GLU A C 1
ATOM 9181 O O . GLU A 1 1162 ? -4.732 22.156 -28.845 1.00 91.44 1162 GLU A O 1
ATOM 9186 N N . LYS A 1 1163 ? -3.052 21.560 -27.473 1.00 90.75 1163 LYS A N 1
ATOM 9187 C CA . LYS A 1 1163 ? -2.248 20.847 -28.469 1.00 90.75 1163 LYS A CA 1
ATOM 9188 C C . LYS A 1 1163 ? -2.486 19.335 -28.444 1.00 90.75 1163 LYS A C 1
ATOM 9190 O O . LYS A 1 1163 ? -1.758 18.609 -29.105 1.00 90.75 1163 LYS A O 1
ATOM 9195 N N . GLY A 1 1164 ? -3.475 18.848 -27.694 1.00 90.69 1164 GLY A N 1
ATOM 9196 C CA . GLY A 1 1164 ? -3.754 17.416 -27.554 1.00 90.69 1164 GLY A CA 1
ATOM 9197 C C . GLY A 1 1164 ? -2.952 16.730 -26.446 1.00 90.69 1164 GLY A C 1
ATOM 9198 O O . GLY A 1 1164 ? -2.806 15.513 -26.469 1.00 90.69 1164 GLY A O 1
ATOM 9199 N N . GLY A 1 1165 ? -2.422 17.478 -25.475 1.00 95.69 1165 GLY A N 1
ATOM 9200 C CA . GLY A 1 1165 ? -1.766 16.889 -24.309 1.00 95.69 1165 GLY A CA 1
ATOM 9201 C C . GLY A 1 1165 ? -2.716 16.101 -23.407 1.00 95.69 1165 GLY A C 1
ATOM 9202 O O . GLY A 1 1165 ? -3.876 16.473 -23.215 1.00 95.69 1165 GLY A O 1
ATOM 9203 N N . VAL A 1 1166 ? -2.200 15.020 -22.819 1.00 98.44 1166 VAL A N 1
ATOM 9204 C CA . VAL A 1 1166 ? -2.912 14.193 -21.831 1.00 98.44 1166 VAL A CA 1
ATOM 9205 C C . VAL A 1 1166 ? -2.552 14.610 -20.411 1.00 98.44 1166 VAL A C 1
ATOM 9207 O O . VAL A 1 1166 ? -3.436 14.670 -19.553 1.00 98.44 1166 VAL A O 1
ATOM 9210 N N . VAL A 1 1167 ? -1.280 14.940 -20.171 1.00 98.50 1167 VAL A N 1
ATOM 9211 C CA . VAL A 1 1167 ? -0.792 15.422 -18.875 1.00 98.50 1167 VAL A CA 1
ATOM 9212 C C . VAL A 1 1167 ? -0.130 16.792 -18.976 1.00 98.50 1167 VAL A C 1
ATOM 9214 O O . VAL A 1 1167 ? 0.449 17.135 -20.005 1.00 98.50 1167 VAL A O 1
ATOM 9217 N N . ASP A 1 1168 ? -0.198 17.557 -17.888 1.00 97.62 1168 ASP A N 1
ATOM 9218 C CA . ASP A 1 1168 ? 0.536 18.816 -17.738 1.00 97.62 1168 ASP A CA 1
ATOM 9219 C C . ASP A 1 1168 ? 2.020 18.597 -17.367 1.00 97.62 1168 ASP A C 1
ATOM 9221 O O . ASP A 1 1168 ? 2.477 17.470 -17.163 1.00 97.62 1168 ASP A O 1
ATOM 9225 N N . THR A 1 1169 ? 2.790 19.681 -17.218 1.00 97.06 1169 THR A N 1
ATOM 9226 C CA . THR A 1 1169 ? 4.214 19.633 -16.816 1.00 97.06 1169 THR A CA 1
ATOM 9227 C C . THR A 1 1169 ? 4.447 19.098 -15.402 1.00 97.06 1169 THR A C 1
ATOM 9229 O O . THR A 1 1169 ? 5.584 18.793 -15.033 1.00 97.06 1169 THR A O 1
ATOM 9232 N N . LYS A 1 1170 ? 3.379 18.962 -14.607 1.00 97.25 1170 LYS A N 1
ATOM 9233 C CA . LYS A 1 1170 ? 3.367 18.309 -13.296 1.00 97.25 1170 LYS A CA 1
ATOM 9234 C C . LYS A 1 1170 ? 2.840 16.877 -13.389 1.00 97.25 1170 LYS A C 1
ATOM 9236 O O . LYS A 1 1170 ? 2.563 16.268 -12.357 1.00 97.25 1170 LYS A O 1
ATOM 9241 N N . LEU A 1 1171 ? 2.724 16.316 -14.590 1.00 98.25 1171 LEU A N 1
ATOM 9242 C CA . LEU A 1 1171 ? 2.279 14.950 -14.852 1.00 98.25 1171 LEU A CA 1
ATOM 9243 C C . LE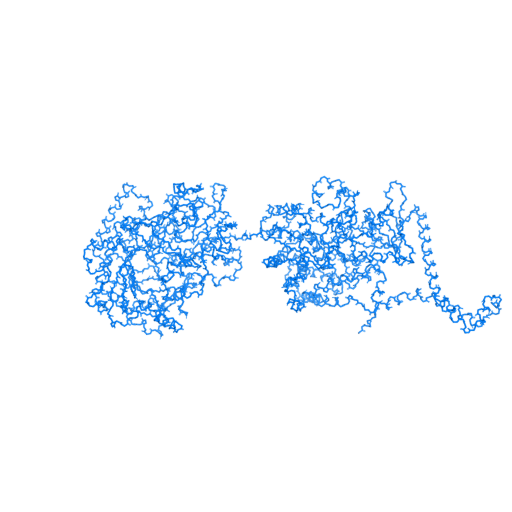U A 1 1171 ? 0.813 14.677 -14.504 1.00 98.25 1171 LEU A C 1
ATOM 9245 O O . LEU A 1 1171 ? 0.395 13.519 -14.516 1.00 98.25 1171 LEU A O 1
ATOM 9249 N N . LYS A 1 1172 ? 0.024 15.703 -14.170 1.00 98.06 1172 LYS A N 1
ATOM 9250 C CA . LYS A 1 1172 ? -1.392 15.546 -13.835 1.00 98.06 1172 LYS A CA 1
ATOM 9251 C C . LYS A 1 1172 ? -2.208 15.392 -15.110 1.00 98.06 1172 LYS A C 1
ATOM 9253 O O . LYS A 1 1172 ? -2.081 16.197 -16.027 1.00 98.06 1172 LYS A O 1
ATOM 9258 N N . VAL A 1 1173 ? -3.079 14.383 -15.140 1.00 98.56 1173 VAL A N 1
ATOM 9259 C CA . VAL A 1 1173 ? -4.013 14.166 -16.251 1.00 98.56 1173 VAL A CA 1
ATOM 9260 C C . VAL A 1 1173 ? -5.021 15.309 -16.286 1.00 98.56 1173 VAL A C 1
ATOM 9262 O O . VAL A 1 1173 ? -5.697 15.580 -15.286 1.00 98.56 1173 VAL A O 1
ATOM 9265 N N . TYR A 1 1174 ? -5.132 15.982 -17.431 1.00 98.00 1174 TYR A N 1
ATOM 9266 C CA . TYR A 1 1174 ? -6.020 17.132 -17.585 1.00 98.00 1174 TYR A CA 1
ATOM 9267 C C . TYR A 1 1174 ? -7.470 16.789 -17.241 1.00 98.00 1174 TYR A C 1
ATOM 9269 O O . TYR A 1 1174 ? -7.984 15.764 -17.663 1.00 98.00 1174 TYR A O 1
ATOM 9277 N N . GLY A 1 1175 ? -8.157 17.665 -16.502 1.00 95.62 1175 GLY A N 1
ATOM 9278 C CA . GLY A 1 1175 ? -9.549 17.438 -16.090 1.00 95.62 1175 GLY A CA 1
ATOM 9279 C C . GLY A 1 1175 ? -9.717 16.457 -14.923 1.00 95.62 1175 GLY A C 1
ATOM 9280 O O . GLY A 1 1175 ? -10.847 16.065 -14.622 1.00 95.62 1175 GLY A O 1
ATOM 9281 N N . THR A 1 1176 ? -8.620 16.072 -14.259 1.00 97.19 1176 THR A N 1
ATOM 9282 C CA . THR A 1 1176 ? -8.645 15.241 -13.050 1.00 97.19 1176 THR A CA 1
ATOM 9283 C C . THR A 1 1176 ? -8.027 15.952 -11.842 1.00 97.19 1176 THR A C 1
ATOM 9285 O O . THR A 1 1176 ? -7.051 16.698 -11.971 1.00 97.19 1176 THR A O 1
ATOM 9288 N N . LYS A 1 1177 ? -8.541 15.688 -10.632 1.00 94.00 1177 LYS A N 1
ATOM 9289 C CA . LYS A 1 1177 ? -7.973 16.281 -9.403 1.00 94.00 1177 LYS A CA 1
ATOM 9290 C C . LYS A 1 1177 ? -6.718 15.571 -8.910 1.00 94.00 1177 LYS A C 1
ATOM 9292 O O . LYS A 1 1177 ? -5.850 16.229 -8.335 1.00 94.00 1177 LYS A O 1
ATOM 9297 N N . ASN A 1 1178 ? -6.621 14.258 -9.093 1.00 94.44 1178 ASN A N 1
ATOM 9298 C CA . ASN A 1 1178 ? -5.650 13.433 -8.373 1.00 94.44 1178 ASN A CA 1
ATOM 9299 C C . ASN A 1 1178 ? -5.076 12.251 -9.175 1.00 94.44 1178 ASN A C 1
ATOM 9301 O O . ASN A 1 1178 ? -4.568 11.307 -8.572 1.00 94.44 1178 ASN A O 1
ATOM 9305 N N . LEU A 1 1179 ? -5.158 12.291 -10.509 1.00 97.88 1179 LEU A N 1
ATOM 9306 C CA . LEU A 1 1179 ? -4.553 11.288 -11.384 1.00 97.88 1179 LEU A CA 1
ATOM 9307 C C . LEU A 1 1179 ? -3.296 11.844 -12.053 1.00 97.88 1179 LEU A C 1
ATOM 9309 O O . LEU A 1 1179 ? -3.319 12.947 -12.605 1.00 97.88 1179 LEU A O 1
ATOM 9313 N N . ARG A 1 1180 ? -2.218 11.060 -12.049 1.00 98.38 1180 ARG A N 1
ATOM 9314 C CA . ARG A 1 1180 ? -0.983 11.359 -12.782 1.00 98.38 1180 ARG A CA 1
ATOM 9315 C C . ARG A 1 1180 ? -0.541 10.201 -13.658 1.00 98.38 1180 ARG A C 1
ATOM 9317 O O . ARG A 1 1180 ? -0.916 9.058 -13.407 1.00 98.38 1180 ARG A O 1
ATOM 9324 N N . VAL A 1 1181 ? 0.306 10.493 -14.639 1.00 98.75 1181 VAL A N 1
ATOM 9325 C CA . VAL A 1 1181 ? 1.005 9.484 -15.444 1.00 98.75 1181 VAL A CA 1
ATOM 9326 C C . VAL A 1 1181 ? 2.508 9.719 -15.344 1.00 98.75 1181 VAL A C 1
ATOM 9328 O O . VAL A 1 1181 ? 2.984 10.815 -15.611 1.00 98.75 1181 VAL A O 1
ATOM 9331 N N . ALA A 1 1182 ? 3.255 8.696 -14.943 1.00 98.19 1182 ALA A N 1
ATOM 9332 C CA . ALA A 1 1182 ? 4.698 8.748 -14.748 1.00 98.19 1182 ALA A CA 1
ATOM 9333 C C . ALA A 1 1182 ? 5.349 7.491 -15.339 1.00 98.19 1182 ALA A C 1
ATOM 9335 O O . ALA A 1 1182 ? 5.795 6.593 -14.623 1.00 98.19 1182 ALA A O 1
ATOM 9336 N N . ASP A 1 1183 ? 5.373 7.424 -16.667 1.00 98.50 1183 ASP A N 1
ATOM 9337 C CA . ASP A 1 1183 ? 6.131 6.454 -17.455 1.00 98.50 1183 ASP A CA 1
ATOM 9338 C C . ASP A 1 1183 ? 6.417 7.018 -18.859 1.00 98.50 1183 ASP A C 1
ATOM 9340 O O . ASP A 1 1183 ? 6.106 8.171 -19.141 1.00 98.50 1183 ASP A O 1
ATOM 9344 N N . LEU A 1 1184 ? 7.030 6.228 -19.744 1.00 98.38 1184 LEU A N 1
ATOM 9345 C CA . LEU A 1 1184 ? 7.425 6.652 -21.094 1.00 98.38 1184 LEU A CA 1
ATOM 9346 C C . LEU A 1 1184 ? 6.276 7.166 -21.982 1.00 98.38 1184 LEU A C 1
ATOM 9348 O O . LEU A 1 1184 ? 6.541 7.878 -22.950 1.00 98.38 1184 LEU A O 1
ATOM 9352 N N . SER A 1 1185 ? 5.014 6.875 -21.655 1.00 98.56 1185 SER A N 1
ATOM 9353 C CA . SER A 1 1185 ? 3.848 7.393 -22.377 1.00 98.56 1185 SER A CA 1
ATOM 9354 C C . SER A 1 1185 ? 3.815 8.920 -22.439 1.00 98.56 1185 SER A C 1
ATOM 9356 O O . SER A 1 1185 ? 3.242 9.473 -23.372 1.00 98.56 1185 SER A O 1
ATOM 9358 N N . ILE A 1 1186 ? 4.408 9.607 -21.456 1.00 98.62 1186 ILE A N 1
ATOM 9359 C CA . ILE A 1 1186 ? 4.356 11.070 -21.367 1.00 98.62 1186 ILE A CA 1
ATOM 9360 C C . ILE A 1 1186 ? 5.340 11.768 -22.300 1.00 98.62 1186 ILE A C 1
ATOM 9362 O O . ILE A 1 1186 ? 5.205 12.966 -22.525 1.00 98.62 1186 ILE A O 1
ATOM 9366 N N . VAL A 1 1187 ? 6.361 11.068 -22.798 1.00 98.06 1187 VAL A N 1
ATOM 9367 C CA . VAL A 1 1187 ? 7.440 11.713 -23.553 1.00 98.06 1187 VAL A CA 1
ATOM 9368 C C . VAL A 1 1187 ? 6.868 12.219 -24.883 1.00 98.06 1187 VAL A C 1
ATOM 9370 O O . VAL A 1 1187 ? 6.404 11.404 -25.680 1.00 98.06 1187 VAL A O 1
ATOM 9373 N N . PRO A 1 1188 ? 6.871 13.541 -25.142 1.00 96.19 1188 PRO A N 1
ATOM 9374 C CA . PRO A 1 1188 ? 6.121 14.108 -26.262 1.00 96.19 1188 PRO A CA 1
ATOM 9375 C C . PRO A 1 1188 ? 6.804 13.892 -27.615 1.00 96.19 1188 PRO A C 1
ATOM 9377 O O . PRO A 1 1188 ? 6.130 13.839 -28.643 1.00 96.19 1188 PRO A O 1
ATOM 9380 N N . LEU A 1 1189 ? 8.132 13.779 -27.629 1.00 96.06 1189 LEU A N 1
ATOM 9381 C CA . LEU A 1 1189 ? 8.936 13.611 -28.835 1.00 96.06 1189 LEU A CA 1
ATOM 9382 C C . LEU A 1 1189 ? 10.113 12.677 -28.553 1.00 96.06 1189 LEU A C 1
ATOM 9384 O O . LEU A 1 1189 ? 10.749 12.790 -27.501 1.00 96.06 1189 LEU A O 1
ATOM 9388 N N . HIS A 1 1190 ? 10.386 11.769 -29.490 1.00 94.62 1190 HIS A N 1
ATOM 9389 C CA . HIS A 1 1190 ? 11.461 10.793 -29.348 1.00 94.62 1190 HIS A CA 1
ATOM 9390 C C . HIS A 1 1190 ? 12.842 11.444 -29.294 1.00 94.62 1190 HIS A C 1
ATOM 9392 O O . HIS A 1 1190 ? 13.056 12.551 -29.782 1.00 94.62 1190 HIS A O 1
ATOM 9398 N N . VAL A 1 1191 ? 13.776 10.728 -28.676 1.00 93.69 1191 VAL A N 1
ATOM 9399 C CA . VAL A 1 1191 ? 15.161 11.149 -28.465 1.00 93.69 1191 VAL A CA 1
ATOM 9400 C C . VAL A 1 1191 ? 16.125 10.070 -28.952 1.00 93.69 1191 VAL A C 1
ATOM 9402 O O . VAL A 1 1191 ? 15.778 8.888 -28.930 1.00 93.69 1191 VAL A O 1
ATOM 9405 N N . GLY A 1 1192 ? 17.342 10.453 -29.343 1.00 91.31 1192 GLY A N 1
ATOM 9406 C CA . GLY A 1 1192 ? 18.388 9.530 -29.794 1.00 91.31 1192 GLY A CA 1
ATOM 9407 C C . GLY A 1 1192 ? 19.038 8.719 -28.665 1.00 91.31 1192 GLY A C 1
ATOM 9408 O O . GLY A 1 1192 ? 20.234 8.870 -28.412 1.00 91.31 1192 GLY A O 1
ATOM 9409 N N . CYS A 1 1193 ? 18.277 7.886 -27.943 1.00 92.62 1193 CYS A N 1
ATOM 9410 C CA . CYS A 1 1193 ? 18.829 6.959 -26.949 1.00 92.62 1193 CYS A CA 1
ATOM 9411 C C . CYS A 1 1193 ? 17.949 5.742 -26.645 1.00 92.62 1193 CYS A C 1
ATOM 9413 O O . CYS A 1 1193 ? 16.759 5.707 -26.948 1.00 92.62 1193 CYS A O 1
ATOM 9415 N N . HIS A 1 1194 ? 18.530 4.756 -25.959 1.00 95.00 1194 HIS A N 1
ATOM 9416 C CA . HIS A 1 1194 ? 17.750 3.707 -25.314 1.00 95.00 1194 HIS A CA 1
ATOM 9417 C C . HIS A 1 1194 ? 16.955 4.298 -24.146 1.00 95.00 1194 HIS A C 1
ATOM 9419 O O . HIS A 1 1194 ? 17.506 4.942 -23.249 1.00 95.00 1194 HIS A O 1
ATOM 9425 N N . THR A 1 1195 ? 15.643 4.073 -24.131 1.00 96.06 1195 THR A N 1
ATOM 9426 C CA . THR A 1 1195 ? 14.710 4.856 -23.300 1.00 96.06 1195 THR A CA 1
ATOM 9427 C C . THR A 1 1195 ? 14.693 4.481 -21.819 1.00 96.06 1195 THR A C 1
ATOM 9429 O O . THR A 1 1195 ? 13.983 5.108 -21.030 1.00 96.06 1195 THR A O 1
ATOM 9432 N N . GLN A 1 1196 ? 15.501 3.510 -21.381 1.00 96.19 1196 GLN A N 1
ATOM 9433 C CA . GLN A 1 1196 ? 15.559 3.159 -19.961 1.00 96.19 1196 GLN A CA 1
ATOM 9434 C C . GLN A 1 1196 ? 16.074 4.307 -19.082 1.00 96.19 1196 GLN A C 1
ATOM 9436 O O . GLN A 1 1196 ? 15.577 4.487 -17.971 1.00 96.19 1196 GLN A O 1
ATOM 9441 N N . CYS A 1 1197 ? 17.013 5.120 -19.580 1.00 94.38 1197 CYS A N 1
ATOM 9442 C CA . CYS A 1 1197 ? 17.494 6.289 -18.846 1.00 94.38 1197 CYS A CA 1
ATOM 9443 C C . CYS A 1 1197 ? 16.371 7.322 -18.676 1.00 94.38 1197 CYS A C 1
ATOM 9445 O O . CYS A 1 1197 ? 16.169 7.827 -17.576 1.00 94.38 1197 CYS A O 1
ATOM 9447 N N . ILE A 1 1198 ? 15.565 7.538 -19.720 1.00 97.50 1198 ILE A N 1
ATOM 9448 C CA . ILE A 1 1198 ? 14.400 8.425 -19.678 1.00 97.50 1198 ILE A CA 1
ATOM 9449 C C . ILE A 1 1198 ? 13.380 7.936 -18.647 1.00 97.50 1198 ILE A C 1
ATOM 9451 O O . ILE A 1 1198 ? 12.906 8.728 -17.841 1.00 97.50 1198 ILE A O 1
ATOM 9455 N N . ALA A 1 1199 ? 13.094 6.632 -18.603 1.00 98.25 1199 ALA A N 1
ATOM 9456 C CA . ALA A 1 1199 ? 12.153 6.067 -17.636 1.00 98.25 1199 ALA A CA 1
ATOM 9457 C C . ALA A 1 1199 ? 12.596 6.280 -16.174 1.00 98.25 1199 ALA A C 1
ATOM 9459 O O . ALA A 1 1199 ? 11.777 6.670 -15.340 1.00 98.25 1199 ALA A O 1
ATOM 9460 N N . TYR A 1 1200 ? 13.883 6.077 -15.860 1.00 98.38 1200 TYR A N 1
ATOM 9461 C CA . TYR A 1 1200 ? 14.422 6.398 -14.532 1.00 98.38 1200 TYR A CA 1
ATOM 9462 C C . TYR A 1 1200 ? 14.342 7.899 -14.231 1.00 98.38 1200 TYR A C 1
ATOM 9464 O O . TYR A 1 1200 ? 13.909 8.281 -13.144 1.00 98.38 1200 TYR A O 1
ATOM 9472 N N . GLY A 1 1201 ? 14.705 8.747 -15.199 1.00 97.19 1201 GLY A N 1
ATOM 9473 C CA . GLY A 1 1201 ? 14.617 10.202 -15.074 1.00 97.19 1201 GLY A CA 1
ATOM 9474 C C . GLY A 1 1201 ? 13.194 10.680 -14.777 1.00 97.19 1201 GLY A C 1
ATOM 9475 O O . GLY A 1 1201 ? 13.000 11.477 -13.863 1.00 97.19 1201 GLY A O 1
ATOM 9476 N N . ILE A 1 1202 ? 12.189 10.137 -15.474 1.00 98.38 1202 ILE A N 1
ATOM 9477 C CA . ILE A 1 1202 ? 10.769 10.422 -15.217 1.00 98.38 1202 ILE A CA 1
ATOM 9478 C C . ILE A 1 1202 ? 10.392 10.031 -13.789 1.00 98.38 1202 ILE A C 1
ATOM 9480 O O . ILE A 1 1202 ? 9.781 10.839 -13.097 1.00 98.38 1202 ILE A O 1
ATOM 9484 N N . GLY A 1 1203 ? 10.767 8.833 -13.327 1.00 98.00 1203 GLY A N 1
ATOM 9485 C CA . GLY A 1 1203 ? 10.464 8.386 -11.963 1.00 98.00 1203 GLY A CA 1
ATOM 9486 C C . GLY A 1 1203 ? 11.063 9.304 -10.891 1.00 98.00 1203 GLY A C 1
ATOM 9487 O O . GLY A 1 1203 ? 10.392 9.643 -9.916 1.00 98.00 1203 GLY A O 1
ATOM 9488 N N . GLU A 1 1204 ? 12.303 9.755 -11.091 1.00 98.00 1204 GLU A N 1
ATOM 9489 C CA . GLU A 1 1204 ? 12.982 10.684 -10.185 1.00 98.00 1204 GLU A CA 1
ATOM 9490 C C . GLU A 1 1204 ? 12.348 12.088 -10.190 1.00 98.00 1204 GLU A C 1
ATOM 9492 O O . GLU A 1 1204 ? 12.065 12.639 -9.124 1.00 98.00 1204 GLU A O 1
ATOM 9497 N N . ILE A 1 1205 ? 12.079 12.654 -11.372 1.00 97.94 1205 ILE A N 1
ATOM 9498 C CA . ILE A 1 1205 ? 11.436 13.970 -11.522 1.00 97.94 1205 ILE A CA 1
ATOM 9499 C C . ILE A 1 1205 ? 10.016 13.941 -10.940 1.00 97.94 1205 ILE A C 1
ATOM 9501 O O . ILE A 1 1205 ? 9.630 14.837 -10.189 1.00 97.94 1205 ILE A O 1
ATOM 9505 N N . ALA A 1 1206 ? 9.244 12.892 -11.240 1.00 97.44 1206 ALA A N 1
ATOM 9506 C CA . ALA A 1 1206 ? 7.879 12.716 -10.752 1.00 97.44 1206 ALA A CA 1
ATOM 9507 C C . ALA A 1 1206 ? 7.814 12.704 -9.220 1.00 97.44 1206 ALA A C 1
ATOM 9509 O O . ALA A 1 1206 ? 6.902 13.294 -8.638 1.00 97.44 1206 ALA A O 1
ATOM 9510 N N . ALA A 1 1207 ? 8.794 12.077 -8.560 1.00 96.44 1207 ALA A N 1
ATOM 9511 C CA . ALA A 1 1207 ? 8.839 12.012 -7.105 1.00 96.44 1207 ALA A CA 1
ATOM 9512 C C . ALA A 1 1207 ? 8.944 13.407 -6.485 1.00 96.44 1207 ALA A C 1
ATOM 9514 O O . ALA A 1 1207 ? 8.205 13.726 -5.553 1.00 96.44 1207 ALA A O 1
ATOM 9515 N N . ASP A 1 1208 ? 9.815 14.254 -7.030 1.00 95.94 1208 ASP A N 1
ATOM 9516 C CA . ASP A 1 1208 ? 9.990 15.618 -6.542 1.00 95.94 1208 ASP A CA 1
ATOM 9517 C C . ASP A 1 1208 ? 8.766 16.487 -6.872 1.00 95.94 1208 ASP A C 1
ATOM 9519 O O . ASP A 1 1208 ? 8.355 17.300 -6.039 1.00 95.94 1208 ASP A O 1
ATOM 9523 N N . ILE A 1 1209 ? 8.136 16.291 -8.043 1.00 95.44 1209 ILE A N 1
ATOM 9524 C CA . ILE A 1 1209 ? 6.903 17.004 -8.440 1.00 95.44 1209 ILE A CA 1
ATOM 9525 C C . ILE A 1 1209 ? 5.789 16.740 -7.431 1.00 95.44 1209 ILE A C 1
ATOM 9527 O O . ILE A 1 1209 ? 5.112 17.671 -6.995 1.00 95.44 1209 ILE A O 1
ATOM 9531 N N . ILE A 1 1210 ? 5.619 15.483 -7.031 1.00 93.12 1210 ILE A N 1
ATOM 9532 C CA . ILE A 1 1210 ? 4.566 15.065 -6.101 1.00 93.12 1210 ILE A CA 1
ATOM 9533 C C . ILE A 1 1210 ? 4.883 15.503 -4.669 1.00 93.12 1210 ILE A C 1
ATOM 9535 O O . ILE A 1 1210 ? 3.980 15.903 -3.937 1.00 93.12 1210 ILE A O 1
ATOM 9539 N N . LYS A 1 1211 ? 6.163 15.501 -4.279 1.00 90.06 1211 LYS A N 1
ATOM 9540 C CA . LYS A 1 1211 ? 6.623 16.075 -3.003 1.00 90.06 1211 LYS A CA 1
ATOM 9541 C C . LYS A 1 1211 ? 6.516 17.609 -2.963 1.00 90.06 1211 LYS A C 1
ATOM 9543 O O . LYS A 1 1211 ? 6.595 18.183 -1.881 1.00 90.06 1211 LYS A O 1
ATOM 9548 N N . GLY A 1 1212 ? 6.334 18.276 -4.107 1.00 88.62 1212 GLY A N 1
ATOM 9549 C CA . GLY A 1 1212 ? 6.237 19.735 -4.206 1.00 88.62 1212 GLY A CA 1
ATOM 9550 C C . GLY A 1 1212 ? 7.579 20.466 -4.087 1.00 88.62 1212 GLY A C 1
ATOM 9551 O O . GLY A 1 1212 ? 7.599 21.621 -3.673 1.00 88.62 1212 GLY A O 1
ATOM 9552 N N . ILE A 1 1213 ? 8.688 19.801 -4.427 1.00 84.44 1213 ILE A N 1
ATOM 9553 C CA . ILE A 1 1213 ? 10.068 20.316 -4.279 1.00 84.44 1213 ILE A CA 1
ATOM 9554 C C . ILE A 1 1213 ? 10.833 20.414 -5.612 1.00 84.44 1213 ILE A C 1
ATOM 9556 O O . ILE A 1 1213 ? 12.050 20.595 -5.615 1.00 84.44 1213 ILE A O 1
ATOM 9560 N N . ALA A 1 1214 ? 10.127 20.212 -6.725 1.00 55.69 1214 ALA A N 1
ATOM 9561 C CA . ALA A 1 1214 ? 10.693 19.949 -8.047 1.00 55.69 1214 ALA A CA 1
ATOM 9562 C C . ALA A 1 1214 ? 11.140 21.178 -8.824 1.00 55.69 1214 ALA A C 1
ATOM 9564 O O . ALA A 1 1214 ? 10.469 22.226 -8.706 1.00 55.69 1214 ALA A O 1
#

Secondary structure (DSSP, 8-state):
------HHHHHHHHHHHHHHHHHHHHHHHHHHTTS---TTSTT-HHHHHHHTTGGGHHHHHHHHHHHHHHHHHHHHHHHHHHHHHHHHHHTT-BPPPBPP--SGGGHHHHHHHHHHHHHS-TTHHHHHHHHHHT-SEEEEEETTEEEEEE--HHHHHIIIIITGGGEE--HHHHHHHHHHHTTSTTT--HHHHHHHHHHHHHHHSS--HHHHHHHHHHHHHHHHHHHHHHHTT--EEHHHHHHHHHHHHHHHHHHS-----TTSPPPPPTT-TTHHHHTTTSTTSHHHHHHHHHHHHHHHHHHHHHHGGGGGGTTSS--TTHHHHHHHHHHHHHHHHHHHHHHHHHHHT-TTS----TTS--HHHHHHHH---HHHHHHHHHHHHHHHHHHHHHHHHHHHHHHHH-HHHHHHHHHHHHHHT-SSSPPPHHHHHH-HHHHHHHHHHHHHS-SS-EE--EESS-EEEPPSSTTPPPEEE-TT-B--EEHHHHTT-HHHH-TTTTS--GGGGTSHHIIIIITT-GGG--TT--GGG--TTHHHHHHHHHHHHHHHHHHEEEEEE-GGGS-TTTSPPGGGTT-SS-HHHHH-SS-EEESSSEEETT--EEEEEE-----EEEEEE--SHHHHHHHHHHTTSTT--EEEE-SSB--TT-HHHHBGGGTTTTTT-TTTB---BPPPBTTTTTB--B---B-BTTTHHHHS--B-----HHHHHHHHHTT-TT-SHHHHHHHHHHHEEE----TTT-HHHHSS--HHHHHHTTS-B---SEEEB--S---HHHHHHHHHHHHTTPPBPSBTTTTB-BEEEE--BSB-TTT-BBP-HIIIIIGGGTT-TTEEEETTEEEEEEEEEEETTEEEEEEEEEEEGGGTT-EEEEEEEEEEEE-S-TTTHHHHHHHTTEE-HHHHHHHTPPPSEE-TTTT-SBB--EEEEEEEEBPTT-----GGGGGSHHHHHHHHHHHTTT-SGGG----EEEEE-HHHH-TTHHHHHHHHHHHHHHHHHTT-S-HHHHHHHHHHHHHHHTT---EEEEEESS---SSSPPPTT--EEEEEEEESS----BEEE-SSS-TTSPPEEE--TT-SHHHHHHHHHHHHHHHHHHTSTTTGGGB-SS--EEES-TT--SHHHHHHHHHHH-EE-S--B-TT-BS-GGGT-SB-TT-BBTTBSSEEE-SGGG--S--SS-THHHHHHHHHHHHHHHHT--

Foldseek 3Di:
DPDDAALQVVLCVVCVCLLPVQLVVLVVVVVQLVPPDPPPPPPPVVSVVLVVCPPVNVVVSVVNSVVSSVVSVVVVLVVVVVVLVVVCVVQLFDAFAEDDDPDPQQVVVLVVVVVCQQFNAPCPSVVVRCVVRVFQWYFYGHNSATATEHLDLQVLCCCFAVVVLQKACDPLNLVLCCLQQNCALVSHDDPSNVLNCVLQLVVLVDDAPVLLVLLVVLLVLLVVLQVVCLVVVFWAQLLQSLLQSLQQSLCCQAQVGGLPLSVAHGAGFPPDPCNVVRPVPRCPRLSPLLSVLSVVLLQLSLVQVSVGSCSSVVRVGHDPNVVSSVSNCVPLLVSLVVLLVVVVVVVVPDDDDDPDPPSPDHSSNSSSVSDSDSSHSSSNSSNSSCVRRQQLSALLQQLLVVCQVCVVLLQVLLVLLCVQQNLDHFDDPVSLVPSLLLVLSSQLSCLQFLFQFKDKIFGQAKDWADDPDVPDRTHTDHHRHIYMYGLNVLSQDCVQQNPCSNPRDSCCCVDPVCVVHCPVPVSSRASQHDHPNGHSCPVVSSCSNSRSSSNVSSWFSHKHFDLVSADPSFFQDPVQCVPPPRPNSNPDRFRWHDRSTIATDRGTIMRTHTDPDDDFQEEEEALAFLRLLQLLLLVVPVVGFYEYFAQAEACPPPCCQWQLLSAPVCFCPVNFWPQDWAAQFPLLNRDIFGQTWTRYRHIVLSRALQWDWDFAQLQQQVQVVLPQPPRGDVLLLVLLLAAEKEDADDPPPAPPVPPQDDPLQVVLRPDIGHDALQYWYAFRDDFVLLSWLLVLLVVLPFDCFNHGHRRTRAGKFLTIGRADPPLLIHGGSCNRRCPVRVPRPSRHYAHSKAWQEFDWDADPQFIETFWTWIDHPVVPPDIDIHGHNFFYEYANAQQQVLVRCLLHQHEDPVLNVQQVHHHPYYFDLFFWQKAFKKKFKWKWWFDLPQPGDFCLQCVPVVVVVVQVVVVVVSDHSSSDGWRIKHFWQLVSQDPCRVVLLVVLVVVVVVCVVVVVDAPSLVSQVVSLSVCSVVGRGFKMKTKHFADDDDPFDDDPSTTMIMIMTIGQADSFMFGWGQNHSGSSDGTNRHSSPCVRVSNLVSSLSSVVSVVVSCCGPPSVVGTDPPFTTRPPGPPQDDSVSSSSSCSNGMHGSSQIAQSQAAHPSVSSHQAHSLQAGPSHDHYGYQARNHHHGTTSDRCSSVSSSSSSVNSCSVVVND